Protein 8X89 (pdb70)

Foldseek 3Di:
DLAALAEEEQEPCQDDLNVLLQVLSLVVNYAYEDEDLDWRDVVSVVVSVVSPHHYHYFYDQLLPQVRLLVRLVVSCVVSVAHAEYELAADPDLVVLLVRLVSSLSSLVRNVVNRLVVCLVVLGHEYEYEQYEDDDDDPSSVVSSVVSVVVSLVVQLVVLVVCVVSQYATEYEYEYHEDDPCVVVDDPVVLQVVLVLQLQSDHHHSNVVSVVRVVRRSDGPHHSYYHYDYNRNVD/DLQAQAEEEQEPCLDDLNVLLVVVSLQVNYEYEYEEQDDRDPVSVVVSVPSPHHYHYDYHQLLDLVVLLVRQVVSCVVRVAHAEYEQADADVDDQVSLLVRLVSSVSSLVRNCVNRCVVCLVVLHHEYEREQHEDDDDDDVNVVSSVVSVVVVLVVQLVVQVVRVVSQYATEYEYEYAADDPVPVPDDPVVLQVVLVLALQSDHHYSNVVSVVSSCRRSDGPHHSYYHYDHNRNVD/DLAAAAEEEQEPCQDFLNVLLVVVSLQVNYEYEYEDQDFRDVVSVVVSVPSNHHYHYAYHQLLDLVSLLVRQVVSVVVGVHHAEYEQEQEVVVVLVSLNSSLSSLVSNVVNRVVVLLVVLHHEYEAEQYEDPDDPSSVVSSVSNLVVQLVVLVVRVVSQYAGEYEYEYAEDDPVLVPDDPVVLQVVLVLALQSDHHHSNVVSVVSVCRRSDGPHHSYYHYHYNRNPD/DLAALAEEEQEPCLDDLSVLLQVVSLQVNHEYEHEDQDWRDPVSVVVNPPSPHHYHYFYHQLLPLVSLLVSQVVSCVVSVAHAEYELDAEDPDDPVCLLVSLVSSLSSLVRNVVNRLVVCLVVLEHEYEYEQYEDDDDDPSSVVSSVVSVVVSLVVQLVVQVVRVVSQYATEYEYEYHADDPVPVPDDPVGLQVVLVLQQQSDHHHSNVVSVVSSCRRRDGPHHSYYHYPHNRNPD

Secondary structure (DSSP, 8-state):
-TTTT-EEEETTTTSHHHHHHHHHHHHTT-EEEEEESSPPPHHHHHHTTTTTS-EEEEE--TTSHHHHHHHHHHHHHHHS---EEEE----SHHHHHHHHHHHHHHHHHHHHHHHHHHHHHT-EEEEEEPPPP----HHHHHHHHHHHHHHHHHHHHHHHHHGGGTEEEEEEEE--B--HHHHHS-HHHHHHHHTTSTT-S-B-HHHHHHHHHHHHT-TT--S-EEEESTTTT-/-TTTT-EEEETT-SSHHHHHHHHHHHHTT-EEEEEESSPPPHHHHHTTTTS-S-EEEEE--TTSHHHHHHHHHHHHHHHS---EEEE-------HHHHHHHHHHHHHHHHHHHHHHHHHHHHHT-EEEEEEPPPP----HHHHHHHHHHHHHHHHHHHHHHHHHGGGTEEEEEEEE-SB--TTGGGS-HHHHHHHHTTSTTSS-B-HHHHHHHHHHHHH-TT--S-EEEESTTTT-/---TT-EEEETTTTSHHHHHHHHHHHHTT-EEEE--SSPPPHHHHHTTTTSSS-EEE----TTSHHHHHHHHHHHHHHSS---EEEE----HHHHHHHHHHHHHHHHHHHHHHHHHHHHT-EEEEEEPPPP---HHHHHHHHHHHHHHHHHHHHHGGGTEEEEEEEE--B--HHHHSS-TTHHHHHHTTSTTSS-B-HHHHHHHHHHHHH-TT--S-EEEESTTTT-/--STT-EEEETT-SSHHHHHHHHHHHHTT-EEEEEESSPPPHHHHHTTGGGTS-EEEEES-TTSHHHHHHHHHHHHHHHS---EEEE-------HHHHHHHHHHHHHHHHHHHHHHHHHHHHHT-EEEEEEPPPP----HHHHHHHHHHHHHHHHHHHHHHHHHGGGTEEEEEEEE-PBP-STTTSS-HHHHHHHHTTSTTSS-B-HHHHHHHHHHHHH-TT--S-EEEESTTTT-

InterPro domains:
  IPR002347 Short-chain dehydrogenase/reductase SDR [PF00106] (6-196)
  IPR002347 Short-chain dehydrogenase/reductase SDR [PR00080] (80-91)
  IPR002347 Short-chain dehydrogenase/reductase SDR [PR00080] (133-141)
  IPR002347 Short-chain dehydrogenase/reductase SDR [PR00080] (153-172)
  IPR002347 Short-chain dehydrogenase/reductase SDR [PR00081] (7-24)
  IPR002347 Short-chain dehydrogenase/reductase SDR [PR00081] (80-91)
  IPR002347 Short-chain dehydrogenase/reductase SDR [PR00081] (127-143)
  IPR002347 Short-chain dehydrogenase/reductase SDR [PR00081] (153-172)
  IPR002347 Short-chain dehydrogenase/reductase SDR [PR00081] (174-191)
  IPR002347 Short-chain dehydrogenase/reductase SDR [PR00081] (207-227)
  IPR011284 3-oxoacyl-(acyl-carrier-protein) reductase [TIGR01830] (9-241)
  IPR020904 Short-chain dehydrogenase/reductase, conserved site [PS00061] (140-168)
  IPR036291 NAD(P)-binding domain superfamily [SSF51735] (4-243)
  IPR050259 Short-chain dehydrogenases/reductases [PTHR42879] (2-242)
  IPR057326 Ketoreductase domain [SM00822] (6-189)

Solvent-accessible surface area: 39090 Å² total; per-residue (Å²): 201,94,14,92,132,69,10,0,1,0,6,25,0,28,196,57,20,0,35,26,0,0,47,41,0,2,118,33,19,0,7,0,1,0,4,16,139,41,95,22,61,136,127,14,32,53,73,0,76,132,78,79,24,107,34,13,54,2,41,17,48,21,30,70,116,72,35,0,108,104,0,1,66,60,0,48,90,87,15,59,40,12,16,5,0,0,7,21,57,154,178,66,59,55,52,45,94,134,62,14,128,56,48,40,46,2,10,89,6,0,0,68,17,0,12,167,45,4,61,167,52,146,69,3,3,0,1,0,8,9,30,63,14,40,108,42,43,22,40,0,52,1,26,15,22,20,24,35,18,19,11,36,30,38,1,78,48,4,0,126,109,2,0,60,84,63,0,31,0,3,1,0,2,2,0,20,27,76,65,117,113,21,84,127,72,60,112,176,62,46,114,50,10,44,51,65,0,15,7,96,65,32,0,85,31,100,29,1,0,30,2,0,21,32,3,4,10,2,70,3,0,0,6,17,40,1,6,1,3,0,0,46,57,83,199,110,10,90,137,78,11,1,0,0,1,27,0,25,153,53,23,1,29,16,0,0,36,54,0,3,106,28,17,0,8,0,2,0,4,17,160,37,102,24,51,139,138,18,44,62,88,4,82,151,63,80,35,121,36,16,55,2,36,11,37,12,40,63,40,73,32,0,86,97,0,3,67,57,0,50,84,91,18,58,40,12,17,4,0,0,3,24,10,32,153,248,110,85,54,66,66,32,80,137,25,9,138,38,8,46,35,0,1,50,10,0,0,11,11,0,0,94,44,3,9,182,65,127,80,6,2,0,2,0,2,6,34,61,18,38,122,45,49,135,109,4,102,62,33,23,43,5,18,46,26,4,5,37,4,11,0,96,10,0,0,85,52,0,0,59,60,57,0,34,0,4,0,0,3,2,0,19,17,86,54,150,116,23,84,146,47,54,101,141,68,52,111,42,16,49,66,106,1,38,10,101,71,49,0,75,18,83,29,0,0,43,1,0,27,31,2,3,15,1,62,2,0,1,5,18,39,1,7,0,4,0,2,50,57,71,174,108,9,79,120,76,10,0,0,0,7,31,0,35,182,52,29,0,43,24,0,0,58,37,0,3,121,22,16,0,7,0,0,0,5,18,169,43,98,21,49,132,106,14,52,62,105,0,76,153,83,74,28,118,33,13,52,3,38,9,35,26,34,67,93,74,31,0,105,101,0,2,66,60,0,50,87,90,8,64,40,5,36,4,0,0,7,26,16,102,153,63,74,84,40,123,83,14,111,68,24,32,49,2,5,31,16,0,0,104,16,0,12,165,51,4,66,179,58,90,90,4,2,1,2,0,4,4,22,63,42,112,71,99,6,7,32,4,0,11,26,0,16,16,16,2,54,0,49,14,6,0,85,93,1,1,50,91,30,0,28,0,3,0,0,10,3,0,32,19,74,54,112,149,20,53,144,79,53,107,146,100,56,111,65,37,45,56,128,0,38,7,97,62,34,0,80,26,96,28,1,0,26,1,0,27,26,3,3,12,1,72,4,1,0,2,18,55,3,8,1,5,0,2,55,53,47,161,109,9,80,136,67,10,0,0,0,6,32,0,35,193,57,28,0,35,28,0,0,38,52,0,4,108,20,18,0,24,0,0,0,3,17,160,46,99,23,65,128,140,17,32,47,84,0,85,134,76,80,28,112,31,4,56,1,32,9,36,29,39,67,99,76,35,0,58,100,0,2,72,55,0,47,91,69,27,56,42,10,35,4,0,0,9,18,34,30,155,257,137,68,68,81,50,37,85,138,60,16,49,69,29,26,49,2,5,15,20,0,0,57,1,0,7,136,34,2,44,187,68,134,74,1,2,0,2,0,8,8,11,31,24,32,110,42,51,129,116,2,89,52,39,20,50,19,17,46,26,0,12,32,8,0,1,90,19,0,0,94,84,0,1,39,94,45,0,24,0,4,0,0,2,4,0,26,22,79,65,120,119,20,84,120,42,60,121,153,55,52,63,41,10,47,58,130,1,21,0,86,48,30,0,77,31,102,26,0,0,24,2,0,28,28,4,3,13,1,62,2,2,0,12,20,60,2,6,1,5,0,0,67,63,65

Organism: Streptococcus pneumoniae serotype 2 (strain D39 / NCTC 7466) (NCBI:txid373153)

Nearest PDB structures (foldseek):
  8x89-assembly1_A  TM=1.004E+00  e=4.031E-44  Streptococcus pneumoniae
  8x89-assembly1_D  TM=9.857E-01  e=2.443E-41  Streptococcus pneumoniae
  4bo5-assembly1_B  TM=9.092E-01  e=2.497E-22  Pseudomonas aeruginosa PAO1
  4bo7-assembly1_C  TM=9.049E-01  e=1.448E-21  Pseudomonas aeruginosa PAO1
  4bnu-assembly1_A  TM=9.036E-01  e=5.974E-21  Pseudomonas aeruginosa PAO1

Radius of gyration: 28.65 Å; Cα contacts (8 Å, |Δi|>4): 2052; chains: 4; bounding box: 81×65×75 Å

B-factor: mean 48.07, std 14.95, range [21.81, 117.38]

Structure (mmCIF, N/CA/C/O backbone):
data_8X89
#
_entry.id   8X89
#
_cell.length_a   68.190
_cell.length_b   126.084
_cell.length_c   128.136
_cell.angle_alpha   90.000
_cell.angle_beta   90.000
_cell.angle_gamma   90.000
#
_symmetry.space_group_name_H-M   'P 21 21 21'
#
loop_
_entity.id
_entity.type
_entity.pdbx_description
1 polymer '3-oxoacyl-[acyl-carrier-protein] reductase'
2 water water
#
loop_
_atom_site.group_PDB
_atom_site.id
_atom_site.type_symbol
_atom_site.label_atom_id
_atom_site.label_alt_id
_atom_site.label_comp_id
_atom_site.label_asym_id
_atom_site.label_entity_id
_atom_site.label_seq_id
_atom_site.pdbx_PDB_ins_code
_atom_site.Cartn_x
_atom_site.Cartn_y
_atom_site.Cartn_z
_atom_site.occupancy
_atom_site.B_iso_or_equiv
_atom_site.auth_seq_id
_atom_site.auth_comp_id
_atom_site.auth_asym_id
_atom_site.auth_atom_id
_atom_site.pdbx_PDB_model_num
ATOM 1 N N . MET A 1 1 ? 51.02559 12.38977 -22.38050 1.000 63.65477 1 MET A N 1
ATOM 2 C CA . MET A 1 1 ? 51.28904 13.24394 -21.22843 1.000 66.03216 1 MET A CA 1
ATOM 3 C C . MET A 1 1 ? 50.04967 13.39005 -20.31405 1.000 65.19869 1 MET A C 1
ATOM 4 O O . MET A 1 1 ? 50.18171 13.28827 -19.09179 1.000 64.61673 1 MET A O 1
ATOM 9 N N . LYS A 1 2 ? 48.85768 13.58633 -20.89641 1.000 59.99295 2 LYS A N 1
ATOM 10 C CA . LYS A 1 2 ? 47.63383 13.73137 -20.10675 1.000 57.36944 2 LYS A CA 1
ATOM 11 C C . LYS A 1 2 ? 47.24583 12.49572 -19.29762 1.000 53.31320 2 LYS A C 1
ATOM 12 O O . LYS A 1 2 ? 46.43805 12.62970 -18.37861 1.000 50.54559 2 LYS A O 1
ATOM 18 N N . LEU A 1 3 ? 47.74814 11.30136 -19.61203 1.000 53.63770 3 LEU A N 1
ATOM 19 C CA . LEU A 1 3 ? 47.28552 10.09828 -18.91629 1.000 53.11152 3 LEU A CA 1
ATOM 20 C C . LEU A 1 3 ? 48.32728 9.47225 -18.00364 1.000 54.15344 3 LEU A C 1
ATOM 21 O O . LEU A 1 3 ? 48.03182 8.46104 -17.35366 1.000 46.73688 3 LEU A O 1
ATOM 26 N N . GLU A 1 4 ? 49.53571 10.02180 -17.95933 1.000 52.90655 4 GLU A N 1
ATOM 27 C CA . GLU A 1 4 ? 50.59826 9.40358 -17.19229 1.000 54.32033 4 GLU A CA 1
ATOM 28 C C . GLU A 1 4 ? 50.22614 9.40120 -15.71779 1.000 54.33155 4 GLU A C 1
ATOM 29 O O . GLU A 1 4 ? 49.72528 10.40164 -15.19672 1.000 53.72387 4 GLU A O 1
ATOM 35 N N . HIS A 1 5 ? 50.43258 8.25671 -15.06053 1.000 51.41670 5 HIS A N 1
ATOM 36 C CA . HIS A 1 5 ? 50.15223 8.02900 -13.64417 1.000 54.51859 5 HIS A CA 1
ATOM 37 C C . HIS A 1 5 ? 48.66477 8.07267 -13.32003 1.000 51.65888 5 HIS A C 1
ATOM 38 O O . HIS A 1 5 ? 48.29927 7.96522 -12.14537 1.000 51.36819 5 HIS A O 1
ATOM 45 N N . LYS A 1 6 ? 47.79221 8.22422 -14.30862 1.000 47.83765 6 LYS A N 1
ATOM 46 C CA . LYS A 1 6 ? 46.37787 8.05294 -14.03333 1.000 48.00388 6 LYS A CA 1
ATOM 47 C C . LYS A 1 6 ? 46.05302 6.56515 -13.85562 1.000 44.72738 6 LYS A C 1
ATOM 48 O O . LYS A 1 6 ? 46.76118 5.67396 -14.34820 1.000 41.42743 6 LYS A O 1
ATOM 54 N N . ASN A 1 7 ? 44.95317 6.30594 -13.15440 1.000 40.92746 7 ASN A N 1
ATOM 55 C CA . ASN A 1 7 ? 44.54589 4.95558 -12.77619 1.000 41.59262 7 ASN A CA 1
ATOM 56 C C . ASN A 1 7 ? 43.30761 4.56386 -13.57741 1.000 39.77886 7 ASN A C 1
ATOM 57 O O . ASN A 1 7 ? 42.25424 5.19292 -13.43424 1.000 36.84068 7 ASN A O 1
ATOM 62 N N . ILE A 1 8 ? 43.43542 3.53022 -14.40934 1.000 38.42292 8 ILE A N 1
ATOM 63 C CA . ILE A 1 8 ? 42.41073 3.14183 -15.37851 1.000 35.45249 8 ILE A CA 1
ATOM 64 C C . ILE A 1 8 ? 41.86409 1.77693 -14.97752 1.000 37.46991 8 ILE A C 1
ATOM 65 O O . ILE A 1 8 ? 42.61928 0.79940 -14.91905 1.000 34.81005 8 ILE A O 1
ATOM 70 N N . PHE A 1 9 ? 40.55448 1.67705 -14.77442 1.000 32.49974 9 PHE A N 1
ATOM 71 C CA . PHE A 1 9 ? 39.94819 0.38863 -14.48890 1.000 34.06522 9 PHE A CA 1
ATOM 72 C C . PHE A 1 9 ? 39.33180 -0.06938 -15.81871 1.000 32.24399 9 PHE A C 1
ATOM 73 O O . PHE A 1 9 ? 38.42186 0.58922 -16.32998 1.000 32.32461 9 PHE A O 1
ATOM 81 N N . ILE A 1 10 ? 39.78885 -1.17980 -16.37597 1.000 31.21033 10 ILE A N 1
ATOM 82 C CA . ILE A 1 10 ? 39.25540 -1.68642 -17.64484 1.000 29.01228 10 ILE A CA 1
ATOM 83 C C . ILE A 1 10 ? 38.57928 -3.02568 -17.39492 1.000 32.04842 10 ILE A C 1
ATOM 84 O O . ILE A 1 10 ? 39.25536 -4.01601 -17.09467 1.000 36.35790 10 ILE A O 1
ATOM 89 N N . THR A 1 11 ? 37.25352 -3.08089 -17.52915 1.000 29.90462 11 THR A N 1
ATOM 90 C CA . THR A 1 11 ? 36.56165 -4.35450 -17.32936 1.000 31.16812 11 THR A CA 1
ATOM 91 C C . THR A 1 11 ? 36.80953 -5.28252 -18.51667 1.000 34.16415 11 THR A C 1
ATOM 92 O O . THR A 1 11 ? 36.90805 -4.83224 -19.66423 1.000 35.91597 11 THR A O 1
ATOM 96 N N . GLY A 1 12 ? 36.93399 -6.58104 -18.23368 1.000 32.81480 12 GLY A N 1
ATOM 97 C CA . GLY A 1 12 ? 37.12334 -7.58387 -19.28178 1.000 30.95714 12 GLY A CA 1
ATOM 98 C C . GLY A 1 12 ? 38.42208 -7.45616 -20.04864 1.000 32.09516 12 GLY A C 1
ATOM 99 O O . GLY A 1 12 ? 38.44602 -7.66727 -21.26563 1.000 34.31464 12 GLY A O 1
ATOM 100 N N . SER A 1 13 ? 39.51107 -7.12005 -19.36868 1.000 29.92595 13 SER A N 1
ATOM 101 C CA . SER A 1 13 ? 40.74368 -6.74481 -20.04473 1.000 33.94714 13 SER A CA 1
ATOM 102 C C . SER A 1 13 ? 41.77998 -7.85758 -20.06478 1.000 39.44422 13 SER A C 1
ATOM 103 O O . SER A 1 13 ? 42.95776 -7.58567 -20.32273 1.000 39.96458 13 SER A O 1
ATOM 106 N N . SER A 1 14 ? 41.35615 -9.11417 -19.87840 1.000 34.56302 14 SER A N 1
ATOM 107 C CA . SER A 1 14 ? 42.27659 -10.24085 -19.98252 1.000 42.08314 14 SER A CA 1
ATOM 108 C C . SER A 1 14 ? 42.37781 -10.81305 -21.39431 1.000 41.22338 14 SER A C 1
ATOM 109 O O . SER A 1 14 ? 43.31925 -11.56157 -21.67428 1.000 42.11035 14 SER A O 1
ATOM 112 N N . ARG A 1 15 ? 41.44613 -10.47714 -22.28557 1.000 42.34348 15 ARG A N 1
ATOM 113 C CA . ARG A 1 15 ? 41.43441 -10.99370 -23.64918 1.000 43.81434 15 ARG A CA 1
ATOM 114 C C . ARG A 1 15 ? 40.85052 -9.94269 -24.58571 1.000 41.94430 15 ARG A C 1
ATOM 115 O O . ARG A 1 15 ? 40.20675 -8.98264 -24.15532 1.000 41.13553 15 ARG A O 1
ATOM 123 N N . GLY A 1 16 ? 41.04585 -10.16559 -25.88479 1.000 39.44314 16 GLY A N 1
ATOM 124 C CA . GLY A 1 16 ? 40.29741 -9.42571 -26.88335 1.000 39.66802 16 GLY A CA 1
ATOM 125 C C . GLY A 1 16 ? 40.50427 -7.93018 -26.79108 1.000 38.12359 16 GLY A C 1
ATOM 126 O O . GLY A 1 16 ? 41.58950 -7.43642 -26.45972 1.000 39.08838 16 GLY A O 1
ATOM 127 N N . ILE A 1 17 ? 39.42292 -7.19377 -27.05586 1.000 37.16739 17 ILE A N 1
ATOM 128 C CA . ILE A 1 17 ? 39.50430 -5.74460 -27.16983 1.000 34.44417 17 ILE A CA 1
ATOM 129 C C . ILE A 1 17 ? 39.88301 -5.08787 -25.85770 1.000 38.33342 17 ILE A C 1
ATOM 130 O O . ILE A 1 17 ? 40.66478 -4.12460 -25.84658 1.000 35.32837 17 ILE A O 1
ATOM 135 N N . GLY A 1 18 ? 39.36129 -5.59424 -24.73123 1.000 33.54856 18 GLY A N 1
ATOM 136 C CA . GLY A 1 18 ? 39.73712 -5.01657 -23.45273 1.000 34.28655 18 GLY A CA 1
ATOM 137 C C . GLY A 1 18 ? 41.23074 -5.06302 -23.22467 1.000 31.91664 18 GLY A C 1
ATOM 138 O O . GLY A 1 18 ? 41.81365 -4.11609 -22.70499 1.000 31.85367 18 GLY A O 1
ATOM 139 N N . LEU A 1 19 ? 41.86926 -6.16017 -23.62910 1.000 32.76550 19 LEU A N 1
ATOM 140 C CA . LEU A 1 19 ? 43.32242 -6.26235 -23.51113 1.000 35.12524 19 LEU A CA 1
ATOM 141 C C . LEU A 1 19 ? 44.03015 -5.26949 -24.43347 1.000 33.78139 19 LEU A C 1
ATOM 142 O O . LEU A 1 19 ? 45.00606 -4.63280 -24.03339 1.000 36.98595 19 LEU A O 1
ATOM 147 N N . ALA A 1 20 ? 43.55550 -5.11688 -25.66803 1.000 33.68961 20 ALA A N 1
ATOM 148 C CA . ALA A 1 20 ? 44.10722 -4.07110 -26.53156 1.000 37.49181 20 ALA A CA 1
ATOM 149 C C . ALA A 1 20 ? 43.95260 -2.68778 -25.89398 1.000 36.50613 20 ALA A C 1
ATOM 150 O O . ALA A 1 20 ? 44.90301 -1.89014 -25.86423 1.000 35.00447 20 ALA A O 1
ATOM 152 N N . ILE A 1 21 ? 42.77000 -2.39098 -25.35293 1.000 34.32743 21 ILE A N 1
ATOM 153 C CA . ILE A 1 21 ? 42.58498 -1.12332 -24.65796 1.000 28.23952 21 ILE A CA 1
ATOM 154 C C . ILE A 1 21 ? 43.59100 -0.98336 -23.52078 1.000 34.80732 21 ILE A C 1
ATOM 155 O O . ILE A 1 21 ? 44.18977 0.08731 -23.33704 1.000 35.02481 21 ILE A O 1
ATOM 160 N N . ALA A 1 22 ? 43.83601 -2.07072 -22.76799 1.000 32.62219 22 ALA A N 1
ATOM 161 C CA . ALA A 1 22 ? 44.74847 -1.97258 -21.62803 1.000 36.96874 22 ALA A CA 1
ATOM 162 C C . ALA A 1 22 ? 46.19326 -1.76165 -22.07262 1.000 34.51748 22 ALA A C 1
ATOM 163 O O . ALA A 1 22 ? 46.93046 -1.00481 -21.43932 1.000 37.36463 22 ALA A O 1
ATOM 165 N N . HIS A 1 23 ? 46.62298 -2.43174 -23.14176 1.000 37.78288 23 HIS A N 1
ATOM 166 C CA . HIS A 1 23 ? 47.95733 -2.17190 -23.68024 1.000 40.18750 23 HIS A CA 1
ATOM 167 C C . HIS A 1 23 ? 48.10494 -0.71963 -24.10230 1.000 40.42124 23 HIS A C 1
ATOM 168 O O . HIS A 1 23 ? 49.13166 -0.09198 -23.82982 1.000 41.67151 23 HIS A O 1
ATOM 175 N N . LYS A 1 24 ? 47.08245 -0.15885 -24.75058 1.000 39.18324 24 LYS A N 1
ATOM 176 C CA . LYS A 1 24 ? 47.20103 1.21932 -25.20759 1.000 40.33545 24 LYS A CA 1
ATOM 177 C C . LYS A 1 24 ? 47.26175 2.18815 -24.03799 1.000 41.57802 24 LYS A C 1
ATOM 178 O O . LYS A 1 24 ? 48.03526 3.15124 -24.08006 1.000 42.85785 24 LYS A O 1
ATOM 184 N N . PHE A 1 25 ? 46.46213 1.95990 -22.97990 1.000 35.45890 25 PHE A N 1
ATOM 185 C CA . PHE A 1 25 ? 46.56111 2.82927 -21.81109 1.000 38.39420 25 PHE A CA 1
ATOM 186 C C . PHE A 1 25 ? 47.92164 2.68664 -21.13708 1.000 41.39649 25 PHE A C 1
ATOM 187 O O . PHE A 1 25 ? 48.43436 3.64891 -20.55580 1.000 42.77625 25 PHE A O 1
ATOM 195 N N . ALA A 1 26 ? 48.50037 1.48623 -21.17485 1.000 40.19563 26 ALA A N 1
ATOM 196 C CA . ALA A 1 26 ? 49.80213 1.27981 -20.55038 1.000 47.38962 26 ALA A CA 1
ATOM 197 C C . ALA A 1 26 ? 50.89269 2.01698 -21.32165 1.000 48.52240 26 ALA A C 1
ATOM 198 O O . ALA A 1 26 ? 51.75178 2.67246 -20.71807 1.000 48.57645 26 ALA A O 1
ATOM 200 N N . GLN A 1 27 ? 50.84706 1.93901 -22.66088 1.000 47.06104 27 GLN A N 1
ATOM 201 C CA . GLN A 1 27 ? 51.75435 2.68513 -23.53036 1.000 46.64458 27 GLN A CA 1
ATOM 202 C C . GLN A 1 27 ? 51.67730 4.19145 -23.31781 1.000 47.91433 27 GLN A C 1
ATOM 203 O O . GLN A 1 27 ? 52.57894 4.90947 -23.75591 1.000 53.35352 27 GLN A O 1
ATOM 209 N N . ALA A 1 28 ? 50.61531 4.69177 -22.69236 1.000 46.21184 28 ALA A N 1
ATOM 210 C CA . ALA A 1 28 ? 50.48624 6.10657 -22.37490 1.000 47.17591 28 ALA A CA 1
ATOM 211 C C . ALA A 1 28 ? 50.90305 6.43216 -20.94347 1.000 46.87830 28 ALA A C 1
ATOM 212 O O . ALA A 1 28 ? 50.66839 7.54937 -20.48664 1.000 46.86274 28 ALA A O 1
ATOM 214 N N . GLY A 1 29 ? 51.49702 5.48405 -20.22202 1.000 49.05068 29 GLY A N 1
ATOM 215 C CA . GLY A 1 29 ? 51.96818 5.75811 -18.87768 1.000 49.05605 29 GLY A CA 1
ATOM 216 C C . GLY A 1 29 ? 50.94138 5.64228 -17.77889 1.000 48.88014 29 GLY A C 1
ATOM 217 O O . GLY A 1 29 ? 51.24944 5.98226 -16.63103 1.000 51.32746 29 GLY A O 1
ATOM 218 N N . ALA A 1 30 ? 49.73705 5.16172 -18.07645 1.000 48.50353 30 ALA A N 1
ATOM 219 C CA . ALA A 1 30 ? 48.70616 5.08537 -17.04823 1.000 48.62069 30 ALA A CA 1
ATOM 220 C C . ALA A 1 30 ? 48.86205 3.81390 -16.21628 1.000 46.71986 30 ALA A C 1
ATOM 221 O O . ALA A 1 30 ? 49.40696 2.80509 -16.67467 1.000 47.55956 30 ALA A O 1
ATOM 223 N N . ASN A 1 31 ? 48.36714 3.86069 -14.98304 1.000 46.20888 31 ASN A N 1
ATOM 224 C CA . ASN A 1 31 ? 48.29070 2.63635 -14.19259 1.000 47.77524 31 ASN A CA 1
ATOM 225 C C . ASN A 1 31 ? 47.02659 1.85922 -14.55153 1.000 44.41808 31 ASN A C 1
ATOM 226 O O . ASN A 1 31 ? 45.96856 2.43696 -14.81796 1.000 42.34453 31 ASN A O 1
ATOM 231 N N . ILE A 1 32 ? 47.13310 0.53637 -14.48923 1.000 42.72594 32 ILE A N 1
ATOM 232 C CA . ILE A 1 32 ? 46.18643 -0.37975 -15.11504 1.000 45.84269 32 ILE A CA 1
ATOM 233 C C . ILE A 1 32 ? 45.61659 -1.34141 -14.07390 1.000 46.79170 32 ILE A C 1
ATOM 234 O O . ILE A 1 32 ? 46.37251 -2.00028 -13.35007 1.000 43.82407 32 ILE A O 1
ATOM 239 N N . VAL A 1 33 ? 44.28769 -1.44512 -14.02398 1.000 45.75120 33 VAL A N 1
ATOM 240 C CA . VAL A 1 33 ? 43.60068 -2.59183 -13.42326 1.000 40.28943 33 VAL A CA 1
ATOM 241 C C . VAL A 1 33 ? 43.24789 -3.56440 -14.53450 1.000 41.50265 33 VAL A C 1
ATOM 242 O O . VAL A 1 33 ? 42.50885 -3.20674 -15.46181 1.000 41.99291 33 VAL A O 1
ATOM 246 N N . LEU A 1 34 ? 43.77081 -4.79011 -14.45760 1.000 38.57705 34 LEU A N 1
ATOM 247 C CA . LEU A 1 34 ? 43.33685 -5.87373 -15.32904 1.000 36.06062 34 LEU A CA 1
ATOM 248 C C . LEU A 1 34 ? 42.20721 -6.63369 -14.64164 1.000 41.29074 34 LEU A C 1
ATOM 249 O O . LEU A 1 34 ? 42.33180 -7.02398 -13.47497 1.000 40.50949 34 LEU A O 1
ATOM 254 N N . ASN A 1 35 ? 41.10879 -6.83911 -15.35922 1.000 38.43654 35 ASN A N 1
ATOM 255 C CA . ASN A 1 35 ? 39.89903 -7.37872 -14.76553 1.000 33.50211 35 ASN A CA 1
ATOM 256 C C . ASN A 1 35 ? 39.34107 -8.47967 -15.64041 1.000 37.22511 35 ASN A C 1
ATOM 257 O O . ASN A 1 35 ? 39.35381 -8.39300 -16.87618 1.000 34.95150 35 ASN A O 1
ATOM 262 N N . SER A 1 36 ? 38.90292 -9.54250 -14.98286 1.000 36.39262 36 SER A N 1
ATOM 263 C CA . SER A 1 36 ? 38.26851 -10.65708 -15.65849 1.000 42.29627 36 SER A CA 1
ATOM 264 C C . SER A 1 36 ? 37.27838 -11.28006 -14.69413 1.000 40.25240 36 SER A C 1
ATOM 265 O O . SER A 1 36 ? 37.41699 -11.16795 -13.47866 1.000 36.10170 36 SER A O 1
ATOM 268 N N . ARG A 1 37 ? 36.24880 -11.87836 -15.26291 1.000 38.03901 37 ARG A N 1
ATOM 269 C CA . ARG A 1 37 ? 35.40620 -12.80094 -14.52986 1.000 43.18020 37 ARG A CA 1
ATOM 270 C C . ARG A 1 37 ? 36.18750 -14.05337 -14.13948 1.000 45.27628 37 ARG A C 1
ATOM 271 O O . ARG A 1 37 ? 35.85110 -14.70959 -13.14685 1.000 42.54833 37 ARG A O 1
ATOM 279 N N . GLY A 1 38 ? 37.23580 -14.38467 -14.89341 1.000 46.04698 38 GLY A N 1
ATOM 280 C CA . GLY A 1 38 ? 38.15687 -15.45239 -14.55548 1.000 45.74645 38 GLY A CA 1
ATOM 281 C C . GLY A 1 38 ? 39.36854 -14.92164 -13.81897 1.000 50.04448 38 GLY A C 1
ATOM 282 O O . GLY A 1 38 ? 39.36177 -13.80999 -13.28025 1.000 50.38687 38 GLY A O 1
ATOM 283 N N . ALA A 1 39 ? 40.43129 -15.72080 -13.79181 1.000 47.85782 39 ALA A N 1
ATOM 284 C CA . ALA A 1 39 ? 41.63810 -15.27516 -13.11208 1.000 49.15149 39 ALA A CA 1
ATOM 285 C C . ALA A 1 39 ? 42.56624 -14.54109 -14.07769 1.000 51.16523 39 ALA A C 1
ATOM 286 O O . ALA A 1 39 ? 42.52526 -14.74981 -15.29123 1.000 50.72240 39 ALA A O 1
ATOM 288 N N . ILE A 1 40 ? 43.38309 -13.64957 -13.52399 1.000 50.79647 40 ILE A N 1
ATOM 289 C CA . ILE A 1 40 ? 44.45090 -12.97521 -14.25673 1.000 52.40869 40 ILE A CA 1
ATOM 290 C C . ILE A 1 40 ? 45.73524 -13.75890 -14.02941 1.000 56.25894 40 ILE A C 1
ATOM 291 O O . ILE A 1 40 ? 46.18618 -13.89035 -12.88591 1.000 57.74436 40 ILE A O 1
ATOM 296 N N . SER A 1 41 ? 46.34077 -14.25762 -15.10800 1.000 60.42047 41 SER A N 1
ATOM 297 C CA . SER A 1 41 ? 47.51899 -15.10402 -14.97710 1.000 59.83599 41 SER A CA 1
ATOM 298 C C . SER A 1 41 ? 48.79100 -14.27317 -14.82574 1.000 62.84465 41 SER A C 1
ATOM 299 O O . SER A 1 41 ? 48.85268 -13.09451 -15.19186 1.000 61.19387 41 SER A O 1
ATOM 302 N N . GLU A 1 42 ? 49.82757 -14.92466 -14.29092 1.000 64.44573 42 GLU A N 1
ATOM 303 C CA . GLU A 1 42 ? 51.12813 -14.28009 -14.15200 1.000 66.57590 42 GLU A CA 1
ATOM 304 C C . GLU A 1 42 ? 51.77009 -14.01461 -15.50714 1.000 63.87821 42 GLU A C 1
ATOM 305 O O . GLU A 1 42 ? 52.58066 -13.09235 -15.63059 1.000 67.92899 42 GLU A O 1
ATOM 311 N N . GLU A 1 43 ? 51.45156 -14.82585 -16.51481 1.000 63.14719 43 GLU A N 1
ATOM 312 C CA . GLU A 1 43 ? 51.72749 -14.48792 -17.90579 1.000 68.54843 43 GLU A CA 1
ATOM 313 C C . GLU A 1 43 ? 51.31180 -13.05632 -18.22597 1.000 71.54340 43 GLU A C 1
ATOM 314 O O . GLU A 1 43 ? 52.16020 -12.18037 -18.44045 1.000 68.52526 43 GLU A O 1
ATOM 320 N N . LEU A 1 44 ? 50.00055 -12.81530 -18.24150 1.000 69.22684 44 LEU A N 1
ATOM 321 C CA . LEU A 1 44 ? 49.48702 -11.49293 -18.57295 1.000 65.73562 44 LEU A CA 1
ATOM 322 C C . LEU A 1 44 ? 50.10054 -10.42070 -17.67565 1.000 64.73723 44 LEU A C 1
ATOM 323 O O . LEU A 1 44 ? 50.56443 -9.38175 -18.15832 1.000 68.74251 44 LEU A O 1
ATOM 328 N N . LEU A 1 45 ? 50.13935 -10.66806 -16.36500 1.000 64.07180 45 LEU A N 1
ATOM 329 C CA . LEU A 1 45 ? 50.71861 -9.70378 -15.43269 1.000 61.79278 45 LEU A CA 1
ATOM 330 C C . LEU A 1 45 ? 52.16287 -9.34832 -15.77092 1.000 71.04986 45 LEU A C 1
ATOM 331 O O . LEU A 1 45 ? 52.64520 -8.28929 -15.34543 1.000 71.22402 45 LEU A O 1
ATOM 336 N N . ALA A 1 46 ? 52.86053 -10.20327 -16.52513 1.000 73.07022 46 ALA A N 1
ATOM 337 C CA . ALA A 1 46 ? 54.25227 -9.96297 -16.88699 1.000 73.02606 46 ALA A CA 1
ATOM 338 C C . ALA A 1 46 ? 54.40295 -9.14435 -18.16139 1.000 74.95936 46 ALA A C 1
ATOM 339 O O . ALA A 1 46 ? 55.38034 -8.39644 -18.29102 1.000 79.77264 46 ALA A O 1
ATOM 341 N N . GLU A 1 47 ? 53.46652 -9.27416 -19.10896 1.000 72.74443 47 GLU A N 1
ATOM 342 C CA . GLU A 1 47 ? 53.46695 -8.40993 -20.28704 1.000 72.18722 47 GLU A CA 1
ATOM 343 C C . GLU A 1 47 ? 53.45876 -6.93485 -19.90967 1.000 73.25604 47 GLU A C 1
ATOM 344 O O . GLU A 1 47 ? 53.91985 -6.08956 -20.68646 1.000 75.94322 47 GLU A O 1
ATOM 350 N N . PHE A 1 48 ? 52.93542 -6.60856 -18.73035 1.000 69.85790 48 PHE A N 1
ATOM 351 C CA . PHE A 1 48 ? 52.74000 -5.23338 -18.29970 1.000 69.97951 48 PHE A CA 1
ATOM 352 C C . PHE A 1 48 ? 53.82686 -4.75287 -17.34664 1.000 74.11422 48 PHE A C 1
ATOM 353 O O . PHE A 1 48 ? 53.82829 -3.57741 -16.96487 1.000 68.87446 48 PHE A O 1
ATOM 361 N N . SER A 1 49 ? 54.74527 -5.63731 -16.95839 1.000 81.88912 49 SER A N 1
ATOM 362 C CA . SER A 1 49 ? 55.94052 -5.31513 -16.17710 1.000 81.58317 49 SER A CA 1
ATOM 363 C C . SER A 1 49 ? 57.14266 -5.00357 -17.06573 1.000 81.36146 49 SER A C 1
ATOM 364 O O . SER A 1 49 ? 58.27007 -5.43430 -16.79694 1.000 82.93181 49 SER A O 1
ATOM 367 N N . ASN A 1 50 ? 56.89974 -4.29892 -18.17181 1.000 79.02692 50 ASN A N 1
ATOM 368 C CA . ASN A 1 50 ? 57.93884 -3.64790 -18.95292 1.000 77.82813 50 ASN A CA 1
ATOM 369 C C . ASN A 1 50 ? 57.60565 -2.19513 -19.22129 1.000 75.28002 50 ASN A C 1
ATOM 370 O O . ASN A 1 50 ? 58.43342 -1.48651 -19.80221 1.000 79.77503 50 ASN A O 1
ATOM 375 N N . TYR A 1 51 ? 56.41336 -1.74303 -18.85359 1.000 69.78023 51 TYR A N 1
ATOM 376 C CA . TYR A 1 51 ? 56.00187 -0.36502 -19.04782 1.000 67.28531 51 TYR A CA 1
ATOM 377 C C . TYR A 1 51 ? 56.35974 0.52566 -17.87170 1.000 66.51240 51 TYR A C 1
ATOM 378 O O . TYR A 1 51 ? 56.22977 1.74999 -17.98320 1.000 66.66245 51 TYR A O 1
ATOM 387 N N . GLY A 1 52 ? 56.78669 -0.04996 -16.74938 1.000 65.31324 52 GLY A N 1
ATOM 388 C CA . GLY A 1 52 ? 57.04677 0.75957 -15.57799 1.000 64.67325 52 GLY A CA 1
ATOM 389 C C . GLY A 1 52 ? 55.81415 1.43342 -15.02261 1.000 65.55530 52 GLY A C 1
ATOM 390 O O . GLY A 1 52 ? 55.89479 2.56355 -14.52683 1.000 67.67583 52 GLY A O 1
ATOM 391 N N . ILE A 1 53 ? 54.66309 0.77561 -15.11386 1.000 63.62866 53 ILE A N 1
ATOM 392 C CA . ILE A 1 53 ? 53.42170 1.26421 -14.53290 1.000 60.39647 53 ILE A CA 1
ATOM 393 C C . ILE A 1 53 ? 52.99198 0.27631 -13.46216 1.000 57.87141 53 ILE A C 1
ATOM 394 O O . ILE A 1 53 ? 53.44673 -0.86976 -13.42242 1.000 51.79781 53 ILE A O 1
ATOM 399 N N . LYS A 1 54 ? 52.08822 0.73046 -12.60040 1.000 55.73575 54 LYS A N 1
ATOM 400 C CA . LYS A 1 54 ? 51.45207 -0.15261 -11.63500 1.000 54.82636 54 LYS A CA 1
ATOM 401 C C . LYS A 1 54 ? 50.31654 -0.91927 -12.31061 1.000 52.02137 54 LYS A C 1
ATOM 402 O O . LYS A 1 54 ? 49.44828 -0.32082 -12.95617 1.000 50.44578 54 LYS A O 1
ATOM 408 N N . VAL A 1 55 ? 50.33547 -2.24260 -12.18164 1.000 50.16945 55 VAL A N 1
ATOM 409 C CA . VAL A 1 55 ? 49.30189 -3.11014 -12.73185 1.000 51.67683 55 VAL A CA 1
ATOM 410 C C . VAL A 1 55 ? 48.72407 -3.95134 -11.60035 1.000 50.76697 55 VAL A C 1
ATOM 411 O O . VAL A 1 55 ? 49.47028 -4.53829 -10.81230 1.000 49.06165 55 VAL A O 1
ATOM 415 N N . VAL A 1 56 ? 47.39389 -3.99799 -11.51572 1.000 48.89446 56 VAL A N 1
ATOM 416 C CA . VAL A 1 56 ? 46.69631 -4.65675 -10.42257 1.000 46.55811 56 VAL A CA 1
ATOM 417 C C . VAL A 1 56 ? 45.65119 -5.60975 -10.98723 1.000 48.06683 56 VAL A C 1
ATOM 418 O O . VAL A 1 56 ? 44.77644 -5.18395 -11.74921 1.000 44.56415 56 VAL A O 1
ATOM 422 N N . PRO A 1 57 ? 45.68833 -6.90010 -10.64768 1.000 46.40733 57 PRO A N 1
ATOM 423 C CA . PRO A 1 57 ? 44.63700 -7.81562 -11.10641 1.000 44.15032 57 PRO A CA 1
ATOM 424 C C . PRO A 1 57 ? 43.45485 -7.84967 -10.14540 1.000 43.90667 57 PRO A C 1
ATOM 425 O O . PRO A 1 57 ? 43.63229 -8.01272 -8.93658 1.000 45.14100 57 PRO A O 1
ATOM 429 N N . ILE A 1 58 ? 42.24100 -7.67442 -10.66055 1.000 41.19380 58 ILE A N 1
ATOM 430 C CA . ILE A 1 58 ? 41.02927 -7.64223 -9.84689 1.000 38.82421 58 ILE A CA 1
ATOM 431 C C . ILE A 1 58 ? 39.97048 -8.42017 -10.61497 1.000 43.39183 58 ILE A C 1
ATOM 432 O O . ILE A 1 58 ? 39.52901 -7.98064 -11.68615 1.000 43.01519 58 ILE A O 1
ATOM 437 N N . SER A 1 59 ? 39.58237 -9.57830 -10.09122 1.000 37.42285 59 SER A N 1
ATOM 438 C CA . SER A 1 59 ? 38.58159 -10.43395 -10.70329 1.000 39.65732 59 SER A CA 1
ATOM 439 C C . SER A 1 59 ? 37.29723 -10.39044 -9.89214 1.000 39.28015 59 SER A C 1
ATOM 440 O O . SER A 1 59 ? 37.28740 -10.08032 -8.69727 1.000 36.87445 59 SER A O 1
ATOM 443 N N . GLY A 1 60 ? 36.21026 -10.72294 -10.56160 1.000 36.55307 60 GLY A N 1
ATOM 444 C CA . GLY A 1 60 ? 34.90861 -10.62663 -9.94422 1.000 38.99175 60 GLY A CA 1
ATOM 445 C C . GLY A 1 60 ? 33.84557 -10.61859 -11.02238 1.000 39.33473 60 GLY A C 1
ATOM 446 O O . GLY A 1 60 ? 34.13005 -10.82221 -12.19932 1.000 37.65229 60 GLY A O 1
ATOM 447 N N . ASP A 1 61 ? 32.61242 -10.40275 -10.57698 1.000 36.36740 61 ASP A N 1
ATOM 448 C CA . ASP A 1 61 ? 31.43118 -10.45790 -11.42417 1.000 35.58973 61 ASP A CA 1
ATOM 449 C C . ASP A 1 61 ? 30.81092 -9.06191 -11.45083 1.000 35.27397 61 ASP A C 1
ATOM 450 O O . ASP A 1 61 ? 30.09983 -8.68383 -10.50211 1.000 32.74817 61 ASP A O 1
ATOM 455 N N . VAL A 1 62 ? 31.07090 -8.30286 -12.53520 1.000 30.70221 62 VAL A N 1
ATOM 456 C CA . VAL A 1 62 ? 30.54335 -6.93567 -12.63563 1.000 29.84273 62 VAL A CA 1
ATOM 457 C C . VAL A 1 62 ? 29.02823 -6.93665 -12.54889 1.000 29.60865 62 VAL A C 1
ATOM 458 O O . VAL A 1 62 ? 28.41693 -5.95780 -12.09794 1.000 29.17072 62 VAL A O 1
ATOM 462 N N . SER A 1 63 ? 28.39879 -8.02339 -12.95837 1.000 26.65460 63 SER A N 1
ATOM 463 C CA . SER A 1 63 ? 26.94698 -8.08017 -12.94383 1.000 33.54876 63 SER A CA 1
ATOM 464 C C . SER A 1 63 ? 26.35838 -8.32486 -11.55369 1.000 31.01742 63 SER A C 1
ATOM 465 O O . SER A 1 63 ? 25.13476 -8.40746 -11.42615 1.000 32.54891 63 SER A O 1
ATOM 468 N N . ASP A 1 64 ? 27.17359 -8.48790 -10.51637 1.000 32.86434 64 ASP A N 1
ATOM 469 C CA . ASP A 1 64 ? 26.65344 -8.59492 -9.15530 1.000 33.73399 64 ASP A CA 1
ATOM 470 C C . ASP A 1 64 ? 26.91374 -7.26278 -8.47166 1.000 28.94601 64 ASP A C 1
ATOM 471 O O . ASP A 1 64 ? 28.06571 -6.82524 -8.38806 1.000 28.74643 64 ASP A O 1
ATOM 476 N N . PHE A 1 65 ? 25.84234 -6.61449 -8.00036 1.000 31.25408 65 PHE A N 1
ATOM 477 C CA . PHE A 1 65 ? 25.94635 -5.21388 -7.57313 1.000 34.51174 65 PHE A CA 1
ATOM 478 C C . PHE A 1 65 ? 26.98541 -5.03801 -6.46818 1.000 34.89408 65 PHE A C 1
ATOM 479 O O . PHE A 1 65 ? 27.86150 -4.16455 -6.54767 1.000 30.09529 65 PHE A O 1
ATOM 487 N N . ALA A 1 66 ? 26.90872 -5.86609 -5.42454 1.000 33.31107 66 ALA A N 1
ATOM 488 C CA . ALA A 1 66 ? 27.86304 -5.72572 -4.32875 1.000 34.08109 66 ALA A CA 1
ATOM 489 C C . ALA A 1 66 ? 29.27182 -6.09758 -4.77344 1.000 31.18624 66 ALA A C 1
ATOM 490 O O . ALA A 1 66 ? 30.24655 -5.48877 -4.32307 1.000 31.84920 66 ALA A O 1
ATOM 492 N N . ASP A 1 67 ? 29.40582 -7.03735 -5.70756 1.000 28.48979 67 ASP A N 1
ATOM 493 C CA . ASP A 1 67 ? 30.75213 -7.43234 -6.10723 1.000 30.36975 67 ASP A CA 1
ATOM 494 C C . ASP A 1 67 ? 31.37731 -6.38077 -7.03483 1.000 30.99890 67 ASP A C 1
ATOM 495 O O . ASP A 1 67 ? 32.58617 -6.12584 -6.97255 1.000 30.38615 67 ASP A O 1
ATOM 500 N N . ALA A 1 68 ? 30.56646 -5.72409 -7.85808 1.000 28.83018 68 ALA A N 1
ATOM 501 C CA . ALA A 1 68 ? 31.05017 -4.55284 -8.59955 1.000 33.64002 68 ALA A CA 1
ATOM 502 C C . ALA A 1 68 ? 31.57754 -3.47485 -7.64930 1.000 30.11368 68 ALA A C 1
ATOM 503 O O . ALA A 1 68 ? 32.66977 -2.92610 -7.84212 1.000 30.88613 68 ALA A O 1
ATOM 505 N N . LYS A 1 69 ? 30.81212 -3.15980 -6.60814 1.000 29.54082 69 LYS A N 1
ATOM 506 C CA . LYS A 1 69 ? 31.28660 -2.18224 -5.62695 1.000 32.01836 69 LYS A CA 1
ATOM 507 C C . LYS A 1 69 ? 32.58063 -2.64269 -4.96109 1.000 33.91368 69 LYS A C 1
ATOM 508 O O . LYS A 1 69 ? 33.49387 -1.83147 -4.76320 1.000 31.47732 69 LYS A O 1
ATOM 514 N N . ARG A 1 70 ? 32.69650 -3.95091 -4.64287 1.000 35.03954 70 ARG A N 1
ATOM 515 C CA . ARG A 1 70 ? 33.94042 -4.47033 -4.05914 1.000 34.61658 70 ARG A CA 1
ATOM 516 C C . ARG A 1 70 ? 35.12877 -4.25535 -4.99597 1.000 33.52761 70 ARG A C 1
ATOM 517 O O . ARG A 1 70 ? 36.22044 -3.88742 -4.55516 1.000 33.35533 70 ARG A O 1
ATOM 525 N N . MET A 1 71 ? 34.94285 -4.48280 -6.29714 1.000 32.46075 71 MET A N 1
ATOM 526 C CA . MET A 1 71 ? 36.06709 -4.38140 -7.23097 1.000 27.94903 71 MET A CA 1
ATOM 527 C C . MET A 1 71 ? 36.54513 -2.93525 -7.36845 1.000 33.15016 71 MET A C 1
ATOM 528 O O . MET A 1 71 ? 37.75315 -2.66746 -7.34098 1.000 34.81188 71 MET A O 1
ATOM 533 N N . ILE A 1 72 ? 35.61615 -1.98136 -7.48704 1.000 31.28032 72 ILE A N 1
ATOM 534 C CA . ILE A 1 72 ? 35.99701 -0.56517 -7.44747 1.000 36.59894 72 ILE A CA 1
ATOM 535 C C . ILE A 1 72 ? 36.70099 -0.21703 -6.13452 1.000 39.74833 72 ILE A C 1
ATOM 536 O O . ILE A 1 72 ? 37.68079 0.54815 -6.12150 1.000 39.07805 72 ILE A O 1
ATOM 541 N N . ASP A 1 73 ? 36.19072 -0.72503 -5.00454 1.000 36.78069 73 ASP A N 1
ATOM 542 C CA . ASP A 1 73 ? 36.82624 -0.40324 -3.71557 1.000 39.65646 73 ASP A CA 1
ATOM 543 C C . ASP A 1 73 ? 38.25365 -0.93745 -3.65266 1.000 39.11639 73 ASP A C 1
ATOM 544 O O . ASP A 1 73 ? 39.15113 -0.26445 -3.14241 1.000 40.08841 73 ASP A O 1
ATOM 549 N N . GLN A 1 74 ? 38.49048 -2.13350 -4.19494 1.000 35.96007 74 GLN A N 1
ATOM 550 C CA . GLN A 1 74 ? 39.84319 -2.67693 -4.18374 1.000 37.44675 74 GLN A CA 1
ATOM 551 C C . GLN A 1 74 ? 40.77793 -1.82527 -5.03735 1.000 43.83393 74 GLN A C 1
ATOM 552 O O . GLN A 1 74 ? 41.90620 -1.52857 -4.62292 1.000 43.54677 74 GLN A O 1
ATOM 558 N N . ALA A 1 75 ? 40.32831 -1.41599 -6.23494 1.000 38.96214 75 ALA A N 1
ATOM 559 C CA . ALA A 1 75 ? 41.16996 -0.57674 -7.08223 1.000 40.95629 75 ALA A CA 1
ATOM 560 C C . ALA A 1 75 ? 41.52049 0.72995 -6.38109 1.000 40.18451 75 ALA A C 1
ATOM 561 O O . ALA A 1 75 ? 42.65655 1.19794 -6.47026 1.000 41.98766 75 ALA A O 1
ATOM 563 N N . ILE A 1 76 ? 40.55969 1.33217 -5.67963 1.000 38.80780 76 ILE A N 1
ATOM 564 C CA . ILE A 1 76 ? 40.83219 2.57416 -4.95302 1.000 45.22277 76 ILE A CA 1
ATOM 565 C C . ILE A 1 76 ? 41.85918 2.34113 -3.84536 1.000 47.76496 76 ILE A C 1
ATOM 566 O O . ILE A 1 76 ? 42.74532 3.17307 -3.60465 1.000 46.64822 76 ILE A O 1
ATOM 571 N N . ALA A 1 77 ? 41.76535 1.20366 -3.16060 1.000 47.27891 77 ALA A N 1
ATOM 572 C CA . ALA A 1 77 ? 42.67818 0.95699 -2.05036 1.000 48.65853 77 ALA A CA 1
ATOM 573 C C . ALA A 1 77 ? 44.08511 0.64430 -2.54348 1.000 49.94567 77 ALA A C 1
ATOM 574 O O . ALA A 1 77 ? 45.05893 0.92151 -1.83593 1.000 50.88628 77 ALA A O 1
ATOM 576 N N . GLU A 1 78 ? 44.21828 0.10182 -3.75827 1.000 48.84857 78 GLU A N 1
ATOM 577 C CA . GLU A 1 78 ? 45.52249 -0.30260 -4.27759 1.000 50.93352 78 GLU A CA 1
ATOM 578 C C . GLU A 1 78 ? 46.19464 0.75289 -5.15448 1.000 53.39949 78 GLU A C 1
ATOM 579 O O . GLU A 1 78 ? 47.42635 0.74694 -5.26853 1.000 54.95643 78 GLU A O 1
ATOM 585 N N . LEU A 1 79 ? 45.42521 1.65411 -5.77223 1.000 51.82085 79 LEU A N 1
ATOM 586 C CA . LEU A 1 79 ? 45.96270 2.67517 -6.65890 1.000 48.73571 79 LEU A CA 1
ATOM 587 C C . LEU A 1 79 ? 45.79941 4.08385 -6.11538 1.000 47.45244 79 LEU A C 1
ATOM 588 O O . LEU A 1 79 ? 46.53789 4.98173 -6.53272 1.000 51.35947 79 LEU A O 1
ATOM 593 N N . GLY A 1 80 ? 44.84956 4.30388 -5.20830 1.000 45.75619 80 GLY A N 1
ATOM 594 C CA . GLY A 1 80 ? 44.54973 5.61365 -4.68018 1.000 43.55472 80 GLY A CA 1
ATOM 595 C C . GLY A 1 80 ? 43.25449 6.19299 -5.20317 1.000 49.64227 80 GLY A C 1
ATOM 596 O O . GLY A 1 80 ? 42.61570 6.99514 -4.50594 1.000 49.44297 80 GLY A O 1
ATOM 597 N N . SER A 1 81 ? 42.84307 5.79216 -6.40435 1.000 47.43274 81 SER A N 1
ATOM 598 C CA . SER A 1 81 ? 41.66642 6.35936 -7.05385 1.000 46.13532 81 SER A CA 1
ATOM 599 C C . SER A 1 81 ? 41.39381 5.55197 -8.31151 1.000 42.68955 81 SER A C 1
ATOM 600 O O . SER A 1 81 ? 42.21506 4.73879 -8.74559 1.000 43.96012 81 SER A O 1
ATOM 603 N N . VAL A 1 82 ? 40.22451 5.78191 -8.89032 1.000 42.07924 82 VAL A N 1
ATOM 604 C CA . VAL A 1 82 ? 39.94101 5.36814 -10.26220 1.000 41.93972 82 VAL A CA 1
ATOM 605 C C . VAL A 1 82 ? 39.67116 6.64873 -11.03142 1.000 38.18271 82 VAL A C 1
ATOM 606 O O . VAL A 1 82 ? 38.67269 7.33520 -10.77336 1.000 38.36783 82 VAL A O 1
ATOM 610 N N . ASP A 1 83 ? 40.58160 6.99915 -11.93426 1.000 35.39921 83 ASP A N 1
ATOM 611 C CA . ASP A 1 83 ? 40.41000 8.20378 -12.74066 1.000 40.34877 83 ASP A CA 1
ATOM 612 C C . ASP A 1 83 ? 39.57239 7.94473 -13.98553 1.000 36.81869 83 ASP A C 1
ATOM 613 O O . ASP A 1 83 ? 38.83017 8.83102 -14.42319 1.000 35.91597 83 ASP A O 1
ATOM 618 N N . VAL A 1 84 ? 39.65263 6.73641 -14.54166 1.000 33.23619 84 VAL A N 1
ATOM 619 C CA . VAL A 1 84 ? 38.95358 6.37563 -15.77332 1.000 34.24043 84 VAL A CA 1
ATOM 620 C C . VAL A 1 84 ? 38.34619 4.99284 -15.56933 1.000 34.81907 84 VAL A C 1
ATOM 621 O O . VAL A 1 84 ? 39.04707 4.06936 -15.13743 1.000 31.86263 84 VAL A O 1
ATOM 625 N N . LEU A 1 85 ? 37.05058 4.84585 -15.86600 1.000 29.21673 85 LEU A N 1
ATOM 626 C CA . LEU A 1 85 ? 36.41539 3.53066 -15.91805 1.000 31.31891 85 LEU A CA 1
ATOM 627 C C . LEU A 1 85 ? 36.02723 3.21098 -17.36024 1.000 31.19721 85 LEU A C 1
ATOM 628 O O . LEU A 1 85 ? 35.26738 3.96802 -17.98133 1.000 30.05846 85 LEU A O 1
ATOM 633 N N . VAL A 1 86 ? 36.53823 2.09617 -17.88432 1.000 24.88529 86 VAL A N 1
ATOM 634 C CA . VAL A 1 86 ? 36.18124 1.60279 -19.21405 1.000 29.42410 86 VAL A CA 1
ATOM 635 C C . VAL A 1 86 ? 35.30867 0.36715 -19.03138 1.000 31.21092 86 VAL A C 1
ATOM 636 O O . VAL A 1 86 ? 35.81243 -0.70710 -18.67509 1.000 30.19583 86 VAL A O 1
ATOM 640 N N . ASN A 1 87 ? 34.00120 0.50750 -19.29167 1.000 26.45085 87 ASN A N 1
ATOM 641 C CA . ASN A 1 87 ? 33.06394 -0.62077 -19.22530 1.000 29.60038 87 ASN A CA 1
ATOM 642 C C . ASN A 1 87 ? 33.03970 -1.34881 -20.55928 1.000 32.06008 87 ASN A C 1
ATOM 643 O O . ASN A 1 87 ? 32.15121 -1.17318 -21.39984 1.000 34.38659 87 ASN A O 1
ATOM 648 N N . ASN A 1 88 ? 34.06222 -2.16090 -20.75254 1.000 32.48048 88 ASN A N 1
ATOM 649 C CA . ASN A 1 88 ? 34.15189 -3.07541 -21.88305 1.000 36.05636 88 ASN A CA 1
ATOM 650 C C . ASN A 1 88 ? 33.40611 -4.37047 -21.57660 1.000 39.71242 88 ASN A C 1
ATOM 651 O O . ASN A 1 88 ? 33.61557 -4.97978 -20.52149 1.000 37.45960 88 ASN A O 1
ATOM 656 N N . ALA A 1 89 ? 32.56103 -4.81011 -22.49920 1.000 40.29874 89 ALA A N 1
ATOM 657 C CA . ALA A 1 89 ? 31.92607 -6.12520 -22.34239 1.000 50.21839 89 ALA A CA 1
ATOM 658 C C . ALA A 1 89 ? 32.95367 -7.26097 -22.48351 1.000 48.75768 89 ALA A C 1
ATOM 659 O O . ALA A 1 89 ? 33.27514 -7.94019 -21.50584 1.000 51.34556 89 ALA A O 1
ATOM 661 N N . LYS A 1 99 ? 25.13394 -16.52991 -26.79994 1.000 60.73342 99 LYS A N 1
ATOM 662 C CA . LYS A 1 99 ? 25.62057 -17.89235 -27.01683 1.000 71.85002 99 LYS A CA 1
ATOM 663 C C . LYS A 1 99 ? 25.22287 -18.39447 -28.40412 1.000 73.79191 99 LYS A C 1
ATOM 664 O O . LYS A 1 99 ? 25.55759 -17.76812 -29.41006 1.000 79.20189 99 LYS A O 1
ATOM 670 N N . MET A 1 100 ? 24.52565 -19.52734 -28.47285 1.000 70.25145 100 MET A N 1
ATOM 671 C CA . MET A 1 100 ? 23.98459 -19.98648 -29.74217 1.000 67.78598 100 MET A CA 1
ATOM 672 C C . MET A 1 100 ? 22.47691 -19.80713 -29.82747 1.000 62.64762 100 MET A C 1
ATOM 673 O O . MET A 1 100 ? 21.98341 -19.31238 -30.84251 1.000 62.33088 100 MET A O 1
ATOM 678 N N . THR A 1 101 ? 21.71203 -20.16834 -28.80195 1.000 54.67514 101 THR A N 1
ATOM 679 C CA . THR A 1 101 ? 20.29005 -19.87263 -28.90363 1.000 57.25344 101 THR A CA 1
ATOM 680 C C . THR A 1 101 ? 20.03711 -18.38097 -28.68421 1.000 52.21060 101 THR A C 1
ATOM 681 O O . THR A 1 101 ? 20.80318 -17.68412 -28.00584 1.000 47.48131 101 THR A O 1
ATOM 685 N N . GLU A 1 102 ? 18.94831 -17.89412 -29.28798 1.000 52.17041 102 GLU A N 1
ATOM 686 C CA . GLU A 1 102 ? 18.54780 -16.50108 -29.10136 1.000 50.48186 102 GLU A CA 1
ATOM 687 C C . GLU A 1 102 ? 18.29415 -16.19821 -27.62836 1.000 48.97975 102 GLU A C 1
ATOM 688 O O . GLU A 1 102 ? 18.63879 -15.11136 -27.13927 1.000 44.95689 102 GLU A O 1
ATOM 694 N N . ALA A 1 103 ? 17.74061 -17.17090 -26.89438 1.000 49.93997 103 ALA A N 1
ATOM 695 C CA . ALA A 1 103 ? 17.47741 -16.98421 -25.47063 1.000 45.44035 103 ALA A CA 1
ATOM 696 C C . ALA A 1 103 ? 18.76949 -16.82594 -24.66872 1.000 47.12083 103 ALA A C 1
ATOM 697 O O . ALA A 1 103 ? 18.84331 -15.97912 -23.77146 1.000 48.62592 103 ALA A O 1
ATOM 699 N N . ASP A 1 104 ? 19.80066 -17.63091 -24.95803 1.000 49.07550 104 ASP A N 1
ATOM 700 C CA . ASP A 1 104 ? 21.06782 -17.40759 -24.26148 1.000 48.12109 104 ASP A CA 1
ATOM 701 C C . ASP A 1 104 ? 21.77282 -16.14869 -24.73942 1.000 48.02440 104 ASP A C 1
ATOM 702 O O . ASP A 1 104 ? 22.50252 -15.53200 -23.96073 1.000 45.21222 104 ASP A O 1
ATOM 707 N N . PHE A 1 105 ? 21.61906 -15.78105 -26.01724 1.000 44.51141 105 PHE A N 1
ATOM 708 C CA . PHE A 1 105 ? 22.21746 -14.53686 -26.48998 1.000 42.03061 105 PHE A CA 1
ATOM 709 C C . PHE A 1 105 ? 21.59839 -13.35877 -25.76541 1.000 37.88628 105 PHE A C 1
ATOM 710 O O . PHE A 1 105 ? 22.30991 -12.45461 -25.32050 1.000 39.75440 105 PHE A O 1
ATOM 718 N N . GLU A 1 106 ? 20.27714 -13.38917 -25.57970 1.000 37.81501 106 GLU A N 1
ATOM 719 C CA . GLU A 1 106 ? 19.61090 -12.34974 -24.81282 1.000 41.49339 106 GLU A CA 1
ATOM 720 C C . GLU A 1 106 ? 20.14136 -12.27714 -23.38855 1.000 40.82554 106 GLU A C 1
ATOM 721 O O . GLU A 1 10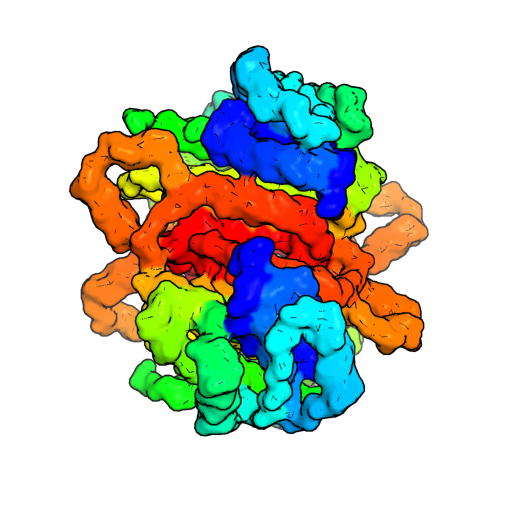6 ? 20.27257 -11.18362 -22.82826 1.000 39.78158 106 GLU A O 1
ATOM 727 N N . LYS A 1 107 ? 20.44537 -13.42957 -22.77606 1.000 41.97513 107 LYS A N 1
ATOM 728 C CA . LYS A 1 107 ? 20.91396 -13.40231 -21.39484 1.000 40.43497 107 LYS A CA 1
ATOM 729 C C . LYS A 1 107 ? 22.29186 -12.76568 -21.30872 1.000 36.50584 107 LYS A C 1
ATOM 730 O O . LYS A 1 107 ? 22.54985 -11.95264 -20.41588 1.000 36.93245 107 LYS A O 1
ATOM 736 N N . VAL A 1 108 ? 23.17938 -13.09901 -22.24915 1.000 35.67797 108 VAL A N 1
ATOM 737 C CA . VAL A 1 108 ? 24.51799 -12.50471 -22.24561 1.000 39.13058 108 VAL A CA 1
ATOM 738 C C . VAL A 1 108 ? 24.44624 -10.98322 -22.39326 1.000 36.56366 108 VAL A C 1
ATOM 739 O O . VAL A 1 108 ? 25.18156 -10.24718 -21.72935 1.000 36.83170 108 VAL A O 1
ATOM 743 N N . LEU A 1 109 ? 23.57976 -10.48639 -23.27264 1.000 36.57655 109 LEU A N 1
ATOM 744 C CA . LEU A 1 109 ? 23.48031 -9.03425 -23.43674 1.000 37.27645 109 LEU A CA 1
ATOM 745 C C . LEU A 1 109 ? 23.06550 -8.38456 -22.11911 1.000 35.55359 109 LEU A C 1
ATOM 746 O O . LEU A 1 109 ? 23.64873 -7.38336 -21.69275 1.000 35.46488 109 LEU A O 1
ATOM 751 N N . LYS A 1 110 ? 22.09989 -8.98833 -21.43038 1.000 34.99879 110 LYS A N 1
ATOM 752 C CA . LYS A 1 110 ? 21.59738 -8.42670 -20.17879 1.000 36.10054 110 LYS A CA 1
ATOM 753 C C . LYS A 1 110 ? 22.67475 -8.43305 -19.10058 1.000 34.29580 110 LYS A C 1
ATOM 754 O O . LYS A 1 110 ? 22.80004 -7.47030 -18.33171 1.000 34.52371 110 LYS A O 1
ATOM 760 N N . VAL A 1 111 ? 23.48861 -9.48689 -19.05161 1.000 35.04798 111 VAL A N 1
ATOM 761 C CA . VAL A 1 111 ? 24.57409 -9.52716 -18.07412 1.000 36.67231 111 VAL A CA 1
ATOM 762 C C . VAL A 1 111 ? 25.53680 -8.36636 -18.29098 1.000 35.72503 111 VAL A C 1
ATOM 763 O O . VAL A 1 111 ? 25.90629 -7.66963 -17.34345 1.000 35.60587 111 VAL A O 1
ATOM 767 N N . ASN A 1 112 ? 25.97078 -8.15538 -19.54068 1.000 34.58387 112 ASN A N 1
ATOM 768 C CA . ASN A 1 112 ? 26.91420 -7.07877 -19.83597 1.000 35.24105 112 ASN A CA 1
ATOM 769 C C . ASN A 1 112 ? 26.30133 -5.70490 -19.57744 1.000 34.90996 112 ASN A C 1
ATOM 770 O O . ASN A 1 112 ? 26.97741 -4.80095 -19.07336 1.000 35.92677 112 ASN A O 1
ATOM 775 N N . LEU A 1 113 ? 25.02519 -5.52157 -19.91198 1.000 30.66632 113 LEU A N 1
ATOM 776 C CA . LEU A 1 113 ? 24.37212 -4.25292 -19.59816 1.000 33.15153 113 LEU A CA 1
ATOM 777 C C . LEU A 1 113 ? 24.32010 -4.01648 -18.08866 1.000 31.14502 113 LEU A C 1
ATOM 778 O O . LEU A 1 113 ? 24.62816 -2.91630 -17.60769 1.000 29.98151 113 LEU A O 1
ATOM 783 N N . THR A 1 114 ? 23.90813 -5.03841 -17.32743 1.000 31.15291 114 THR A N 1
ATOM 784 C CA . THR A 1 114 ? 23.87973 -4.93391 -15.86157 1.000 32.52685 114 THR A CA 1
ATOM 785 C C . THR A 1 114 ? 25.25772 -4.60932 -15.30909 1.000 27.09190 114 THR A C 1
ATOM 786 O O . THR A 1 114 ? 25.38922 -3.78473 -14.39925 1.000 29.00331 114 THR A O 1
ATOM 790 N N . GLY A 1 115 ? 26.29816 -5.23147 -15.86610 1.000 26.47568 115 GLY A N 1
ATOM 791 C CA . GLY A 1 115 ? 27.64548 -4.93122 -15.40901 1.000 30.33810 115 GLY A CA 1
ATOM 792 C C . GLY A 1 115 ? 28.03268 -3.48164 -15.63705 1.000 30.99785 115 GLY A C 1
ATOM 793 O O . GLY A 1 115 ? 28.64506 -2.85411 -14.77230 1.000 32.65927 115 GLY A O 1
ATOM 794 N N . ALA A 1 116 ? 27.66976 -2.92280 -16.80254 1.000 31.12263 116 ALA A N 1
ATOM 795 C CA . ALA A 1 116 ? 27.95213 -1.51086 -17.06121 1.000 30.71428 116 ALA A CA 1
ATOM 796 C C . ALA A 1 116 ? 27.20553 -0.61838 -16.08663 1.000 27.31950 116 ALA A C 1
ATOM 797 O O . ALA A 1 116 ? 27.77845 0.32433 -15.53398 1.000 27.94985 116 ALA A O 1
ATOM 799 N N . PHE A 1 117 ? 25.92469 -0.90427 -15.85683 1.000 28.57855 117 PHE A N 1
ATOM 800 C CA . PHE A 1 117 ? 25.16648 -0.17754 -14.84317 1.000 30.77472 117 PHE A CA 1
ATOM 801 C C . PHE A 1 117 ? 25.85345 -0.21119 -13.47201 1.000 34.15839 117 PHE A C 1
ATOM 802 O O . PHE A 1 117 ? 25.99156 0.82394 -12.80466 1.000 32.60108 117 PHE A O 1
ATOM 810 N N . ASN A 1 118 ? 26.26820 -1.39586 -13.02065 1.000 30.55802 118 ASN A N 1
ATOM 811 C CA . ASN A 1 118 ? 26.76311 -1.52422 -11.64793 1.000 29.96650 118 ASN A CA 1
ATOM 812 C C . ASN A 1 118 ? 28.08720 -0.81195 -11.47120 1.000 28.58457 118 ASN A C 1
ATOM 813 O O . ASN A 1 118 ? 28.30250 -0.13025 -10.46741 1.000 28.64320 118 ASN A O 1
ATOM 818 N N . MET A 1 119 ? 29.02171 -1.02367 -12.40021 1.000 28.13696 119 MET A N 1
ATOM 819 C CA . MET A 1 119 ? 30.31636 -0.36030 -12.27941 1.000 27.83214 119 MET A CA 1
ATOM 820 C C . MET A 1 119 ? 30.18790 1.14898 -12.41501 1.000 31.36505 119 MET A C 1
ATOM 821 O O . MET A 1 119 ? 30.86225 1.89084 -11.69885 1.000 33.37484 119 MET A O 1
ATOM 826 N N . THR A 1 120 ? 29.32196 1.62718 -13.30367 1.000 33.44206 120 THR A N 1
ATOM 827 C CA . THR A 1 120 ? 29.09893 3.06969 -13.37202 1.000 32.93119 120 THR A CA 1
ATOM 828 C C . THR A 1 120 ? 28.58887 3.59331 -12.03290 1.000 34.66938 120 THR A C 1
ATOM 829 O O . THR A 1 120 ? 29.11413 4.57559 -11.49264 1.000 34.04995 120 THR A O 1
ATOM 833 N N . GLN A 1 121 ? 27.55608 2.94289 -11.48158 1.000 37.24370 121 GLN A N 1
ATOM 834 C CA . GLN A 1 121 ? 27.00518 3.38912 -10.20190 1.000 37.39311 121 GLN A CA 1
ATOM 835 C C . GLN A 1 121 ? 28.07018 3.41236 -9.12167 1.000 36.07625 121 GLN A C 1
ATOM 836 O O . GLN A 1 121 ? 28.07411 4.31063 -8.28001 1.000 38.20237 121 GLN A O 1
ATOM 842 N N . SER A 1 122 ? 29.00393 2.45566 -9.15370 1.000 34.08807 122 SER A N 1
ATOM 843 C CA . SER A 1 122 ? 29.95900 2.31329 -8.05820 1.000 37.56203 122 SER A CA 1
ATOM 844 C C . SER A 1 122 ? 31.04354 3.37680 -8.09798 1.000 39.30487 122 SER A C 1
ATOM 845 O O . SER A 1 122 ? 31.48894 3.84350 -7.04230 1.000 39.97394 122 SER A O 1
ATOM 848 N N . VAL A 1 123 ? 31.52725 3.75263 -9.28757 1.000 36.61236 123 VAL A N 1
ATOM 849 C CA . VAL A 1 123 ? 32.56307 4.78254 -9.26824 1.000 34.71611 123 VAL A CA 1
ATOM 850 C C . VAL A 1 123 ? 32.02226 6.18510 -9.10118 1.000 35.80403 123 VAL A C 1
ATOM 851 O O . VAL A 1 123 ? 32.80558 7.07862 -8.76763 1.000 38.38047 123 VAL A O 1
ATOM 855 N N . LEU A 1 124 ? 30.72884 6.41214 -9.33412 1.000 33.93514 124 LEU A N 1
ATOM 856 C CA . LEU A 1 124 ? 30.21720 7.77796 -9.30435 1.000 39.44416 124 LEU A CA 1
ATOM 857 C C . LEU A 1 124 ? 30.55785 8.45628 -7.97862 1.000 45.05426 124 LEU A C 1
ATOM 858 O O . LEU A 1 124 ? 31.11425 9.55969 -7.96179 1.000 43.78818 124 LEU A O 1
ATOM 863 N N . LYS A 1 125 ? 30.30168 7.78057 -6.85386 1.000 44.05553 125 LYS A N 1
ATOM 864 C CA . LYS A 1 125 ? 30.50629 8.43753 -5.56151 1.000 46.62304 125 LYS A CA 1
ATOM 865 C C . LYS A 1 125 ? 31.94596 8.91862 -5.39432 1.000 43.29264 125 LYS A C 1
ATOM 866 O O . LYS A 1 125 ? 32.15595 10.13084 -5.20065 1.000 44.64540 125 LYS A O 1
ATOM 872 N N . PRO A 1 126 ? 32.97578 8.07170 -5.51293 1.000 40.93826 126 PRO A N 1
ATOM 873 C CA . PRO A 1 126 ? 34.33870 8.62744 -5.42283 1.000 39.14241 126 PRO A CA 1
ATOM 874 C C . PRO A 1 126 ? 34.65174 9.65755 -6.49607 1.000 45.28977 126 PRO A C 1
ATOM 875 O O . PRO A 1 126 ? 35.26305 10.68375 -6.16629 1.000 46.47618 126 PRO A O 1
ATOM 879 N N . MET A 1 127 ? 34.25903 9.45189 -7.76614 1.000 37.81524 127 MET A N 1
ATOM 880 C CA . MET A 1 127 ? 34.63556 10.46086 -8.75473 1.000 44.21825 127 MET A CA 1
ATOM 881 C C . MET A 1 127 ? 33.98977 11.79669 -8.42070 1.000 42.56116 127 MET A C 1
ATOM 882 O O . MET A 1 127 ? 34.62644 12.84744 -8.54077 1.000 44.27951 127 MET A O 1
ATOM 887 N N . MET A 1 128 ? 32.71381 11.77351 -8.02084 1.000 42.64386 128 MET A N 1
ATOM 888 C CA . MET A 1 128 ? 32.02367 13.00243 -7.65212 1.000 45.23918 128 MET A CA 1
ATOM 889 C C . MET A 1 128 ? 32.69344 13.70614 -6.47498 1.000 53.43210 128 MET A C 1
ATOM 890 O O . MET A 1 128 ? 32.67175 14.94195 -6.40215 1.000 56.32811 128 MET A O 1
ATOM 895 N N . LYS A 1 129 ? 33.30608 12.95782 -5.55473 1.000 49.25460 129 LYS A N 1
ATOM 896 C CA . LYS A 1 129 ? 34.03960 13.61834 -4.48198 1.000 52.51858 129 LYS A CA 1
ATOM 897 C C . LYS A 1 129 ? 35.26032 14.36698 -5.02591 1.000 52.89948 129 LYS A C 1
ATOM 898 O O . LYS A 1 129 ? 35.58499 15.47283 -4.57109 1.000 56.38971 129 LYS A O 1
ATOM 904 N N . ALA A 1 130 ? 36.00739 13.73428 -5.93734 1.000 51.56489 130 ALA A N 1
ATOM 905 C CA . ALA A 1 130 ? 37.29539 14.25683 -6.41058 1.000 53.17463 130 ALA A CA 1
ATOM 906 C C . ALA A 1 130 ? 37.11755 15.34053 -7.44399 1.000 52.28082 130 ALA A C 1
ATOM 907 O O . ALA A 1 130 ? 38.11456 15.90880 -7.92944 1.000 56.22804 130 ALA A O 1
ATOM 909 N N . ARG A 1 131 ? 35.86815 15.56988 -7.80025 1.000 49.02089 131 ARG A N 1
ATOM 910 C CA . ARG A 1 131 ? 35.45760 16.43277 -8.91350 1.000 54.34849 131 ARG A CA 1
ATOM 911 C C . ARG A 1 131 ? 36.22383 16.09622 -10.18728 1.000 51.04977 131 ARG A C 1
ATOM 912 O O . ARG A 1 131 ? 36.75802 16.96760 -10.86715 1.000 49.95986 131 ARG A O 1
ATOM 920 N N . GLU A 1 132 ? 36.29432 14.79970 -10.50123 1.000 48.01746 132 GLU A N 1
ATOM 921 C CA . GLU A 1 132 ? 37.27030 14.37574 -11.48635 1.000 46.86446 132 GLU A CA 1
ATOM 922 C C . GLU A 1 132 ? 37.04053 12.94633 -11.98464 1.000 44.86708 132 GLU A C 1
ATOM 923 O O . GLU A 1 132 ? 36.79235 12.05136 -11.16524 1.000 42.04276 132 GLU A O 1
ATOM 929 N N . GLY A 1 133 ? 37.10659 12.70947 -13.29278 1.000 41.11740 133 GLY A N 1
ATOM 930 C CA . GLY A 1 133 ? 37.01209 11.34560 -13.78796 1.000 39.94947 133 GLY A CA 1
ATOM 931 C C . GLY A 1 133 ? 36.36994 11.26675 -15.15923 1.000 40.42090 133 GLY A C 1
ATOM 932 O O . GLY A 1 133 ? 35.83156 12.23275 -15.69241 1.000 39.59707 133 GLY A O 1
ATOM 933 N N . ALA A 1 134 ? 36.42805 10.06306 -15.72634 1.000 38.73935 134 ALA A N 1
ATOM 934 C CA . ALA A 1 134 ? 35.84675 9.78079 -17.03115 1.000 34.14993 134 ALA A CA 1
ATOM 935 C C . ALA A 1 134 ? 35.29957 8.35744 -17.02735 1.000 37.34066 134 ALA A C 1
ATOM 936 O O . ALA A 1 134 ? 35.94314 7.44195 -16.50832 1.000 33.36555 134 ALA A O 1
ATOM 938 N N . ILE A 1 135 ? 34.10991 8.18371 -17.59639 1.000 32.42108 135 ILE A N 1
ATOM 939 C CA . ILE A 1 135 ? 33.49315 6.87729 -17.76826 1.000 30.00131 135 ILE A CA 1
ATOM 940 C C . ILE A 1 135 ? 33.23271 6.69895 -19.25310 1.000 29.86617 135 ILE A C 1
ATOM 941 O O . ILE A 1 135 ? 32.62792 7.57181 -19.88753 1.000 27.61985 135 ILE A O 1
ATOM 946 N N . ILE A 1 136 ? 33.71062 5.58437 -19.79950 1.000 29.47873 136 ILE A N 1
ATOM 947 C CA . ILE A 1 136 ? 33.54313 5.21704 -21.20345 1.000 28.15089 136 ILE A CA 1
ATOM 948 C C . ILE A 1 136 ? 32.79702 3.89486 -21.24457 1.000 31.27362 136 ILE A C 1
ATOM 949 O O . ILE A 1 136 ? 33.36054 2.83969 -20.92393 1.000 27.84070 136 ILE A O 1
ATOM 954 N N . ASN A 1 137 ? 31.54019 3.93890 -21.64535 1.000 26.70893 137 ASN A N 1
ATOM 955 C CA . ASN A 1 137 ? 30.78882 2.71423 -21.80151 1.000 28.88252 137 ASN A CA 1
ATOM 956 C C . ASN A 1 137 ? 30.89059 2.24016 -23.23656 1.000 32.04557 137 ASN A C 1
ATOM 957 O O . ASN A 1 137 ? 30.95996 3.04030 -24.17369 1.000 33.79612 137 ASN A O 1
ATOM 962 N N . MET A 1 138 ? 30.89086 0.92375 -23.41257 1.000 28.46743 138 MET A N 1
ATOM 963 C CA . MET A 1 138 ? 31.11771 0.33588 -24.72532 1.000 30.79053 138 MET A CA 1
ATOM 964 C C . MET A 1 138 ? 30.10175 -0.75138 -25.00621 1.000 33.52209 138 MET A C 1
ATOM 965 O O . MET A 1 138 ? 29.93238 -1.66377 -24.19866 1.000 29.24035 138 MET A O 1
ATOM 970 N N . SER A 1 139 ? 29.43486 -0.65787 -26.15063 1.000 31.74927 139 SER A N 1
ATOM 971 C CA . SER A 1 139 ? 28.62363 -1.77281 -26.59816 1.000 31.39203 139 SER A CA 1
ATOM 972 C C . SER A 1 139 ? 29.54190 -2.87786 -27.12090 1.000 32.62845 139 SER A C 1
ATOM 973 O O . SER A 1 139 ? 30.72882 -2.66837 -27.41267 1.000 29.75926 139 SER A O 1
ATOM 976 N N . SER A 1 140 ? 28.99868 -4.08190 -27.18678 1.000 34.79065 140 SER A N 1
ATOM 977 C CA . SER A 1 140 ? 29.82753 -5.23070 -27.48350 1.000 33.83607 140 SER A CA 1
ATOM 978 C C . SER A 1 140 ? 30.15189 -5.27555 -28.96755 1.000 34.64552 140 SER A C 1
ATOM 979 O O . SER A 1 140 ? 29.41692 -4.73625 -29.80776 1.000 35.27733 140 SER A O 1
ATOM 982 N N . VAL A 1 141 ? 31.27817 -5.91874 -29.28443 1.000 32.08548 141 VAL A N 1
ATOM 983 C CA . VAL A 1 141 ? 31.63744 -6.16049 -30.67491 1.000 33.10760 141 VAL A CA 1
ATOM 984 C C . VAL A 1 141 ? 30.53524 -6.91321 -31.40610 1.000 34.52699 141 VAL A C 1
ATOM 985 O O . VAL A 1 141 ? 29.91956 -7.84175 -30.86957 1.000 31.82513 141 VAL A O 1
ATOM 989 N N . VAL A 1 142 ? 30.30699 -6.53214 -32.65217 1.000 33.51102 142 VAL A N 1
ATOM 990 C CA . VAL A 1 142 ? 29.21389 -7.06371 -33.44271 1.000 33.09860 142 VAL A CA 1
ATOM 991 C C . VAL A 1 142 ? 29.68725 -8.35101 -34.09763 1.000 34.58668 142 VAL A C 1
ATOM 992 O O . VAL A 1 142 ? 30.71694 -8.36967 -34.79479 1.000 33.67236 142 VAL A O 1
ATOM 996 N N . GLY A 1 143 ? 28.94383 -9.43105 -33.86844 1.000 35.20021 143 GLY A N 1
ATOM 997 C CA . GLY A 1 143 ? 29.16118 -10.68290 -34.55428 1.000 41.67101 143 GLY A CA 1
ATOM 998 C C . GLY A 1 143 ? 28.04781 -11.00137 -35.53445 1.000 41.50269 143 GLY A C 1
ATOM 999 O O . GLY A 1 143 ? 27.15364 -10.19413 -35.79336 1.000 42.44625 143 GLY A O 1
ATOM 1000 N N . LEU A 1 144 ? 28.11398 -12.21350 -36.08243 1.000 44.29634 144 LEU A N 1
ATOM 1001 C CA . LEU A 1 144 ? 27.05059 -12.71251 -36.94907 1.000 43.97574 144 LEU A CA 1
ATOM 1002 C C . LEU A 1 144 ? 25.79744 -12.98264 -36.12067 1.000 42.33163 144 LEU A C 1
ATOM 1003 O O . LEU A 1 144 ? 25.86956 -13.67320 -35.10464 1.000 43.80042 144 LEU A O 1
ATOM 1008 N N . MET A 1 145 ? 24.64542 -12.43823 -36.53306 1.000 40.24236 145 MET A N 1
ATOM 1009 C CA . MET A 1 145 ? 23.42169 -12.63804 -35.76229 1.000 41.55046 145 MET A CA 1
ATOM 1010 C C . MET A 1 145 ? 22.23371 -12.86258 -36.68181 1.000 44.07092 145 MET A C 1
ATOM 1011 O O . MET A 1 145 ? 22.17472 -12.32775 -37.79161 1.000 42.75548 145 MET A O 1
ATOM 1016 N N . GLY A 1 146 ? 21.26606 -13.63411 -36.18499 1.000 43.60392 146 GLY A N 1
ATOM 1017 C CA . GLY A 1 146 ? 19.99268 -13.78258 -36.85291 1.000 43.76426 146 GLY A CA 1
ATOM 1018 C C . GLY A 1 146 ? 19.10582 -12.57814 -36.60699 1.000 41.98428 146 GLY A C 1
ATOM 1019 O O . GLY A 1 146 ? 19.48073 -11.61994 -35.92752 1.000 40.19293 146 GLY A O 1
ATOM 1020 N N . ASN A 1 147 ? 17.89558 -12.64013 -37.16976 1.000 38.33343 147 ASN A N 1
ATOM 1021 C CA . ASN A 1 147 ? 16.98423 -11.50553 -37.06540 1.000 41.27145 147 ASN A CA 1
ATOM 1022 C C . ASN A 1 147 ? 16.74491 -11.13299 -35.61349 1.000 40.71736 147 ASN A C 1
ATOM 1023 O O . ASN A 1 147 ? 16.85188 -9.96048 -35.23545 1.000 36.30836 147 ASN A O 1
ATOM 1028 N N . ILE A 1 148 ? 16.42573 -12.12446 -34.77729 1.000 35.44336 148 ILE A N 1
ATOM 1029 C CA . ILE A 1 148 ? 16.07565 -11.80972 -33.39788 1.000 38.45318 148 ILE A CA 1
ATOM 1030 C C . ILE A 1 148 ? 17.30994 -11.37498 -32.60529 1.000 33.78182 148 ILE A C 1
ATOM 1031 O O . ILE A 1 148 ? 17.21911 -10.50484 -31.73704 1.000 35.05901 148 ILE A O 1
ATOM 1036 N N . GLY A 1 149 ? 18.47704 -11.95321 -32.89021 1.000 34.66983 149 GLY A N 1
ATOM 1037 C CA . GLY A 1 149 ? 19.69372 -11.46376 -32.25984 1.000 37.24180 149 GLY A CA 1
ATOM 1038 C C . GLY A 1 149 ? 19.99647 -10.01558 -32.62017 1.000 32.15346 149 GLY A C 1
ATOM 1039 O O . GLY A 1 149 ? 20.44184 -9.24373 -31.77889 1.000 33.69421 149 GLY A O 1
ATOM 1040 N N . GLN A 1 150 ? 19.76788 -9.63141 -33.88183 1.000 35.48117 150 GLN A N 1
ATOM 1041 C CA . GLN A 1 150 ? 19.92000 -8.22356 -34.26678 1.000 33.96317 150 GLN A CA 1
ATOM 1042 C C . GLN A 1 150 ? 19.01407 -7.33766 -33.44752 1.000 33.43189 150 GLN A C 1
ATOM 1043 O O . GLN A 1 150 ? 19.42308 -6.26414 -32.99161 1.000 36.53171 150 GLN A O 1
ATOM 1049 N N . ALA A 1 151 ? 17.76865 -7.76840 -33.25653 1.000 34.18958 151 ALA A N 1
ATOM 1050 C CA . ALA A 1 151 ? 16.82858 -6.97440 -32.48089 1.000 33.05992 151 ALA A CA 1
ATOM 1051 C C . ALA A 1 151 ? 17.30181 -6.84313 -31.04225 1.000 34.00668 151 ALA A C 1
ATOM 1052 O O . ALA A 1 151 ? 17.30623 -5.74211 -30.47480 1.000 33.42291 151 ALA A O 1
ATOM 1054 N N . ASN A 1 152 ? 17.72102 -7.96172 -30.43980 1.000 32.19784 152 ASN A N 1
ATOM 1055 C CA . ASN A 1 152 ? 18.14901 -7.92710 -29.04365 1.000 34.93021 152 ASN A CA 1
ATOM 1056 C C . ASN A 1 152 ? 19.42810 -7.12134 -28.89732 1.000 30.25080 152 ASN A C 1
ATOM 1057 O O . ASN A 1 152 ? 19.57105 -6.35005 -27.95104 1.000 33.60233 152 ASN A O 1
ATOM 1062 N N . TYR A 1 153 ? 20.35449 -7.27331 -29.83698 1.000 29.16748 153 TYR A N 1
ATOM 1063 C CA . TYR A 1 153 ? 21.55080 -6.44553 -29.84321 1.000 31.05490 153 TYR A CA 1
ATOM 1064 C C . TYR A 1 153 ? 21.20337 -4.95268 -29.89079 1.000 31.30110 153 TYR A C 1
ATOM 1065 O O . TYR A 1 153 ? 21.74678 -4.14640 -29.12646 1.000 29.70806 153 TYR A O 1
ATOM 1074 N N . ALA A 1 154 ? 20.31853 -4.55892 -30.80928 1.000 32.24068 154 ALA A N 1
ATOM 1075 C CA . ALA A 1 154 ? 20.01169 -3.13409 -30.94987 1.000 32.55415 154 ALA A CA 1
ATOM 1076 C C . ALA A 1 154 ? 19.30750 -2.60562 -29.71015 1.000 31.63697 154 ALA A C 1
ATOM 1077 O O . ALA A 1 154 ? 19.57052 -1.48052 -29.26615 1.000 32.57658 154 ALA A O 1
ATOM 1079 N N . ALA A 1 155 ? 18.42358 -3.41177 -29.12185 1.000 33.07341 155 ALA A N 1
ATOM 1080 C CA . ALA A 1 155 ? 17.71860 -2.97083 -27.91799 1.000 33.50436 155 ALA A CA 1
ATOM 1081 C C . ALA A 1 155 ? 18.68166 -2.75411 -26.75072 1.000 35.63250 155 ALA A C 1
ATOM 1082 O O . ALA A 1 155 ? 18.60637 -1.73642 -26.04559 1.000 34.03236 155 ALA A O 1
ATOM 1084 N N . SER A 1 156 ? 19.60501 -3.68559 -26.53249 1.000 35.15300 156 SER A N 1
ATOM 1085 C CA . SER A 1 156 ? 20.50647 -3.51282 -25.39791 1.000 37.69720 156 SER A CA 1
ATOM 1086 C C . SER A 1 156 ? 21.49252 -2.37315 -25.64444 1.000 32.04397 156 SER A C 1
ATOM 1087 O O . SER A 1 156 ? 21.82858 -1.63206 -24.71911 1.000 34.00622 156 SER A O 1
ATOM 1090 N N . LYS A 1 157 ? 21.94589 -2.19466 -26.88495 1.000 33.74418 157 LYS A N 1
ATOM 1091 C CA . LYS A 1 157 ? 22.77366 -1.03158 -27.18518 1.000 30.94238 157 LYS A CA 1
ATOM 1092 C C . LYS A 1 157 ? 22.01641 0.27358 -26.92881 1.000 31.10944 157 LYS A C 1
ATOM 1093 O O . LYS A 1 157 ? 22.55264 1.19851 -26.31686 1.000 32.29168 157 LYS A O 1
ATOM 1099 N N . ALA A 1 158 ? 20.75983 0.36481 -27.36457 1.000 31.21015 158 ALA A N 1
ATOM 1100 C CA . ALA A 1 158 ? 19.98748 1.57209 -27.06345 1.000 32.24744 158 ALA A CA 1
ATOM 1101 C C . ALA A 1 158 ? 19.86531 1.78309 -25.56291 1.000 34.37487 158 ALA A C 1
ATOM 1102 O O . ALA A 1 158 ? 19.99248 2.91510 -25.07300 1.000 33.25658 158 ALA A O 1
ATOM 1104 N N . GLY A 1 159 ? 19.64385 0.70015 -24.81397 1.000 31.16262 159 GLY A N 1
ATOM 1105 C CA . GLY A 1 159 ? 19.59580 0.81587 -23.36909 1.000 30.72762 159 GLY A CA 1
ATOM 1106 C C . GLY A 1 159 ? 20.87872 1.38205 -22.79398 1.000 33.38588 159 GLY A C 1
ATOM 1107 O O . GLY A 1 159 ? 20.85026 2.22712 -21.89522 1.000 34.48970 159 GLY A O 1
ATOM 1108 N N . LEU A 1 160 ? 22.02439 0.93350 -23.31032 1.000 33.74940 160 LEU A N 1
ATOM 1109 C CA . LEU A 1 160 ? 23.29481 1.43405 -22.79409 1.000 31.63092 160 LEU A CA 1
ATOM 1110 C C . LEU A 1 160 ? 23.47299 2.91752 -23.11324 1.000 31.45212 160 LEU A C 1
ATOM 1111 O O . LEU A 1 160 ? 24.01557 3.68458 -22.29753 1.000 30.58140 160 LEU A O 1
ATOM 1116 N N . ILE A 1 161 ? 23.01695 3.34120 -24.29335 1.000 29.80912 161 ILE A N 1
ATOM 1117 C CA . ILE A 1 161 ? 23.15669 4.74716 -24.68138 1.000 33.32138 161 ILE A CA 1
ATOM 1118 C C . ILE A 1 161 ? 22.28466 5.64472 -23.80432 1.000 32.74127 161 ILE A C 1
ATOM 1119 O O . ILE A 1 161 ? 22.73030 6.69398 -23.31740 1.000 34.14230 161 ILE A O 1
ATOM 1124 N N . GLY A 1 162 ? 21.02307 5.26805 -23.60765 1.000 32.45327 162 GLY A N 1
ATOM 1125 C CA . GLY A 1 162 ? 20.14484 6.10452 -22.79794 1.000 32.27533 162 GLY A CA 1
ATOM 1126 C C . GLY A 1 162 ? 20.60604 6.21633 -21.35787 1.000 38.86107 162 GLY A C 1
ATOM 1127 O O . GLY A 1 162 ? 20.57948 7.30189 -20.76334 1.000 37.54338 162 GLY A O 1
ATOM 1128 N N . PHE A 1 163 ? 21.04121 5.09514 -20.77808 1.000 33.12235 163 PHE A N 1
ATOM 1129 C CA . PHE A 1 163 ? 21.61491 5.11845 -19.44164 1.000 34.37536 163 PHE A CA 1
ATOM 1130 C C . PHE A 1 163 ? 22.81293 6.05563 -19.38133 1.000 35.01725 163 PHE A C 1
ATOM 1131 O O . PHE A 1 163 ? 22.92380 6.90826 -18.48346 1.000 34.23093 163 PHE A O 1
ATOM 1139 N N . THR A 1 164 ? 23.72541 5.90808 -20.33833 1.000 31.69472 164 THR A N 1
ATOM 1140 C CA . THR A 1 164 ? 24.94420 6.69879 -20.31757 1.000 32.58113 164 THR A CA 1
ATOM 1141 C C . THR A 1 164 ? 24.63513 8.18037 -20.50436 1.000 37.05993 164 THR A C 1
ATOM 1142 O O . THR A 1 164 ? 25.23583 9.03508 -19.84207 1.000 34.96849 164 THR A O 1
ATOM 1146 N N . LYS A 1 165 ? 23.66584 8.50839 -21.35565 1.000 32.87542 165 LYS A N 1
ATOM 1147 C CA . LYS A 1 165 ? 23.32377 9.91892 -21.48599 1.000 35.29637 165 LYS A CA 1
ATOM 1148 C C . LYS A 1 165 ? 22.72223 10.44584 -20.18084 1.000 39.94916 165 LYS A C 1
ATOM 1149 O O . LYS A 1 165 ? 23.08821 11.53328 -19.71931 1.000 37.49550 165 LYS A O 1
ATOM 1155 N N . SER A 1 166 ? 21.84701 9.66155 -19.54310 1.000 37.12404 166 SER A N 1
ATOM 1156 C CA . SER A 1 166 ? 21.27832 10.06075 -18.25397 1.000 41.13495 166 SER A CA 1
ATOM 1157 C C . SER A 1 166 ? 22.36581 10.36136 -17.23263 1.000 41.42221 166 SER A C 1
ATOM 1158 O O . SER A 1 166 ? 22.34775 11.41146 -16.58036 1.000 46.00486 166 SER A O 1
ATOM 1161 N N . VAL A 1 167 ? 23.32751 9.45345 -17.08415 1.000 39.35757 167 VAL A N 1
ATOM 1162 C CA . VAL A 1 167 ? 24.40371 9.67187 -16.12482 1.000 37.31064 167 VAL A CA 1
ATOM 1163 C C . VAL A 1 167 ? 25.23749 10.89522 -16.51194 1.000 39.52292 167 VAL A C 1
ATOM 1164 O O . VAL A 1 167 ? 25.66022 11.66980 -15.63942 1.000 37.64250 167 VAL A O 1
ATOM 1168 N N . ALA A 1 168 ? 25.50005 11.08657 -17.81855 1.000 32.43437 168 ALA A N 1
ATOM 1169 C CA . ALA A 1 168 ? 26.25446 12.26623 -18.26991 1.000 38.67675 168 ALA A CA 1
ATOM 1170 C C . ALA A 1 168 ? 25.63999 13.57552 -17.76183 1.000 38.00628 168 ALA A C 1
ATOM 1171 O O . ALA A 1 168 ? 26.35976 14.48097 -17.32715 1.000 37.12927 168 ALA A O 1
ATOM 1173 N N . ARG A 1 169 ? 24.31323 13.69222 -17.83981 1.000 36.20530 169 ARG A N 1
ATOM 1174 C CA . ARG A 1 169 ? 23.61046 14.89896 -17.41080 1.000 42.51132 169 ARG A CA 1
ATOM 1175 C C . ARG A 1 169 ? 23.74460 15.13470 -15.91126 1.000 44.29615 169 ARG A C 1
ATOM 1176 O O . ARG A 1 169 ? 23.84108 16.28495 -15.46927 1.000 46.98827 169 ARG A O 1
ATOM 1184 N N . GLU A 1 170 ? 23.74347 14.05767 -15.11262 1.000 43.03358 170 GLU A N 1
ATOM 1185 C CA . GLU A 1 170 ? 23.71667 14.18790 -13.65926 1.000 42.33258 170 GLU A CA 1
ATOM 1186 C C . GLU A 1 170 ? 25.06684 14.57946 -13.09381 1.000 42.86496 170 GLU A C 1
ATOM 1187 O O . GLU A 1 170 ? 25.12266 15.18789 -12.02136 1.000 46.10028 170 GLU A O 1
ATOM 1193 N N . VAL A 1 171 ? 26.16271 14.20072 -13.75077 1.000 37.94823 171 VAL A N 1
ATOM 1194 C CA . VAL A 1 171 ? 27.49611 14.37833 -13.17268 1.000 38.52817 171 VAL A CA 1
ATOM 1195 C C . VAL A 1 171 ? 28.30065 15.44788 -13.87729 1.000 38.94394 171 VAL A C 1
ATOM 1196 O O . VAL A 1 171 ? 29.46413 15.67984 -13.50721 1.000 36.38328 171 VAL A O 1
ATOM 1200 N N . ALA A 1 172 ? 27.73655 16.08796 -14.89883 1.000 36.82604 172 ALA A N 1
ATOM 1201 C CA . ALA A 1 172 ? 28.47404 17.12011 -15.62492 1.000 39.93479 172 ALA A CA 1
ATOM 1202 C C . ALA A 1 172 ? 28.95272 18.22445 -14.67921 1.000 43.61371 172 ALA A C 1
ATOM 1203 O O . ALA A 1 172 ? 30.14484 18.56305 -14.65592 1.000 40.79878 172 ALA A O 1
ATOM 1205 N N . SER A 1 173 ? 28.05171 18.74845 -13.83828 1.000 41.48295 173 SER A N 1
ATOM 1206 C CA . SER A 1 173 ? 28.43466 19.84634 -12.94568 1.000 45.49026 173 SER A CA 1
ATOM 1207 C C . SER A 1 173 ? 29.54474 19.45999 -11.98956 1.000 46.74523 173 SER A C 1
ATOM 1208 O O . SER A 1 173 ? 30.16922 20.34698 -11.40455 1.000 49.77243 173 SER A O 1
ATOM 1211 N N . ARG A 1 174 ? 29.82806 18.16988 -11.84175 1.000 47.66922 174 ARG A N 1
ATOM 1212 C CA . ARG A 1 174 ? 30.91675 17.69803 -11.00600 1.000 42.89624 174 ARG A CA 1
ATOM 1213 C C . ARG A 1 174 ? 32.14797 17.37603 -11.82351 1.000 41.65493 174 ARG A C 1
ATOM 1214 O O . ARG A 1 174 ? 33.06491 16.72316 -11.31615 1.000 40.49514 174 ARG A O 1
ATOM 1222 N N . ASN A 1 175 ? 32.16887 17.78584 -13.09614 1.000 40.15961 175 ASN A N 1
ATOM 1223 C CA . ASN A 1 175 ? 33.34881 17.64138 -13.94194 1.000 40.14382 175 ASN A CA 1
ATOM 1224 C C . ASN A 1 175 ? 33.65415 16.17446 -14.31374 1.000 39.17663 175 ASN A C 1
ATOM 1225 O O . ASN A 1 175 ? 34.81283 15.80967 -14.56430 1.000 39.29855 175 ASN A O 1
ATOM 1230 N N . ILE A 1 176 ? 32.63674 15.31587 -14.38605 1.000 39.85034 176 ILE A N 1
ATOM 1231 C CA . ILE A 1 176 ? 32.81281 13.92186 -14.81877 1.000 38.12148 176 ILE A CA 1
ATOM 1232 C C . ILE A 1 176 ? 32.30488 13.77517 -16.25602 1.000 33.97893 176 ILE A C 1
ATOM 1233 O O . ILE A 1 176 ? 31.12820 14.03729 -16.53504 1.000 34.37193 176 ILE A O 1
ATOM 1238 N N . ARG A 1 177 ? 33.15334 13.27226 -17.15077 1.000 33.68149 177 ARG A N 1
ATOM 1239 C CA . ARG A 1 177 ? 32.80065 13.06065 -18.55499 1.000 32.39569 177 ARG A CA 1
ATOM 1240 C C . ARG A 1 177 ? 32.35817 11.62175 -18.81234 1.000 33.14309 177 ARG A C 1
ATOM 1241 O O . ARG A 1 177 ? 33.07001 10.67195 -18.46533 1.000 31.99703 177 ARG A O 1
ATOM 1249 N N . VAL A 1 178 ? 31.19671 11.46289 -19.43993 1.000 27.95262 178 VAL A N 1
ATOM 1250 C CA . VAL A 1 178 ? 30.59518 10.15525 -19.62476 1.000 30.88652 178 VAL A CA 1
ATOM 1251 C C . VAL A 1 178 ? 30.22570 10.01292 -21.10066 1.000 30.37573 178 VAL A C 1
ATOM 1252 O O . VAL A 1 178 ? 29.49246 10.85043 -21.63847 1.000 32.93252 178 VAL A O 1
ATOM 1256 N N . ASN A 1 179 ? 30.75853 8.98224 -21.76093 1.000 27.91967 179 ASN A N 1
ATOM 1257 C CA . ASN A 1 179 ? 30.59306 8.78101 -23.20016 1.000 29.19808 179 ASN A CA 1
ATOM 1258 C C . ASN A 1 179 ? 30.41404 7.30294 -23.51481 1.000 30.56170 179 ASN A C 1
ATOM 1259 O O . ASN A 1 179 ? 30.75285 6.42980 -22.70444 1.000 28.87719 179 ASN A O 1
ATOM 1264 N N . VAL A 1 180 ? 29.88273 7.03285 -24.71138 1.000 27.93491 180 VAL A N 1
ATOM 1265 C CA . VAL A 1 180 ? 29.69750 5.67391 -25.22403 1.000 27.96235 180 VAL A CA 1
ATOM 1266 C C . VAL A 1 180 ? 30.48880 5.50597 -26.51041 1.000 29.69106 180 VAL A C 1
ATOM 1267 O O . VAL A 1 180 ? 30.46308 6.37710 -27.38745 1.000 29.64380 180 VAL A O 1
ATOM 1271 N N . ILE A 1 181 ? 31.14504 4.36348 -26.64397 1.000 27.39358 181 ILE A N 1
ATOM 1272 C CA . ILE A 1 181 ? 31.79256 3.94000 -27.88019 1.000 28.31567 181 ILE A CA 1
ATOM 1273 C C . ILE A 1 181 ? 31.04605 2.72501 -28.39851 1.000 30.60227 181 ILE A C 1
ATOM 1274 O O . ILE A 1 181 ? 30.75698 1.80611 -27.63229 1.000 29.47438 181 ILE A O 1
ATOM 1279 N N . ALA A 1 182 ? 30.71383 2.72576 -29.68481 1.000 25.70059 182 ALA A N 1
ATOM 1280 C CA . ALA A 1 182 ? 30.01446 1.60547 -30.30136 1.000 26.65974 182 ALA A CA 1
ATOM 1281 C C . ALA A 1 182 ? 30.91022 0.98408 -31.36730 1.000 29.19964 182 ALA A C 1
ATOM 1282 O O . ALA A 1 182 ? 31.02901 1.53084 -32.47640 1.000 29.12064 182 ALA A O 1
ATOM 1284 N N . PRO A 1 183 ? 31.59226 -0.12431 -31.08085 1.000 30.45526 183 PRO A N 1
ATOM 1285 C CA . PRO A 1 183 ? 32.36455 -0.80528 -32.13345 1.000 29.03731 183 PRO A CA 1
ATOM 1286 C C . PRO A 1 183 ? 31.43629 -1.45641 -33.13845 1.000 29.30848 183 PRO A C 1
ATOM 1287 O O . PRO A 1 183 ? 30.22610 -1.56065 -32.93348 1.000 30.31706 183 PRO A O 1
ATOM 1291 N N . GLY A 1 184 ? 32.02190 -1.88544 -34.25828 1.000 27.13218 184 GLY A N 1
ATOM 1292 C CA . GLY A 1 184 ? 31.27903 -2.67315 -35.22126 1.000 29.66329 184 GLY A CA 1
ATOM 1293 C C . GLY A 1 184 ? 31.83531 -4.08001 -35.28681 1.000 31.50530 184 GLY A C 1
ATOM 1294 O O . GLY A 1 184 ? 32.10641 -4.68776 -34.25119 1.000 33.62066 184 GLY A O 1
ATOM 1295 N N . MET A 1 185 ? 32.06394 -4.57825 -36.49324 1.000 30.98500 185 MET A N 1
ATOM 1296 C CA . MET A 1 185 ? 32.58751 -5.92381 -36.70597 1.000 33.54870 185 MET A CA 1
ATOM 1297 C C . MET A 1 185 ? 34.10292 -5.84323 -36.78829 1.000 35.34680 185 MET A C 1
ATOM 1298 O O . MET A 1 185 ? 34.63795 -5.05828 -37.57994 1.000 38.42703 185 MET A O 1
ATOM 1303 N N . ILE A 1 186 ? 34.78411 -6.64337 -35.97420 1.000 33.28247 186 ILE A N 1
ATOM 1304 C CA . ILE A 1 186 ? 36.23611 -6.60136 -35.80297 1.000 36.69519 186 ILE A CA 1
ATOM 1305 C C . ILE A 1 186 ? 36.84092 -7.88832 -36.36781 1.000 44.27899 186 ILE A C 1
ATOM 1306 O O . ILE A 1 186 ? 36.32691 -8.98441 -36.10683 1.000 44.74573 186 ILE A O 1
ATOM 1311 N N . GLU A 1 187 ? 37.95562 -7.76881 -37.09565 1.000 38.87459 187 GLU A N 1
ATOM 1312 C CA . GLU A 1 187 ? 38.72976 -8.95417 -37.43083 1.000 46.10816 187 GLU A CA 1
ATOM 1313 C C . GLU A 1 187 ? 39.22427 -9.68420 -36.19133 1.000 49.37763 187 GLU A C 1
ATOM 1314 O O . GLU A 1 187 ? 39.55856 -9.08532 -35.16665 1.000 45.38463 187 GLU A O 1
ATOM 1320 N N . SER A 1 188 ? 39.28384 -11.00483 -36.31738 1.000 50.70415 188 SER A N 1
ATOM 1321 C CA . SER A 1 188 ? 39.88266 -11.87598 -35.32679 1.000 54.67723 188 SER A CA 1
ATOM 1322 C C . SER A 1 188 ? 40.60293 -12.98351 -36.07121 1.000 58.17566 188 SER A C 1
ATOM 1323 O O . SER A 1 188 ? 40.56619 -13.05543 -37.30527 1.000 55.57171 188 SER A O 1
ATOM 1326 N N . ASP A 1 189 ? 41.25113 -13.86201 -35.30527 1.000 60.52141 189 ASP A N 1
ATOM 1327 C CA . ASP A 1 189 ? 41.90684 -15.02493 -35.89805 1.000 65.29590 189 ASP A CA 1
ATOM 1328 C C . ASP A 1 189 ? 40.91556 -15.93627 -36.62093 1.000 61.26278 189 ASP A C 1
ATOM 1329 O O . ASP A 1 189 ? 41.29247 -16.62852 -37.57127 1.000 64.20402 189 ASP A O 1
ATOM 1334 N N . MET A 1 190 ? 39.63914 -15.90873 -36.22710 1.000 60.42934 190 MET A N 1
ATOM 1335 C CA . MET A 1 190 ? 38.62334 -16.69123 -36.92736 1.000 59.78141 190 MET A CA 1
ATOM 1336 C C . MET A 1 190 ? 38.28041 -16.12725 -38.30513 1.000 61.59878 190 MET A C 1
ATOM 1337 O O . MET A 1 190 ? 37.82579 -16.88299 -39.17660 1.000 58.24018 190 MET A O 1
ATOM 1342 N N . THR A 1 191 ? 38.47368 -14.81528 -38.52162 1.000 54.10944 191 THR A N 1
ATOM 1343 C CA . THR A 1 191 ? 38.09875 -14.20605 -39.79683 1.000 50.95945 191 THR A CA 1
ATOM 1344 C C . THR A 1 191 ? 38.81755 -14.88026 -40.96008 1.000 52.14632 191 THR A C 1
ATOM 1345 O O . THR A 1 191 ? 38.21244 -15.14653 -42.00922 1.000 52.68626 191 THR A O 1
ATOM 1349 N N . ALA A 1 192 ? 40.11537 -15.15740 -40.79335 1.000 54.18191 192 ALA A N 1
ATOM 1350 C CA . ALA A 1 192 ? 40.87637 -15.82872 -41.84108 1.000 58.62771 192 ALA A CA 1
ATOM 1351 C C . ALA A 1 192 ? 40.27159 -17.18168 -42.17249 1.000 58.92496 192 ALA A C 1
ATOM 1352 O O . ALA A 1 192 ? 40.32650 -17.63090 -43.32370 1.000 61.79580 192 ALA A O 1
ATOM 1354 N N . ILE A 1 193 ? 39.64701 -17.80868 -41.17868 1.000 57.68436 193 ILE A N 1
ATOM 1355 C CA . ILE A 1 193 ? 39.11858 -19.16397 -41.27469 1.000 62.55320 193 ILE A CA 1
ATOM 1356 C C . ILE A 1 193 ? 37.75641 -19.23180 -41.96569 1.000 60.88063 193 ILE A C 1
ATOM 1357 O O . ILE A 1 193 ? 37.39134 -20.28720 -42.50780 1.000 57.30772 193 ILE A O 1
ATOM 1362 N N . LEU A 1 194 ? 37.00417 -18.13393 -41.98103 1.000 54.53492 194 LEU A N 1
ATOM 1363 C CA . LEU A 1 194 ? 35.66375 -18.14874 -42.53920 1.000 50.76765 194 LEU A CA 1
ATOM 1364 C C . LEU A 1 194 ? 35.69612 -18.27631 -44.05732 1.000 53.46543 194 LEU A C 1
ATOM 1365 O O . LEU A 1 194 ? 36.72221 -18.05831 -44.71349 1.000 53.46257 194 LEU A O 1
ATOM 1370 N N . SER A 1 195 ? 34.54305 -18.64358 -44.61306 1.000 51.64962 195 SER A N 1
ATOM 1371 C CA . SER A 1 195 ? 34.42363 -18.81865 -46.04694 1.000 53.46983 195 SER A CA 1
ATOM 1372 C C . SER A 1 195 ? 34.35554 -17.47574 -46.75202 1.000 59.20093 195 SER A C 1
ATOM 1373 O O . SER A 1 195 ? 33.77077 -16.51050 -46.24231 1.000 53.24634 195 SER A O 1
ATOM 1376 N N . ASP A 1 196 ? 34.96024 -17.42453 -47.93892 1.000 58.96987 196 ASP A N 1
ATOM 1377 C CA . ASP A 1 196 ? 34.84103 -16.24514 -48.77877 1.000 59.49399 196 ASP A CA 1
ATOM 1378 C C . ASP A 1 196 ? 33.39063 -15.93112 -49.11042 1.000 59.32420 196 ASP A C 1
ATOM 1379 O O . ASP A 1 196 ? 33.06196 -14.76898 -49.37163 1.000 62.46132 196 ASP A O 1
ATOM 1384 N N . LYS A 1 197 ? 32.50728 -16.92430 -49.07113 1.000 55.80877 197 LYS A N 1
ATOM 1385 C CA . LYS A 1 197 ? 31.09284 -16.64564 -49.28454 1.000 56.93299 197 LYS A CA 1
ATOM 1386 C C . LYS A 1 197 ? 30.52491 -15.80322 -48.15548 1.000 57.97899 197 LYS A C 1
ATOM 1387 O O . LYS A 1 197 ? 29.84943 -14.79617 -48.39898 1.000 55.29235 197 LYS A O 1
ATOM 1393 N N . ILE A 1 198 ? 30.77665 -16.20399 -46.90821 1.000 55.14504 198 ILE A N 1
ATOM 1394 C CA . ILE A 1 198 ? 30.10033 -15.52672 -45.81316 1.000 51.85975 198 ILE A CA 1
ATOM 1395 C C . ILE A 1 198 ? 30.75812 -14.19346 -45.48609 1.000 49.03308 198 ILE A C 1
ATOM 1396 O O . ILE A 1 198 ? 30.07698 -13.26917 -45.03651 1.000 45.57201 198 ILE A O 1
ATOM 1401 N N . LYS A 1 199 ? 32.07502 -14.07702 -45.67395 1.000 48.66103 199 LYS A N 1
ATOM 1402 C CA . LYS A 1 199 ? 32.72406 -12.77736 -45.55965 1.000 51.27398 199 LYS A CA 1
ATOM 1403 C C . LYS A 1 199 ? 32.09940 -11.77995 -46.52609 1.000 52.08058 199 LYS A C 1
ATOM 1404 O O . LYS A 1 199 ? 31.74960 -10.65539 -46.13749 1.000 45.51116 199 LYS A O 1
ATOM 1410 N N . GLU A 1 200 ? 31.88979 -12.20271 -47.77819 1.000 51.00990 200 GLU A N 1
ATOM 1411 C CA . GLU A 1 200 ? 31.37361 -11.29468 -48.79678 1.000 55.15485 200 GLU A CA 1
ATOM 1412 C C . GLU A 1 200 ? 29.97580 -10.80789 -48.43367 1.000 55.87558 200 GLU A C 1
ATOM 1413 O O . GLU A 1 200 ? 29.68465 -9.60930 -48.53874 1.000 57.38462 200 GLU A O 1
ATOM 1419 N N . ALA A 1 201 ? 29.10515 -11.70745 -47.96500 1.000 48.21704 201 ALA A N 1
ATOM 1420 C CA . ALA A 1 201 ? 27.77961 -11.26778 -47.53458 1.000 48.72917 201 ALA A CA 1
ATOM 1421 C C . ALA A 1 201 ? 27.82242 -10.46064 -46.24141 1.000 51.23583 201 ALA A C 1
ATOM 1422 O O . ALA A 1 201 ? 26.87374 -9.71958 -45.94363 1.000 52.56777 201 ALA A O 1
ATOM 1424 N N . THR A 1 202 ? 28.89080 -10.58734 -45.45965 1.000 46.41941 202 THR A N 1
ATOM 1425 C CA . THR A 1 202 ? 29.01509 -9.76851 -44.26061 1.000 44.89664 202 THR A CA 1
ATOM 1426 C C . THR A 1 202 ? 29.53817 -8.37228 -44.59203 1.000 42.23246 202 THR A C 1
ATOM 1427 O O . THR A 1 202 ? 28.95145 -7.36301 -44.18873 1.000 42.16304 202 THR A O 1
ATOM 1431 N N . LEU A 1 203 ? 30.66749 -8.31613 -45.29514 1.000 40.60767 203 LEU A N 1
ATOM 1432 C CA . LEU A 1 203 ? 31.21445 -7.06433 -45.79231 1.000 42.87106 203 LEU A CA 1
ATOM 1433 C C . LEU A 1 203 ? 30.17417 -6.26282 -46.56338 1.000 43.73536 203 LEU A C 1
ATOM 1434 O O . LEU A 1 203 ? 30.11317 -5.03215 -46.44556 1.000 43.61673 203 LEU A O 1
ATOM 1439 N N . ALA A 1 204 ? 29.34177 -6.94138 -47.34841 1.000 43.74254 204 ALA A N 1
ATOM 1440 C CA . ALA A 1 204 ? 28.28494 -6.25266 -48.08239 1.000 48.84338 204 ALA A CA 1
ATOM 1441 C C . ALA A 1 204 ? 27.47543 -5.31292 -47.19105 1.000 46.54195 204 ALA A C 1
ATOM 1442 O O . ALA A 1 204 ? 26.98359 -4.28177 -47.66533 1.000 48.29138 204 ALA A O 1
ATOM 1444 N N . GLN A 1 205 ? 27.33845 -5.61687 -45.90288 1.000 41.87218 205 GLN A N 1
ATOM 1445 C CA . GLN A 1 205 ? 26.48359 -4.77296 -45.06776 1.000 43.39398 205 GLN A CA 1
ATOM 1446 C C . GLN A 1 205 ? 27.23750 -3.65609 -44.36652 1.000 39.02316 205 GLN A C 1
ATOM 1447 O O . GLN A 1 205 ? 26.61957 -2.86922 -43.64352 1.000 41.28154 205 GLN A O 1
ATOM 1453 N N . ILE A 1 206 ? 28.54748 -3.57927 -44.54731 1.000 34.75036 206 ILE A N 1
ATOM 1454 C CA . ILE A 1 206 ? 29.36826 -2.52765 -43.96416 1.000 33.62121 206 ILE A CA 1
ATOM 1455 C C . ILE A 1 206 ? 29.63316 -1.49753 -45.06127 1.000 32.92347 206 ILE A C 1
ATOM 1456 O O . ILE A 1 206 ? 30.24372 -1.84613 -46.08485 1.000 33.47877 206 ILE A O 1
ATOM 1461 N N . PRO A 1 207 ? 29.17409 -0.25526 -44.91454 1.000 32.47985 207 PRO A N 1
ATOM 1462 C CA . PRO A 1 207 ? 29.36911 0.74400 -45.99897 1.000 29.87561 207 PRO A CA 1
ATOM 1463 C C . PRO A 1 207 ? 30.81772 0.88518 -46.43768 1.000 28.31331 207 PRO A C 1
ATOM 1464 O O . PRO A 1 207 ? 31.10106 1.03044 -47.62590 1.000 28.09037 207 PRO A O 1
ATOM 1468 N N . MET A 1 208 ? 31.75318 0.78411 -45.51328 1.000 30.15998 208 MET A N 1
ATOM 1469 C CA . MET A 1 208 ? 33.16094 0.86140 -45.87139 1.000 30.41117 208 MET A CA 1
ATOM 1470 C C . MET A 1 208 ? 33.74042 -0.46316 -46.36737 1.000 33.75515 208 MET A C 1
ATOM 1471 O O . MET A 1 208 ? 34.93189 -0.50187 -46.68954 1.000 33.26954 208 MET A O 1
ATOM 1476 N N . LYS A 1 209 ? 32.95359 -1.55154 -46.41346 1.000 33.76948 209 LYS A N 1
ATOM 1477 C CA . LYS A 1 209 ? 33.35874 -2.79688 -47.09420 1.000 35.61276 209 LYS A CA 1
ATOM 1478 C C . LYS A 1 209 ? 34.67161 -3.36293 -46.54540 1.000 34.91294 209 LYS A C 1
ATOM 1479 O O . LYS A 1 209 ? 35.50873 -3.85058 -47.30577 1.000 34.62253 209 LYS A O 1
ATOM 1485 N N . GLU A 1 210 ? 34.86371 -3.29772 -45.22496 1.000 32.82984 210 GLU A N 1
ATOM 1486 C CA . GLU A 1 210 ? 36.01469 -3.91993 -44.56690 1.000 32.76638 210 GLU A CA 1
ATOM 1487 C C . GLU A 1 210 ? 35.67599 -4.12439 -43.09881 1.000 33.85609 210 GLU A C 1
ATOM 1488 O O . GLU A 1 210 ? 34.73949 -3.51444 -42.57805 1.000 33.94918 210 GLU A O 1
ATOM 1494 N N . PHE A 1 211 ? 36.44245 -5.00186 -42.44184 1.000 33.86211 211 PHE A N 1
ATOM 1495 C CA . PHE A 1 211 ? 36.30403 -5.25670 -41.00904 1.000 35.29745 211 PHE A CA 1
ATOM 1496 C C . PHE A 1 211 ? 37.18335 -4.30342 -40.22105 1.000 34.81328 211 PHE A C 1
ATOM 1497 O O . PHE A 1 211 ? 38.23996 -3.87937 -40.68947 1.000 35.85980 211 PHE A O 1
ATOM 1505 N N . GLY A 1 212 ? 36.75512 -3.98345 -39.01512 1.000 34.11438 212 GLY A N 1
ATOM 1506 C CA . GLY A 1 212 ? 37.57646 -3.15485 -38.16435 1.000 31.94174 212 GLY A CA 1
ATOM 1507 C C . GLY A 1 212 ? 38.71065 -3.94381 -37.53998 1.000 39.08267 212 GLY A C 1
ATOM 1508 O O . GLY A 1 212 ? 38.77713 -5.17011 -37.68454 1.000 37.37095 212 GLY A O 1
ATOM 1509 N N . GLN A 1 213 ? 39.59198 -3.21342 -36.83950 1.000 36.95283 213 GLN A N 1
ATOM 1510 C CA . GLN A 1 213 ? 40.69620 -3.76675 -36.06020 1.000 34.07798 213 GLN A CA 1
ATOM 1511 C C . GLN A 1 213 ? 40.53773 -3.36191 -34.59995 1.000 37.07363 213 GLN A C 1
ATOM 1512 O O . GLN A 1 213 ? 40.07650 -2.25667 -34.29491 1.000 33.48799 213 GLN A O 1
ATOM 1518 N N . ALA A 1 214 ? 40.95041 -4.25692 -33.69477 1.000 31.18408 214 ALA A N 1
ATOM 1519 C CA . ALA A 1 214 ? 40.84252 -3.97366 -32.26938 1.000 33.11230 214 ALA A CA 1
ATOM 1520 C C . ALA A 1 214 ? 41.58409 -2.70655 -31.90618 1.000 35.00927 214 ALA A C 1
ATOM 1521 O O . ALA A 1 214 ? 41.12822 -1.94123 -31.04741 1.000 31.02574 214 ALA A O 1
ATOM 1523 N N . GLU A 1 215 ? 42.72080 -2.45521 -32.55713 1.000 35.27218 215 GLU A N 1
ATOM 1524 C CA . GLU A 1 215 ? 43.53327 -1.31331 -32.15690 1.000 36.37477 215 GLU A CA 1
ATOM 1525 C C . GLU A 1 215 ? 42.82814 0.01046 -32.44730 1.000 34.09282 215 GLU A C 1
ATOM 1526 O O . GLU A 1 215 ? 43.09726 1.01311 -31.76990 1.000 33.97524 215 GLU A O 1
ATOM 1532 N N . GLN A 1 216 ? 41.90362 0.02944 -33.41329 1.000 29.64697 216 GLN A N 1
ATOM 1533 C CA . GLN A 1 216 ? 41.13419 1.24861 -33.65036 1.000 34.34936 216 GLN A CA 1
ATOM 1534 C C . GLN A 1 216 ? 40.26595 1.57200 -32.43926 1.000 34.78469 216 GLN A C 1
ATOM 1535 O O . GLN A 1 216 ? 40.18527 2.73091 -32.00410 1.000 30.40944 216 GLN A O 1
ATOM 1541 N N . VAL A 1 217 ? 39.62451 0.55477 -31.86526 1.000 31.22944 217 VAL A N 1
ATOM 1542 C CA . VAL A 1 217 ? 38.82906 0.77722 -30.65815 1.000 32.18123 217 VAL A CA 1
ATOM 1543 C C . VAL A 1 217 ? 39.71824 1.26106 -29.51570 1.000 29.17335 217 VAL A C 1
ATOM 1544 O O . VAL A 1 217 ? 39.35208 2.17035 -28.75602 1.000 30.83662 217 VAL A O 1
ATOM 1548 N N . ALA A 1 218 ? 40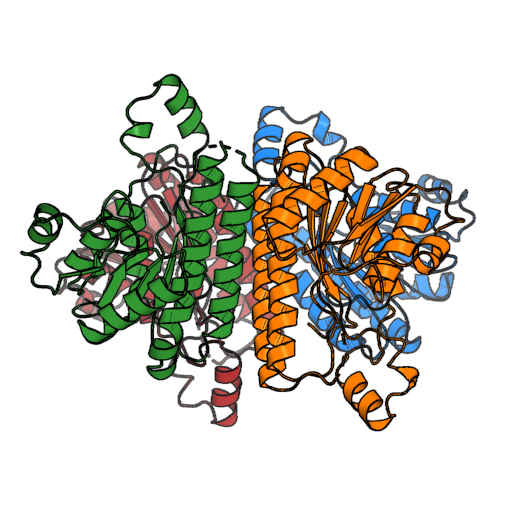.90094 0.66824 -29.37228 1.000 29.89179 218 ALA A N 1
ATOM 1549 C CA . ALA A 1 218 ? 41.78444 1.09315 -28.28776 1.000 30.20449 218 ALA A CA 1
ATOM 1550 C C . ALA A 1 218 ? 42.19135 2.55954 -28.44669 1.000 30.69854 218 ALA A C 1
ATOM 1551 O O . ALA A 1 218 ? 42.18233 3.32935 -27.47160 1.000 31.88350 218 ALA A O 1
ATOM 1553 N N . ASP A 1 219 ? 42.54321 2.96679 -29.67040 1.000 30.80060 219 ASP A N 1
ATOM 1554 C CA . ASP A 1 219 ? 42.95673 4.34964 -29.91208 1.000 32.22425 219 ASP A CA 1
ATOM 1555 C C . ASP A 1 219 ? 41.84891 5.32153 -29.55422 1.000 31.98984 219 ASP A C 1
ATOM 1556 O O . ASP A 1 219 ? 42.08107 6.34138 -28.89742 1.000 31.34799 219 ASP A O 1
ATOM 1561 N N . LEU A 1 220 ? 40.63351 5.02795 -29.99182 1.000 28.58575 220 LEU A N 1
ATOM 1562 C CA . LEU A 1 220 ? 39.53052 5.91990 -29.67746 1.000 28.91144 220 LEU A CA 1
ATOM 1563 C C . LEU A 1 220 ? 39.29577 5.96836 -28.17122 1.000 31.13900 220 LEU A C 1
ATOM 1564 O O . LEU A 1 220 ? 39.03999 7.04131 -27.60828 1.000 30.46056 220 LEU A O 1
ATOM 1569 N N . THR A 1 221 ? 39.43273 4.81775 -27.49465 1.000 28.41856 221 THR A N 1
ATOM 1570 C CA . THR A 1 221 ? 39.16960 4.75838 -26.05829 1.000 28.78981 221 THR A CA 1
ATOM 1571 C C . THR A 1 221 ? 40.14924 5.62409 -25.28556 1.000 27.67476 221 THR A C 1
ATOM 1572 O O . THR A 1 221 ? 39.76575 6.36293 -24.37178 1.000 26.49131 221 THR A O 1
ATOM 1576 N N . VAL A 1 222 ? 41.42406 5.51444 -25.61753 1.000 30.06035 222 VAL A N 1
ATOM 1577 C CA . VAL A 1 222 ? 42.43894 6.28431 -24.91581 1.000 31.49657 222 VAL A CA 1
ATOM 1578 C C . VAL A 1 222 ? 42.31019 7.76593 -25.26198 1.000 33.96453 222 VAL A C 1
ATOM 1579 O O . VAL A 1 222 ? 42.48956 8.63514 -24.40005 1.000 33.08572 222 VAL A O 1
ATOM 1583 N N . PHE A 1 223 ? 41.95542 8.07914 -26.51136 1.000 34.87075 223 PHE A N 1
ATOM 1584 C CA . PHE A 1 223 ? 41.74059 9.48254 -26.86828 1.000 31.84485 223 PHE A CA 1
ATOM 1585 C C . PHE A 1 223 ? 40.61866 10.09752 -26.03954 1.000 32.13313 223 PHE A C 1
ATOM 1586 O O . PHE A 1 223 ? 40.79003 11.16782 -25.45757 1.000 33.51164 223 PHE A O 1
ATOM 1594 N N . LEU A 1 224 ? 39.45769 9.43731 -25.96970 1.000 30.80232 224 LEU A N 1
ATOM 1595 C CA . LEU A 1 224 ? 38.36592 9.97181 -25.15650 1.000 33.81658 224 LEU A CA 1
ATOM 1596 C C . LEU A 1 224 ? 38.74352 10.12706 -23.69658 1.000 34.53326 224 LEU A C 1
ATOM 1597 O O . LEU A 1 224 ? 38.28403 11.06487 -23.03976 1.000 35.58574 224 LEU A O 1
ATOM 1602 N N . ALA A 1 225 ? 39.50173 9.17029 -23.15208 1.000 34.90528 225 ALA A N 1
ATOM 1603 C CA . ALA A 1 225 ? 39.90270 9.23829 -21.75121 1.000 36.14573 225 ALA A CA 1
ATOM 1604 C C . ALA A 1 225 ? 40.63404 10.53934 -21.44911 1.000 38.07385 225 ALA A C 1
ATOM 1605 O O . ALA A 1 225 ? 40.41923 11.15464 -20.39361 1.000 40.47830 225 ALA A O 1
ATOM 1607 N N . GLY A 1 226 ? 41.49183 10.98421 -22.36533 1.000 34.78697 226 GLY A N 1
ATOM 1608 C CA . GLY A 1 226 ? 42.24613 12.19208 -22.10043 1.000 39.13338 226 GLY A CA 1
ATOM 1609 C C . GLY A 1 226 ? 41.64751 13.47993 -22.62711 1.000 40.92237 226 GLY A C 1
ATOM 1610 O O . GLY A 1 226 ? 42.28613 14.52823 -22.52539 1.000 44.93139 226 GLY A O 1
ATOM 1611 N N . GLN A 1 227 ? 40.44330 13.45789 -23.17240 1.000 37.57855 227 GLN A N 1
ATOM 1612 C CA . GLN A 1 227 ? 39.91695 14.61319 -23.89363 1.000 43.11224 227 GLN A CA 1
ATOM 1613 C C . GLN A 1 227 ? 38.92461 15.33882 -22.99927 1.000 44.65181 227 GLN A C 1
ATOM 1614 O O . GLN A 1 227 ? 37.80295 14.87313 -22.78888 1.000 45.83945 227 GLN A O 1
ATOM 1620 N N . ASP A 1 228 ? 39.34832 16.47347 -22.44559 1.000 45.13070 228 ASP A N 1
ATOM 1621 C CA . ASP A 1 228 ? 38.40764 17.29290 -21.70366 1.000 44.82161 228 ASP A CA 1
ATOM 1622 C C . ASP A 1 228 ? 37.33840 17.88816 -22.61263 1.000 45.92139 228 ASP A C 1
ATOM 1623 O O . ASP A 1 228 ? 37.51398 18.04330 -23.83717 1.000 42.95854 228 ASP A O 1
ATOM 1628 N N . TYR A 1 229 ? 36.19541 18.13141 -21.97485 1.000 36.55973 229 TYR A N 1
ATOM 1629 C CA . TYR A 1 229 ? 35.09276 19.01469 -22.31608 1.000 38.64502 229 TYR A CA 1
ATOM 1630 C C . TYR A 1 229 ? 34.15033 18.25032 -23.24742 1.000 38.84343 229 TYR A C 1
ATOM 1631 O O . TYR A 1 229 ? 33.17619 18.80760 -23.76017 1.000 34.02376 229 TYR A O 1
ATOM 1640 N N . LEU A 1 230 ? 34.38306 16.93295 -23.37893 1.000 35.84675 230 LEU A N 1
ATOM 1641 C CA . LEU A 1 230 ? 33.62351 16.05484 -24.26728 1.000 33.70736 230 LEU A CA 1
ATOM 1642 C C . LEU A 1 230 ? 32.84518 15.06880 -23.39272 1.000 35.75790 230 LEU A C 1
ATOM 1643 O O . LEU A 1 230 ? 33.44185 14.22962 -22.70599 1.000 34.44793 230 LEU A O 1
ATOM 1648 N N . THR A 1 231 ? 31.52131 15.19994 -23.37336 1.000 32.38888 231 THR A N 1
ATOM 1649 C CA . THR A 1 231 ? 30.69276 14.35579 -22.52249 1.000 30.42582 231 THR A CA 1
ATOM 1650 C C . THR A 1 231 ? 29.35714 14.17346 -23.22051 1.000 30.04231 231 THR A C 1
ATOM 1651 O O . THR A 1 231 ? 29.03089 14.91174 -24.14713 1.000 32.90766 231 THR A O 1
ATOM 1655 N N . GLY A 1 232 ? 28.61310 13.14771 -22.79848 1.000 27.83835 232 GLY A N 1
ATOM 1656 C CA . GLY A 1 232 ? 27.32945 12.79483 -23.39347 1.000 29.84474 232 GLY A CA 1
ATOM 1657 C C . GLY A 1 232 ? 27.35144 12.30035 -24.83762 1.000 29.48692 232 GLY A C 1
ATOM 1658 O O . GLY A 1 232 ? 26.28721 12.20753 -25.45370 1.000 29.35393 232 GLY A O 1
ATOM 1659 N N . GLN A 1 233 ? 28.51153 11.95296 -25.40174 1.000 24.73410 233 GLN A N 1
ATOM 1660 C CA . GLN A 1 233 ? 28.57409 11.61917 -26.82031 1.000 29.69008 233 GLN A CA 1
ATOM 1661 C C . GLN A 1 233 ? 28.46954 10.10995 -27.07255 1.000 32.32029 233 GLN A C 1
ATOM 1662 O O . GLN A 1 233 ? 28.90556 9.28440 -26.26666 1.000 28.40510 233 GLN A O 1
ATOM 1668 N N . VAL A 1 234 ? 27.89770 9.75725 -28.22184 1.000 28.69096 234 VAL A N 1
ATOM 1669 C CA . VAL A 1 234 ? 27.92831 8.38981 -28.73610 1.000 30.40804 234 VAL A CA 1
ATOM 1670 C C . VAL A 1 234 ? 28.77654 8.39914 -29.99836 1.000 30.39377 234 VAL A C 1
ATOM 1671 O O . VAL A 1 234 ? 28.39736 9.01547 -30.99802 1.000 31.92064 234 VAL A O 1
ATOM 1675 N N . ILE A 1 235 ? 29.89892 7.69833 -29.96719 1.000 26.01632 235 ILE A N 1
ATOM 1676 C CA . ILE A 1 235 ? 30.83405 7.62611 -31.07697 1.000 26.80094 235 ILE A CA 1
ATOM 1677 C C . ILE A 1 235 ? 30.89318 6.18432 -31.57048 1.000 29.43705 235 ILE A C 1
ATOM 1678 O O . ILE A 1 235 ? 31.42114 5.29664 -30.87865 1.000 28.56954 235 ILE A O 1
ATOM 1683 N N . ALA A 1 236 ? 30.34990 5.93960 -32.75883 1.000 25.61884 236 ALA A N 1
ATOM 1684 C CA . ALA A 1 236 ? 30.44208 4.61311 -33.35486 1.000 30.78270 236 ALA A CA 1
ATOM 1685 C C . ALA A 1 236 ? 31.72399 4.56539 -34.16479 1.000 29.64093 236 ALA A C 1
ATOM 1686 O O . ALA A 1 236 ? 32.06937 5.52659 -34.85782 1.000 30.90529 236 ALA A O 1
ATOM 1688 N N . ILE A 1 237 ? 32.46044 3.47783 -34.04780 1.000 28.05397 237 ILE A N 1
ATOM 1689 C CA . ILE A 1 237 ? 33.63723 3.26759 -34.87831 1.000 29.17033 237 ILE A CA 1
ATOM 1690 C C . ILE A 1 237 ? 33.43988 1.91302 -35.55407 1.000 31.41268 237 ILE A C 1
ATOM 1691 O O . ILE A 1 237 ? 33.90099 0.86362 -35.09103 1.000 30.68354 237 ILE A O 1
ATOM 1696 N N . ASP A 1 238 ? 32.72229 1.93457 -36.66790 1.000 32.54460 238 ASP A N 1
ATOM 1697 C CA . ASP A 1 238 ? 32.15868 0.70560 -37.20335 1.000 28.52382 238 ASP A CA 1
ATOM 1698 C C . ASP A 1 238 ? 32.06503 0.74411 -38.72594 1.000 30.90030 238 ASP A C 1
ATOM 1699 O O . ASP A 1 238 ? 31.24171 0.02035 -39.31009 1.000 26.81126 238 ASP A O 1
ATOM 1704 N N . GLY A 1 239 ? 32.87255 1.57839 -39.38152 1.000 30.79397 239 GLY A N 1
ATOM 1705 C CA . GLY A 1 239 ? 32.83247 1.65027 -40.83615 1.000 29.89350 239 GLY A CA 1
ATOM 1706 C C . GLY A 1 239 ? 31.47189 2.00186 -41.39559 1.000 28.40856 239 GLY A C 1
ATOM 1707 O O . GLY A 1 239 ? 31.17014 1.64152 -42.52505 1.000 30.14446 239 GLY A O 1
ATOM 1708 N N . GLY A 1 240 ? 30.63295 2.68117 -40.62777 1.000 30.17292 240 GLY A N 1
ATOM 1709 C CA . GLY A 1 240 ? 29.32385 3.05128 -41.11185 1.000 30.40906 240 GLY A CA 1
ATOM 1710 C C . GLY A 1 240 ? 28.22766 2.04056 -40.84001 1.000 37.45425 240 GLY A C 1
ATOM 1711 O O . GLY A 1 240 ? 27.08027 2.26318 -41.26153 1.000 37.14080 240 GLY A O 1
ATOM 1712 N N . LEU A 1 241 ? 28.53694 0.94484 -40.13838 1.000 33.48612 241 LEU A N 1
ATOM 1713 C CA . LEU A 1 241 ? 27.57177 -0.14029 -39.96063 1.000 33.23225 241 LEU A CA 1
ATOM 1714 C C . LEU A 1 241 ? 26.27196 0.35088 -39.32833 1.000 32.84803 241 LEU A C 1
ATOM 1715 O O . LEU A 1 241 ? 25.18376 -0.04313 -39.75659 1.000 37.38172 241 LEU A O 1
ATOM 1720 N N . SER A 1 242 ? 26.35862 1.20497 -38.31206 1.000 30.39547 242 SER A N 1
ATOM 1721 C CA . SER A 1 242 ? 25.16774 1.63463 -37.58819 1.000 38.70111 242 SER A CA 1
ATOM 1722 C C . SER A 1 242 ? 24.57393 2.92612 -38.14213 1.000 44.03914 242 SER A C 1
ATOM 1723 O O . SER A 1 242 ? 23.77887 3.57573 -37.45591 1.000 43.06256 242 SER A O 1
ATOM 1726 N N . MET A 1 243 ? 24.92305 3.30671 -39.36433 1.000 42.47483 243 MET A N 1
ATOM 1727 C CA . MET A 1 243 ? 24.33567 4.51657 -39.92207 1.000 46.93238 243 MET A CA 1
ATOM 1728 C C . MET A 1 243 ? 22.86004 4.24860 -40.22437 1.000 54.42049 243 MET A C 1
ATOM 1729 O O . MET A 1 243 ? 22.00407 5.11816 -40.02393 1.000 58.31188 243 MET A O 1
ATOM 1735 N N . MET B 1 1 ? 52.33042 10.40434 -35.37850 1.000 70.65163 1 MET B N 1
ATOM 1736 C CA . MET B 1 1 ? 52.76556 9.71001 -36.58665 1.000 65.94101 1 MET B CA 1
ATOM 1737 C C . MET B 1 1 ? 51.76970 9.61933 -37.77928 1.000 65.77157 1 MET B C 1
ATOM 1738 O O . MET B 1 1 ? 52.16303 9.90723 -38.90454 1.000 63.60062 1 MET B O 1
ATOM 1743 N N . LYS B 1 2 ? 50.50545 9.22575 -37.56217 1.000 66.70010 2 LYS B N 1
ATOM 1744 C CA . LYS B 1 2 ? 49.61960 8.82835 -38.66535 1.000 59.60953 2 LYS B CA 1
ATOM 1745 C C . LYS B 1 2 ? 49.26901 9.95679 -39.62774 1.000 55.87138 2 LYS B C 1
ATOM 1746 O O . LYS B 1 2 ? 48.68998 9.69068 -40.68986 1.000 56.05066 2 LYS B O 1
ATOM 1752 N N . LEU B 1 3 ? 49.58129 11.20104 -39.28593 1.000 55.51292 3 LEU B N 1
ATOM 1753 C CA . LEU B 1 3 ? 49.28124 12.32103 -40.15884 1.000 53.14118 3 LEU B CA 1
ATOM 1754 C C . LEU B 1 3 ? 50.52498 12.93959 -40.77085 1.000 55.25458 3 LEU B C 1
ATOM 1755 O O . LEU B 1 3 ? 50.40344 13.78496 -41.67142 1.000 50.82711 3 LEU B O 1
ATOM 1760 N N . GLU B 1 4 ? 51.70844 12.53711 -40.31607 1.000 56.62071 4 GLU B N 1
ATOM 1761 C CA . GLU B 1 4 ? 52.94512 13.07761 -40.85894 1.000 60.77801 4 GLU B CA 1
ATOM 1762 C C . GLU B 1 4 ? 52.96279 12.96791 -42.37930 1.000 54.93859 4 GLU B C 1
ATOM 1763 O O . GLU B 1 4 ? 52.61408 11.93085 -42.94170 1.000 54.35611 4 GLU B O 1
ATOM 1769 N N . HIS B 1 5 ? 53.31988 14.06964 -43.03705 1.000 55.31042 5 HIS B N 1
ATOM 1770 C CA . HIS B 1 5 ? 53.41960 14.22324 -44.48532 1.000 54.76553 5 HIS B CA 1
ATOM 1771 C C . HIS B 1 5 ? 52.07648 14.15899 -45.21320 1.000 55.06604 5 HIS B C 1
ATOM 1772 O O . HIS B 1 5 ? 52.06156 14.24578 -46.44710 1.000 55.13468 5 HIS B O 1
ATOM 1779 N N . LYS B 1 6 ? 50.95402 14.02013 -44.50940 1.000 52.22834 6 LYS B N 1
ATOM 1780 C CA . LYS B 1 6 ? 49.65230 14.16675 -45.15220 1.000 50.51800 6 LYS B CA 1
ATOM 1781 C C . LYS B 1 6 ? 49.37201 15.64604 -45.43788 1.000 46.78982 6 LYS B C 1
ATOM 1782 O O . LYS B 1 6 ? 49.94009 16.53771 -44.80820 1.000 48.38473 6 LYS B O 1
ATOM 1788 N N . ASN B 1 7 ? 48.46810 15.90242 -46.38775 1.000 46.56085 7 ASN B N 1
ATOM 1789 C CA . ASN B 1 7 ? 48.17760 17.25108 -46.86210 1.000 47.14459 7 ASN B CA 1
ATOM 1790 C C . ASN B 1 7 ? 46.77332 17.66719 -46.43651 1.000 44.33619 7 ASN B C 1
ATOM 1791 O O . ASN B 1 7 ? 45.78522 17.03795 -46.83376 1.000 41.31495 7 ASN B O 1
ATOM 1796 N N . ILE B 1 8 ? 46.68841 18.76206 -45.68591 1.000 39.25089 8 ILE B N 1
ATOM 1797 C CA . ILE B 1 8 ? 45.47325 19.16043 -44.99059 1.000 39.14499 8 ILE B CA 1
ATOM 1798 C C . ILE B 1 8 ? 45.02289 20.49768 -45.55392 1.000 42.90228 8 ILE B C 1
ATOM 1799 O O . ILE B 1 8 ? 45.75000 21.49559 -45.45879 1.000 42.29430 8 ILE B O 1
ATOM 1804 N N . PHE B 1 9 ? 43.81804 20.54690 -46.09755 1.000 37.19079 9 PHE B N 1
ATOM 1805 C CA . PHE B 1 9 ? 43.29459 21.81508 -46.54908 1.000 37.26460 9 PHE B CA 1
ATOM 1806 C C . PHE B 1 9 ? 42.39698 22.25838 -45.37493 1.000 35.38264 9 PHE B C 1
ATOM 1807 O O . PHE B 1 9 ? 41.41621 21.56684 -45.07608 1.000 33.52962 9 PHE B O 1
ATOM 1815 N N . ILE B 1 10 ? 42.71757 23.36822 -44.68907 1.000 34.67412 10 ILE B N 1
ATOM 1816 C CA . ILE B 1 10 ? 41.86692 23.89231 -43.60650 1.000 35.12633 10 ILE B CA 1
ATOM 1817 C C . ILE B 1 10 ? 41.27133 25.22796 -44.04261 1.000 37.44130 10 ILE B C 1
ATOM 1818 O O . ILE B 1 10 ? 41.98413 26.23306 -44.14172 1.000 38.32903 10 ILE B O 1
ATOM 1823 N N . THR B 1 11 ? 39.96253 25.27196 -44.25472 1.000 34.16029 11 THR B N 1
ATOM 1824 C CA . THR B 1 11 ? 39.33654 26.52077 -44.65073 1.000 34.35740 11 THR B CA 1
ATOM 1825 C C . THR B 1 11 ? 39.14048 27.41907 -43.43834 1.000 38.94855 11 THR B C 1
ATOM 1826 O O . THR B 1 11 ? 38.97391 26.94967 -42.31171 1.000 33.25714 11 THR B O 1
ATOM 1830 N N . GLY B 1 12 ? 39.16597 28.72895 -43.67879 1.000 40.32892 12 GLY B N 1
ATOM 1831 C CA . GLY B 1 12 ? 39.04108 29.69686 -42.59764 1.000 38.21002 12 GLY B CA 1
ATOM 1832 C C . GLY B 1 12 ? 40.08007 29.52110 -41.51238 1.000 33.94075 12 GLY B C 1
ATOM 1833 O O . GLY B 1 12 ? 39.77764 29.52446 -40.32002 1.000 38.93051 12 GLY B O 1
ATOM 1834 N N . SER B 1 13 ? 41.32611 29.34410 -41.90888 1.000 36.84254 13 SER B N 1
ATOM 1835 C CA . SER B 1 13 ? 42.36881 29.04512 -40.94582 1.000 36.41101 13 SER B CA 1
ATOM 1836 C C . SER B 1 13 ? 43.32392 30.21228 -40.70907 1.000 42.97069 13 SER B C 1
ATOM 1837 O O . SER B 1 13 ? 44.43640 30.00603 -40.21271 1.000 44.14388 13 SER B O 1
ATOM 1840 N N . SER B 1 14 ? 42.89358 31.44642 -40.98870 1.000 41.56070 14 SER B N 1
ATOM 1841 C CA . SER B 1 14 ? 43.76028 32.59036 -40.71550 1.000 46.48775 14 SER B CA 1
ATOM 1842 C C . SER B 1 14 ? 43.63496 33.10284 -39.28387 1.000 49.50185 14 SER B C 1
ATOM 1843 O O . SER B 1 14 ? 44.54131 33.79197 -38.80831 1.000 50.81744 14 SER B O 1
ATOM 1846 N N . ARG B 1 15 ? 42.56761 32.74789 -38.57305 1.000 47.92736 15 ARG B N 1
ATOM 1847 C CA . ARG B 1 15 ? 42.38797 33.18562 -37.19708 1.000 51.33971 15 ARG B CA 1
ATOM 1848 C C . ARG B 1 15 ? 41.57397 32.14691 -36.43971 1.000 48.84191 15 ARG B C 1
ATOM 1849 O O . ARG B 1 15 ? 40.99209 31.22902 -37.03009 1.000 47.47988 15 ARG B O 1
ATOM 1857 N N . GLY B 1 16 ? 41.57651 32.28676 -35.11001 1.000 47.06058 16 GLY B N 1
ATOM 1858 C CA . GLY B 1 16 ? 40.61083 31.59015 -34.26878 1.000 45.62226 16 GLY B CA 1
ATOM 1859 C C . GLY B 1 16 ? 40.82635 30.08748 -34.22662 1.000 42.10118 16 GLY B C 1
ATOM 1860 O O . GLY B 1 16 ? 41.95759 29.59125 -34.16393 1.000 41.44693 16 GLY B O 1
ATOM 1861 N N . ILE B 1 17 ? 39.71325 29.35144 -34.24469 1.000 42.72178 17 ILE B N 1
ATOM 1862 C CA . ILE B 1 17 ? 39.77528 27.89426 -34.17716 1.000 42.88383 17 ILE B CA 1
ATOM 1863 C C . ILE B 1 17 ? 40.42405 27.30396 -35.41886 1.000 40.28833 17 ILE B C 1
ATOM 1864 O O . ILE B 1 17 ? 41.21592 26.35617 -35.31983 1.000 35.44585 17 ILE B O 1
ATOM 1869 N N . GLY B 1 18 ? 40.10263 27.84161 -36.60339 1.000 36.15054 18 GLY B N 1
ATOM 1870 C CA . GLY B 1 18 ? 40.78282 27.39251 -37.81014 1.000 36.32822 18 GLY B CA 1
ATOM 1871 C C . GLY B 1 18 ? 42.28754 27.42061 -37.65677 1.000 37.41579 18 GLY B C 1
ATOM 1872 O O . GLY B 1 18 ? 42.98409 26.45417 -37.98145 1.000 36.79192 18 GLY B O 1
ATOM 1873 N N . LEU B 1 19 ? 42.80187 28.50602 -37.09002 1.000 36.60971 19 LEU B N 1
ATOM 1874 C CA . LEU B 1 19 ? 44.24260 28.65866 -36.94018 1.000 40.35488 19 LEU B CA 1
ATOM 1875 C C . LEU B 1 19 ? 44.79584 27.69454 -35.89429 1.000 37.68943 19 LEU B C 1
ATOM 1876 O O . LEU B 1 19 ? 45.85914 27.09789 -36.09500 1.000 38.39667 19 LEU B O 1
ATOM 1881 N N . ALA B 1 20 ? 44.09001 27.54065 -34.76704 1.000 37.72137 20 ALA B N 1
ATOM 1882 C CA . ALA B 1 20 ? 44.44182 26.51052 -33.78746 1.000 38.20394 20 ALA B CA 1
ATOM 1883 C C . ALA B 1 20 ? 44.42583 25.10866 -34.40174 1.000 38.32023 20 ALA B C 1
ATOM 1884 O O . ALA B 1 20 ? 45.27557 24.26835 -34.07740 1.000 36.81032 20 ALA B O 1
ATOM 1886 N N . ILE B 1 21 ? 43.45402 24.82421 -35.27174 1.000 33.75913 21 ILE B N 1
ATOM 1887 C CA . ILE B 1 21 ? 43.45378 23.53397 -35.96598 1.000 34.48342 21 ILE B CA 1
ATOM 1888 C C . ILE B 1 21 ? 44.69938 23.38967 -36.83455 1.000 37.36825 21 ILE B C 1
ATOM 1889 O O . ILE B 1 21 ? 45.33382 22.32490 -36.86091 1.000 39.29199 21 ILE B O 1
ATOM 1894 N N . ALA B 1 22 ? 45.09045 24.46627 -37.53851 1.000 36.74690 22 ALA B N 1
ATOM 1895 C CA . ALA B 1 22 ? 46.28086 24.39989 -38.38910 1.000 35.12007 22 ALA B CA 1
ATOM 1896 C C . ALA B 1 22 ? 47.53320 24.12056 -37.56653 1.000 40.56275 22 ALA B C 1
ATOM 1897 O O . ALA B 1 22 ? 48.39131 23.32864 -37.97565 1.000 44.87794 22 ALA B O 1
ATOM 1899 N N . HIS B 1 23 ? 47.63846 24.72810 -36.38526 1.000 41.59155 23 HIS B N 1
ATOM 1900 C CA . HIS B 1 23 ? 48.81484 24.50704 -35.55431 1.000 44.48692 23 HIS B CA 1
ATOM 1901 C C . HIS B 1 23 ? 48.91636 23.05128 -35.09083 1.000 48.26284 23 HIS B C 1
ATOM 1902 O O . HIS B 1 23 ? 49.99898 22.45551 -35.15315 1.000 48.53450 23 HIS B O 1
ATOM 1909 N N . LYS B 1 24 ? 47.80942 22.45164 -34.63242 1.000 44.13445 24 LYS B N 1
ATOM 1910 C CA . LYS B 1 24 ? 47.86100 21.04457 -34.22396 1.000 44.09190 24 LYS B CA 1
ATOM 1911 C C . LYS B 1 24 ? 48.28258 20.13429 -35.36848 1.000 40.13274 24 LYS B C 1
ATOM 1912 O O . LYS B 1 24 ? 49.10636 19.23603 -35.17742 1.000 46.56241 24 LYS B O 1
ATOM 1918 N N . PHE B 1 25 ? 47.70669 20.33041 -36.56086 1.000 44.12364 25 PHE B N 1
ATOM 1919 C CA . PHE B 1 25 ? 48.05158 19.48209 -37.70683 1.000 39.69703 25 PHE B CA 1
ATOM 1920 C C . PHE B 1 25 ? 49.52706 19.61756 -38.07265 1.000 45.53296 25 PHE B C 1
ATOM 1921 O O . PHE B 1 25 ? 50.18430 18.62764 -38.42259 1.000 43.74887 25 PHE B O 1
ATOM 1929 N N . ALA B 1 26 ? 50.05477 20.84772 -38.03084 1.000 47.34006 26 ALA B N 1
ATOM 1930 C CA . ALA B 1 26 ? 51.48639 21.05989 -38.23624 1.000 50.47275 26 ALA B CA 1
ATOM 1931 C C . ALA B 1 26 ? 52.30306 20.33628 -37.17532 1.000 48.66004 26 ALA B C 1
ATOM 1932 O O . ALA B 1 26 ? 53.32692 19.72361 -37.48153 1.000 52.18494 26 ALA B O 1
ATOM 1934 N N . GLN B 1 27 ? 51.87568 20.41588 -35.91396 1.000 49.91095 27 GLN B N 1
ATOM 1935 C CA . GLN B 1 27 ? 52.55797 19.68342 -34.85465 1.000 51.93302 27 GLN B CA 1
ATOM 1936 C C . GLN B 1 27 ? 52.48368 18.17529 -35.05746 1.000 52.38342 27 GLN B C 1
ATOM 1937 O O . GLN B 1 27 ? 53.31394 17.44627 -34.51118 1.000 57.54453 27 GLN B O 1
ATOM 1943 N N . ALA B 1 28 ? 51.52735 17.68938 -35.83592 1.000 49.05002 28 ALA B N 1
ATOM 1944 C CA . ALA B 1 28 ? 51.50655 16.28266 -36.19459 1.000 52.58666 28 ALA B CA 1
ATOM 1945 C C . ALA B 1 28 ? 52.37460 15.97705 -37.40780 1.000 54.07822 28 ALA B C 1
ATOM 1946 O O . ALA B 1 28 ? 52.46242 14.81308 -37.80981 1.000 52.02122 28 ALA B O 1
ATOM 1948 N N . GLY B 1 29 ? 53.01661 16.98219 -37.99733 1.000 51.95405 29 GLY B N 1
ATOM 1949 C CA . GLY B 1 29 ? 53.85408 16.75037 -39.15090 1.000 50.82300 29 GLY B CA 1
ATOM 1950 C C . GLY B 1 29 ? 53.12786 16.74507 -40.47303 1.000 53.70577 29 GLY B C 1
ATOM 1951 O O . GLY B 1 29 ? 53.71570 16.35089 -41.48641 1.000 54.64357 29 GLY B O 1
ATOM 1952 N N . ALA B 1 30 ? 51.87483 17.16892 -40.49928 1.000 49.45460 30 ALA B N 1
ATOM 1953 C CA . ALA B 1 30 ? 51.15107 17.29238 -41.74677 1.000 50.75199 30 ALA B CA 1
ATOM 1954 C C . ALA B 1 30 ? 51.48214 18.61443 -42.42217 1.000 53.16468 30 ALA B C 1
ATOM 1955 O O . ALA B 1 30 ? 51.71929 19.62768 -41.76105 1.000 51.96118 30 ALA B O 1
ATOM 1957 N N . ASN B 1 31 ? 51.48031 18.60781 -43.75070 1.000 47.81180 31 ASN B N 1
ATOM 1958 C CA . ASN B 1 31 ? 51.53368 19.86655 -44.47294 1.000 51.59034 31 ASN B CA 1
ATOM 1959 C C . ASN B 1 31 ? 50.13728 20.46733 -44.51676 1.000 50.94238 31 ASN B C 1
ATOM 1960 O O . ASN B 1 31 ? 49.13611 19.74432 -44.55300 1.000 48.39319 31 ASN B O 1
ATOM 1965 N N . ILE B 1 32 ? 50.06478 21.79932 -44.51669 1.000 48.95556 32 ILE B N 1
ATOM 1966 C CA . ILE B 1 32 ? 48.78176 22.46935 -44.34983 1.000 47.17232 32 ILE B CA 1
ATOM 1967 C C . ILE B 1 32 ? 48.59935 23.56654 -45.38503 1.000 48.23150 32 ILE B C 1
ATOM 1968 O O . ILE B 1 32 ? 49.55672 24.20202 -45.83851 1.000 50.36206 32 ILE B O 1
ATOM 1973 N N . VAL B 1 33 ? 47.34198 23.78715 -45.74970 1.000 44.58985 33 VAL B N 1
ATOM 1974 C CA . VAL B 1 33 ? 46.92834 24.91332 -46.57190 1.000 43.70631 33 VAL B CA 1
ATOM 1975 C C . VAL B 1 33 ? 46.22349 25.88873 -45.65263 1.000 47.22037 33 VAL B C 1
ATOM 1976 O O . VAL B 1 33 ? 45.22108 25.53462 -45.01654 1.000 45.10151 33 VAL B O 1
ATOM 1980 N N . LEU B 1 34 ? 46.76196 27.09562 -45.54384 1.000 46.72928 34 LEU B N 1
ATOM 1981 C CA . LEU B 1 34 ? 46.08372 28.15922 -44.81655 1.000 43.96576 34 LEU B CA 1
ATOM 1982 C C . LEU B 1 34 ? 45.15687 28.87743 -45.78172 1.000 42.86597 34 LEU B C 1
ATOM 1983 O O . LEU B 1 34 ? 45.53184 29.16530 -46.92083 1.000 45.98598 34 LEU B O 1
ATOM 1988 N N . ASN B 1 35 ? 43.94181 29.12940 -45.34153 1.000 39.96462 35 ASN B N 1
ATOM 1989 C CA . ASN B 1 35 ? 42.92044 29.65520 -46.22398 1.000 41.33574 35 ASN B CA 1
ATOM 1990 C C . ASN B 1 35 ? 42.12159 30.74963 -45.54229 1.000 41.88855 35 ASN B C 1
ATOM 1991 O O . ASN B 1 35 ? 41.88644 30.71754 -44.33078 1.000 42.87088 35 ASN B O 1
ATOM 1996 N N . SER B 1 36 ? 41.73940 31.73153 -46.34879 1.000 42.51894 36 SER B N 1
ATOM 1997 C CA . SER B 1 36 ? 41.00239 32.90668 -45.92923 1.000 43.94790 36 SER B CA 1
ATOM 1998 C C . SER B 1 36 ? 40.28475 33.48956 -47.13957 1.000 42.72348 36 SER B C 1
ATOM 1999 O O . SER B 1 36 ? 40.74320 33.35308 -48.27421 1.000 43.29633 36 SER B O 1
ATOM 2002 N N . ARG B 1 37 ? 39.14532 34.12490 -46.87817 1.000 42.82677 37 ARG B N 1
ATOM 2003 C CA . ARG B 1 37 ? 38.45920 34.89212 -47.90781 1.000 46.29710 37 ARG B CA 1
ATOM 2004 C C . ARG B 1 37 ? 39.32330 36.05098 -48.41474 1.000 49.02386 37 ARG B C 1
ATOM 2005 O O . ARG B 1 37 ? 39.15437 36.49874 -49.55668 1.000 49.63020 37 ARG B O 1
ATOM 2013 N N . GLY B 1 38 ? 40.25910 36.53911 -47.59302 1.000 47.58833 38 GLY B N 1
ATOM 2014 C CA . GLY B 1 38 ? 41.18131 37.56992 -48.02679 1.000 51.09667 38 GLY B CA 1
ATOM 2015 C C . GLY B 1 38 ? 42.62288 37.12215 -47.94001 1.000 52.77171 38 GLY B C 1
ATOM 2016 O O . GLY B 1 38 ? 42.89122 35.95095 -47.67514 1.000 53.58972 38 GLY B O 1
ATOM 2017 N N . ALA B 1 39 ? 43.56103 38.04238 -48.14189 1.000 53.91814 39 ALA B N 1
ATOM 2018 C CA . ALA B 1 39 ? 44.96983 37.67642 -48.19040 1.000 55.38628 39 ALA B CA 1
ATOM 2019 C C . ALA B 1 39 ? 45.45915 37.13484 -46.85215 1.000 58.21008 39 ALA B C 1
ATOM 2020 O O . ALA B 1 39 ? 44.95505 37.49073 -45.78042 1.000 54.52035 39 ALA B O 1
ATOM 2022 N N . ILE B 1 40 ? 46.47851 36.28586 -46.92951 1.000 56.84009 40 ILE B N 1
ATOM 2023 C CA . ILE B 1 40 ? 47.12969 35.69560 -45.76489 1.000 61.25135 40 ILE B CA 1
ATOM 2024 C C . ILE B 1 40 ? 48.45548 36.40388 -45.53764 1.000 62.07259 40 ILE B C 1
ATOM 2025 O O . ILE B 1 40 ? 49.32127 36.41183 -46.42006 1.000 60.00538 40 ILE B O 1
ATOM 2030 N N . SER B 1 41 ? 48.62948 36.96994 -44.34678 1.000 63.74305 41 SER B N 1
ATOM 2031 C CA . SER B 1 41 ? 49.76036 37.85145 -44.11386 1.000 64.81639 41 SER B CA 1
ATOM 2032 C C . SER B 1 41 ? 51.05511 37.05957 -44.00531 1.000 67.70478 41 SER B C 1
ATOM 2033 O O . SER B 1 41 ? 51.06743 35.86635 -43.68911 1.000 67.14292 41 SER B O 1
ATOM 2036 N N . GLU B 1 42 ? 52.16162 37.75889 -44.26697 1.000 69.40230 42 GLU B N 1
ATOM 2037 C CA . GLU B 1 42 ? 53.48221 37.15960 -44.12905 1.000 70.13725 42 GLU B CA 1
ATOM 2038 C C . GLU B 1 42 ? 53.79783 36.85966 -42.67021 1.000 69.27522 42 GLU B C 1
ATOM 2039 O O . GLU B 1 42 ? 54.55457 35.92949 -42.37160 1.000 67.39662 42 GLU B O 1
ATOM 2045 N N . GLU B 1 43 ? 53.23035 37.63619 -41.75167 1.000 66.61264 43 GLU B N 1
ATOM 2046 C CA . GLU B 1 43 ? 53.45326 37.38833 -40.33394 1.000 70.19584 43 GLU B CA 1
ATOM 2047 C C . GLU B 1 43 ? 52.67311 36.17000 -39.84731 1.000 67.38757 43 GLU B C 1
ATOM 2048 O O . GLU B 1 43 ? 53.15375 35.43924 -38.97207 1.000 65.42731 43 GLU B O 1
ATOM 2054 N N . LEU B 1 44 ? 51.50873 35.90140 -40.43977 1.000 65.19524 44 LEU B N 1
ATOM 2055 C CA . LEU B 1 44 ? 50.79983 34.66089 -40.14705 1.000 65.49603 44 LEU B CA 1
ATOM 2056 C C . LEU B 1 44 ? 51.57941 33.44932 -40.65558 1.000 63.59150 44 LEU B C 1
ATOM 2057 O O . LEU B 1 44 ? 51.73891 32.45495 -39.93561 1.000 61.02599 44 LEU B O 1
ATOM 2062 N N . LEU B 1 45 ? 52.08464 33.51845 -41.89309 1.000 63.36567 45 LEU B N 1
ATOM 2063 C CA . LEU B 1 45 ? 52.93483 32.44664 -42.40524 1.000 60.48544 45 LEU B CA 1
ATOM 2064 C C . LEU B 1 45 ? 54.14869 32.24375 -41.52112 1.000 61.18446 45 LEU B C 1
ATOM 2065 O O . LEU B 1 45 ? 54.58527 31.10985 -41.29817 1.000 63.23406 45 LEU B O 1
ATOM 2070 N N . ALA B 1 46 ? 54.69649 33.33662 -40.99380 1.000 65.89236 46 ALA B N 1
ATOM 2071 C CA . ALA B 1 46 ? 55.86669 33.24641 -40.12897 1.000 68.44636 46 ALA B CA 1
ATOM 2072 C C . ALA B 1 46 ? 55.61261 32.37229 -38.90611 1.000 64.84578 46 ALA B C 1
ATOM 2073 O O . ALA B 1 46 ? 56.55254 31.76896 -38.37586 1.000 65.93395 46 ALA B O 1
ATOM 2075 N N . GLU B 1 47 ? 54.35912 32.29165 -38.44274 1.000 62.90363 47 GLU B N 1
ATOM 2076 C CA . GLU B 1 47 ? 54.04907 31.51974 -37.24126 1.000 61.86083 47 GLU B CA 1
ATOM 2077 C C . GLU B 1 47 ? 54.35208 30.03552 -37.39356 1.000 59.76916 47 GLU B C 1
ATOM 2078 O O . GLU B 1 47 ? 54.44360 29.33178 -36.38153 1.000 57.79041 47 GLU B O 1
ATOM 2084 N N . PHE B 1 48 ? 54.50076 29.54367 -38.62423 1.000 58.89490 48 PHE B N 1
ATOM 2085 C CA . PHE B 1 48 ? 54.61436 28.11683 -38.89419 1.000 58.60325 48 PHE B CA 1
ATOM 2086 C C . PHE B 1 48 ? 56.01492 27.70480 -39.31706 1.000 62.63720 48 PHE B C 1
ATOM 2087 O O . PHE B 1 48 ? 56.19719 26.59178 -39.82262 1.000 62.28137 48 PHE B O 1
ATOM 2095 N N . SER B 1 49 ? 57.01249 28.55674 -39.09549 1.000 63.52001 49 SER B N 1
ATOM 2096 C CA . SER B 1 49 ? 58.31160 28.37031 -39.72875 1.000 65.73927 49 SER B CA 1
ATOM 2097 C C . SER B 1 49 ? 59.16207 27.29226 -39.06625 1.000 65.44935 49 SER B C 1
ATOM 2098 O O . SER B 1 49 ? 60.03679 26.72410 -39.72679 1.000 70.02204 49 SER B O 1
ATOM 2101 N N . ASN B 1 50 ? 58.92318 26.97996 -37.79792 1.000 63.79393 50 ASN B N 1
ATOM 2102 C CA . ASN B 1 50 ? 59.74865 26.02483 -37.07451 1.000 63.67040 50 ASN B CA 1
ATOM 2103 C C . ASN B 1 50 ? 59.17277 24.62102 -37.06169 1.000 64.25368 50 ASN B C 1
ATOM 2104 O O . ASN B 1 50 ? 59.65441 23.78278 -36.29503 1.000 66.72242 50 ASN B O 1
ATOM 2109 N N . TYR B 1 51 ? 58.15432 24.34063 -37.87573 1.000 64.45482 51 TYR B N 1
ATOM 2110 C CA . TYR B 1 51 ? 57.50072 23.03322 -37.85169 1.000 63.51920 51 TYR B CA 1
ATOM 2111 C C . TYR B 1 51 ? 58.12493 22.03086 -38.81076 1.000 62.83721 51 TYR B C 1
ATOM 2112 O O . TYR B 1 51 ? 57.83693 20.83401 -38.70764 1.000 62.73393 51 TYR B O 1
ATOM 2121 N N . GLY B 1 52 ? 58.95791 22.47740 -39.74382 1.000 63.33989 52 GLY B N 1
ATOM 2122 C CA . GLY B 1 52 ? 59.55154 21.53384 -40.68543 1.000 60.01704 52 GLY B CA 1
ATOM 2123 C C . GLY B 1 52 ? 58.54037 20.86447 -41.59513 1.000 59.19184 52 GLY B C 1
ATOM 2124 O O . GLY B 1 52 ? 58.66816 19.66882 -41.90058 1.000 65.73116 52 GLY B O 1
ATOM 2125 N N . ILE B 1 53 ? 57.52282 21.61360 -42.03012 1.000 64.15561 53 ILE B N 1
ATOM 2126 C CA . ILE B 1 53 ? 56.52038 21.14518 -42.97544 1.000 60.86721 53 ILE B CA 1
ATOM 2127 C C . ILE B 1 53 ? 56.39368 22.19063 -44.06761 1.000 58.05624 53 ILE B C 1
ATOM 2128 O O . ILE B 1 53 ? 56.95887 23.28353 -43.99329 1.000 60.25965 53 ILE B O 1
ATOM 2133 N N . LYS B 1 54 ? 55.58789 21.85538 -45.06034 1.000 60.08001 54 LYS B N 1
ATOM 2134 C CA . LYS B 1 54 ? 55.18580 22.79805 -46.09042 1.000 57.93558 54 LYS B CA 1
ATOM 2135 C C . LYS B 1 54 ? 53.89859 23.50081 -45.67669 1.000 58.45296 54 LYS B C 1
ATOM 2136 O O . LYS B 1 54 ? 52.96251 22.86041 -45.18455 1.000 56.52911 54 LYS B O 1
ATOM 2142 N N . VAL B 1 55 ? 53.86040 24.82164 -45.87224 1.000 54.97985 55 VAL B N 1
ATOM 2143 C CA . VAL B 1 55 ? 52.68834 25.64730 -45.59223 1.000 54.25157 55 VAL B CA 1
ATOM 2144 C C . VAL B 1 55 ? 52.37866 26.47688 -46.82496 1.000 55.73160 55 VAL B C 1
ATOM 2145 O O . VAL B 1 55 ? 53.22494 27.24983 -47.28521 1.000 58.32381 55 VAL B O 1
ATOM 2149 N N . VAL B 1 56 ? 51.15120 26.36590 -47.31731 1.000 54.00135 56 VAL B N 1
ATOM 2150 C CA . VAL B 1 56 ? 50.72948 26.98758 -48.56195 1.000 51.47637 56 VAL B CA 1
ATOM 2151 C C . VAL B 1 56 ? 49.54458 27.89404 -48.26647 1.000 54.06659 56 VAL B C 1
ATOM 2152 O O . VAL B 1 56 ? 48.56172 27.43809 -47.67876 1.000 49.87466 56 VAL B O 1
ATOM 2156 N N . PRO B 1 57 ? 49.59845 29.17432 -48.63655 1.000 53.31123 57 PRO B N 1
ATOM 2157 C CA . PRO B 1 57 ? 48.39938 30.01915 -48.55433 1.000 51.51934 57 PRO B CA 1
ATOM 2158 C C . PRO B 1 57 ? 47.55210 29.95750 -49.81076 1.000 49.15080 57 PRO B C 1
ATOM 2159 O O . PRO B 1 57 ? 48.05795 30.15530 -50.91724 1.000 50.94809 57 PRO B O 1
ATOM 2163 N N . ILE B 1 58 ? 46.25665 29.70599 -49.65942 1.000 46.27385 58 ILE B N 1
ATOM 2164 C CA . ILE B 1 58 ? 45.32486 29.75976 -50.77416 1.000 46.49443 58 ILE B CA 1
ATOM 2165 C C . ILE B 1 58 ? 44.10154 30.51178 -50.28601 1.000 47.41845 58 ILE B C 1
ATOM 2166 O O . ILE B 1 58 ? 43.35170 30.00488 -49.44347 1.000 47.38468 58 ILE B O 1
ATOM 2171 N N . SER B 1 59 ? 43.89895 31.71119 -50.79870 1.000 43.55992 59 SER B N 1
ATOM 2172 C CA . SER B 1 59 ? 42.72982 32.49678 -50.45390 1.000 44.20703 59 SER B CA 1
ATOM 2173 C C . SER B 1 59 ? 41.69848 32.37723 -51.55911 1.000 41.01020 59 SER B C 1
ATOM 2174 O O . SER B 1 59 ? 42.02457 32.07982 -52.71000 1.000 41.62567 59 SER B O 1
ATOM 2177 N N . GLY B 1 60 ? 40.44369 32.60935 -51.19971 1.000 38.66257 60 GLY B N 1
ATOM 2178 C CA . GLY B 1 60 ? 39.39325 32.53573 -52.18932 1.000 44.20505 60 GLY B CA 1
ATOM 2179 C C . GLY B 1 60 ? 38.03081 32.52996 -51.53267 1.000 43.52622 60 GLY B C 1
ATOM 2180 O O . GLY B 1 60 ? 37.90056 32.74241 -50.32270 1.000 46.32992 60 GLY B O 1
ATOM 2181 N N . ASP B 1 61 ? 37.01793 32.28885 -52.35375 1.000 36.47011 61 ASP B N 1
ATOM 2182 C CA . ASP B 1 61 ? 35.63949 32.27929 -51.88198 1.000 43.66405 61 ASP B CA 1
ATOM 2183 C C . ASP B 1 61 ? 35.14498 30.82579 -51.87996 1.000 42.13232 61 ASP B C 1
ATOM 2184 O O . ASP B 1 61 ? 34.79419 30.28063 -52.92978 1.000 38.94249 61 ASP B O 1
ATOM 2189 N N . VAL B 1 62 ? 35.12529 30.19438 -50.69233 1.000 34.15622 62 VAL B N 1
ATOM 2190 C CA . VAL B 1 62 ? 34.64230 28.81256 -50.60430 1.000 38.90152 62 VAL B CA 1
ATOM 2191 C C . VAL B 1 62 ? 33.19662 28.73499 -51.04130 1.000 37.92437 62 VAL B C 1
ATOM 2192 O O . VAL B 1 62 ? 32.73809 27.69027 -51.50054 1.000 38.03511 62 VAL B O 1
ATOM 2196 N N . SER B 1 63 ? 32.45323 29.82380 -50.91568 1.000 37.73788 63 SER B N 1
ATOM 2197 C CA . SER B 1 63 ? 31.05152 29.77320 -51.30950 1.000 40.73591 63 SER B CA 1
ATOM 2198 C C . SER B 1 63 ? 30.83428 29.93574 -52.81377 1.000 44.14698 63 SER B C 1
ATOM 2199 O O . SER B 1 63 ? 29.68900 29.82077 -53.26789 1.000 44.62973 63 SER B O 1
ATOM 2202 N N . ASP B 1 64 ? 31.89460 30.14915 -53.59757 1.000 41.82154 64 ASP B N 1
ATOM 2203 C CA . ASP B 1 64 ? 31.81918 30.21006 -55.06151 1.000 44.61565 64 ASP B CA 1
ATOM 2204 C C . ASP B 1 64 ? 32.26136 28.86858 -55.63332 1.000 38.47344 64 ASP B C 1
ATOM 2205 O O . ASP B 1 64 ? 33.42526 28.48929 -55.48188 1.000 41.00789 64 ASP B O 1
ATOM 2210 N N . PHE B 1 65 ? 31.35087 28.14870 -56.29763 1.000 42.52791 65 PHE B N 1
ATOM 2211 C CA . PHE B 1 65 ? 31.70935 26.79219 -56.71018 1.000 43.00367 65 PHE B CA 1
ATOM 2212 C C . PHE B 1 65 ? 32.92434 26.76514 -57.61261 1.000 45.44279 65 PHE B C 1
ATOM 2213 O O . PHE B 1 65 ? 33.74745 25.83706 -57.52684 1.000 36.69869 65 PHE B O 1
ATOM 2221 N N . ALA B 1 66 ? 33.03543 27.73967 -58.52184 1.000 42.82138 66 ALA B N 1
ATOM 2222 C CA . ALA B 1 66 ? 34.16950 27.72327 -59.43167 1.000 38.25838 66 ALA B CA 1
ATOM 2223 C C . ALA B 1 66 ? 35.46217 27.94723 -58.66830 1.000 36.02081 66 ALA B C 1
ATOM 2224 O O . ALA B 1 66 ? 36.46534 27.26489 -58.90589 1.000 38.42569 66 ALA B O 1
ATOM 2226 N N . ASP B 1 67 ? 35.45232 28.87840 -57.71860 1.000 39.30645 67 ASP B N 1
ATOM 2227 C CA . ASP B 1 67 ? 36.68010 29.15608 -56.98262 1.000 38.31985 67 ASP B CA 1
ATOM 2228 C C . ASP B 1 67 ? 36.99148 28.04634 -55.96825 1.000 41.30850 67 ASP B C 1
ATOM 2229 O O . ASP B 1 67 ? 38.16713 27.77305 -55.69043 1.000 39.24524 67 ASP B O 1
ATOM 2234 N N . ALA B 1 68 ? 35.96562 27.35556 -55.44965 1.000 39.20009 68 ALA B N 1
ATOM 2235 C CA . ALA B 1 68 ? 36.21036 26.16529 -54.62343 1.000 38.33487 68 ALA B CA 1
ATOM 2236 C C . ALA B 1 68 ? 36.99313 25.11070 -55.40181 1.000 38.61014 68 ALA B C 1
ATOM 2237 O O . ALA B 1 68 ? 37.97344 24.54588 -54.90521 1.000 39.21862 68 ALA B O 1
ATOM 2239 N N . LYS B 1 69 ? 36.57424 24.84082 -56.63742 1.000 36.22416 69 LYS B N 1
ATOM 2240 C CA . LYS B 1 69 ? 37.32378 23.92590 -57.48718 1.000 40.31024 69 LYS B CA 1
ATOM 2241 C C . LYS B 1 69 ? 38.73524 24.43825 -57.73678 1.000 39.42236 69 LYS B C 1
ATOM 2242 O O . LYS B 1 69 ? 39.70778 23.67288 -57.66758 1.000 39.33330 69 LYS B O 1
ATOM 2248 N N . ARG B 1 70 ? 38.86575 25.74147 -58.00857 1.000 41.90570 70 ARG B N 1
ATOM 2249 C CA . ARG B 1 70 ? 40.17768 26.33690 -58.25441 1.000 39.88086 70 ARG B CA 1
ATOM 2250 C C . ARG B 1 70 ? 41.10997 26.09073 -57.07836 1.000 38.97662 70 ARG B C 1
ATOM 2251 O O . ARG B 1 70 ? 42.24509 25.62540 -57.25248 1.000 37.56639 70 ARG B O 1
ATOM 2259 N N . MET B 1 71 ? 40.62315 26.35606 -55.85784 1.000 38.96848 71 MET B N 1
ATOM 2260 C CA . MET B 1 71 ? 41.47661 26.24065 -54.67626 1.000 39.70663 71 MET B CA 1
ATOM 2261 C C . MET B 1 71 ? 41.91291 24.80328 -54.42552 1.000 37.85883 71 MET B C 1
ATOM 2262 O O . MET B 1 71 ? 43.05511 24.55999 -54.01599 1.000 40.08971 71 MET B O 1
ATOM 2267 N N . ILE B 1 72 ? 41.02229 23.83144 -54.62917 1.000 36.36314 72 ILE B N 1
ATOM 2268 C CA . ILE B 1 72 ? 41.43505 22.43542 -54.44793 1.000 36.80448 72 ILE B CA 1
ATOM 2269 C C . ILE B 1 72 ? 42.52746 22.06206 -55.45249 1.000 37.60958 72 ILE B C 1
ATOM 2270 O O . ILE B 1 72 ? 43.56209 21.48333 -55.09038 1.000 37.07169 72 ILE B O 1
ATOM 2275 N N . ASP B 1 73 ? 42.31597 22.38416 -56.73030 1.000 42.20888 73 ASP B N 1
ATOM 2276 C CA . ASP B 1 73 ? 43.33947 22.08507 -57.74262 1.000 44.22588 73 ASP B CA 1
ATOM 2277 C C . ASP B 1 73 ? 44.67133 22.73234 -57.39704 1.000 40.91391 73 ASP B C 1
ATOM 2278 O O . ASP B 1 73 ? 45.72399 22.09092 -57.47685 1.000 43.95024 73 ASP B O 1
ATOM 2283 N N . GLN B 1 74 ? 44.63804 23.99888 -56.98907 1.000 41.94585 74 GLN B N 1
ATOM 2284 C CA . GLN B 1 74 ? 45.87185 24.68873 -56.65144 1.000 44.55687 74 GLN B CA 1
ATOM 2285 C C . GLN B 1 74 ? 46.56609 23.99294 -55.49372 1.000 45.44990 74 GLN B C 1
ATOM 2286 O O . GLN B 1 74 ? 47.79666 23.87575 -55.47478 1.000 49.83419 74 GLN B O 1
ATOM 2292 N N . ALA B 1 75 ? 45.78356 23.47162 -54.53784 1.000 47.38263 75 ALA B N 1
ATOM 2293 C CA . ALA B 1 75 ? 46.36525 22.73616 -53.41552 1.000 45.28067 75 ALA B CA 1
ATOM 2294 C C . ALA B 1 75 ? 46.97597 21.41466 -53.87017 1.000 43.45608 75 ALA B C 1
ATOM 2295 O O . ALA B 1 75 ? 48.01609 20.99003 -53.35658 1.000 44.97257 75 ALA B O 1
ATOM 2297 N N . ILE B 1 76 ? 46.33858 20.73918 -54.81730 1.000 44.01904 76 ILE B N 1
ATOM 2298 C CA . ILE B 1 76 ? 46.91509 19.50878 -55.35526 1.000 50.41092 76 ILE B CA 1
ATOM 2299 C C . ILE B 1 76 ? 48.21043 19.81115 -56.10619 1.000 50.36823 76 ILE B C 1
ATOM 2300 O O . ILE B 1 76 ? 49.23985 19.16054 -55.88819 1.000 51.15731 76 ILE B O 1
ATOM 2305 N N . ALA B 1 77 ? 48.18588 20.83314 -56.96378 1.000 51.24274 77 ALA B N 1
ATOM 2306 C CA . ALA B 1 77 ? 49.38668 21.27284 -57.67098 1.000 51.77086 77 ALA B CA 1
ATOM 2307 C C . ALA B 1 77 ? 50.54598 21.52444 -56.71207 1.000 55.37864 77 ALA B C 1
ATOM 2308 O O . ALA B 1 77 ? 51.62413 20.93114 -56.84258 1.000 57.23673 77 ALA B O 1
ATOM 2310 N N . GLU B 1 78 ? 50.33237 22.38407 -55.71600 1.000 54.47027 78 GLU B N 1
ATOM 2311 C CA . GLU B 1 78 ? 51.45419 22.79717 -54.87987 1.000 55.68174 78 GLU B CA 1
ATOM 2312 C C . GLU B 1 78 ? 51.85014 21.73327 -53.85544 1.000 57.01034 78 GLU B C 1
ATOM 2313 O O . GLU B 1 78 ? 53.02107 21.67357 -53.46395 1.000 57.31933 78 GLU B O 1
ATOM 2319 N N . LEU B 1 79 ? 50.92304 20.86481 -53.43281 1.000 56.28242 79 LEU B N 1
ATOM 2320 C CA . LEU B 1 79 ? 51.22208 19.88290 -52.39240 1.000 55.13412 79 LEU B CA 1
ATOM 2321 C C . LEU B 1 79 ? 51.26228 18.43950 -52.87010 1.000 53.40294 79 LEU B C 1
ATOM 2322 O O . LEU B 1 79 ? 51.93421 17.61906 -52.23959 1.000 55.98588 79 LEU B O 1
ATOM 2327 N N . GLY B 1 80 ? 50.55433 18.09333 -53.93697 1.000 52.34664 80 GLY B N 1
ATOM 2328 C CA . GLY B 1 80 ? 50.56214 16.71490 -54.39376 1.000 51.34970 80 GLY B CA 1
ATOM 2329 C C . GLY B 1 80 ? 49.20991 16.03592 -54.31114 1.000 55.44538 80 GLY B C 1
ATOM 2330 O O . GLY B 1 80 ? 48.84180 15.24480 -55.18688 1.000 53.72405 80 GLY B O 1
ATOM 2331 N N . SER B 1 81 ? 48.45892 16.34357 -53.25583 1.000 55.48369 81 SER B N 1
ATOM 2332 C CA . SER B 1 81 ? 47.14894 15.75243 -53.02039 1.000 50.11679 81 SER B CA 1
ATOM 2333 C C . SER B 1 81 ? 46.42954 16.60922 -51.98838 1.000 49.74848 81 SER B C 1
ATOM 2334 O O . SER B 1 81 ? 47.01485 17.51777 -51.40209 1.000 50.44059 81 SER B O 1
ATOM 2337 N N . VAL B 1 82 ? 45.15510 16.30721 -51.76449 1.000 49.82760 82 VAL B N 1
ATOM 2338 C CA . VAL B 1 82 ? 44.43778 16.74968 -50.56676 1.000 45.98523 82 VAL B CA 1
ATOM 2339 C C . VAL B 1 82 ? 43.99009 15.47536 -49.87243 1.000 44.99138 82 VAL B C 1
ATOM 2340 O O . VAL B 1 82 ? 43.10647 14.77919 -50.37939 1.000 43.01903 82 VAL B O 1
ATOM 2344 N N . ASP B 1 83 ? 44.61883 15.14252 -48.74347 1.000 43.20597 83 ASP B N 1
ATOM 2345 C CA . ASP B 1 83 ? 44.22767 13.96732 -47.97486 1.000 40.78821 83 ASP B CA 1
ATOM 2346 C C . ASP B 1 83 ? 43.15162 14.26333 -46.93882 1.000 40.38069 83 ASP B C 1
ATOM 2347 O O . ASP B 1 83 ? 42.38855 13.36204 -46.57983 1.000 40.74711 83 ASP B O 1
ATOM 2352 N N . VAL B 1 84 ? 43.07906 15.49244 -46.43611 1.000 35.17694 84 VAL B N 1
ATOM 2353 C CA . VAL B 1 84 ? 42.12592 15.86820 -45.39382 1.000 34.00435 84 VAL B CA 1
ATOM 2354 C C . VAL B 1 84 ? 41.60343 17.26219 -45.70376 1.000 33.94725 84 VAL B C 1
ATOM 2355 O O . VAL B 1 84 ? 42.39069 18.20800 -45.84407 1.000 35.12355 84 VAL B O 1
ATOM 2359 N N . LEU B 1 85 ? 40.28767 17.39843 -45.79890 1.000 28.29093 85 LEU B N 1
ATOM 2360 C CA . LEU B 1 85 ? 39.64134 18.69531 -45.85516 1.000 29.54769 85 LEU B CA 1
ATOM 2361 C C . LEU B 1 85 ? 38.90892 18.94176 -44.54317 1.000 31.62249 85 LEU B C 1
ATOM 2362 O O . LEU B 1 85 ? 38.11191 18.10312 -44.10778 1.000 29.14817 85 LEU B O 1
ATOM 2367 N N . VAL B 1 86 ? 39.20068 20.06865 -43.90765 1.000 26.32524 86 VAL B N 1
ATOM 2368 C CA . VAL B 1 86 ? 38.49758 20.54131 -42.71848 1.000 27.16527 86 VAL B CA 1
ATOM 2369 C C . VAL B 1 86 ? 37.70479 21.76686 -43.14264 1.000 31.48718 86 VAL B C 1
ATOM 2370 O O . VAL B 1 86 ? 38.29568 22.78527 -43.51777 1.000 32.26440 86 VAL B O 1
ATOM 2374 N N . ASN B 1 87 ? 36.37398 21.66528 -43.15057 1.000 29.97651 87 ASN B N 1
ATOM 2375 C CA . ASN B 1 87 ? 35.51475 22.79492 -43.50836 1.000 34.07564 87 ASN B CA 1
ATOM 2376 C C . ASN B 1 87 ? 35.15274 23.56460 -42.25277 1.000 34.57425 87 ASN B C 1
ATOM 2377 O O . ASN B 1 87 ? 34.36540 23.09005 -41.43373 1.000 34.42448 87 ASN B O 1
ATOM 2382 N N . ASN B 1 88 ? 35.69348 24.75911 -42.12012 1.000 37.13659 88 ASN B N 1
ATOM 2383 C CA . ASN B 1 88 ? 35.52238 25.59810 -40.94526 1.000 41.25688 88 ASN B CA 1
ATOM 2384 C C . ASN B 1 88 ? 35.13482 27.03220 -41.32963 1.000 45.63788 88 ASN B C 1
ATOM 2385 O O . ASN B 1 88 ? 35.52914 27.98552 -40.66444 1.000 50.22491 88 ASN B O 1
ATOM 2390 N N . ALA B 1 89 ? 34.32873 27.21984 -42.37435 1.000 47.61347 89 ALA B N 1
ATOM 2391 C CA . ALA B 1 89 ? 34.23814 28.53168 -43.02624 1.000 54.36463 89 ALA B CA 1
ATOM 2392 C C . ALA B 1 89 ? 33.29126 29.50230 -42.30877 1.000 56.34379 89 ALA B C 1
ATOM 2393 O O . ALA B 1 89 ? 32.31059 29.10885 -41.66571 1.000 57.98722 89 ALA B O 1
ATOM 2395 N N . GLY B 1 90 ? 33.59574 30.78476 -42.44021 1.000 61.64983 90 GLY B N 1
ATOM 2396 C CA . GLY B 1 90 ? 32.81116 31.86595 -41.87406 1.000 66.29409 90 GLY B CA 1
ATOM 2397 C C . GLY B 1 90 ? 33.44902 32.45417 -40.62704 1.000 69.59645 90 GLY B C 1
ATOM 2398 O O . GLY B 1 90 ? 34.11484 31.76398 -39.84645 1.000 74.37366 90 GLY B O 1
ATOM 2399 N N . ILE B 1 91 ? 33.23839 33.75090 -40.42754 1.000 69.70866 91 ILE B N 1
ATOM 2400 C CA . ILE B 1 91 ? 33.78521 34.43414 -39.25840 1.000 75.23746 91 ILE B CA 1
ATOM 2401 C C . ILE B 1 91 ? 32.71717 34.59244 -38.18352 1.000 73.07947 91 ILE B C 1
ATOM 2402 O O . ILE B 1 91 ? 32.89513 34.13424 -37.05317 1.000 76.86103 91 ILE B O 1
ATOM 2407 N N . LYS B 1 99 ? 28.43875 41.25770 -31.87679 1.000 89.19208 99 LYS B N 1
ATOM 2408 C CA . LYS B 1 99 ? 28.26888 42.61624 -32.38616 1.000 90.85577 99 LYS B CA 1
ATOM 2409 C C . LYS B 1 99 ? 27.21367 42.66953 -33.48286 1.000 91.47831 99 LYS B C 1
ATOM 2410 O O . LYS B 1 99 ? 26.39222 43.58753 -33.53552 1.000 90.31543 99 LYS B O 1
ATOM 2416 N N . MET B 1 100 ? 27.24849 41.65770 -34.34487 1.000 90.18250 100 MET B N 1
ATOM 2417 C CA . MET B 1 100 ? 26.46008 41.62714 -35.56677 1.000 88.90105 100 MET B CA 1
ATOM 2418 C C . MET B 1 100 ? 24.98263 41.39634 -35.27073 1.000 83.90298 100 MET B C 1
ATOM 2419 O O . MET B 1 100 ? 24.59968 40.91724 -34.20166 1.000 83.79936 100 MET B O 1
ATOM 2424 N N . THR B 1 101 ? 24.14722 41.74725 -36.24322 1.000 80.03334 101 THR B N 1
ATOM 2425 C CA . THR B 1 101 ? 22.71431 41.54768 -36.11088 1.000 81.66223 101 THR B CA 1
ATOM 2426 C C . THR B 1 101 ? 22.31901 40.16571 -36.61815 1.000 79.92461 101 THR B C 1
ATOM 2427 O O . THR B 1 101 ? 23.16229 39.31281 -36.90494 1.000 77.57643 101 THR B O 1
ATOM 2431 N N . GLU B 1 102 ? 21.00715 39.95592 -36.75318 1.000 79.97628 102 GLU B N 1
ATOM 2432 C CA . GLU B 1 102 ? 20.47363 38.65646 -37.13858 1.000 77.82318 102 GLU B CA 1
ATOM 2433 C C . GLU B 1 102 ? 20.72829 38.35610 -38.61263 1.000 78.37750 102 GLU B C 1
ATOM 2434 O O . GLU B 1 102 ? 20.90451 37.18888 -38.98855 1.000 74.25836 102 GLU B O 1
ATOM 2440 N N . ALA B 1 103 ? 20.75695 39.38916 -39.45650 1.000 76.68059 103 ALA B N 1
ATOM 2441 C CA . ALA B 1 103 ? 20.99454 39.17978 -40.87792 1.000 72.58104 103 ALA B CA 1
ATOM 2442 C C . ALA B 1 103 ? 22.44218 38.78052 -41.13734 1.000 77.19769 103 ALA B C 1
ATOM 2443 O O . ALA B 1 103 ? 22.70550 37.82251 -41.87631 1.000 74.71117 103 ALA B O 1
ATOM 2445 N N . ASP B 1 104 ? 23.40147 39.50305 -40.53895 1.000 77.63657 104 ASP B N 1
ATOM 2446 C CA . ASP B 1 104 ? 24.79349 39.05560 -40.59607 1.000 77.82577 104 ASP B CA 1
ATOM 2447 C C . ASP B 1 104 ? 24.96514 37.65790 -40.01472 1.000 73.99236 104 ASP B C 1
ATOM 2448 O O . ASP B 1 104 ? 25.91802 36.95414 -40.37369 1.000 71.14065 104 ASP B O 1
ATOM 2453 N N . PHE B 1 105 ? 24.06495 37.24232 -39.12662 1.000 71.75118 105 PHE B N 1
ATOM 2454 C CA . PHE B 1 105 ? 24.16515 35.91803 -38.53494 1.000 69.78130 105 PHE B CA 1
ATOM 2455 C C . PHE B 1 105 ? 23.70817 34.84828 -39.52068 1.000 65.59167 105 PHE B C 1
ATOM 2456 O O . PHE B 1 105 ? 24.36926 33.81169 -39.66885 1.000 63.99574 105 PHE B O 1
ATOM 2464 N N . GLU B 1 106 ? 22.59193 35.09110 -40.21105 1.000 65.19697 106 GLU B N 1
ATOM 2465 C CA . GLU B 1 106 ? 22.14852 34.17759 -41.25376 1.000 64.56739 106 GLU B CA 1
ATOM 2466 C C . GLU B 1 106 ? 23.21196 34.02727 -42.33544 1.000 64.43689 106 GLU B C 1
ATOM 2467 O O . GLU B 1 106 ? 23.55592 32.90740 -42.73435 1.000 58.56290 106 GLU B O 1
ATOM 2473 N N . LYS B 1 107 ? 23.75492 35.15163 -42.80997 1.000 65.21202 107 LYS B N 1
ATOM 2474 C CA . LYS B 1 107 ? 24.75931 35.11123 -43.86829 1.000 62.11181 107 LYS B CA 1
ATOM 2475 C C . LYS B 1 107 ? 25.96369 34.27772 -43.45868 1.000 61.36641 107 LYS B C 1
ATOM 2476 O O . LYS B 1 107 ? 26.48435 33.49369 -44.26129 1.000 58.34185 107 LYS B O 1
ATOM 2482 N N . VAL B 1 108 ? 26.41922 34.42642 -42.21244 1.000 59.95856 108 VAL B N 1
ATOM 2483 C CA . VAL B 1 108 ? 27.55589 33.63444 -41.75081 1.000 62.14448 108 VAL B CA 1
ATOM 2484 C C . VAL B 1 108 ? 27.18688 32.15606 -41.67937 1.000 60.84717 108 VAL B C 1
ATOM 2485 O O . VAL B 1 108 ? 28.01220 31.27591 -41.97630 1.000 56.09115 108 VAL B O 1
ATOM 2489 N N . LEU B 1 109 ? 25.94672 31.85668 -41.28507 1.000 58.02681 109 LEU B N 1
ATOM 2490 C CA . LEU B 1 109 ? 25.50000 30.47220 -41.29963 1.000 52.60574 109 LEU B CA 1
ATOM 2491 C C . LEU B 1 109 ? 25.47516 29.93739 -42.72355 1.000 50.78595 109 LEU B C 1
ATOM 2492 O O . LEU B 1 109 ? 25.95726 28.83390 -42.98404 1.000 48.92778 109 LEU B O 1
ATOM 2497 N N . LYS B 1 110 ? 24.96045 30.72536 -43.66956 1.000 49.65963 110 LYS B N 1
ATOM 2498 C CA . LYS B 1 110 ? 24.82450 30.21715 -45.02919 1.000 50.85679 110 LYS B CA 1
ATOM 2499 C C . LYS B 1 110 ? 26.19115 30.02370 -45.67570 1.000 49.97408 110 LYS B C 1
ATOM 2500 O O . LYS B 1 110 ? 26.36999 29.12712 -46.51112 1.000 46.31101 110 LYS B O 1
ATOM 2506 N N . VAL B 1 111 ? 27.17409 30.82253 -45.26279 1.000 48.46767 111 VAL B N 1
ATOM 2507 C CA . VAL B 1 111 ? 28.52526 30.68463 -45.78359 1.000 47.21648 111 VAL B CA 1
ATOM 2508 C C . VAL B 1 111 ? 29.14790 29.38448 -45.30390 1.000 45.52475 111 VAL B C 1
ATOM 2509 O O . VAL B 1 111 ? 29.79594 28.67115 -46.07930 1.000 45.82996 111 VAL B O 1
ATOM 2513 N N . ASN B 1 112 ? 28.95376 29.04848 -44.02398 1.000 43.05639 112 ASN B N 1
ATOM 2514 C CA . ASN B 1 112 ? 29.45399 27.77988 -43.50155 1.000 47.06775 112 ASN B CA 1
ATOM 2515 C C . ASN B 1 112 ? 28.92324 26.60019 -44.31391 1.000 40.75458 112 ASN B C 1
ATOM 2516 O O . ASN B 1 112 ? 29.70210 25.76672 -44.79076 1.000 42.05201 112 ASN B O 1
ATOM 2521 N N . LEU B 1 113 ? 27.59530 26.51203 -44.47440 1.000 40.09616 113 LEU B N 1
ATOM 2522 C CA . LEU B 1 113 ? 26.98453 25.45994 -45.29721 1.000 38.38967 113 LEU B CA 1
ATOM 2523 C C . LEU B 1 113 ? 27.43105 25.47411 -46.75025 1.000 38.80585 113 LEU B C 1
ATOM 2524 O O . LEU B 1 113 ? 27.86811 24.43224 -47.27543 1.000 33.40077 113 LEU B O 1
ATOM 2529 N N . THR B 1 114 ? 27.28685 26.61640 -47.43582 1.000 37.25468 114 THR B N 1
ATOM 2530 C CA . THR B 1 114 ? 27.66481 26.66874 -48.84469 1.000 34.22348 114 THR B CA 1
ATOM 2531 C C . THR B 1 114 ? 29.11348 26.28394 -49.02347 1.000 29.63012 114 THR B C 1
ATOM 2532 O O . THR B 1 114 ? 29.44233 25.49630 -49.90557 1.000 29.97555 114 THR B O 1
ATOM 2536 N N . GLY B 1 115 ? 29.99466 26.84322 -48.19713 1.000 32.00851 115 GLY B N 1
ATOM 2537 C CA . GLY B 1 115 ? 31.40290 26.51014 -48.29895 1.000 32.94617 115 GLY B CA 1
ATOM 2538 C C . GLY B 1 115 ? 31.67186 25.04561 -48.01438 1.000 36.98343 115 GLY B C 1
ATOM 2539 O O . GLY B 1 115 ? 32.48297 24.41197 -48.69579 1.000 35.03371 115 GLY B O 1
ATOM 2540 N N . ALA B 1 116 ? 30.99090 24.48010 -47.00702 1.000 33.67786 116 ALA B N 1
ATOM 2541 C CA . ALA B 1 116 ? 31.13483 23.05027 -46.76091 1.000 30.81431 116 ALA B CA 1
ATOM 2542 C C . ALA B 1 116 ? 30.65455 22.25245 -47.96276 1.000 30.32894 116 ALA B C 1
ATOM 2543 O O . ALA B 1 116 ? 31.34702 21.34899 -48.43320 1.000 32.01863 116 ALA B O 1
ATOM 2545 N N . PHE B 1 117 ? 29.48406 22.60108 -48.50423 1.000 31.73284 117 PHE B N 1
ATOM 2546 C CA . PHE B 1 117 ? 28.99778 21.92583 -49.70203 1.000 29.61305 117 PHE B CA 1
ATOM 2547 C C . PHE B 1 117 ? 30.00886 21.99054 -50.84268 1.000 31.13185 117 PHE B C 1
ATOM 2548 O O . PHE B 1 117 ? 30.40646 20.96095 -51.39389 1.000 28.86961 117 PHE B O 1
ATOM 2556 N N . ASN B 1 118 ? 30.44548 23.19964 -51.20695 1.000 30.22244 118 ASN B N 1
ATOM 2557 C CA . ASN B 1 118 ? 31.25294 23.35458 -52.41800 1.000 32.42823 118 ASN B CA 1
ATOM 2558 C C . ASN B 1 118 ? 32.62829 22.73240 -52.24696 1.000 28.64083 118 ASN B C 1
ATOM 2559 O O . ASN B 1 118 ? 33.14606 22.08924 -53.16683 1.000 29.99147 118 ASN B O 1
ATOM 2564 N N . MET B 1 119 ? 33.24380 22.92043 -51.08146 1.000 27.45638 119 MET B N 1
ATOM 2565 C CA . MET B 1 119 ? 34.59895 22.41574 -50.92052 1.000 27.21260 119 MET B CA 1
ATOM 2566 C C . MET B 1 119 ? 34.55560 20.88015 -50.86110 1.000 32.51630 119 MET B C 1
ATOM 2567 O O . MET B 1 119 ? 35.44921 20.18563 -51.36860 1.000 30.57551 119 MET B O 1
ATOM 2572 N N . THR B 1 120 ? 33.49369 20.33486 -50.26325 1.000 30.79986 120 THR B N 1
ATOM 2573 C CA . THR B 1 120 ? 33.32478 18.87811 -50.22930 1.000 33.04075 120 THR B CA 1
ATOM 2574 C C . THR B 1 120 ? 33.13779 18.31498 -51.63208 1.000 32.61370 120 THR B C 1
ATOM 2575 O O . THR B 1 120 ? 33.82964 17.37066 -52.03773 1.000 34.58070 120 THR B O 1
ATOM 2579 N N . GLN B 1 121 ? 32.19928 18.87974 -52.39151 1.000 34.25281 121 GLN B N 1
ATOM 2580 C CA . GLN B 1 121 ? 31.98432 18.40259 -53.75738 1.000 33.12441 121 GLN B CA 1
ATOM 2581 C C . GLN B 1 121 ? 33.26105 18.46359 -54.58724 1.000 34.51259 121 GLN B C 1
ATOM 2582 O O . GLN B 1 121 ? 33.55052 17.53848 -55.35893 1.000 41.29656 121 GLN B O 1
ATOM 2588 N N . SER B 1 122 ? 34.04528 19.53374 -54.43535 1.000 33.15626 122 SER B N 1
ATOM 2589 C CA . SER B 1 122 ? 35.28698 19.65293 -55.19326 1.000 34.39203 122 SER B CA 1
ATOM 2590 C C . SER B 1 122 ? 36.28813 18.59192 -54.77783 1.000 33.54858 122 SER B C 1
ATOM 2591 O O . SER B 1 122 ? 36.85259 17.89520 -55.63171 1.000 34.82424 122 SER B O 1
ATOM 2594 N N . VAL B 1 123 ? 36.53379 18.44751 -53.47015 1.000 32.48553 123 VAL B N 1
ATOM 2595 C CA . VAL B 1 123 ? 37.61069 17.55462 -53.06407 1.000 28.59086 123 VAL B CA 1
ATOM 2596 C C . VAL B 1 123 ? 37.19967 16.10135 -53.24761 1.000 33.27616 123 VAL B C 1
ATOM 2597 O O . VAL B 1 123 ? 38.06636 15.21249 -53.26698 1.000 31.11536 123 VAL B O 1
ATOM 2601 N N . LEU B 1 124 ? 35.89629 15.81981 -53.34789 1.000 28.60169 124 LEU B N 1
ATOM 2602 C CA . LEU B 1 124 ? 35.50439 14.42278 -53.50020 1.000 33.02547 124 LEU B CA 1
ATOM 2603 C C . LEU B 1 124 ? 35.92583 13.87108 -54.84745 1.000 38.26844 124 LEU B C 1
ATOM 2604 O O . LEU B 1 124 ? 36.08363 12.64881 -54.97695 1.000 38.35711 124 LEU B O 1
ATOM 2609 N N . LYS B 1 125 ? 36.10989 14.74068 -55.85944 1.000 36.10316 125 LYS B N 1
ATOM 2610 C CA . LYS B 1 125 ? 36.49834 14.23614 -57.17492 1.000 37.97314 125 LYS B CA 1
ATOM 2611 C C . LYS B 1 125 ? 37.85704 13.54823 -57.10752 1.000 38.72296 125 LYS B C 1
ATOM 2612 O O . LYS B 1 125 ? 37.93731 12.34879 -57.42528 1.000 37.91666 125 LYS B O 1
ATOM 2618 N N . PRO B 1 126 ? 38.93036 14.19001 -56.63389 1.000 35.38592 126 PRO B N 1
ATOM 2619 C CA . PRO B 1 126 ? 40.17699 13.42857 -56.47706 1.000 36.36026 126 PRO B CA 1
ATOM 2620 C C . PRO B 1 126 ? 40.10924 12.36590 -55.39945 1.000 42.21689 126 PRO B C 1
ATOM 2621 O O . PRO B 1 126 ? 40.68353 11.28491 -55.59757 1.000 41.50012 126 PRO B O 1
ATOM 2625 N N . MET B 1 127 ? 39.44602 12.61425 -54.25387 1.000 38.24502 127 MET B N 1
ATOM 2626 C CA . MET B 1 127 ? 39.52800 11.58814 -53.21344 1.000 39.04098 127 MET B CA 1
ATOM 2627 C C . MET B 1 127 ? 38.87898 10.28466 -53.66677 1.000 36.34006 127 MET B C 1
ATOM 2628 O O . MET B 1 127 ? 39.42030 9.21236 -53.39838 1.000 37.22136 127 MET B O 1
ATOM 2633 N N . MET B 1 128 ? 37.71559 10.35283 -54.34277 1.000 35.80175 128 MET B N 1
ATOM 2634 C CA . MET B 1 128 ? 37.05985 9.11304 -54.77172 1.000 40.40161 128 MET B CA 1
ATOM 2635 C C . MET B 1 128 ? 37.87956 8.37878 -55.82275 1.000 45.70818 128 MET B C 1
ATOM 2636 O O . MET B 1 128 ? 37.84317 7.14556 -55.88260 1.000 43.36811 128 MET B O 1
ATOM 2641 N N . LYS B 1 129 ? 38.64498 9.10638 -56.63153 1.000 42.07332 129 LYS B N 1
ATOM 2642 C CA . LYS B 1 129 ? 39.52673 8.45263 -57.58512 1.000 46.00217 129 LYS B CA 1
ATOM 2643 C C . LYS B 1 129 ? 40.71320 7.81319 -56.87134 1.000 44.23590 129 LYS B C 1
ATOM 2644 O O . LYS B 1 129 ? 41.17621 6.73936 -57.26506 1.000 47.19378 129 LYS B O 1
ATOM 2650 N N . ALA B 1 130 ? 41.21842 8.45252 -55.81557 1.000 44.29620 130 ALA B N 1
ATOM 2651 C CA . ALA B 1 130 ? 42.31394 7.87666 -55.04718 1.000 42.53093 130 ALA B CA 1
ATOM 2652 C C . ALA B 1 130 ? 41.85508 6.80064 -54.06257 1.000 44.52295 130 ALA B C 1
ATOM 2653 O O . ALA B 1 130 ? 42.70082 6.08012 -53.51553 1.000 42.07086 130 ALA B O 1
ATOM 2655 N N . ARG B 1 131 ? 40.54500 6.66883 -53.83672 1.000 43.36193 131 ARG B N 1
ATOM 2656 C CA . ARG B 1 131 ? 39.99074 5.75194 -52.83340 1.000 43.32514 131 ARG B CA 1
ATOM 2657 C C . ARG B 1 131 ? 40.55516 6.01094 -51.44245 1.000 41.61819 131 ARG B C 1
ATOM 2658 O O . ARG B 1 131 ? 40.85773 5.06983 -50.70789 1.000 42.72905 131 ARG B O 1
ATOM 2666 N N . GLU B 1 132 ? 40.70194 7.28173 -51.06933 1.000 39.73152 132 GLU B N 1
ATOM 2667 C CA . GLU B 1 132 ? 41.11707 7.60155 -49.70725 1.000 43.37823 132 GLU B CA 1
ATOM 2668 C C . GLU B 1 132 ? 40.83877 9.07233 -49.41835 1.000 38.43788 132 GLU B C 1
ATOM 2669 O O . GLU B 1 132 ? 40.79390 9.89853 -50.33072 1.000 38.39729 132 GLU B O 1
ATOM 2675 N N . GLY B 1 133 ? 40.64914 9.38308 -48.14865 1.000 35.96770 133 GLY B N 1
ATOM 2676 C CA . GLY B 1 133 ? 40.40199 10.75234 -47.74564 1.000 36.24318 133 GLY B CA 1
ATOM 2677 C C . GLY B 1 133 ? 39.56923 10.83128 -46.48528 1.000 37.79408 133 GLY B C 1
ATOM 2678 O O . GLY B 1 133 ? 38.85948 9.90320 -46.10987 1.000 36.32641 133 GLY B O 1
ATOM 2679 N N . ALA B 1 134 ? 39.66347 11.98427 -45.82522 1.000 32.62201 134 ALA B N 1
ATOM 2680 C CA . ALA B 1 134 ? 38.85149 12.33960 -44.67054 1.000 30.61562 134 ALA B CA 1
ATOM 2681 C C . ALA B 1 134 ? 38.34147 13.76797 -44.83479 1.000 34.79270 134 ALA B C 1
ATOM 2682 O O . ALA B 1 134 ? 39.08223 14.65422 -45.28794 1.000 30.40250 134 ALA B O 1
ATOM 2684 N N . ILE B 1 135 ? 37.07046 13.98441 -44.49029 1.000 28.85427 135 ILE B N 1
ATOM 2685 C CA . ILE B 1 135 ? 36.45967 15.30943 -44.52465 1.000 27.27566 135 ILE B CA 1
ATOM 2686 C C . ILE B 1 135 ? 35.81362 15.55830 -43.17395 1.000 28.43641 135 ILE B C 1
ATOM 2687 O O . ILE B 1 135 ? 35.05986 14.71084 -42.68214 1.000 27.72363 135 ILE B O 1
ATOM 2692 N N . ILE B 1 136 ? 36.11746 16.69828 -42.56658 1.000 23.97796 136 ILE B N 1
ATOM 2693 C CA . ILE B 1 136 ? 35.58651 17.06456 -41.25896 1.000 26.22107 136 ILE B CA 1
ATOM 2694 C C . ILE B 1 136 ? 34.84431 18.37405 -41.40468 1.000 31.43253 136 ILE B C 1
ATOM 2695 O O . ILE B 1 136 ? 35.43530 19.41092 -41.75323 1.000 30.41313 136 ILE B O 1
ATOM 2700 N N . ASN B 1 137 ? 33.54122 18.32156 -41.18742 1.000 29.36121 137 ASN B N 1
ATOM 2701 C CA . ASN B 1 137 ? 32.71984 19.51552 -41.20825 1.000 31.26919 137 ASN B CA 1
ATOM 2702 C C . ASN B 1 137 ? 32.56339 20.03554 -39.78184 1.000 34.19227 137 ASN B C 1
ATOM 2703 O O . ASN B 1 137 ? 32.26040 19.27567 -38.85843 1.000 34.84865 137 ASN B O 1
ATOM 2708 N N . MET B 1 138 ? 32.83786 21.31861 -39.60067 1.000 34.87019 138 MET B N 1
ATOM 2709 C CA . MET B 1 138 ? 32.81672 21.99183 -38.30900 1.000 32.18520 138 MET B CA 1
ATOM 2710 C C . MET B 1 138 ? 31.56384 22.85224 -38.31625 1.000 37.48531 138 MET B C 1
ATOM 2711 O O . MET B 1 138 ? 31.41779 23.70717 -39.20047 1.000 31.71645 138 MET B O 1
ATOM 2716 N N . SER B 1 139 ? 30.67613 22.65797 -37.35115 1.000 31.37830 139 SER B N 1
ATOM 2717 C CA .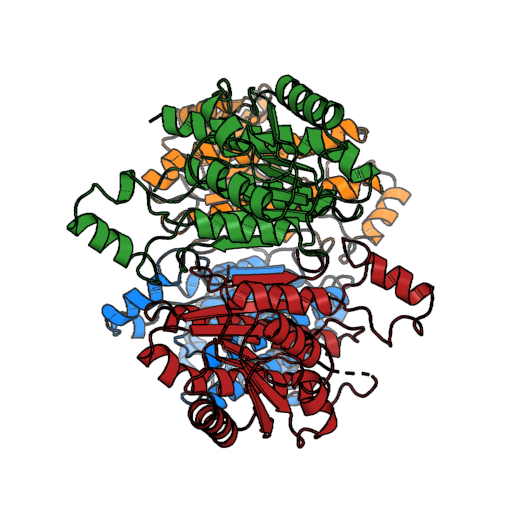 SER B 1 139 ? 29.62319 23.65170 -37.23525 1.000 34.44585 139 SER B CA 1
ATOM 2718 C C . SER B 1 139 ? 30.19620 24.90100 -36.57173 1.000 42.92299 139 SER B C 1
ATOM 2719 O O . SER B 1 139 ? 31.28463 24.87639 -35.98092 1.000 39.93994 139 SER B O 1
ATOM 2722 N N . SER B 1 140 ? 29.46483 26.01037 -36.69961 1.000 41.55060 140 SER B N 1
ATOM 2723 C CA . SER B 1 140 ? 29.97100 27.27861 -36.19343 1.000 46.66790 140 SER B CA 1
ATOM 2724 C C . SER B 1 140 ? 29.94643 27.32264 -34.66968 1.000 47.31931 140 SER B C 1
ATOM 2725 O O . SER B 1 140 ? 29.02993 26.80974 -34.01619 1.000 48.05678 140 SER B O 1
ATOM 2728 N N . VAL B 1 141 ? 30.98850 27.93093 -34.11127 1.000 43.36923 141 VAL B N 1
ATOM 2729 C CA . VAL B 1 141 ? 31.08559 28.09994 -32.67276 1.000 51.86965 141 VAL B CA 1
ATOM 2730 C C . VAL B 1 141 ? 29.86829 28.83551 -32.13962 1.000 54.70777 141 VAL B C 1
ATOM 2731 O O . VAL B 1 141 ? 29.38062 29.79892 -32.74986 1.000 53.75563 141 VAL B O 1
ATOM 2735 N N . VAL B 1 142 ? 29.36707 28.36495 -30.99783 1.000 53.50438 142 VAL B N 1
ATOM 2736 C CA . VAL B 1 142 ? 28.13775 28.87487 -30.39550 1.000 56.72641 142 VAL B CA 1
ATOM 2737 C C . VAL B 1 142 ? 28.46995 30.11684 -29.57570 1.000 61.36022 142 VAL B C 1
ATOM 2738 O O . VAL B 1 142 ? 29.28535 30.06399 -28.64665 1.000 57.92941 142 VAL B O 1
ATOM 2742 N N . GLY B 1 143 ? 27.85097 31.24378 -29.93631 1.000 66.18993 143 GLY B N 1
ATOM 2743 C CA . GLY B 1 143 ? 27.95726 32.47119 -29.19597 1.000 66.25309 143 GLY B CA 1
ATOM 2744 C C . GLY B 1 143 ? 26.66357 32.84338 -28.49921 1.000 72.49996 143 GLY B C 1
ATOM 2745 O O . GLY B 1 143 ? 25.80471 31.99631 -28.21431 1.000 70.64982 143 GLY B O 1
ATOM 2746 N N . LEU B 1 144 ? 26.52067 34.14002 -28.22458 1.000 76.10112 144 LEU B N 1
ATOM 2747 C CA . LEU B 1 144 ? 25.36105 34.67762 -27.51969 1.000 74.13437 144 LEU B CA 1
ATOM 2748 C C . LEU B 1 144 ? 24.16769 34.70398 -28.47072 1.000 73.00728 144 LEU B C 1
ATOM 2749 O O . LEU B 1 144 ? 24.22802 35.36568 -29.51141 1.000 78.60568 144 LEU B O 1
ATOM 2754 N N . MET B 1 145 ? 23.08752 33.98756 -28.14081 1.000 69.73784 145 MET B N 1
ATOM 2755 C CA . MET B 1 145 ? 21.96786 33.88746 -29.07923 1.000 71.89549 145 MET B CA 1
ATOM 2756 C C . MET B 1 145 ? 20.61685 34.07600 -28.40715 1.000 69.08677 145 MET B C 1
ATOM 2757 O O . MET B 1 145 ? 20.32377 33.43198 -27.39598 1.000 70.83739 145 MET B O 1
ATOM 2762 N N . GLY B 1 146 ? 19.77207 34.90012 -29.02324 1.000 62.78100 146 GLY B N 1
ATOM 2763 C CA . GLY B 1 146 ? 18.39218 35.03032 -28.62024 1.000 64.40638 146 GLY B CA 1
ATOM 2764 C C . GLY B 1 146 ? 17.48700 34.07846 -29.37524 1.000 69.30048 146 GLY B C 1
ATOM 2765 O O . GLY B 1 146 ? 17.92703 33.18198 -30.09525 1.000 69.12699 146 GLY B O 1
ATOM 2766 N N . ASN B 1 147 ? 16.18908 34.29359 -29.19680 1.000 71.25368 147 ASN B N 1
ATOM 2767 C CA . ASN B 1 147 ? 15.12505 33.53043 -29.83772 1.000 72.71794 147 ASN B CA 1
ATOM 2768 C C . ASN B 1 147 ? 15.40810 33.20713 -31.30307 1.000 69.92459 147 ASN B C 1
ATOM 2769 O O . ASN B 1 147 ? 15.71680 32.06224 -31.65679 1.000 67.19540 147 ASN B O 1
ATOM 2774 N N . ILE B 1 148 ? 15.28688 34.21949 -32.15733 1.000 71.33967 148 ILE B N 1
ATOM 2775 C CA . ILE B 1 148 ? 15.41886 34.01715 -33.59294 1.000 68.19408 148 ILE B CA 1
ATOM 2776 C C . ILE B 1 148 ? 16.76631 33.37634 -33.91800 1.000 66.23559 148 ILE B C 1
ATOM 2777 O O . ILE B 1 148 ? 16.86047 32.48301 -34.77202 1.000 63.19676 148 ILE B O 1
ATOM 2782 N N . GLY B 1 149 ? 17.82118 33.79579 -33.21697 1.000 62.73347 149 GLY B N 1
ATOM 2783 C CA . GLY B 1 149 ? 19.14972 33.28958 -33.51907 1.000 61.71377 149 GLY B CA 1
ATOM 2784 C C . GLY B 1 149 ? 19.25946 31.78491 -33.35404 1.000 61.65580 149 GLY B C 1
ATOM 2785 O O . GLY B 1 149 ? 19.77460 31.08737 -34.23397 1.000 57.06991 149 GLY B O 1
ATOM 2786 N N . GLN B 1 150 ? 18.77264 31.25988 -32.22625 1.000 59.56579 150 GLN B N 1
ATOM 2787 C CA . GLN B 1 150 ? 18.88199 29.82485 -31.99585 1.000 60.82604 150 GLN B CA 1
ATOM 2788 C C . GLN B 1 150 ? 18.09240 29.03209 -33.02844 1.000 55.57865 150 GLN B C 1
ATOM 2789 O O . GLN B 1 150 ? 18.52214 27.94877 -33.43336 1.000 51.77769 150 GLN B O 1
ATOM 2795 N N . ALA B 1 151 ? 16.93856 29.54903 -33.46526 1.000 55.06832 151 ALA B N 1
ATOM 2796 C CA . ALA B 1 151 ? 16.15311 28.85278 -34.48583 1.000 55.43907 151 ALA B CA 1
ATOM 2797 C C . ALA B 1 151 ? 16.94597 28.69913 -35.77982 1.000 51.79576 151 ALA B C 1
ATOM 2798 O O . ALA B 1 151 ? 17.01319 27.60880 -36.36235 1.000 46.73391 151 ALA B O 1
ATOM 2800 N N . ASN B 1 152 ? 17.54613 29.78983 -36.24614 1.000 48.56651 152 ASN B N 1
ATOM 2801 C CA . ASN B 1 152 ? 18.34395 29.73243 -37.46341 1.000 53.10903 152 ASN B CA 1
ATOM 2802 C C . ASN B 1 152 ? 19.54865 28.83126 -37.27937 1.000 49.43608 152 ASN B C 1
ATOM 2803 O O . ASN B 1 152 ? 19.87945 28.03811 -38.16832 1.000 45.90824 152 ASN B O 1
ATOM 2808 N N . TYR B 1 153 ? 20.20341 28.92559 -36.12061 1.000 48.82330 153 TYR B N 1
ATOM 2809 C CA . TYR B 1 153 ? 21.32688 28.04275 -35.82558 1.000 50.71983 153 TYR B CA 1
ATOM 2810 C C . TYR B 1 153 ? 20.90230 26.57848 -35.87676 1.000 46.23218 153 TYR B C 1
ATOM 2811 O O . TYR B 1 153 ? 21.59043 25.74650 -36.47718 1.000 45.06757 153 TYR B O 1
ATOM 2820 N N . ALA B 1 154 ? 19.75869 26.24558 -35.27056 1.000 43.59951 154 ALA B N 1
ATOM 2821 C CA . ALA B 1 154 ? 19.34650 24.84640 -35.22821 1.000 44.82467 154 ALA B CA 1
ATOM 2822 C C . ALA B 1 154 ? 19.03509 24.32233 -36.62308 1.000 43.12004 154 ALA B C 1
ATOM 2823 O O . ALA B 1 154 ? 19.33709 23.16620 -36.93518 1.000 42.65008 154 ALA B O 1
ATOM 2825 N N . ALA B 1 155 ? 18.42288 25.14889 -37.47404 1.000 38.47099 155 ALA B N 1
ATOM 2826 C CA . ALA B 1 155 ? 18.11947 24.68133 -38.82274 1.000 43.41274 155 ALA B CA 1
ATOM 2827 C C . ALA B 1 155 ? 19.39596 24.47997 -39.63633 1.000 38.64554 155 ALA B C 1
ATOM 2828 O O . ALA B 1 155 ? 19.52562 23.48788 -40.35497 1.000 38.37575 155 ALA B O 1
ATOM 2830 N N . SER B 1 156 ? 20.36279 25.39197 -39.51162 1.000 40.09816 156 SER B N 1
ATOM 2831 C CA . SER B 1 156 ? 21.60970 25.25630 -40.25861 1.000 41.69865 156 SER B CA 1
ATOM 2832 C C . SER B 1 156 ? 22.40264 24.03943 -39.80965 1.000 39.30373 156 SER B C 1
ATOM 2833 O O . SER B 1 156 ? 23.02378 23.35642 -40.63223 1.000 35.75857 156 SER B O 1
ATOM 2836 N N . LYS B 1 157 ? 22.41135 23.77590 -38.50132 1.000 38.46065 157 LYS B N 1
ATOM 2837 C CA . LYS B 1 157 ? 23.08825 22.60086 -37.97361 1.000 39.36637 157 LYS B CA 1
ATOM 2838 C C . LYS B 1 157 ? 22.40597 21.32711 -38.45118 1.000 35.01243 157 LYS B C 1
ATOM 2839 O O . LYS B 1 157 ? 23.07610 20.38236 -38.87432 1.000 33.67292 157 LYS B O 1
ATOM 2845 N N . ALA B 1 158 ? 21.07122 21.30142 -38.44622 1.000 35.22193 158 ALA B N 1
ATOM 2846 C CA . ALA B 1 158 ? 20.37094 20.15753 -39.01918 1.000 35.93312 158 ALA B CA 1
ATOM 2847 C C . ALA B 1 158 ? 20.77693 19.94687 -40.47020 1.000 37.29021 158 ALA B C 1
ATOM 2848 O O . ALA B 1 158 ? 20.91200 18.79940 -40.92600 1.000 33.31733 158 ALA B O 1
ATOM 2850 N N . GLY B 1 159 ? 21.01772 21.04438 -41.20038 1.000 34.92210 159 GLY B N 1
ATOM 2851 C CA . GLY B 1 159 ? 21.44651 20.92132 -42.58717 1.000 31.94611 159 GLY B CA 1
ATOM 2852 C C . GLY B 1 159 ? 22.85142 20.36117 -42.71385 1.000 32.52626 159 GLY B C 1
ATOM 2853 O O . GLY B 1 159 ? 23.10601 19.47198 -43.52708 1.000 33.76852 159 GLY B O 1
ATOM 2854 N N . LEU B 1 160 ? 23.78541 20.87763 -41.91676 1.000 30.76717 160 LEU B N 1
ATOM 2855 C CA . LEU B 1 160 ? 25.15897 20.40035 -42.01431 1.000 29.66220 160 LEU B CA 1
ATOM 2856 C C . LEU B 1 160 ? 25.26652 18.93731 -41.58507 1.000 33.20867 160 LEU B C 1
ATOM 2857 O O . LEU B 1 160 ? 26.02029 18.16501 -42.19454 1.000 31.50691 160 LEU B O 1
ATOM 2862 N N . ILE B 1 161 ? 24.48696 18.53018 -40.57042 1.000 28.43001 161 ILE B N 1
ATOM 2863 C CA . ILE B 1 161 ? 24.50822 17.14210 -40.10543 1.000 30.18961 161 ILE B CA 1
ATOM 2864 C C . ILE B 1 161 ? 23.88245 16.21637 -41.14246 1.000 31.44331 161 ILE B C 1
ATOM 2865 O O . ILE B 1 161 ? 24.47310 15.20141 -41.53270 1.000 28.59433 161 ILE B O 1
ATOM 2870 N N . GLY B 1 162 ? 22.68029 16.55960 -41.61959 1.000 33.40844 162 GLY B N 1
ATOM 2871 C CA . GLY B 1 162 ? 22.06544 15.78203 -42.68496 1.000 27.99078 162 GLY B CA 1
ATOM 2872 C C . GLY B 1 162 ? 22.96139 15.64204 -43.90317 1.000 32.99614 162 GLY B C 1
ATOM 2873 O O . GLY B 1 162 ? 23.13805 14.54046 -44.44031 1.000 30.60790 162 GLY B O 1
ATOM 2874 N N . PHE B 1 163 ? 23.57077 16.74877 -44.33136 1.000 30.68050 163 PHE B N 1
ATOM 2875 C CA . PHE B 1 163 ? 24.49135 16.70905 -45.46507 1.000 31.62797 163 PHE B CA 1
ATOM 2876 C C . PHE B 1 163 ? 25.64382 15.75216 -45.18378 1.000 30.01314 163 PHE B C 1
ATOM 2877 O O . PHE B 1 163 ? 25.96629 14.89172 -46.00811 1.000 31.13626 163 PHE B O 1
ATOM 2885 N N . THR B 1 164 ? 26.26467 15.88660 -44.00956 1.000 28.86575 164 THR B N 1
ATOM 2886 C CA . THR B 1 164 ? 27.42822 15.07402 -43.66750 1.000 30.71759 164 THR B CA 1
ATOM 2887 C C . THR B 1 164 ? 27.08355 13.58388 -43.61386 1.000 32.54810 164 THR B C 1
ATOM 2888 O O . THR B 1 164 ? 27.82586 12.74301 -44.13283 1.000 32.90469 164 THR B O 1
ATOM 2892 N N . LYS B 1 165 ? 25.97668 13.22825 -42.96466 1.000 33.72067 165 LYS B N 1
ATOM 2893 C CA . LYS B 1 165 ? 25.62554 11.80884 -42.86957 1.000 34.20471 165 LYS B CA 1
ATOM 2894 C C . LYS B 1 165 ? 25.32070 11.22784 -44.24493 1.000 35.53922 165 LYS B C 1
ATOM 2895 O O . LYS B 1 165 ? 25.79273 10.13535 -44.58822 1.000 35.36798 165 LYS B O 1
ATOM 2901 N N . SER B 1 166 ? 24.57270 11.96743 -45.06540 1.000 34.33786 166 SER B N 1
ATOM 2902 C CA . SER B 1 166 ? 24.27633 11.50654 -46.41830 1.000 33.36031 166 SER B CA 1
ATOM 2903 C C . SER B 1 166 ? 25.55176 11.31672 -47.23451 1.000 34.28417 166 SER B C 1
ATOM 2904 O O . SER B 1 166 ? 25.75697 10.26024 -47.84228 1.000 39.32060 166 SER B O 1
ATOM 2907 N N . VAL B 1 167 ? 26.44086 12.31176 -47.23635 1.000 32.43729 167 VAL B N 1
ATOM 2908 C CA . VAL B 1 167 ? 27.69577 12.17180 -47.98641 1.000 33.87317 167 VAL B CA 1
ATOM 2909 C C . VAL B 1 167 ? 28.46562 10.95299 -47.50799 1.000 30.00985 167 VAL B C 1
ATOM 2910 O O . VAL B 1 167 ? 29.01132 10.18524 -48.30594 1.000 28.48310 167 VAL B O 1
ATOM 2914 N N . ALA B 1 168 ? 28.58958 10.81206 -46.18555 1.000 29.74758 168 ALA B N 1
ATOM 2915 C CA . ALA B 1 168 ? 29.30803 9.68123 -45.60269 1.000 28.61407 168 ALA B CA 1
ATOM 2916 C C . ALA B 1 168 ? 28.77165 8.34821 -46.11693 1.000 31.69098 168 ALA B C 1
ATOM 2917 O O . ALA B 1 168 ? 29.54538 7.46838 -46.51665 1.000 30.80269 168 ALA B O 1
ATOM 2919 N N . ARG B 1 169 ? 27.44396 8.17963 -46.11269 1.000 34.09463 169 ARG B N 1
ATOM 2920 C CA . ARG B 1 169 ? 26.82472 7.02200 -46.77053 1.000 36.70533 169 ARG B CA 1
ATOM 2921 C C . ARG B 1 169 ? 27.31777 6.83341 -48.19608 1.000 34.79960 169 ARG B C 1
ATOM 2922 O O . ARG B 1 169 ? 27.58977 5.70699 -48.62466 1.000 38.54269 169 ARG B O 1
ATOM 2930 N N . GLU B 1 170 ? 27.37915 7.92121 -48.96664 1.000 36.38855 170 GLU B N 1
ATOM 2931 C CA . GLU B 1 170 ? 27.55681 7.79522 -50.40393 1.000 35.56236 170 GLU B CA 1
ATOM 2932 C C . GLU B 1 170 ? 28.98292 7.43343 -50.75772 1.000 33.69565 170 GLU B C 1
ATOM 2933 O O . GLU B 1 170 ? 29.21158 6.79150 -51.78974 1.000 36.77683 170 GLU B O 1
ATOM 2939 N N . VAL B 1 171 ? 29.94370 7.80800 -49.91574 1.000 27.88392 171 VAL B N 1
ATOM 2940 C CA . VAL B 1 171 ? 31.35492 7.71686 -50.27408 1.000 28.72403 171 VAL B CA 1
ATOM 2941 C C . VAL B 1 171 ? 32.10408 6.67406 -49.46609 1.000 33.62577 171 VAL B C 1
ATOM 2942 O O . VAL B 1 171 ? 33.29522 6.44613 -49.73970 1.000 30.85259 171 VAL B O 1
ATOM 2946 N N . ALA B 1 172 ? 31.44952 6.02961 -48.47849 1.000 32.91315 172 ALA B N 1
ATOM 2947 C CA . ALA B 1 172 ? 32.10021 4.99041 -47.67485 1.000 31.32448 172 ALA B CA 1
ATOM 2948 C C . ALA B 1 172 ? 32.67212 3.88526 -48.54922 1.000 31.88280 172 ALA B C 1
ATOM 2949 O O . ALA B 1 172 ? 33.77520 3.39138 -48.28996 1.000 31.91663 172 ALA B O 1
ATOM 2951 N N . SER B 1 173 ? 31.95880 3.50470 -49.60788 1.000 30.93547 173 SER B N 1
ATOM 2952 C CA . SER B 1 173 ? 32.46606 2.39243 -50.40634 1.000 39.01184 173 SER B CA 1
ATOM 2953 C C . SER B 1 173 ? 33.75090 2.74646 -51.13986 1.000 41.85204 173 SER B C 1
ATOM 2954 O O . SER B 1 173 ? 34.44421 1.84056 -51.61040 1.000 39.94544 173 SER B O 1
ATOM 2957 N N . ARG B 1 174 ? 34.09719 4.03101 -51.23741 1.000 38.87852 174 ARG B N 1
ATOM 2958 C CA . ARG B 1 174 ? 35.37404 4.42882 -51.81063 1.000 36.93591 174 ARG B CA 1
ATOM 2959 C C . ARG B 1 174 ? 36.37222 4.82773 -50.74219 1.000 37.89517 174 ARG B C 1
ATOM 2960 O O . ARG B 1 174 ? 37.34646 5.53285 -51.03240 1.000 38.43335 174 ARG B O 1
ATOM 2968 N N . ASN B 1 175 ? 36.16340 4.35752 -49.51177 1.000 33.99289 175 ASN B N 1
ATOM 2969 C CA . ASN B 1 175 ? 37.14095 4.48772 -48.43561 1.000 36.09501 175 ASN B CA 1
ATOM 2970 C C . ASN B 1 175 ? 37.32685 5.93901 -47.97262 1.000 35.74621 175 ASN B C 1
ATOM 2971 O O . ASN B 1 175 ? 38.40409 6.31488 -47.48241 1.000 37.28148 175 ASN B O 1
ATOM 2976 N N . ILE B 1 176 ? 36.29726 6.77809 -48.07723 1.000 31.63551 176 ILE B N 1
ATOM 2977 C CA . ILE B 1 176 ? 36.38489 8.15643 -47.60568 1.000 28.87323 176 ILE B CA 1
ATOM 2978 C C . ILE B 1 176 ? 35.56515 8.30787 -46.32577 1.000 28.54136 176 ILE B C 1
ATOM 2979 O O . ILE B 1 176 ? 34.39738 7.91372 -46.27790 1.000 30.64415 176 ILE B O 1
ATOM 2984 N N . ARG B 1 177 ? 36.15767 8.91196 -45.30520 1.000 29.42464 177 ARG B N 1
ATOM 2985 C CA . ARG B 1 177 ? 35.49607 9.12477 -44.01622 1.000 28.78446 177 ARG B CA 1
ATOM 2986 C C . ARG B 1 177 ? 35.02947 10.57161 -43.88080 1.000 32.48639 177 ARG B C 1
ATOM 2987 O O . ARG B 1 177 ? 35.80074 11.49734 -44.14098 1.000 34.33839 177 ARG B O 1
ATOM 2995 N N . VAL B 1 178 ? 33.78355 10.76985 -43.43982 1.000 27.99688 178 VAL B N 1
ATOM 2996 C CA . VAL B 1 178 ? 33.19512 12.10060 -43.35731 1.000 27.99723 178 VAL B CA 1
ATOM 2997 C C . VAL B 1 178 ? 32.49605 12.21087 -42.01139 1.000 28.37555 178 VAL B C 1
ATOM 2998 O O . VAL B 1 178 ? 31.63310 11.38457 -41.70358 1.000 29.52120 178 VAL B O 1
ATOM 3002 N N . ASN B 1 179 ? 32.85221 13.22660 -41.22019 1.000 25.61342 179 ASN B N 1
ATOM 3003 C CA . ASN B 1 179 ? 32.32013 13.40800 -39.87019 1.000 26.58311 179 ASN B CA 1
ATOM 3004 C C . ASN B 1 179 ? 32.06232 14.88733 -39.60055 1.000 29.58410 179 ASN B C 1
ATOM 3005 O O . ASN B 1 179 ? 32.56438 15.76630 -40.31270 1.000 27.16427 179 ASN B O 1
ATOM 3010 N N . VAL B 1 180 ? 31.27120 15.14843 -38.55696 1.000 26.36345 180 VAL B N 1
ATOM 3011 C CA . VAL B 1 180 ? 30.92479 16.49575 -38.10467 1.000 30.82121 180 VAL B CA 1
ATOM 3012 C C . VAL B 1 180 ? 31.46229 16.67895 -36.70376 1.000 29.95203 180 VAL B C 1
ATOM 3013 O O . VAL B 1 180 ? 31.26430 15.80617 -35.85521 1.000 29.13770 180 VAL B O 1
ATOM 3017 N N . ILE B 1 181 ? 32.08505 17.82849 -36.44598 1.000 26.83684 181 ILE B N 1
ATOM 3018 C CA . ILE B 1 181 ? 32.40254 18.27846 -35.09788 1.000 29.69166 181 ILE B CA 1
ATOM 3019 C C . ILE B 1 181 ? 31.55465 19.50418 -34.77163 1.000 31.95210 181 ILE B C 1
ATOM 3020 O O . ILE B 1 181 ? 31.43404 20.41722 -35.59375 1.000 30.86556 181 ILE B O 1
ATOM 3025 N N . ALA B 1 182 ? 30.96476 19.52359 -33.57576 1.000 29.53601 182 ALA B N 1
ATOM 3026 C CA . ALA B 1 182 ? 30.06688 20.60003 -33.16175 1.000 34.36796 182 ALA B CA 1
ATOM 3027 C C . ALA B 1 182 ? 30.64170 21.28198 -31.92780 1.000 36.21616 182 ALA B C 1
ATOM 3028 O O . ALA B 1 182 ? 30.38281 20.85403 -30.78661 1.000 34.05027 182 ALA B O 1
ATOM 3030 N N . PRO B 1 183 ? 31.43376 22.34052 -32.11045 1.000 37.24443 183 PRO B N 1
ATOM 3031 C CA . PRO B 1 183 ? 32.01357 23.04097 -30.95911 1.000 36.61989 183 PRO B CA 1
ATOM 3032 C C . PRO B 1 183 ? 30.92458 23.72852 -30.16522 1.000 35.92814 183 PRO B C 1
ATOM 3033 O O . PRO B 1 183 ? 29.86713 24.08193 -30.69417 1.000 38.63888 183 PRO B O 1
ATOM 3037 N N . GLY B 1 184 ? 31.18083 23.90027 -28.88326 1.000 37.05377 184 GLY B N 1
ATOM 3038 C CA . GLY B 1 184 ? 30.28683 24.64605 -28.02549 1.000 38.83585 184 GLY B CA 1
ATOM 3039 C C . GLY B 1 184 ? 30.78887 26.05338 -27.80449 1.000 43.44053 184 GLY B C 1
ATOM 3040 O O . GLY B 1 184 ? 31.29967 26.70480 -28.72400 1.000 43.80101 184 GLY B O 1
ATOM 3041 N N . MET B 1 185 ? 30.64586 26.53177 -26.57277 1.000 45.80249 185 MET B N 1
ATOM 3042 C CA . MET B 1 185 ? 31.10680 27.86988 -26.22591 1.000 47.44335 185 MET B CA 1
ATOM 3043 C C . MET B 1 185 ? 32.59745 27.78887 -25.94002 1.000 47.16677 185 MET B C 1
ATOM 3044 O O . MET B 1 185 ? 33.01604 27.18869 -24.94463 1.000 48.11141 185 MET B O 1
ATOM 3049 N N . ILE B 1 186 ? 33.40251 28.37149 -26.81956 1.000 43.37710 186 ILE B N 1
ATOM 3050 C CA . ILE B 1 186 ? 34.85306 28.26000 -26.75680 1.000 46.74670 186 ILE B CA 1
ATOM 3051 C C . ILE B 1 186 ? 35.42428 29.58724 -26.27705 1.000 50.49011 186 ILE B C 1
ATOM 3052 O O . ILE B 1 186 ? 35.02965 30.65947 -26.75530 1.000 51.85855 186 ILE B O 1
ATOM 3057 N N . GLU B 1 187 ? 36.34298 29.51153 -25.32245 1.000 49.26110 187 GLU B N 1
ATOM 3058 C CA . GLU B 1 187 ? 37.03509 30.69799 -24.86056 1.000 52.59046 187 GLU B CA 1
ATOM 3059 C C . GLU B 1 187 ? 37.78988 31.33510 -26.01724 1.000 57.20828 187 GLU B C 1
ATOM 3060 O O . GLU B 1 187 ? 38.51539 30.65939 -26.75433 1.000 55.73917 187 GLU B O 1
ATOM 3066 N N . SER B 1 188 ? 37.60506 32.63647 -26.18153 1.000 58.60120 188 SER B N 1
ATOM 3067 C CA . SER B 1 188 ? 38.26691 33.38373 -27.23321 1.000 63.38092 188 SER B CA 1
ATOM 3068 C C . SER B 1 188 ? 39.07786 34.51642 -26.62344 1.000 65.33710 188 SER B C 1
ATOM 3069 O O . SER B 1 188 ? 38.97293 34.82941 -25.43294 1.000 63.66192 188 SER B O 1
ATOM 3072 N N . ASP B 1 189 ? 39.92208 35.10212 -27.47057 1.000 70.16830 189 ASP B N 1
ATOM 3073 C CA . ASP B 1 189 ? 40.68672 36.28588 -27.09428 1.000 76.37661 189 ASP B CA 1
ATOM 3074 C C . ASP B 1 189 ? 39.75226 37.36906 -26.56625 1.000 68.65088 189 ASP B C 1
ATOM 3075 O O . ASP B 1 189 ? 40.09590 38.10878 -25.63635 1.000 68.90144 189 ASP B O 1
ATOM 3080 N N . MET B 1 190 ? 38.54869 37.43443 -27.13294 1.000 65.34878 190 MET B N 1
ATOM 3081 C CA . MET B 1 190 ? 37.48772 38.30388 -26.64054 1.000 61.34071 190 MET B CA 1
ATOM 3082 C C . MET B 1 190 ? 37.12583 38.02788 -25.17644 1.000 63.78983 190 MET B C 1
ATOM 3083 O O . MET B 1 190 ? 36.86945 38.96586 -24.41853 1.000 62.42862 190 MET B O 1
ATOM 3088 N N . THR B 1 191 ? 37.09185 36.75272 -24.75497 1.000 59.27791 191 THR B N 1
ATOM 3089 C CA . THR B 1 191 ? 36.36285 36.39313 -23.53426 1.000 57.09661 191 THR B CA 1
ATOM 3090 C C . THR B 1 191 ? 36.89886 37.10089 -22.28978 1.000 54.79995 191 THR B C 1
ATOM 3091 O O . THR B 1 191 ? 36.12545 37.41384 -21.37384 1.000 49.49939 191 THR B O 1
ATOM 3095 N N . ALA B 1 192 ? 38.20612 37.36907 -22.23663 1.000 57.19328 192 ALA B N 1
ATOM 3096 C CA . ALA B 1 192 ? 38.79778 37.97095 -21.04383 1.000 58.48645 192 ALA B CA 1
ATOM 3097 C C . ALA B 1 192 ? 38.28960 39.38069 -20.76729 1.000 58.26620 192 ALA B C 1
ATOM 3098 O O . ALA B 1 192 ? 38.47771 39.88472 -19.65801 1.000 58.38819 192 ALA B O 1
ATOM 3100 N N . ILE B 1 193 ? 37.65830 40.02857 -21.74004 1.000 56.51261 193 ILE B N 1
ATOM 3101 C CA . ILE B 1 193 ? 37.17515 41.39049 -21.56968 1.000 58.13065 193 ILE B CA 1
ATOM 3102 C C . ILE B 1 193 ? 35.66604 41.45337 -21.45757 1.000 57.12053 193 ILE B C 1
ATOM 3103 O O . ILE B 1 193 ? 35.11135 42.55022 -21.34269 1.000 57.46445 193 ILE B O 1
ATOM 3108 N N . LEU B 1 194 ? 34.98210 40.31711 -21.47944 1.000 54.51432 194 LEU B N 1
ATOM 3109 C CA . LEU B 1 194 ? 33.54983 40.31990 -21.25663 1.000 54.72801 194 LEU B CA 1
ATOM 3110 C C . LEU B 1 194 ? 33.28190 40.65445 -19.79387 1.000 55.69599 194 LEU B C 1
ATOM 3111 O O . LEU B 1 194 ? 34.18878 40.63846 -18.95976 1.000 55.20892 194 LEU B O 1
ATOM 3116 N N . SER B 1 195 ? 32.02729 40.91662 -19.45526 1.000 53.46599 195 SER B N 1
ATOM 3117 C CA . SER B 1 195 ? 31.80156 41.24877 -18.05890 1.000 57.60701 195 SER B CA 1
ATOM 3118 C C . SER B 1 195 ? 31.35751 40.01319 -17.30363 1.000 60.63522 195 SER B C 1
ATOM 3119 O O . SER B 1 195 ? 30.76400 39.08996 -17.86857 1.000 58.84635 195 SER B O 1
ATOM 3122 N N . ASP B 1 196 ? 31.60411 40.04277 -15.99524 1.000 62.51245 196 ASP B N 1
ATOM 3123 C CA . ASP B 1 196 ? 31.35846 38.88091 -15.16171 1.000 63.12923 196 ASP B CA 1
ATOM 3124 C C . ASP B 1 196 ? 29.89181 38.52011 -15.12362 1.000 64.26845 196 ASP B C 1
ATOM 3125 O O . ASP B 1 196 ? 29.55651 37.33580 -15.04196 1.000 61.26201 196 ASP B O 1
ATOM 3130 N N . LYS B 1 197 ? 29.00619 39.50594 -15.22456 1.000 61.11202 197 LYS B N 1
ATOM 3131 C CA . LYS B 1 197 ? 27.58884 39.18085 -15.25129 1.000 64.94176 197 LYS B CA 1
ATOM 3132 C C . LYS B 1 197 ? 27.24653 38.35280 -16.48706 1.000 65.11707 197 LYS B C 1
ATOM 3133 O O . LYS B 1 197 ? 26.54516 37.33648 -16.38703 1.000 64.92122 197 LYS B O 1
ATOM 3139 N N . ILE B 1 198 ? 27.71828 38.77419 -17.66938 1.000 60.66742 198 ILE B N 1
ATOM 3140 C CA . ILE B 1 198 ? 27.38195 38.00913 -18.87057 1.000 62.25244 198 ILE B CA 1
ATOM 3141 C C . ILE B 1 198 ? 28.07575 36.65316 -18.85681 1.000 58.64343 198 ILE B C 1
ATOM 3142 O O . ILE B 1 198 ? 27.53112 35.66710 -19.36284 1.000 56.46314 198 ILE B O 1
ATOM 3147 N N . LYS B 1 199 ? 29.26823 36.57363 -18.26910 1.000 54.72755 199 LYS B N 1
ATOM 3148 C CA . LYS B 1 199 ? 29.98144 35.30695 -18.21578 1.000 54.29014 199 LYS B CA 1
ATOM 3149 C C . LYS B 1 199 ? 29.27361 34.32289 -17.28980 1.000 56.72993 199 LYS B C 1
ATOM 3150 O O . LYS B 1 199 ? 28.88814 33.22461 -17.71509 1.000 53.37714 199 LYS B O 1
ATOM 3156 N N . GLU B 1 200 ? 29.05971 34.70678 -16.02351 1.000 54.47712 200 GLU B N 1
ATOM 3157 C CA . GLU B 1 200 ? 28.38532 33.79264 -15.10768 1.000 56.44730 200 GLU B CA 1
ATOM 3158 C C . GLU B 1 200 ? 27.01150 33.40160 -15.63699 1.000 57.13583 200 GLU B C 1
ATOM 3159 O O . GLU B 1 200 ? 26.53520 32.29744 -15.36344 1.000 59.40855 200 GLU B O 1
ATOM 3165 N N . ALA B 1 201 ? 26.39498 34.24689 -16.45677 1.000 56.42658 201 ALA B N 1
ATOM 3166 C CA . ALA B 1 201 ? 25.07157 33.92176 -16.98020 1.000 59.44211 201 ALA B CA 1
ATOM 3167 C C . ALA B 1 201 ? 25.11771 32.94479 -18.15223 1.000 60.59160 201 ALA B C 1
ATOM 3168 O O . ALA B 1 201 ? 24.13037 32.24321 -18.40360 1.000 62.65955 201 ALA B O 1
ATOM 3170 N N . THR B 1 202 ? 26.21899 32.89914 -18.90530 1.000 58.58286 202 THR B N 1
ATOM 3171 C CA . THR B 1 202 ? 26.31994 31.88042 -19.94658 1.000 56.78102 202 THR B CA 1
ATOM 3172 C C . THR B 1 202 ? 26.93946 30.58344 -19.43239 1.000 52.03291 202 THR B C 1
ATOM 3173 O O . THR B 1 202 ? 26.51871 29.50371 -19.85442 1.000 53.48337 202 THR B O 1
ATOM 3177 N N . LEU B 1 203 ? 27.91686 30.66411 -18.51870 1.000 51.02269 203 LEU B N 1
ATOM 3178 C CA . LEU B 1 203 ? 28.41451 29.46503 -17.84204 1.000 48.99598 203 LEU B CA 1
ATOM 3179 C C . LEU B 1 203 ? 27.27207 28.66079 -17.23391 1.000 53.03541 203 LEU B C 1
ATOM 3180 O O . LEU B 1 203 ? 27.24693 27.42557 -17.33283 1.000 49.87543 203 LEU B O 1
ATOM 3185 N N . ALA B 1 204 ? 26.29941 29.35092 -16.62913 1.000 52.01218 204 ALA B N 1
ATOM 3186 C CA . ALA B 1 204 ? 25.12590 28.70970 -16.04607 1.000 54.10061 204 ALA B CA 1
ATOM 3187 C C . ALA B 1 204 ? 24.32539 27.89839 -17.04917 1.000 52.45083 204 ALA B C 1
ATOM 3188 O O . ALA B 1 204 ? 23.43930 27.13975 -16.64100 1.000 53.72169 204 ALA B O 1
ATOM 3190 N N . GLN B 1 205 ? 24.58811 28.04717 -18.34117 1.000 52.52744 205 GLN B N 1
ATOM 3191 C CA . GLN B 1 205 ? 23.88527 27.27062 -19.34903 1.000 53.36853 205 GLN B CA 1
ATOM 3192 C C . GLN B 1 205 ? 24.64570 26.01906 -19.76193 1.000 49.33042 205 GLN B C 1
ATOM 3193 O O . GLN B 1 205 ? 24.11090 25.19814 -20.51718 1.000 49.65691 205 GLN B O 1
ATOM 3199 N N . ILE B 1 206 ? 25.87504 25.86270 -19.29867 1.000 46.89062 206 ILE B N 1
ATOM 3200 C CA . ILE B 1 206 ? 26.76082 24.79281 -19.73920 1.000 42.56540 206 ILE B CA 1
ATOM 3201 C C . ILE B 1 206 ? 26.82840 23.75586 -18.62441 1.000 46.60806 206 ILE B C 1
ATOM 3202 O O . ILE B 1 206 ? 27.29808 24.07902 -17.51703 1.000 38.52869 206 ILE B O 1
ATOM 3207 N N . PRO B 1 207 ? 26.35481 22.51613 -18.86073 1.000 43.91622 207 PRO B N 1
ATOM 3208 C CA . PRO B 1 207 ? 26.40409 21.48999 -17.80488 1.000 37.50035 207 PRO B CA 1
ATOM 3209 C C . PRO B 1 207 ? 27.73566 21.42180 -17.08142 1.000 39.41180 207 PRO B C 1
ATOM 3210 O O . PRO B 1 207 ? 27.75617 21.38794 -15.84291 1.000 40.77931 207 PRO B O 1
ATOM 3214 N N . MET B 1 208 ? 28.85360 21.43328 -17.80513 1.000 34.08077 208 MET B N 1
ATOM 3215 C CA . MET B 1 208 ? 30.14036 21.39394 -17.11948 1.000 36.22048 208 MET B CA 1
ATOM 3216 C C . MET B 1 208 ? 30.63391 22.74192 -16.60017 1.000 40.42943 208 MET B C 1
ATOM 3217 O O . MET B 1 208 ? 31.78663 22.81006 -16.15871 1.000 37.89800 208 MET B O 1
ATOM 3222 N N . LYS B 1 209 ? 29.83008 23.80693 -16.63424 1.000 40.67558 209 LYS B N 1
ATOM 3223 C CA . LYS B 1 209 ? 30.15544 25.03166 -15.88736 1.000 42.37663 209 LYS B CA 1
ATOM 3224 C C . LYS B 1 209 ? 31.53272 25.59696 -16.23972 1.000 40.51372 209 LYS B C 1
ATOM 3225 O O . LYS B 1 209 ? 32.24725 26.08301 -15.36898 1.000 39.63503 209 LYS B O 1
ATOM 3231 N N . GLU B 1 210 ? 31.92408 25.52170 -17.51353 1.000 36.89703 210 GLU B N 1
ATOM 3232 C CA . GLU B 1 210 ? 33.18847 26.10757 -17.95472 1.000 39.78161 210 GLU B CA 1
ATOM 3233 C C . GLU B 1 210 ? 33.12637 26.27887 -19.46485 1.000 40.41282 210 GLU B C 1
ATOM 3234 O O . GLU B 1 210 ? 32.23936 25.73284 -20.12684 1.000 38.97939 210 GLU B O 1
ATOM 3240 N N . PHE B 1 211 ? 34.05272 27.08067 -19.98979 1.000 39.42683 211 PHE B N 1
ATOM 3241 C CA . PHE B 1 211 ? 34.18806 27.30396 -21.42207 1.000 40.72578 211 PHE B CA 1
ATOM 3242 C C . PHE B 1 211 ? 35.19661 26.32102 -21.99083 1.000 40.80125 211 PHE B C 1
ATOM 3243 O O . PHE B 1 211 ? 36.13587 25.91427 -21.30769 1.000 36.72313 211 PHE B O 1
ATOM 3251 N N . GLY B 1 212 ? 35.01138 25.97590 -23.26819 1.000 43.32706 212 GLY B N 1
ATOM 3252 C CA . GLY B 1 212 ? 36.02265 25.24772 -23.99781 1.000 39.53667 212 GLY B CA 1
ATOM 3253 C C . GLY B 1 212 ? 37.24392 26.07850 -24.35190 1.000 44.87383 212 GLY B C 1
ATOM 3254 O O . GLY B 1 212 ? 37.28148 27.30892 -24.25997 1.000 45.75204 212 GLY B O 1
ATOM 3255 N N . GLN B 1 213 ? 38.25783 25.32975 -24.77416 1.000 42.52800 213 GLN B N 1
ATOM 3256 C CA . GLN B 1 213 ? 39.57203 25.74792 -25.25188 1.000 43.70715 213 GLN B CA 1
ATOM 3257 C C . GLN B 1 213 ? 39.60406 25.48892 -26.75874 1.000 45.51720 213 GLN B C 1
ATOM 3258 O O . GLN B 1 213 ? 39.16009 24.42268 -27.21125 1.000 38.24313 213 GLN B O 1
ATOM 3264 N N . ALA B 1 214 ? 40.12311 26.44168 -27.54497 1.000 43.92711 214 ALA B N 1
ATOM 3265 C CA . ALA B 1 214 ? 40.35344 26.16195 -28.96232 1.000 42.55994 214 ALA B CA 1
ATOM 3266 C C . ALA B 1 214 ? 41.20352 24.90316 -29.14225 1.000 42.63183 214 ALA B C 1
ATOM 3267 O O . ALA B 1 214 ? 40.98951 24.12767 -30.07979 1.000 40.20267 214 ALA B O 1
ATOM 3269 N N . GLU B 1 215 ? 42.15670 24.67479 -28.23574 1.000 37.44499 215 GLU B N 1
ATOM 3270 C CA . GLU B 1 215 ? 43.08193 23.55653 -28.37948 1.000 40.67168 215 GLU B CA 1
ATOM 3271 C C . GLU B 1 215 ? 42.36495 22.21710 -28.27109 1.000 40.38326 215 GLU B C 1
ATOM 3272 O O . GLU B 1 215 ? 42.80056 21.23182 -28.86768 1.000 38.88199 215 GLU B O 1
ATOM 3278 N N . GLN B 1 216 ? 41.28002 22.15830 -27.50034 1.000 40.68322 216 GLN B N 1
ATOM 3279 C CA . GLN B 1 216 ? 40.51108 20.92066 -27.39188 1.000 41.27344 216 GLN B CA 1
ATOM 3280 C C . GLN B 1 216 ? 39.78169 20.61616 -28.69418 1.000 37.64066 216 GLN B C 1
ATOM 3281 O O . GLN B 1 216 ? 39.69875 19.45860 -29.10788 1.000 36.43377 216 GLN B O 1
ATOM 3287 N N . VAL B 1 217 ? 39.22388 21.63766 -29.34449 1.000 35.15628 217 VAL B N 1
ATOM 3288 C CA . VAL B 1 217 ? 38.59782 21.41522 -30.63939 1.000 31.89201 217 VAL B CA 1
ATOM 3289 C C . VAL B 1 217 ? 39.64629 20.95099 -31.63882 1.000 35.09819 217 VAL B C 1
ATOM 3290 O O . VAL B 1 217 ? 39.42018 20.01998 -32.42080 1.000 32.94272 217 VAL B O 1
ATOM 3294 N N . ALA B 1 218 ? 40.83115 21.56245 -31.58792 1.000 34.35767 218 ALA B N 1
ATOM 3295 C CA . ALA B 1 218 ? 41.91285 21.18746 -32.48735 1.000 34.94561 218 ALA B CA 1
ATOM 3296 C C . ALA B 1 218 ? 42.34506 19.73325 -32.27018 1.000 34.05029 218 ALA B C 1
ATOM 3297 O O . ALA B 1 218 ? 42.62498 19.01134 -33.23672 1.000 31.53466 218 ALA B O 1
ATOM 3299 N N . ASP B 1 219 ? 42.42212 19.29732 -31.01189 1.000 34.45533 219 ASP B N 1
ATOM 3300 C CA . ASP B 1 219 ? 42.82885 17.92371 -30.71966 1.000 37.33361 219 ASP B CA 1
ATOM 3301 C C . ASP B 1 219 ? 41.82892 16.93166 -31.30547 1.000 33.26784 219 ASP B C 1
ATOM 3302 O O . ASP B 1 219 ? 42.20739 15.93978 -31.93078 1.000 32.00318 219 ASP B O 1
ATOM 3307 N N . LEU B 1 220 ? 40.53690 17.18776 -31.10940 1.000 32.17823 220 LEU B N 1
ATOM 3308 C CA . LEU B 1 220 ? 39.53532 16.28984 -31.66877 1.000 30.46363 220 LEU B CA 1
ATOM 3309 C C . LEU B 1 220 ? 39.62253 16.24849 -33.18514 1.000 32.12846 220 LEU B C 1
ATOM 3310 O O . LEU B 1 220 ? 39.49662 15.17367 -33.78626 1.000 30.52847 220 LEU B O 1
ATOM 3315 N N . THR B 1 221 ? 39.84404 17.41431 -33.81825 1.000 31.79649 221 THR B N 1
ATOM 3316 C CA . THR B 1 221 ? 39.91240 17.49302 -35.27793 1.000 30.87163 221 THR B CA 1
ATOM 3317 C C . THR B 1 221 ? 41.05445 16.65035 -35.81213 1.000 28.53675 221 THR B C 1
ATOM 3318 O O . THR B 1 221 ? 40.89470 15.89648 -36.77700 1.000 31.30709 221 THR B O 1
ATOM 3322 N N . VAL B 1 222 ? 42.21528 16.75809 -35.18461 1.000 30.55489 222 VAL B N 1
ATOM 3323 C CA . VAL B 1 222 ? 43.37688 16.01448 -35.64709 1.000 29.82615 222 VAL B CA 1
ATOM 3324 C C . VAL B 1 222 ? 43.18812 14.53097 -35.37524 1.000 30.59390 222 VAL B C 1
ATOM 3325 O O . VAL B 1 222 ? 43.57601 13.68497 -36.18197 1.000 32.55293 222 VAL B O 1
ATOM 3329 N N . PHE B 1 223 ? 42.59477 14.19004 -34.23453 1.000 29.91516 223 PHE B N 1
ATOM 3330 C CA . PHE B 1 223 ? 42.38069 12.77803 -33.93975 1.000 32.23971 223 PHE B CA 1
ATOM 3331 C C . PHE B 1 223 ? 41.46786 12.14956 -34.98213 1.000 31.39860 223 PHE B C 1
ATOM 3332 O O . PHE B 1 223 ? 41.77385 11.08111 -35.52585 1.000 30.37377 223 PHE B O 1
ATOM 3340 N N . LEU B 1 224 ? 40.34059 12.81922 -35.29318 1.000 30.26862 224 LEU B N 1
ATOM 3341 C CA . LEU B 1 224 ? 39.38586 12.25679 -36.24911 1.000 30.32710 224 LEU B CA 1
ATOM 3342 C C . LEU B 1 224 ? 40.02903 12.07953 -37.61599 1.000 33.07150 224 LEU B C 1
ATOM 3343 O O . LEU B 1 224 ? 39.78304 11.07766 -38.31310 1.000 34.43142 224 LEU B O 1
ATOM 3348 N N . ALA B 1 225 ? 40.88274 13.02435 -37.99732 1.000 27.91260 225 ALA B N 1
ATOM 3349 C CA . ALA B 1 225 ? 41.47015 13.00103 -39.33168 1.000 34.47357 225 ALA B CA 1
ATOM 3350 C C . ALA B 1 225 ? 42.33348 11.76285 -39.52019 1.000 32.16945 225 ALA B C 1
ATOM 3351 O O . ALA B 1 225 ? 42.34886 11.16428 -40.59810 1.000 34.70973 225 ALA B O 1
ATOM 3353 N N . GLY B 1 226 ? 43.02819 11.34572 -38.47573 1.000 33.26398 226 GLY B N 1
ATOM 3354 C CA . GLY B 1 226 ? 43.83581 10.15615 -38.57498 1.000 34.60542 226 GLY B CA 1
ATOM 3355 C C . GLY B 1 226 ? 43.16441 8.85654 -38.16810 1.000 37.73817 226 GLY B C 1
ATOM 3356 O O . GLY B 1 226 ? 43.77679 7.80567 -38.32897 1.000 41.51547 226 GLY B O 1
ATOM 3357 N N . GLN B 1 227 ? 41.92937 8.87061 -37.67684 1.000 32.18082 227 GLN B N 1
ATOM 3358 C CA . GLN B 1 227 ? 41.33035 7.67130 -37.10583 1.000 34.44944 227 GLN B CA 1
ATOM 3359 C C . GLN B 1 227 ? 40.60760 6.92414 -38.21757 1.000 39.00175 227 GLN B C 1
ATOM 3360 O O . GLN B 1 227 ? 39.52412 7.32910 -38.65303 1.000 35.43100 227 GLN B O 1
ATOM 3366 N N . ASP B 1 228 ? 41.21037 5.83469 -38.68303 1.000 35.88100 228 ASP B N 1
ATOM 3367 C CA . ASP B 1 228 ? 40.54126 5.02668 -39.68360 1.000 36.65156 228 ASP B CA 1
ATOM 3368 C C . ASP B 1 228 ? 39.31926 4.33207 -39.07927 1.000 36.16060 228 ASP B C 1
ATOM 3369 O O . ASP B 1 228 ? 39.22414 4.12220 -37.85757 1.000 34.07451 228 ASP B O 1
ATOM 3374 N N . TYR B 1 229 ? 38.33155 4.12065 -39.94823 1.000 31.62492 229 TYR B N 1
ATOM 3375 C CA . TYR B 1 229 ? 37.15681 3.25901 -39.84042 1.000 32.61220 229 TYR B CA 1
ATOM 3376 C C . TYR B 1 229 ? 36.06077 3.99136 -39.05300 1.000 31.72357 229 TYR B C 1
ATOM 3377 O O . TYR B 1 229 ? 35.02271 3.40286 -38.72190 1.000 31.77840 229 TYR B O 1
ATOM 3386 N N . LEU B 1 230 ? 36.26533 5.29582 -38.77001 1.000 28.28113 230 LEU B N 1
ATOM 3387 C CA . LEU B 1 230 ? 35.28445 6.15148 -38.09366 1.000 27.06890 230 LEU B CA 1
ATOM 3388 C C . LEU B 1 230 ? 34.67832 7.12685 -39.09882 1.000 30.45174 230 LEU B C 1
ATOM 3389 O O . LEU B 1 230 ? 35.36762 8.05183 -39.56671 1.000 27.39951 230 LEU B O 1
ATOM 3394 N N . THR B 1 231 ? 33.38674 6.96445 -39.39258 1.000 24.15427 231 THR B N 1
ATOM 3395 C CA . THR B 1 231 ? 32.74384 7.80021 -40.39179 1.000 23.75335 231 THR B CA 1
ATOM 3396 C C . THR B 1 231 ? 31.27134 7.96984 -40.05647 1.000 28.43804 231 THR B C 1
ATOM 3397 O O . THR B 1 231 ? 30.69224 7.18874 -39.30409 1.000 30.55488 231 THR B O 1
ATOM 3401 N N . GLY B 1 232 ? 30.67582 9.03656 -40.59237 1.000 27.49971 232 GLY B N 1
ATOM 3402 C CA . GLY B 1 232 ? 29.28049 9.33171 -40.33840 1.000 27.40969 232 GLY B CA 1
ATOM 3403 C C . GLY B 1 232 ? 28.94825 9.80581 -38.93385 1.000 26.07281 232 GLY B C 1
ATOM 3404 O O . GLY B 1 232 ? 27.76658 9.87270 -38.59061 1.000 25.60582 232 GLY B O 1
ATOM 3405 N N . GLN B 1 233 ? 29.93481 10.15013 -38.11322 1.000 21.81435 233 GLN B N 1
ATOM 3406 C CA . GLN B 1 233 ? 29.69981 10.53404 -36.72844 1.000 27.54548 233 GLN B CA 1
ATOM 3407 C C . GLN B 1 233 ? 29.49300 12.03237 -36.57262 1.000 30.34457 233 GLN B C 1
ATOM 3408 O O . GLN B 1 233 ? 30.04693 12.83981 -37.32870 1.000 28.28376 233 GLN B O 1
ATOM 3414 N N . VAL B 1 234 ? 28.67255 12.38267 -35.57896 1.000 23.74214 234 VAL B N 1
ATOM 3415 C CA . VAL B 1 234 ? 28.49523 13.74509 -35.08678 1.000 26.32516 234 VAL B CA 1
ATOM 3416 C C . VAL B 1 234 ? 29.01326 13.77705 -33.66121 1.000 32.86230 234 VAL B C 1
ATOM 3417 O O . VAL B 1 234 ? 28.43932 13.12751 -32.77391 1.000 33.03167 234 VAL B O 1
ATOM 3421 N N . ILE B 1 235 ? 30.07020 14.53700 -33.42685 1.000 29.73087 235 ILE B N 1
ATOM 3422 C CA . ILE B 1 235 ? 30.72162 14.59239 -32.12615 1.000 26.64458 235 ILE B CA 1
ATOM 3423 C C . ILE B 1 235 ? 30.68845 16.03039 -31.63637 1.000 32.46826 235 ILE B C 1
ATOM 3424 O O . ILE B 1 235 ? 31.43840 16.87873 -32.14583 1.000 31.73860 235 ILE B O 1
ATOM 3429 N N . ALA B 1 236 ? 29.82545 16.30820 -30.65126 1.000 30.37565 236 ALA B N 1
ATOM 3430 C CA . ALA B 1 236 ? 29.82997 17.59984 -29.98572 1.000 32.20345 236 ALA B CA 1
ATOM 3431 C C . ALA B 1 236 ? 30.97955 17.66177 -28.99136 1.000 35.93016 236 ALA B C 1
ATOM 3432 O O . ALA B 1 236 ? 31.24561 16.69910 -28.25482 1.000 33.77806 236 ALA B O 1
ATOM 3434 N N . ILE B 1 237 ? 31.66955 18.79788 -28.96366 1.000 32.80219 237 ILE B N 1
ATOM 3435 C CA . ILE B 1 237 ? 32.66666 19.06988 -27.93531 1.000 34.68286 237 ILE B CA 1
ATOM 3436 C C . ILE B 1 237 ? 32.27489 20.39899 -27.29007 1.000 38.16160 237 ILE B C 1
ATOM 3437 O O . ILE B 1 237 ? 32.69018 21.48311 -27.71366 1.000 37.36373 237 ILE B O 1
ATOM 3442 N N . ASP B 1 238 ? 31.42008 20.31690 -26.26645 1.000 37.31299 238 ASP B N 1
ATOM 3443 C CA . ASP B 1 238 ? 30.67671 21.49230 -25.83312 1.000 37.44461 238 ASP B CA 1
ATOM 3444 C C . ASP B 1 238 ? 30.29560 21.44458 -24.35225 1.000 40.49271 238 ASP B C 1
ATOM 3445 O O . ASP B 1 238 ? 29.33069 22.11569 -23.95321 1.000 37.09122 238 ASP B O 1
ATOM 3450 N N . GLY B 1 239 ? 30.99204 20.64952 -23.53952 1.000 36.09570 239 GLY B N 1
ATOM 3451 C CA . GLY B 1 239 ? 30.65661 20.54129 -22.13174 1.000 32.43639 239 GLY B CA 1
ATOM 3452 C C . GLY B 1 239 ? 29.22511 20.14282 -21.86465 1.000 37.10598 239 GLY B C 1
ATOM 3453 O O . GLY B 1 239 ? 28.69053 20.45603 -20.79764 1.000 36.88133 239 GLY B O 1
ATOM 3454 N N . GLY B 1 240 ? 28.58493 19.45142 -22.80030 1.000 34.52779 240 GLY B N 1
ATOM 3455 C CA . GLY B 1 240 ? 27.21768 19.00658 -22.60857 1.000 38.54894 240 GLY B CA 1
ATOM 3456 C C . GLY B 1 240 ? 26.14344 19.97836 -23.03376 1.000 43.22404 240 GLY B C 1
ATOM 3457 O O . GLY B 1 240 ? 24.95449 19.70107 -22.81641 1.000 41.17331 240 GLY B O 1
ATOM 3458 N N . LEU B 1 241 ? 26.52109 21.10996 -23.63662 1.000 45.43596 241 LEU B N 1
ATOM 3459 C CA . LEU B 1 241 ? 25.54467 22.10350 -24.07317 1.000 43.85750 241 LEU B CA 1
ATOM 3460 C C . LEU B 1 241 ? 24.45565 21.48887 -24.94858 1.000 46.28931 241 LEU B C 1
ATOM 3461 O O . LEU B 1 241 ? 23.26682 21.75234 -24.74558 1.000 49.60157 241 LEU B O 1
ATOM 3466 N N . SER B 1 242 ? 24.82695 20.63784 -25.90199 1.000 45.62675 242 SER B N 1
ATOM 3467 C CA . SER B 1 242 ? 23.83689 20.09989 -26.83138 1.000 49.22098 242 SER B CA 1
ATOM 3468 C C . SER B 1 242 ? 23.16106 18.82373 -26.33967 1.000 52.96099 242 SER B C 1
ATOM 3469 O O . SER B 1 242 ? 22.42845 18.20287 -27.11802 1.000 51.35041 242 SER B O 1
ATOM 3472 N N . MET B 1 243 ? 23.36516 18.42407 -25.08154 1.000 51.07433 243 MET B N 1
ATOM 3473 C CA . MET B 1 243 ? 22.73821 17.18855 -24.58521 1.000 56.90309 243 MET B CA 1
ATOM 3474 C C . MET B 1 243 ? 21.24809 17.39388 -24.35731 1.000 64.31654 243 MET B C 1
ATOM 3475 O O . MET B 1 243 ? 20.70765 18.48682 -24.58832 1.000 62.01745 243 MET B O 1
ATOM 3481 N N . MET C 1 1 ? -10.61034 11.53856 -51.23934 1.000 68.99969 1 MET C N 1
ATOM 3482 C CA . MET C 1 1 ? -9.68257 12.47462 -51.85475 1.000 61.56437 1 MET C CA 1
ATOM 3483 C C . MET C 1 1 ? -9.30682 13.60522 -50.91933 1.000 68.12833 1 MET C C 1
ATOM 3484 O O . MET C 1 1 ? -10.10985 14.49409 -50.61441 1.000 70.09349 1 MET C O 1
ATOM 3489 N N . LYS C 1 2 ? -8.06448 13.53766 -50.45009 1.000 63.19814 2 LYS C N 1
ATOM 3490 C CA . LYS C 1 2 ? -7.46744 14.57734 -49.63077 1.000 56.67053 2 LYS C CA 1
ATOM 3491 C C . LYS C 1 2 ? -6.93053 15.72985 -50.46469 1.000 53.55701 2 LYS C C 1
ATOM 3492 O O . LYS C 1 2 ? -6.45067 16.71364 -49.89770 1.000 50.40859 2 LYS C O 1
ATOM 3498 N N . LEU C 1 3 ? -7.00730 15.64479 -51.79550 1.000 48.72420 3 LEU C N 1
ATOM 3499 C CA . LEU C 1 3 ? -6.26585 16.56576 -52.64282 1.000 47.36934 3 LEU C CA 1
ATOM 3500 C C . LEU C 1 3 ? -7.12086 17.30810 -53.66880 1.000 45.12467 3 LEU C C 1
ATOM 3501 O O . LEU C 1 3 ? -6.58264 18.15839 -54.39620 1.000 42.67780 3 LEU C O 1
ATOM 3506 N N . GLU C 1 4 ? -8.41836 17.00706 -53.76842 1.000 45.97716 4 GLU C N 1
ATOM 3507 C CA . GLU C 1 4 ? -9.26931 17.68263 -54.73984 1.000 48.02682 4 GLU C CA 1
ATOM 3508 C C . GLU C 1 4 ? -9.18337 19.20089 -54.57949 1.000 47.52757 4 GLU C C 1
ATOM 3509 O O . GLU C 1 4 ? -9.36942 19.74028 -53.48958 1.000 47.68528 4 GLU C O 1
ATOM 3515 N N . HIS C 1 5 ? -8.86270 19.87948 -55.67362 1.000 46.57375 5 HIS C N 1
ATOM 3516 C CA . HIS C 1 5 ? -8.72142 21.32769 -55.78976 1.000 47.78209 5 HIS C CA 1
ATOM 3517 C C . HIS C 1 5 ? -7.50453 21.88650 -55.05224 1.000 47.91953 5 HIS C C 1
ATOM 3518 O O . HIS C 1 5 ? -7.34176 23.11774 -55.02771 1.000 42.43208 5 HIS C O 1
ATOM 3525 N N . LYS C 1 6 ? -6.64354 21.05237 -54.45052 1.000 41.98719 6 LYS C N 1
ATOM 3526 C CA . LYS C 1 6 ? -5.34936 21.57787 -54.01410 1.000 43.34664 6 LYS C CA 1
ATOM 3527 C C . LYS C 1 6 ? -4.54138 22.00182 -55.23403 1.000 42.22683 6 LYS C C 1
ATOM 3528 O O . LYS C 1 6 ? -4.72041 21.47233 -56.33253 1.000 43.82599 6 LYS C O 1
ATOM 3534 N N . ASN C 1 7 ? -3.62009 22.93596 -55.03998 1.000 38.91726 7 ASN C N 1
ATOM 3535 C CA . ASN C 1 7 ? -2.88222 23.52259 -56.14861 1.000 39.82810 7 ASN C CA 1
ATOM 3536 C C . ASN C 1 7 ? -1.43622 23.05989 -56.07188 1.000 40.32787 7 ASN C C 1
ATOM 3537 O O . ASN C 1 7 ? -0.70786 23.43108 -55.14098 1.000 35.07709 7 ASN C O 1
ATOM 3542 N N . ILE C 1 8 ? -1.01972 22.28123 -57.07095 1.000 37.62950 8 ILE C N 1
ATOM 3543 C CA . ILE C 1 8 ? 0.25646 21.57624 -57.07427 1.000 33.01798 8 ILE C CA 1
ATOM 3544 C C . ILE C 1 8 ? 1.12521 22.21011 -58.13998 1.000 35.44998 8 ILE C C 1
ATOM 3545 O O . ILE C 1 8 ? 0.75573 22.20873 -59.32643 1.000 36.21881 8 ILE C O 1
ATOM 3550 N N . PHE C 1 9 ? 2.30644 22.67300 -57.75571 1.000 29.91644 9 PHE C N 1
ATOM 3551 C CA . PHE C 1 9 ? 3.21824 23.27575 -58.71086 1.000 30.71436 9 PHE C CA 1
ATOM 3552 C C . PHE C 1 9 ? 4.21478 22.12796 -58.91185 1.000 36.64516 9 PHE C C 1
ATOM 3553 O O . PHE C 1 9 ? 4.86090 21.71767 -57.93258 1.000 34.21656 9 PHE C O 1
ATOM 3561 N N . ILE C 1 10 ? 4.38441 21.61700 -60.13492 1.000 31.73849 10 ILE C N 1
ATOM 3562 C CA . ILE C 1 10 ? 5.25821 20.46079 -60.35754 1.000 29.67962 10 ILE C CA 1
ATOM 3563 C C . ILE C 1 10 ? 6.34920 20.83200 -61.34734 1.000 32.15311 10 ILE C C 1
ATOM 3564 O O . ILE C 1 10 ? 6.11893 20.85113 -62.56511 1.000 33.61447 10 ILE C O 1
ATOM 3569 N N . THR C 1 11 ? 7.55867 21.05161 -60.85434 1.000 30.28815 11 THR C N 1
ATOM 3570 C CA . THR C 1 11 ? 8.63659 21.42068 -61.75752 1.000 32.27905 11 THR C CA 1
ATOM 3571 C C . THR C 1 11 ? 9.06083 20.23461 -62.62263 1.000 36.92959 11 THR C C 1
ATOM 3572 O O . THR C 1 11 ? 9.05474 19.07507 -62.17982 1.000 36.17446 11 THR C O 1
ATOM 3576 N N . GLY C 1 12 ? 9.45087 20.54137 -63.85892 1.000 34.08279 12 GLY C N 1
ATOM 3577 C CA . GLY C 1 12 ? 9.97904 19.53769 -64.78511 1.000 31.83792 12 GLY C CA 1
ATOM 3578 C C . GLY C 1 12 ? 8.96043 18.48136 -65.13148 1.000 33.72485 12 GLY C C 1
ATOM 3579 O O . GLY C 1 12 ? 9.28995 17.28621 -65.21184 1.000 38.22100 12 GLY C O 1
ATOM 3580 N N . SER C 1 13 ? 7.70294 18.88190 -65.27892 1.000 32.63208 13 SER C N 1
ATOM 3581 C CA . SER C 1 13 ? 6.63800 17.90408 -65.40032 1.000 35.47404 13 SER C CA 1
ATOM 3582 C C . SER C 1 13 ? 6.24282 17.63057 -66.84946 1.000 33.60702 13 SER C C 1
ATOM 3583 O O . SER C 1 13 ? 5.14137 17.13831 -67.09264 1.000 33.61874 13 SER C O 1
ATOM 3586 N N . SER C 1 14 ? 7.11745 17.91215 -67.81277 1.000 34.80117 14 SER C N 1
ATOM 3587 C CA . SER C 1 14 ? 6.76234 17.64916 -69.20902 1.000 38.11195 14 SER C CA 1
ATOM 3588 C C . SER C 1 14 ? 7.09578 16.23743 -69.67871 1.000 38.16278 14 SER C C 1
ATOM 3589 O O . SER C 1 14 ? 6.55300 15.81355 -70.70489 1.000 35.23169 14 SER C O 1
ATOM 3592 N N . ARG C 1 15 ? 7.95760 15.49937 -68.96828 1.000 37.81131 15 ARG C N 1
ATOM 3593 C CA . ARG C 1 15 ? 8.41463 14.17708 -69.40504 1.000 39.06680 15 ARG C CA 1
ATOM 3594 C C . ARG C 1 15 ? 8.79346 13.35228 -68.18296 1.000 40.41201 15 ARG C C 1
ATOM 3595 O O . ARG C 1 15 ? 9.00551 13.89523 -67.09912 1.000 36.21014 15 ARG C O 1
ATOM 3603 N N . GLY C 1 16 ? 8.91419 12.03191 -68.37604 1.000 35.64301 16 GLY C N 1
ATOM 3604 C CA . GLY C 1 16 ? 9.51272 11.18233 -67.35150 1.000 36.60279 16 GLY C CA 1
ATOM 3605 C C . GLY C 1 16 ? 8.76447 11.18771 -66.02230 1.000 35.68570 16 GLY C C 1
ATOM 3606 O O . GLY C 1 16 ? 7.52741 11.13907 -65.97604 1.000 30.92763 16 GLY C O 1
ATOM 3607 N N . ILE C 1 17 ? 9.53755 11.22222 -64.92057 1.000 33.29638 17 ILE C N 1
ATOM 3608 C CA . ILE C 1 17 ? 8.96739 11.15930 -63.56436 1.000 34.46120 17 ILE C CA 1
ATOM 3609 C C . ILE C 1 17 ? 7.96840 12.29174 -63.34478 1.000 31.20371 17 ILE C C 1
ATOM 3610 O O . ILE C 1 17 ? 6.86351 12.08525 -62.82615 1.000 29.02746 17 ILE C O 1
ATOM 3615 N N . GLY C 1 18 ? 8.36155 13.51624 -63.69372 1.000 31.84325 18 GLY C N 1
ATOM 3616 C CA . GLY C 1 18 ? 7.49045 14.65199 -63.41388 1.000 31.10345 18 GLY C CA 1
ATOM 3617 C C . GLY C 1 18 ? 6.15935 14.54004 -64.12581 1.000 31.30277 18 GLY C C 1
ATOM 3618 O O . GLY C 1 18 ? 5.11118 14.85864 -63.55711 1.000 30.75260 18 GLY C O 1
ATOM 3619 N N . LEU C 1 19 ? 6.17464 14.04899 -65.37273 1.000 29.04696 19 LEU C N 1
ATOM 3620 C CA . LEU C 1 19 ? 4.91076 13.83152 -66.07369 1.000 29.92292 19 LEU C CA 1
ATOM 3621 C C . LEU C 1 19 ? 4.06609 12.78757 -65.36036 1.000 27.54120 19 LEU C C 1
ATOM 3622 O O . LEU C 1 19 ? 2.85390 12.97150 -65.20361 1.000 30.55372 19 LEU C O 1
ATOM 3627 N N . ALA C 1 20 ? 4.67965 11.67272 -64.92171 1.000 28.06002 20 ALA C N 1
ATOM 3628 C CA . ALA C 1 20 ? 3.91343 10.66005 -64.18761 1.000 30.61088 20 ALA C CA 1
ATOM 3629 C C . ALA C 1 20 ? 3.33302 11.23743 -62.89598 1.000 29.34843 20 ALA C C 1
ATOM 3630 O O . ALA C 1 20 ? 2.19661 10.92665 -62.51990 1.000 27.91015 20 ALA C O 1
ATOM 3632 N N . ILE C 1 21 ? 4.10607 12.06701 -62.19217 1.000 29.73731 21 ILE C N 1
ATOM 3633 C CA . ILE C 1 21 ? 3.57585 12.69964 -60.98365 1.000 28.97746 21 ILE C CA 1
ATOM 3634 C C . ILE C 1 21 ? 2.38898 13.58136 -61.34244 1.000 31.46689 21 ILE C C 1
ATOM 3635 O O . ILE C 1 21 ? 1.32974 13.52624 -60.69581 1.000 31.14901 21 ILE C O 1
ATOM 3640 N N . ALA C 1 22 ? 2.52468 14.37195 -62.42086 1.000 29.85538 22 ALA C N 1
ATOM 3641 C CA . ALA C 1 22 ? 1.40930 15.23789 -62.80679 1.000 30.03585 22 ALA C CA 1
ATOM 3642 C C . ALA C 1 22 ? 0.14442 14.41772 -63.05331 1.000 32.50354 22 ALA C C 1
ATOM 3643 O O . ALA C 1 22 ? -0.94239 14.80205 -62.59686 1.000 28.29488 22 ALA C O 1
ATOM 3645 N N . HIS C 1 23 ? 0.27528 13.23582 -63.70168 1.000 31.16915 23 HIS C N 1
ATOM 3646 C CA . HIS C 1 23 ? -0.90608 12.41095 -63.96322 1.000 29.35372 23 HIS C CA 1
ATOM 3647 C C . HIS C 1 23 ? -1.54335 11.89414 -62.67613 1.000 32.19022 23 HIS C C 1
ATOM 3648 O O . HIS C 1 23 ? -2.77516 11.87820 -62.55526 1.000 33.30217 23 HIS C O 1
ATOM 3655 N N . LYS C 1 24 ? -0.73158 11.43215 -61.71760 1.000 30.64431 24 LYS C N 1
ATOM 3656 C CA . LYS C 1 24 ? -1.28483 10.97057 -60.44216 1.000 33.55563 24 LYS C CA 1
ATOM 3657 C C . LYS C 1 24 ? -1.97502 12.10564 -59.69432 1.000 32.86559 24 LYS C C 1
ATOM 3658 O O . LYS C 1 24 ? -3.03666 11.90527 -59.09125 1.000 35.48636 24 LYS C O 1
ATOM 3664 N N . PHE C 1 25 ? -1.36388 13.28862 -59.67074 1.000 29.61171 25 PHE C N 1
ATOM 3665 C CA . PHE C 1 25 ? -2.05148 14.41387 -59.03063 1.000 37.32910 25 PHE C CA 1
ATOM 3666 C C . PHE C 1 25 ? -3.36366 14.73519 -59.73800 1.000 38.21200 25 PHE C C 1
ATOM 3667 O O . PHE C 1 25 ? -4.38288 14.98682 -59.07981 1.000 36.60781 25 PHE C O 1
ATOM 3675 N N . ALA C 1 26 ? -3.36971 14.68790 -61.08054 1.000 35.01981 26 ALA C N 1
ATOM 3676 C CA . ALA C 1 26 ? -4.58766 15.02576 -61.81507 1.000 35.77934 26 ALA C CA 1
ATOM 3677 C C . ALA C 1 26 ? -5.67283 14.00449 -61.52646 1.000 38.45811 26 ALA C C 1
ATOM 3678 O O . ALA C 1 26 ? -6.85041 14.35706 -61.37676 1.000 39.57835 26 ALA C O 1
ATOM 3680 N N . GLN C 1 27 ? -5.27414 12.73580 -61.39811 1.000 36.73636 27 GLN C N 1
ATOM 3681 C CA . GLN C 1 27 ? -6.19475 11.65891 -61.05777 1.000 38.35270 27 GLN C CA 1
ATOM 3682 C C . GLN C 1 27 ? -6.79029 11.81955 -59.65358 1.000 43.78640 27 GLN C C 1
ATOM 3683 O O . GLN C 1 27 ? -7.89793 11.32809 -59.39397 1.000 43.93583 27 GLN C O 1
ATOM 3689 N N . ALA C 1 28 ? -6.07759 12.47784 -58.72931 1.000 41.34854 28 ALA C N 1
ATOM 3690 C CA . ALA C 1 28 ? -6.60834 12.75675 -57.39549 1.000 45.59177 28 ALA C CA 1
ATOM 3691 C C . ALA C 1 28 ? -7.41047 14.06000 -57.33489 1.000 46.03659 28 ALA C C 1
ATOM 3692 O O . ALA C 1 28 ? -7.77716 14.50325 -56.24031 1.000 47.26343 28 ALA C O 1
ATOM 3694 N N . GLY C 1 29 ? -7.67417 14.69352 -58.47663 1.000 47.21062 29 GLY C N 1
ATOM 3695 C CA . GLY C 1 29 ? -8.53412 15.86292 -58.50102 1.000 45.25984 29 GLY C CA 1
ATOM 3696 C C . GLY C 1 29 ? -7.85068 17.17453 -58.20847 1.000 46.04224 29 GLY C C 1
ATOM 3697 O O . GLY C 1 29 ? -8.53597 18.18963 -58.04593 1.000 47.45002 29 GLY C O 1
ATOM 3698 N N . ALA C 1 30 ? -6.52429 17.19813 -58.16001 1.000 44.61364 30 ALA C N 1
ATOM 3699 C CA . ALA C 1 30 ? -5.79573 18.42426 -57.87570 1.000 44.85246 30 ALA C CA 1
ATOM 3700 C C . ALA C 1 30 ? -5.59997 19.25716 -59.13822 1.000 45.86784 30 ALA C C 1
ATOM 3701 O O . ALA C 1 30 ? -5.48097 18.71797 -60.24290 1.000 40.50826 30 ALA C O 1
ATOM 3703 N N . ASN C 1 31 ? -5.57215 20.58394 -58.95921 1.000 41.33547 31 ASN C N 1
ATOM 3704 C CA . ASN C 1 31 ? -5.08442 21.49380 -59.99122 1.000 42.27410 31 ASN C CA 1
ATOM 3705 C C . ASN C 1 31 ? -3.56685 21.43068 -60.06925 1.000 40.72848 31 ASN C C 1
ATOM 3706 O O . ASN C 1 31 ? -2.87915 21.27891 -59.05427 1.000 40.96560 31 ASN C O 1
ATOM 3711 N N A ILE C 1 32 ? -3.04879 21.60887 -61.28532 0.186 39.01901 32 ILE C N 1
ATOM 3712 N N B ILE C 1 32 ? -3.02690 21.55159 -61.27415 0.814 40.67023 32 ILE C N 1
ATOM 3713 C CA A ILE C 1 32 ? -1.65783 21.32829 -61.61632 0.186 38.85504 32 ILE C CA 1
ATOM 3714 C CA B ILE C 1 32 ? -1.59800 21.35135 -61.44352 0.814 38.86976 32 ILE C CA 1
ATOM 3715 C C A ILE C 1 32 ? -1.02991 22.55182 -62.26461 0.186 38.56744 32 ILE C C 1
ATOM 3716 C C B ILE C 1 32 ? -0.99480 22.45054 -62.29889 0.814 40.73128 32 ILE C C 1
ATOM 3717 O O A ILE C 1 32 ? -1.69047 23.27349 -63.02083 0.186 40.54585 32 ILE C O 1
ATOM 3718 O O B ILE C 1 32 ? -1.62431 22.98435 -63.22056 0.814 40.76129 32 ILE C O 1
ATOM 3727 N N . VAL C 1 33 ? 0.25208 22.77471 -61.98491 1.000 38.32770 33 VAL C N 1
ATOM 3728 C CA . VAL C 1 33 ? 1.09393 23.61157 -62.81971 1.000 38.17391 33 VAL C CA 1
ATOM 3729 C C . VAL C 1 33 ? 2.06841 22.68489 -63.52856 1.000 40.21182 33 VAL C C 1
ATOM 3730 O O . VAL C 1 33 ? 2.86624 21.99706 -62.87881 1.000 34.97563 33 VAL C O 1
ATOM 3734 N N . LEU C 1 34 ? 1.99580 22.65766 -64.85737 1.000 40.38821 34 LEU C N 1
ATOM 3735 C CA . LEU C 1 34 ? 2.98633 21.96914 -65.67192 1.000 36.55069 34 LEU C CA 1
ATOM 3736 C C . LEU C 1 34 ? 4.11107 22.93639 -65.99079 1.000 37.64261 34 LEU C C 1
ATOM 3737 O O . LEU C 1 34 ? 3.86665 24.07561 -66.40458 1.000 40.64629 34 LEU C O 1
ATOM 3742 N N . ASN C 1 35 ? 5.33824 22.48108 -65.80714 1.000 35.96064 35 ASN C N 1
ATOM 3743 C CA . ASN C 1 35 ? 6.49114 23.35350 -65.87433 1.000 37.02447 35 ASN C CA 1
ATOM 3744 C C . ASN C 1 35 ? 7.60497 22.66050 -66.64028 1.000 38.32770 35 ASN C C 1
ATOM 3745 O O . ASN C 1 35 ? 7.82591 21.46245 -66.47328 1.000 38.48931 35 ASN C O 1
ATOM 3750 N N . SER C 1 36 ? 8.31285 23.42035 -67.46390 1.000 40.03449 36 SER C N 1
ATOM 3751 C CA . SER C 1 36 ? 9.58184 22.98079 -68.02559 1.000 42.29167 36 SER C CA 1
ATOM 3752 C C . SER C 1 36 ? 10.36851 24.21086 -68.45161 1.000 43.49226 36 SER C C 1
ATOM 3753 O O . SER C 1 36 ? 9.85773 25.33215 -68.45601 1.000 41.29120 36 SER C O 1
ATOM 3756 N N . ARG C 1 37 ? 11.63783 23.98211 -68.77678 1.000 44.24028 37 ARG C N 1
ATOM 3757 C CA . ARG C 1 37 ? 12.48958 25.05585 -69.27260 1.000 48.96601 37 ARG C CA 1
ATOM 3758 C C . ARG C 1 37 ? 11.92451 25.64701 -70.56397 1.000 51.92999 37 ARG C C 1
ATOM 3759 O O . ARG C 1 37 ? 11.86614 26.86952 -70.72938 1.000 52.67558 37 ARG C O 1
ATOM 3767 N N . GLY C 1 38 ? 11.51987 24.78141 -71.50399 1.000 48.58469 38 GLY C N 1
ATOM 3768 C CA . GLY C 1 38 ? 10.91168 25.21324 -72.74392 1.000 48.68630 38 GLY C CA 1
ATOM 3769 C C . GLY C 1 38 ? 9.40314 25.33062 -72.61878 1.000 51.55627 38 GLY C C 1
ATOM 3770 O O . GLY C 1 38 ? 8.81795 25.12951 -71.55163 1.000 45.76554 38 GLY C O 1
ATOM 3771 N N . ALA C 1 39 ? 8.76804 25.66405 -73.74399 1.000 52.20058 39 ALA C N 1
ATOM 3772 C CA . ALA C 1 39 ? 7.33197 25.92152 -73.74160 1.000 50.24369 39 ALA C CA 1
ATOM 3773 C C . ALA C 1 39 ? 6.55999 24.61108 -73.60600 1.000 46.67402 39 ALA C C 1
ATOM 3774 O O . ALA C 1 39 ? 7.00385 23.56002 -74.05476 1.000 46.14300 39 ALA C O 1
ATOM 3776 N N . ILE C 1 40 ? 5.39612 24.68080 -72.97085 1.000 46.82439 40 ILE C N 1
ATOM 3777 C CA . ILE C 1 40 ? 4.52648 23.52006 -72.81721 1.000 44.32432 40 ILE C CA 1
ATOM 3778 C C . ILE C 1 40 ? 3.71626 23.35523 -74.10978 1.000 44.70865 40 ILE C C 1
ATOM 3779 O O . ILE C 1 40 ? 2.97666 24.27069 -74.49498 1.000 36.79910 40 ILE C O 1
ATOM 3784 N N . SER C 1 41 ? 3.81757 22.16414 -74.73921 1.000 38.27720 41 SER C N 1
ATOM 3785 C CA . SER C 1 41 ? 3.28894 21.87329 -76.07716 1.000 46.42400 41 SER C CA 1
ATOM 3786 C C . SER C 1 41 ? 1.77228 21.87466 -76.02439 1.000 48.43799 41 SER C C 1
ATOM 3787 O O . SER C 1 41 ? 1.18507 21.80978 -74.91757 1.000 42.20517 41 SER C O 1
ATOM 3790 N N . GLU C 1 42 ? 1.09317 21.89544 -77.19377 1.000 55.32410 42 GLU C N 1
ATOM 3791 C CA . GLU C 1 42 ? -0.33811 22.17490 -77.03672 1.000 45.78516 42 GLU C CA 1
ATOM 3792 C C . GLU C 1 42 ? -1.02932 20.83136 -76.69777 1.000 42.36481 42 GLU C C 1
ATOM 3793 O O . GLU C 1 42 ? -2.07025 20.74092 -76.03196 1.000 39.72092 42 GLU C O 1
ATOM 3799 N N . GLU C 1 43 ? -0.53762 19.80689 -77.38275 1.000 41.75682 43 GLU C N 1
ATOM 3800 C CA . GLU C 1 43 ? -0.70159 18.37662 -77.11090 1.000 47.02063 43 GLU C CA 1
ATOM 3801 C C . GLU C 1 43 ? -0.67713 18.09772 -75.61879 1.000 41.38042 43 GLU C C 1
ATOM 3802 O O . GLU C 1 43 ? -1.57780 17.41979 -75.14665 1.000 37.91440 43 GLU C O 1
ATOM 3808 N N . LEU C 1 44 ? 0.40421 18.47713 -74.89506 1.000 39.81208 44 LEU C N 1
ATOM 3809 C CA . LEU C 1 44 ? 0.50987 18.12832 -73.47073 1.000 40.32886 44 LEU C CA 1
ATOM 3810 C C . LEU C 1 44 ? -0.66415 18.67979 -72.68453 1.000 39.54602 44 LEU C C 1
ATOM 3811 O O . LEU C 1 44 ? -1.29067 17.95358 -71.90817 1.000 38.07925 44 LEU C O 1
ATOM 3816 N N . LEU C 1 45 ? -0.98474 19.96423 -72.88144 1.000 36.31763 45 LEU C N 1
ATOM 3817 C CA . LEU C 1 45 ? -2.14314 20.54708 -72.21061 1.000 36.99993 45 LEU C CA 1
ATOM 3818 C C . LEU C 1 45 ? -3.40763 19.78311 -72.54202 1.000 35.06337 45 LEU C C 1
ATOM 3819 O O . LEU C 1 45 ? -4.24379 19.55130 -71.66777 1.000 38.89566 45 LEU C O 1
ATOM 3824 N N . ALA C 1 46 ? -3.56248 19.37641 -73.80520 1.000 35.47464 46 ALA C N 1
ATOM 3825 C CA . ALA C 1 46 ? -4.75699 18.63819 -74.19733 1.000 41.61663 46 ALA C CA 1
ATOM 3826 C C . ALA C 1 46 ? -4.80258 17.25015 -73.55833 1.000 40.90387 46 ALA C C 1
ATOM 3827 O O . ALA C 1 46 ? -5.89255 16.71938 -73.29975 1.000 40.12913 46 ALA C O 1
ATOM 3829 N N . GLU C 1 47 ? -3.64383 16.64300 -73.28945 1.000 41.40265 47 GLU C N 1
ATOM 3830 C CA . GLU C 1 47 ? -3.65311 15.34143 -72.61183 1.000 41.09979 47 GLU C CA 1
ATOM 3831 C C . GLU C 1 47 ? -4.10739 15.44469 -71.15710 1.000 45.31411 47 GLU C C 1
ATOM 3832 O O . GLU C 1 47 ? -4.27319 14.40749 -70.50459 1.000 44.29498 47 GLU C O 1
ATOM 3838 N N . PHE C 1 48 ? -4.31557 16.65980 -70.63256 1.000 41.85679 48 PHE C N 1
ATOM 3839 C CA . PHE C 1 48 ? -4.78140 16.85604 -69.26064 1.000 45.21934 48 PHE C CA 1
ATOM 3840 C C . PHE C 1 48 ? -6.15826 17.50424 -69.19874 1.000 49.49226 48 PHE C C 1
ATOM 3841 O O . PHE C 1 48 ? -6.64079 17.80168 -68.09991 1.000 48.15761 48 PHE C O 1
ATOM 3849 N N . SER C 1 49 ? -6.80581 17.73598 -70.34365 1.000 50.78885 49 SER C N 1
ATOM 3850 C CA . SER C 1 49 ? -8.00843 18.55823 -70.35882 1.000 50.94759 49 SER C CA 1
ATOM 3851 C C . SER C 1 49 ? -9.27480 17.79228 -70.01512 1.000 49.56143 49 SER C C 1
ATOM 3852 O O . SER C 1 49 ? -10.33233 18.41538 -69.89301 1.000 59.34402 49 SER C O 1
ATOM 3855 N N . ASN C 1 50 ? -9.21986 16.47625 -69.84388 1.000 51.81390 50 ASN C N 1
ATOM 3856 C CA . ASN C 1 50 ? -10.43082 15.74284 -69.50294 1.000 54.00396 50 ASN C CA 1
ATOM 3857 C C . ASN C 1 50 ? -10.39366 15.18698 -68.08166 1.000 53.97965 50 ASN C C 1
ATOM 3858 O O . ASN C 1 50 ? -11.15999 14.27954 -67.74694 1.000 54.07939 50 ASN C O 1
ATOM 3863 N N . TYR C 1 51 ? -9.52314 15.72993 -67.23355 1.000 50.14604 51 TYR C N 1
ATOM 3864 C CA . TYR C 1 51 ? -9.50310 15.36719 -65.82447 1.000 50.16226 51 TYR C CA 1
ATOM 3865 C C . TYR C 1 51 ? -10.50567 16.16264 -64.99487 1.000 50.26823 51 TYR C C 1
ATOM 3866 O O . TYR C 1 51 ? -10.85337 15.73480 -63.89067 1.000 50.68408 51 TYR C O 1
ATOM 3875 N N . GLY C 1 52 ? -10.96896 17.31137 -65.48324 1.000 50.06597 52 GLY C N 1
ATOM 3876 C CA . GLY C 1 52 ? -11.88392 18.11236 -64.68987 1.000 48.68739 52 GLY C CA 1
ATOM 3877 C C . GLY C 1 52 ? -11.17945 18.98761 -63.68577 1.000 49.54704 52 GLY C C 1
ATOM 3878 O O . GLY C 1 52 ? -11.74542 19.30858 -62.63541 1.000 53.60312 52 GLY C O 1
ATOM 3879 N N . ILE C 1 53 ? -9.94452 19.37755 -63.98066 1.000 45.32894 53 ILE C N 1
ATOM 3880 C CA . ILE C 1 53 ? -9.12035 20.17160 -63.09251 1.000 45.73045 53 ILE C CA 1
ATOM 3881 C C . ILE C 1 53 ? -8.63912 21.37915 -63.87095 1.000 46.76326 53 ILE C C 1
ATOM 3882 O O . ILE C 1 53 ? -8.73545 21.43913 -65.09858 1.000 48.55999 53 ILE C O 1
ATOM 3887 N N . LYS C 1 54 ? -8.09202 22.33858 -63.13424 1.000 44.34879 54 LYS C N 1
ATOM 3888 C CA . LYS C 1 54 ? -7.38660 23.45095 -63.73425 1.000 44.54381 54 LYS C CA 1
ATOM 3889 C C . LYS C 1 54 ? -5.94855 23.03137 -63.99061 1.000 45.35625 54 LYS C C 1
ATOM 3890 O O . LYS C 1 54 ? -5.28341 22.46196 -63.11449 1.000 41.75669 54 LYS C O 1
ATOM 3896 N N . VAL C 1 55 ? -5.49631 23.26238 -65.21413 1.000 41.50144 55 VAL C N 1
ATOM 3897 C CA . VAL C 1 55 ? -4.14912 22.93301 -65.63376 1.000 41.62768 55 VAL C CA 1
ATOM 3898 C C . VAL C 1 55 ? -3.53081 24.22565 -66.12097 1.000 43.41218 55 VAL C C 1
ATOM 3899 O O . VAL C 1 55 ? -4.05583 24.84428 -67.04889 1.000 44.64891 55 VAL C O 1
ATOM 3903 N N . VAL C 1 56 ? -2.42116 24.62772 -65.50822 1.000 41.08955 56 VAL C N 1
ATOM 3904 C CA . VAL C 1 56 ? -1.79363 25.91968 -65.73986 1.000 40.20173 56 VAL C CA 1
ATOM 3905 C C . VAL C 1 56 ? -0.37909 25.67034 -66.24857 1.000 42.05901 56 VAL C C 1
ATOM 3906 O O . VAL C 1 56 ? 0.44346 25.11090 -65.52257 1.000 44.15280 56 VAL C O 1
ATOM 3910 N N . PRO C 1 57 ? -0.03477 26.06194 -67.48562 1.000 41.14208 57 PRO C N 1
ATOM 3911 C CA . PRO C 1 57 ? 1.35904 25.92872 -67.93370 1.000 39.22525 57 PRO C CA 1
ATOM 3912 C C . PRO C 1 57 ? 2.21465 27.15172 -67.62929 1.000 42.48251 57 PRO C C 1
ATOM 3913 O O . PRO C 1 57 ? 1.80179 28.29589 -67.85819 1.000 42.97993 57 PRO C O 1
ATOM 3917 N N . ILE C 1 58 ? 3.42086 26.91862 -67.11242 1.000 42.06509 58 ILE C N 1
ATOM 3918 C CA . ILE C 1 58 ? 4.31096 27.99101 -66.67812 1.000 38.99482 58 ILE C CA 1
ATOM 3919 C C . ILE C 1 58 ? 5.74829 27.57996 -66.96933 1.000 43.16638 58 ILE C C 1
ATOM 3920 O O . ILE C 1 58 ? 6.34153 26.77806 -66.23060 1.000 45.64118 58 ILE C O 1
ATOM 3925 N N . SER C 1 59 ? 6.31294 28.11235 -68.04901 1.000 40.69129 59 SER C N 1
ATOM 3926 C CA . SER C 1 59 ? 7.68567 27.81196 -68.43754 1.000 45.84133 59 SER C CA 1
ATOM 3927 C C . SER C 1 59 ? 8.65301 28.73141 -67.71581 1.000 43.76404 59 SER C C 1
ATOM 3928 O O . SER C 1 59 ? 8.30438 29.84735 -67.33854 1.000 41.40882 59 SER C O 1
ATOM 3931 N N . GLY C 1 60 ? 9.88173 28.27028 -67.54894 1.000 46.10010 60 GLY C N 1
ATOM 3932 C CA . GLY C 1 60 ? 10.92111 29.16048 -67.07911 1.000 48.47117 60 GLY C CA 1
ATOM 3933 C C . GLY C 1 60 ? 12.07688 28.39552 -66.46370 1.000 49.15524 60 GLY C C 1
ATOM 3934 O O . GLY C 1 60 ? 12.12384 27.16929 -66.49887 1.000 49.24190 60 GLY C O 1
ATOM 3935 N N . ASP C 1 61 ? 12.98941 29.16848 -65.85933 1.000 45.34678 61 ASP C N 1
ATOM 3936 C CA . ASP C 1 61 ? 14.26944 28.68739 -65.34607 1.000 49.28374 61 ASP C CA 1
ATOM 3937 C C . ASP C 1 61 ? 14.22382 28.62682 -63.81720 1.000 49.70948 61 ASP C C 1
ATOM 3938 O O . ASP C 1 61 ? 14.28248 29.67094 -63.15442 1.000 44.68453 61 ASP C O 1
ATOM 3943 N N . VAL C 1 62 ? 14.13559 27.41086 -63.25263 1.000 46.18386 62 VAL C N 1
ATOM 3944 C CA . VAL C 1 62 ? 14.09791 27.29599 -61.78878 1.000 43.66639 62 VAL C CA 1
ATOM 3945 C C . VAL C 1 62 ? 15.41788 27.71398 -61.16216 1.000 38.27352 62 VAL C C 1
ATOM 3946 O O . VAL C 1 62 ? 15.43144 28.17722 -60.02654 1.000 43.97268 62 VAL C O 1
ATOM 3950 N N . SER C 1 63 ? 16.54335 27.54008 -61.86195 1.000 43.85906 63 SER C N 1
ATOM 3951 C CA . SER C 1 63 ? 17.85195 27.82629 -61.28132 1.000 45.14912 63 SER C CA 1
ATOM 3952 C C . SER C 1 63 ? 18.19748 29.31846 -61.26669 1.000 52.04885 63 SER C C 1
ATOM 3953 O O . SER C 1 63 ? 19.35434 29.66901 -60.99092 1.000 51.88163 63 SER C O 1
ATOM 3956 N N . ASP C 1 64 ? 17.22043 30.18785 -61.53079 1.000 51.30417 64 ASP C N 1
ATOM 3957 C CA . ASP C 1 64 ? 17.36899 31.63909 -61.46510 1.000 49.07368 64 ASP C CA 1
ATOM 3958 C C . ASP C 1 64 ? 16.33500 32.16768 -60.48934 1.000 45.99382 64 ASP C C 1
ATOM 3959 O O . ASP C 1 64 ? 15.12952 32.02414 -60.72921 1.000 45.66253 64 ASP C O 1
ATOM 3964 N N . PHE C 1 65 ? 16.79772 32.78392 -59.39448 1.000 50.26671 65 PHE C N 1
ATOM 3965 C CA . PHE C 1 65 ? 15.89200 33.04860 -58.27737 1.000 44.35975 65 PHE C CA 1
ATOM 3966 C C . PHE C 1 65 ? 14.75685 33.97068 -58.67718 1.000 46.15390 65 PHE C C 1
ATOM 3967 O O . PHE C 1 65 ? 13.60561 33.75367 -58.27659 1.000 44.60782 65 PHE C O 1
ATOM 3975 N N . ALA C 1 66 ? 15.06712 35.03014 -59.43465 1.000 50.04470 66 ALA C N 1
ATOM 3976 C CA . ALA C 1 66 ? 14.03080 35.97009 -59.84580 1.000 45.65553 66 ALA C CA 1
ATOM 3977 C C . ALA C 1 66 ? 12.99992 35.28717 -60.73604 1.000 42.89612 66 ALA C C 1
ATOM 3978 O O . ALA C 1 66 ? 11.78819 35.48319 -60.56622 1.000 41.89076 66 ALA C O 1
ATOM 3980 N N . ASP C 1 67 ? 13.45297 34.45328 -61.66995 1.000 40.09067 67 ASP C N 1
ATOM 3981 C CA . ASP C 1 67 ? 12.47705 33.72811 -62.48154 1.000 48.53022 67 ASP C CA 1
ATOM 3982 C C . ASP C 1 67 ? 11.69859 32.70807 -61.64107 1.000 45.58520 67 ASP C C 1
ATOM 3983 O O . ASP C 1 67 ? 10.49094 32.50537 -61.86819 1.000 41.69447 67 ASP C O 1
ATOM 3988 N N . ALA C 1 68 ? 12.34657 32.10277 -60.63043 1.000 44.48522 68 ALA C N 1
ATOM 3989 C CA . ALA C 1 68 ? 11.62022 31.21209 -59.72240 1.000 40.57195 68 ALA C CA 1
ATOM 3990 C C . ALA C 1 68 ? 10.47183 31.94455 -59.04689 1.000 39.46693 68 ALA C C 1
ATOM 3991 O O . ALA C 1 68 ? 9.33697 31.45125 -59.01013 1.000 38.92614 68 ALA C O 1
ATOM 3993 N N . LYS C 1 69 ? 10.74119 33.15040 -58.53611 1.000 42.05411 69 LYS C N 1
ATOM 3994 C CA . LYS C 1 69 ? 9.70020 33.91504 -57.85473 1.000 42.23801 69 LYS C CA 1
ATOM 3995 C C . LYS C 1 69 ? 8.61114 34.35189 -58.82959 1.000 37.26849 69 LYS C C 1
ATOM 3996 O O . LYS C 1 69 ? 7.41781 34.28467 -58.51207 1.000 39.24750 69 LYS C O 1
ATOM 4002 N N . ARG C 1 70 ? 9.00042 34.79559 -60.02371 1.000 42.59575 70 ARG C N 1
ATOM 4003 C CA . ARG C 1 70 ? 8.00966 35.06991 -61.06703 1.000 46.05497 70 ARG C CA 1
ATOM 4004 C C . ARG C 1 70 ? 7.08434 33.87533 -61.29559 1.000 41.56633 70 ARG C C 1
ATOM 4005 O O . ARG C 1 70 ? 5.85236 34.02070 -61.36532 1.000 40.36724 70 ARG C O 1
ATOM 4013 N N . MET C 1 71 ? 7.66246 32.67088 -61.37153 1.000 40.73459 71 MET C N 1
ATOM 4014 C CA . MET C 1 71 ? 6.84739 31.50118 -61.67476 1.000 40.36587 71 MET C CA 1
ATOM 4015 C C . MET C 1 71 ? 5.85949 31.22074 -60.54440 1.000 39.97192 71 MET C C 1
ATOM 4016 O O . MET C 1 71 ? 4.67578 30.96411 -60.79910 1.000 37.97415 71 MET C O 1
ATOM 4021 N N . ILE C 1 72 ? 6.31385 31.29569 -59.27994 1.000 39.69373 72 ILE C N 1
ATOM 4022 C CA . ILE C 1 72 ? 5.40688 31.04651 -58.15426 1.000 39.23272 72 ILE C CA 1
ATOM 4023 C C . ILE C 1 72 ? 4.33064 32.11757 -58.08303 1.000 39.37597 72 ILE C C 1
ATOM 4024 O O . ILE C 1 72 ? 3.14576 31.81860 -57.88366 1.000 39.75306 72 ILE C O 1
ATOM 4029 N N . ASP C 1 73 ? 4.73508 33.38766 -58.19317 1.000 42.11687 73 ASP C N 1
ATOM 4030 C CA . ASP C 1 73 ? 3.75697 34.47442 -58.22628 1.000 44.74869 73 ASP C CA 1
ATOM 4031 C C . ASP C 1 73 ? 2.70851 34.21268 -59.30773 1.000 44.59457 73 ASP C C 1
ATOM 4032 O O . ASP C 1 73 ? 1.49417 34.27535 -59.05332 1.000 39.53917 73 ASP C O 1
ATOM 4037 N N . GLN C 1 74 ? 3.17567 33.87290 -60.52135 1.000 39.23119 74 GLN C N 1
ATOM 4038 C CA . GLN C 1 74 ? 2.24770 33.57617 -61.61100 1.000 41.60889 74 GLN C CA 1
ATOM 4039 C C . GLN C 1 74 ? 1.28818 32.45903 -61.23769 1.000 45.51611 74 GLN C C 1
ATOM 4040 O O . GLN C 1 74 ? 0.07438 32.58145 -61.45298 1.000 46.30489 74 GLN C O 1
ATOM 4046 N N . ALA C 1 75 ? 1.79757 31.39088 -60.60093 1.000 43.55697 75 ALA C N 1
ATOM 4047 C CA . ALA C 1 75 ? 0.91956 30.30272 -60.18537 1.000 39.29402 75 ALA C CA 1
ATOM 4048 C C . ALA C 1 75 ? -0.08127 30.75424 -59.12962 1.000 43.35333 75 ALA C C 1
ATOM 4049 O O . ALA C 1 75 ? -1.25047 30.33972 -59.16075 1.000 43.13271 75 ALA C O 1
ATOM 4051 N N . ILE C 1 76 ? 0.36931 31.54724 -58.14684 1.000 42.33254 76 ILE C N 1
ATOM 4052 C CA . ILE C 1 76 ? -0.56026 32.08452 -57.15200 1.000 45.07976 76 ILE C CA 1
ATOM 4053 C C . ILE C 1 76 ? -1.57100 33.01727 -57.81794 1.000 46.95442 76 ILE C C 1
ATOM 4054 O O . ILE C 1 76 ? -2.76035 33.00127 -57.48560 1.000 43.98756 76 ILE C O 1
ATOM 4059 N N . ALA C 1 77 ? -1.12008 33.83337 -58.77740 1.000 42.19807 77 ALA C N 1
ATOM 4060 C CA . ALA C 1 77 ? -2.05696 34.69492 -59.50629 1.000 49.64429 77 ALA C CA 1
ATOM 4061 C C . ALA C 1 77 ? -3.10366 33.88079 -60.26267 1.000 53.08551 77 ALA C C 1
ATOM 4062 O O . ALA C 1 77 ? -4.27077 34.28133 -60.32970 1.000 55.13904 77 ALA C O 1
ATOM 4064 N N . GLU C 1 78 ? -2.72207 32.72214 -60.82462 1.000 51.07159 78 GLU C N 1
ATOM 4065 C CA . GLU C 1 78 ? -3.68032 32.02514 -61.68334 1.000 52.21159 78 GLU C CA 1
ATOM 4066 C C . GLU C 1 78 ? -4.51566 31.00451 -60.90992 1.000 52.12383 78 GLU C C 1
ATOM 4067 O O . GLU C 1 78 ? -5.70860 30.84661 -61.18914 1.000 52.85996 78 GLU C O 1
ATOM 4073 N N . LEU C 1 79 ? -3.93458 30.32298 -59.92126 1.000 51.13997 79 LEU C N 1
ATOM 4074 C CA . LEU C 1 79 ? -4.68833 29.43299 -59.05334 1.000 48.65845 79 LEU C CA 1
ATOM 4075 C C . LEU C 1 79 ? -4.95760 30.14333 -57.72342 1.000 51.63158 79 LEU C C 1
ATOM 4076 O O . LEU C 1 79 ? -4.52091 31.27067 -57.48815 1.000 55.16110 79 LEU C O 1
ATOM 4081 N N . GLY C 1 80 ? -5.68754 29.49233 -56.82538 1.000 49.12572 80 GLY C N 1
ATOM 4082 C CA . GLY C 1 80 ? -5.79750 30.05974 -55.48373 1.000 61.43663 80 GLY C CA 1
ATOM 4083 C C . GLY C 1 80 ? -4.44835 30.43006 -54.87547 1.000 57.69189 80 GLY C C 1
ATOM 4084 O O . GLY C 1 80 ? -4.23936 31.55612 -54.41559 1.000 56.67725 80 GLY C O 1
ATOM 4085 N N . SER C 1 81 ? -3.49625 29.50995 -54.93165 1.000 55.08827 81 SER C N 1
ATOM 4086 C CA . SER C 1 81 ? -2.28488 29.52364 -54.11197 1.000 52.80786 81 SER C CA 1
ATOM 4087 C C . SER C 1 81 ? -1.36455 28.41781 -54.63798 1.000 51.98343 81 SER C C 1
ATOM 4088 O O . SER C 1 81 ? -1.61419 27.85440 -55.71091 1.000 47.03581 81 SER C O 1
ATOM 4091 N N . VAL C 1 82 ? -0.27638 28.12910 -53.91723 1.000 46.49928 82 VAL C N 1
ATOM 4092 C CA . VAL C 1 82 ? 0.54999 26.93690 -54.17046 1.000 44.88172 82 VAL C CA 1
ATOM 4093 C C . VAL C 1 82 ? 0.54544 26.13424 -52.87618 1.000 42.15003 82 VAL C C 1
ATOM 4094 O O . VAL C 1 82 ? 1.20696 26.50052 -51.89846 1.000 45.11964 82 VAL C O 1
ATOM 4098 N N . ASP C 1 83 ? -0.23657 25.06032 -52.84817 1.000 44.12366 83 ASP C N 1
ATOM 4099 C CA . ASP C 1 83 ? -0.38897 24.23348 -51.65997 1.000 40.78302 83 ASP C CA 1
ATOM 4100 C C . ASP C 1 83 ? 0.68937 23.15928 -51.53753 1.000 37.31321 83 ASP C C 1
ATOM 4101 O O . ASP C 1 83 ? 1.05841 22.77433 -50.41877 1.000 37.81776 83 ASP C O 1
ATOM 4106 N N . VAL C 1 84 ? 1.19958 22.67530 -52.66483 1.000 37.56526 84 VAL C N 1
ATOM 4107 C CA . VAL C 1 84 ? 2.19018 21.60785 -52.72047 1.000 33.04686 84 VAL C CA 1
ATOM 4108 C C . VAL C 1 84 ? 3.20401 21.99077 -53.78698 1.000 33.56405 84 VAL C C 1
ATOM 4109 O O . VAL C 1 84 ? 2.82325 22.27443 -54.92805 1.000 33.48685 84 VAL C O 1
ATOM 4113 N N . LEU C 1 85 ? 4.48410 22.04214 -53.42073 1.000 30.90783 85 LEU C N 1
ATOM 4114 C CA . LEU C 1 85 ? 5.56851 22.17696 -54.38700 1.000 29.26800 85 LEU C CA 1
ATOM 4115 C C . LEU C 1 85 ? 6.28884 20.83780 -54.50541 1.000 31.36193 85 LEU C C 1
ATOM 4116 O O . LEU C 1 85 ? 6.74279 20.28069 -53.49844 1.000 31.44887 85 LEU C O 1
ATOM 4121 N N . VAL C 1 86 ? 6.39357 20.32786 -55.72672 1.000 30.10810 86 VAL C N 1
ATOM 4122 C CA . VAL C 1 86 ? 7.16708 19.13065 -56.03963 1.000 28.82404 86 VAL C CA 1
ATOM 4123 C C . VAL C 1 86 ? 8.38089 19.56840 -56.83700 1.000 30.20403 86 VAL C C 1
ATOM 4124 O O . VAL C 1 86 ? 8.25073 19.96601 -58.00321 1.000 31.76421 86 VAL C O 1
ATOM 4128 N N . ASN C 1 87 ? 9.56552 19.47149 -56.22995 1.000 25.70548 87 ASN C N 1
ATOM 4129 C CA . ASN C 1 87 ? 10.82846 19.79961 -56.89823 1.000 28.82318 87 ASN C CA 1
ATOM 4130 C C . ASN C 1 87 ? 11.42614 18.55053 -57.51938 1.000 35.94812 87 ASN C C 1
ATOM 4131 O O . ASN C 1 87 ? 12.17479 17.80200 -56.88506 1.000 37.86957 87 ASN C O 1
ATOM 4136 N N . ASN C 1 88 ? 11.10765 18.34449 -58.78607 1.000 39.56160 88 ASN C N 1
ATOM 4137 C CA . ASN C 1 88 ? 11.52452 17.16721 -59.52745 1.000 42.91542 88 ASN C CA 1
ATOM 4138 C C . ASN C 1 88 ? 12.84955 17.45275 -60.23878 1.000 52.53532 88 ASN C C 1
ATOM 4139 O O . ASN C 1 88 ? 13.04172 18.53237 -60.81106 1.000 57.04118 88 ASN C O 1
ATOM 4144 N N . ALA C 1 89 ? 13.78974 16.48948 -60.16238 1.000 57.83969 89 ALA C N 1
ATOM 4145 C CA . ALA C 1 89 ? 15.18662 16.68635 -60.59824 1.000 61.47787 89 ALA C CA 1
ATOM 4146 C C . ALA C 1 89 ? 15.61307 15.57731 -61.57467 1.000 63.54729 89 ALA C C 1
ATOM 4147 O O . ALA C 1 89 ? 16.30478 14.62270 -61.20358 1.000 60.32322 89 ALA C O 1
ATOM 4149 N N . GLY C 1 90 ? 15.23486 15.73386 -62.84159 1.000 61.96863 90 GLY C N 1
ATOM 4150 C CA . GLY C 1 90 ? 15.56172 14.75495 -63.86331 1.000 67.02041 90 GLY C CA 1
ATOM 4151 C C . GLY C 1 90 ? 17.03702 14.65337 -64.20404 1.000 69.66512 90 GLY C C 1
ATOM 4152 O O . GLY C 1 90 ? 17.42136 13.85879 -65.06635 1.000 70.09906 90 GLY C O 1
ATOM 4153 N N . GLU C 1 102 ? 30.11039 14.03371 -68.55499 1.000 71.23195 102 GLU C N 1
ATOM 4154 C CA . GLU C 1 102 ? 31.13403 15.06784 -68.53635 1.000 70.87082 102 GLU C CA 1
ATOM 4155 C C . GLU C 1 102 ? 30.65045 16.28666 -67.75422 1.000 73.11608 102 GLU C C 1
ATOM 4156 O O . GLU C 1 102 ? 29.81682 16.16731 -66.84730 1.000 71.49923 102 GLU C O 1
ATOM 4162 N N . ALA C 1 103 ? 31.18205 17.46379 -68.09377 1.000 72.82732 103 ALA C N 1
ATOM 4163 C CA . ALA C 1 103 ? 30.71877 18.68701 -67.45282 1.000 69.31809 103 ALA C CA 1
ATOM 4164 C C . ALA C 1 103 ? 29.23234 18.92769 -67.67830 1.000 68.62747 103 ALA C C 1
ATOM 4165 O O . ALA C 1 103 ? 28.62712 19.71070 -66.93874 1.000 71.84921 103 ALA C O 1
ATOM 4167 N N . ASP C 1 104 ? 28.62493 18.26987 -68.66925 1.000 68.03631 104 ASP C N 1
ATOM 4168 C CA . ASP C 1 104 ? 27.18053 18.38882 -68.84256 1.000 69.51369 104 ASP C CA 1
ATOM 4169 C C . ASP C 1 104 ? 26.43363 17.79346 -67.65327 1.000 67.67557 104 ASP C C 1
ATOM 4170 O O . ASP C 1 104 ? 25.45418 18.37650 -67.16735 1.000 64.63193 104 ASP C O 1
ATOM 4175 N N . PHE C 1 105 ? 26.87600 16.62133 -67.18438 1.000 65.17068 105 PHE C N 1
ATOM 4176 C CA . PHE C 1 105 ? 26.26652 15.99466 -66.01574 1.000 63.84719 105 PHE C CA 1
ATOM 4177 C C . PHE C 1 105 ? 26.32228 16.91836 -64.80521 1.000 62.82971 105 PHE C C 1
ATOM 4178 O O . PHE C 1 105 ? 25.34340 17.03763 -64.06018 1.000 60.13019 105 PHE C O 1
ATOM 4186 N N . GLU C 1 106 ? 27.44758 17.61026 -64.61827 1.000 62.49522 106 GLU C N 1
ATOM 4187 C CA . GLU C 1 106 ? 27.58991 18.49113 -63.46761 1.000 62.05579 106 GLU C CA 1
ATOM 4188 C C . GLU C 1 106 ? 26.66645 19.69651 -63.56508 1.000 61.73291 106 GLU C C 1
ATOM 4189 O O . GLU C 1 106 ? 26.12299 20.14918 -62.55073 1.000 56.99567 106 GLU C O 1
ATOM 4195 N N . LYS C 1 107 ? 26.48487 20.24303 -64.76804 1.000 60.65650 107 LYS C N 1
ATOM 4196 C CA . LYS C 1 107 ? 25.63661 21.42229 -64.89272 1.000 60.76120 107 LYS C CA 1
ATOM 4197 C C . LYS C 1 107 ? 24.17100 21.08799 -64.62719 1.000 58.48467 107 LYS C C 1
ATOM 4198 O O . LYS C 1 107 ? 23.43538 21.92201 -64.08369 1.000 56.68576 107 LYS C O 1
ATOM 4204 N N . VAL C 1 108 ? 23.73600 19.87279 -64.97292 1.000 57.81427 108 VAL C N 1
ATOM 4205 C CA . VAL C 1 108 ? 22.33881 19.50023 -64.76387 1.000 54.77305 108 VAL C CA 1
ATOM 4206 C C . VAL C 1 108 ? 22.05634 19.31723 -63.27944 1.000 56.47928 108 VAL C C 1
ATOM 4207 O O . VAL C 1 108 ? 21.01410 19.75177 -62.77093 1.000 55.46979 108 VAL C O 1
ATOM 4211 N N . LEU C 1 109 ? 22.97426 18.65737 -62.56423 1.000 55.98221 109 LEU C N 1
ATOM 4212 C CA . LEU C 1 109 ? 22.81190 18.48929 -61.12400 1.000 54.52459 109 LEU C CA 1
ATOM 4213 C C . LEU C 1 109 ? 22.74086 19.84394 -60.43151 1.000 52.85325 109 LEU C C 1
ATOM 4214 O O . LEU C 1 109 ? 21.90908 20.05584 -59.53862 1.000 52.30570 109 LEU C O 1
ATOM 4219 N N . LYS C 1 110 ? 23.58304 20.78593 -60.86877 1.000 53.80914 110 LYS C N 1
ATOM 4220 C CA . LYS C 1 110 ? 23.62148 22.12377 -60.28496 1.000 51.45388 110 LYS C CA 1
ATOM 4221 C C . LYS C 1 110 ? 22.33133 22.88281 -60.54481 1.000 51.19538 110 LYS C C 1
ATOM 4222 O O . LYS C 1 110 ? 21.84015 23.60644 -59.66994 1.000 49.12739 110 LYS C O 1
ATOM 4228 N N . VAL C 1 111 ? 21.77607 22.75016 -61.74793 1.000 56.02711 111 VAL C N 1
ATOM 4229 C CA . VAL C 1 111 ? 20.49868 23.39526 -62.03680 1.000 55.64225 111 VAL C CA 1
ATOM 4230 C C . VAL C 1 111 ? 19.39562 22.78617 -61.18170 1.000 49.20468 111 VAL C C 1
ATOM 4231 O O . VAL C 1 111 ? 18.50493 23.49333 -60.69256 1.000 50.03104 111 VAL C O 1
ATOM 4235 N N . ASN C 1 112 ? 19.45461 21.47350 -60.96541 1.000 46.34999 112 ASN C N 1
ATOM 4236 C CA . ASN C 1 112 ? 18.41950 20.79278 -60.19275 1.000 48.23422 112 ASN C CA 1
ATOM 4237 C C . ASN C 1 112 ? 18.49036 21.13903 -58.70871 1.000 48.20093 112 ASN C C 1
ATOM 4238 O O . ASN C 1 112 ? 17.45313 21.33827 -58.06310 1.000 48.90130 112 ASN C O 1
ATOM 4240 N N . LEU C 1 113 ? 19.69195 21.16530 -58.13355 1.000 44.10053 113 LEU C N 1
ATOM 4241 C CA . LEU C 1 113 ? 19.80431 21.50893 -56.72093 1.000 42.23208 113 LEU C CA 1
ATOM 4242 C C . LEU C 1 113 ? 19.46872 22.98281 -56.49727 1.000 40.80817 113 LEU C C 1
ATOM 4243 O O . LEU C 1 113 ? 18.69974 23.32242 -55.58637 1.000 38.58285 113 LEU C O 1
ATOM 4245 N N . THR C 1 114 ? 20.01288 23.87487 -57.33930 1.000 43.79029 114 THR C N 1
ATOM 4246 C CA . THR C 1 114 ? 19.65466 25.29408 -57.25005 1.000 37.12584 114 THR C CA 1
ATOM 4247 C C . THR C 1 114 ? 18.16502 25.50059 -57.47450 1.000 38.70299 114 THR C C 1
ATOM 4248 O O . THR C 1 114 ? 17.53486 26.33807 -56.81183 1.000 38.79072 114 THR C O 1
ATOM 4252 N N . GLY C 1 115 ? 17.57901 24.73245 -58.39193 1.000 41.17083 115 GLY C N 1
ATOM 4253 C CA . GLY C 1 115 ? 16.15380 24.85497 -58.63646 1.000 39.62313 115 GLY C CA 1
ATOM 4254 C C . GLY C 1 115 ? 15.33374 24.57489 -57.39593 1.000 39.36920 115 GLY C C 1
ATOM 4255 O O . GLY C 1 115 ? 14.43595 25.35006 -57.04635 1.000 38.20058 115 GLY C O 1
ATOM 4256 N N . ALA C 1 116 ? 15.63900 23.45913 -56.70320 1.000 37.21422 116 ALA C N 1
ATOM 4257 C CA . ALA C 1 116 ? 14.94657 23.13557 -55.45098 1.000 33.19725 116 ALA C CA 1
ATOM 4258 C C . ALA C 1 116 ? 15.10841 24.24009 -54.40252 1.000 34.80601 116 ALA C C 1
ATOM 4259 O O . ALA C 1 116 ? 14.16206 24.54544 -53.66425 1.000 33.50114 116 ALA C O 1
ATOM 4261 N N . PHE C 1 117 ? 16.30631 24.82049 -54.28423 1.000 32.35520 117 PHE C N 1
ATOM 4262 C CA . PHE C 1 117 ? 16.49876 25.88572 -53.29704 1.000 36.94409 117 PHE C CA 1
ATOM 4263 C C . PHE C 1 117 ? 15.66874 27.12462 -53.64531 1.000 38.34006 117 PHE C C 1
ATOM 4264 O O . PHE C 1 117 ? 14.94217 27.66505 -52.79380 1.000 35.76986 117 PHE C O 1
ATOM 4266 N N . ASN C 1 118 ? 15.73766 27.56980 -54.90553 1.000 35.99691 118 ASN C N 1
ATOM 4267 C CA . ASN C 1 118 ? 15.02674 28.78908 -55.32216 1.000 36.71970 118 ASN C CA 1
ATOM 4268 C C . ASN C 1 118 ? 13.52328 28.63760 -55.20040 1.000 34.91499 118 ASN C C 1
ATOM 4269 O O . ASN C 1 118 ? 12.84301 29.52186 -54.67267 1.000 36.08091 118 ASN C O 1
ATOM 4274 N N . MET C 1 119 ? 12.97843 27.53159 -55.71506 1.000 35.95950 119 MET C N 1
ATOM 4275 C CA . MET C 1 119 ? 11.52995 27.37124 -55.70396 1.000 34.88267 119 MET C CA 1
ATOM 4276 C C . MET C 1 119 ? 11.01698 27.19442 -54.28141 1.000 34.95059 119 MET C C 1
ATOM 4277 O O . MET C 1 119 ? 9.92982 27.68170 -53.94183 1.000 34.71882 119 MET C O 1
ATOM 4282 N N . THR C 1 120 ? 11.78673 26.50394 -53.42960 1.000 35.29143 120 THR C N 1
ATOM 4283 C CA . THR C 1 120 ? 11.36530 26.32740 -52.03845 1.000 31.37013 120 THR C CA 1
ATOM 4284 C C . THR C 1 120 ? 11.28937 27.66846 -51.32261 1.000 34.70127 120 THR C C 1
ATOM 4285 O O . THR C 1 120 ? 10.30007 27.96822 -50.64466 1.000 32.89939 120 THR C O 1
ATOM 4289 N N . GLN C 1 121 ? 12.33629 28.48359 -51.45957 1.000 32.26621 121 GLN C N 1
ATOM 4290 C CA . GLN C 1 121 ? 12.34299 29.79174 -50.81326 1.000 39.89620 121 GLN C CA 1
ATOM 4291 C C . GLN C 1 121 ? 11.17712 30.65369 -51.29346 1.000 42.81918 121 GLN C C 1
ATOM 4292 O O . GLN C 1 121 ? 10.51085 31.31663 -50.48712 1.000 41.65932 121 GLN C O 1
ATOM 4298 N N . SER C 1 122 ? 10.89837 30.63432 -52.60547 1.000 39.56449 122 SER C N 1
ATOM 4299 C CA . SER C 1 122 ? 9.83012 31.46887 -53.14638 1.000 37.94914 122 SER C CA 1
ATOM 4300 C C . SER C 1 122 ? 8.46769 31.03915 -52.63264 1.000 39.27282 122 SER C C 1
ATOM 4301 O O . SER C 1 122 ? 7.59848 31.88730 -52.40781 1.000 42.61818 122 SER C O 1
ATOM 4304 N N . VAL C 1 123 ? 8.25394 29.73773 -52.40847 1.000 35.50506 123 VAL C N 1
ATOM 4305 C CA . VAL C 1 123 ? 6.90398 29.29208 -52.06663 1.000 35.20142 123 VAL C CA 1
ATOM 4306 C C . VAL C 1 123 ? 6.60755 29.39018 -50.56604 1.000 37.01833 123 VAL C C 1
ATOM 4307 O O . VAL C 1 123 ? 5.43548 29.30257 -50.16917 1.000 37.97768 123 VAL C O 1
ATOM 4311 N N . LEU C 1 124 ? 7.62281 29.60416 -49.71803 1.000 36.51959 124 LEU C N 1
ATOM 4312 C CA . LEU C 1 124 ? 7.43996 29.43625 -48.26900 1.000 42.26172 124 LEU C CA 1
ATOM 4313 C C . LEU C 1 124 ? 6.63381 30.57641 -47.62909 1.000 45.66660 124 LEU C C 1
ATOM 4314 O O . LEU C 1 124 ? 5.77107 30.32402 -46.77360 1.000 44.36178 124 LEU C O 1
ATOM 4319 N N . LYS C 1 125 ? 6.91410 31.83356 -47.98114 1.000 45.99115 125 LYS C N 1
ATOM 4320 C CA . LYS C 1 125 ? 6.17234 32.93007 -47.34956 1.000 45.42576 125 LYS C CA 1
ATOM 4321 C C . LYS C 1 125 ? 4.66544 32.74087 -47.44013 1.000 43.99832 125 LYS C C 1
ATOM 4322 O O . LYS C 1 125 ? 4.00368 32.75907 -46.38903 1.000 47.20382 125 LYS C O 1
ATOM 4328 N N . PRO C 1 126 ? 4.06812 32.49540 -48.61440 1.000 45.85854 126 PRO C N 1
ATOM 4329 C CA . PRO C 1 126 ? 2.62650 32.18905 -48.62467 1.000 45.79890 126 PRO C CA 1
ATOM 4330 C C . PRO C 1 126 ? 2.24549 30.99012 -47.76570 1.000 49.77089 126 PRO C C 1
ATOM 4331 O O . PRO C 1 126 ? 1.20871 31.04183 -47.08645 1.000 51.16438 126 PRO C O 1
ATOM 4335 N N . MET C 1 127 ? 3.03365 29.89913 -47.76734 1.000 45.62743 127 MET C N 1
ATOM 4336 C CA . MET C 1 127 ? 2.60376 28.73227 -46.98974 1.000 47.01732 127 MET C CA 1
ATOM 4337 C C . MET C 1 127 ? 2.67651 29.01961 -45.50472 1.000 44.89416 127 MET C C 1
ATOM 4338 O O . MET C 1 127 ? 1.79839 28.60502 -44.73622 1.000 47.67564 127 MET C O 1
ATOM 4343 N N . MET C 1 128 ? 3.75941 29.66857 -45.08033 1.000 43.20182 128 MET C N 1
ATOM 4344 C CA . MET C 1 128 ? 3.93914 29.96757 -43.66470 1.000 47.50265 128 MET C CA 1
ATOM 4345 C C . MET C 1 128 ? 2.79461 30.81375 -43.13933 1.000 50.70912 128 MET C C 1
ATOM 4346 O O . MET C 1 128 ? 2.28632 30.56668 -42.03773 1.000 51.56386 128 MET C O 1
ATOM 4351 N N . LYS C 1 129 ? 2.33954 31.78525 -43.93688 1.000 49.87007 129 LYS C N 1
ATOM 4352 C CA . LYS C 1 129 ? 1.22916 32.61349 -43.49442 1.000 51.06479 129 LYS C CA 1
ATOM 4353 C C . LYS C 1 129 ? -0.04140 31.77629 -43.40614 1.000 53.71670 129 LYS C C 1
ATOM 4354 O O . LYS C 1 129 ? -0.82135 31.91517 -42.45650 1.000 54.70447 129 LYS C O 1
ATOM 4360 N N . ALA C 1 130 ? -0.21157 30.82121 -44.32644 1.000 54.60875 130 ALA C N 1
ATOM 4361 C CA . ALA C 1 130 ? -1.41594 29.99585 -44.36712 1.000 45.40049 130 ALA C CA 1
ATOM 4362 C C . ALA C 1 130 ? -1.45366 28.91123 -43.30395 1.000 51.61212 130 ALA C C 1
ATOM 4363 O O . ALA C 1 130 ? -2.46673 28.22219 -43.18872 1.000 57.96661 130 ALA C O 1
ATOM 4365 N N . ARG C 1 131 ? -0.38415 28.71772 -42.54649 1.000 51.31838 131 ARG C N 1
ATOM 4366 C CA . ARG C 1 131 ? -0.26125 27.65801 -41.54397 1.000 52.13988 131 ARG C CA 1
ATOM 4367 C C . ARG C 1 131 ? -0.24038 26.27346 -42.24561 1.000 52.96997 131 ARG C C 1
ATOM 4368 O O . ARG C 1 131 ? -0.52104 25.24501 -41.62789 1.000 54.87450 131 ARG C O 1
ATOM 4376 N N . GLU C 1 132 ? -0.00746 26.18998 -43.56132 1.000 51.58256 132 GLU C N 1
ATOM 4377 C CA . GLU C 1 132 ? -0.00212 24.85331 -44.17301 1.000 52.21499 132 GLU C CA 1
ATOM 4378 C C . GLU C 1 132 ? 0.73008 24.82650 -45.50915 1.000 47.61687 132 GLU C C 1
ATOM 4379 O O . GLU C 1 132 ? 0.89109 25.84688 -46.18077 1.000 48.19692 132 GLU C O 1
ATOM 4385 N N . GLY C 1 133 ? 1.13540 23.62105 -45.89463 1.000 45.16218 133 GLY C N 1
ATOM 4386 C CA . GLY C 1 133 ? 1.83168 23.40123 -47.14889 1.000 41.71314 133 GLY C CA 1
ATOM 4387 C C . GLY C 1 133 ? 2.56740 22.07741 -47.13025 1.000 42.52362 133 GLY C C 1
ATOM 4388 O O . GLY C 1 133 ? 2.64612 21.39139 -46.10801 1.000 39.83017 133 GLY C O 1
ATOM 4389 N N . ALA C 1 134 ? 3.09308 21.71026 -48.30396 1.000 36.51203 134 ALA C N 1
ATOM 4390 C CA . ALA C 1 134 ? 3.92906 20.51717 -48.43589 1.000 35.20860 134 ALA C CA 1
ATOM 4391 C C . ALA C 1 134 ? 4.95594 20.73195 -49.54041 1.000 35.64278 134 ALA C C 1
ATOM 4392 O O . ALA C 1 134 ? 4.63859 21.24672 -50.62263 1.000 36.30384 134 ALA C O 1
ATOM 4394 N N . ILE C 1 135 ? 6.19817 20.38869 -49.24656 1.000 29.63803 135 ILE C N 1
ATOM 4395 C CA . ILE C 1 135 ? 7.27172 20.44685 -50.22163 1.000 28.95127 135 ILE C CA 1
ATOM 4396 C C . ILE C 1 135 ? 7.88490 19.05662 -50.31219 1.000 34.54759 135 ILE C C 1
ATOM 4397 O O . ILE C 1 135 ? 8.21198 18.44811 -49.28043 1.000 29.33225 135 ILE C O 1
ATOM 4402 N N . ILE C 1 136 ? 8.02285 18.55123 -51.53660 1.000 27.05297 136 ILE C N 1
ATOM 4403 C CA . ILE C 1 136 ? 8.53418 17.21527 -51.78274 1.000 26.70580 136 ILE C CA 1
ATOM 4404 C C . ILE C 1 136 ? 9.72627 17.36573 -52.69646 1.000 28.56421 136 ILE C C 1
ATOM 4405 O O . ILE C 1 136 ? 9.58138 17.75381 -53.86967 1.000 30.64935 136 ILE C O 1
ATOM 4410 N N . ASN C 1 137 ? 10.90859 17.11369 -52.15431 1.000 27.76392 137 ASN C N 1
ATOM 4411 C CA . ASN C 1 137 ? 12.12646 17.09243 -52.94343 1.000 29.30327 137 ASN C CA 1
ATOM 4412 C C . ASN C 1 137 ? 12.37979 15.69061 -53.47662 1.000 35.53243 137 ASN C C 1
ATOM 4413 O O . ASN C 1 137 ? 12.01138 14.68951 -52.85244 1.000 34.87526 137 ASN C O 1
ATOM 4418 N N . MET C 1 138 ? 13.01391 15.66212 -54.66359 1.000 33.99986 138 MET C N 1
ATOM 4419 C CA . MET C 1 138 ? 13.30665 14.50001 -55.50201 1.000 39.61863 138 MET C CA 1
ATOM 4420 C C . MET C 1 138 ? 14.81370 14.41657 -55.71514 1.000 39.45602 138 MET C C 1
ATOM 4421 O O . MET C 1 138 ? 15.36843 15.27814 -56.39813 1.000 37.06674 138 MET C O 1
ATOM 4426 N N . SER C 1 139 ? 15.47169 13.36373 -55.22936 1.000 34.76641 139 SER C N 1
ATOM 4427 C CA . SER C 1 139 ? 16.84169 13.23074 -55.72326 1.000 33.45171 139 SER C CA 1
ATOM 4428 C C . SER C 1 139 ? 16.82558 12.48568 -57.05875 1.000 38.42877 139 SER C C 1
ATOM 4429 O O . SER C 1 139 ? 15.81696 11.89117 -57.44897 1.000 36.78335 139 SER C O 1
ATOM 4432 N N . SER C 1 140 ? 17.91123 12.59238 -57.80418 1.000 34.81644 140 SER C N 1
ATOM 4433 C CA . SER C 1 140 ? 17.86233 12.04025 -59.15196 1.000 44.69302 140 SER C CA 1
ATOM 4434 C C . SER C 1 140 ? 18.13165 10.53071 -59.13326 1.000 45.19936 140 SER C C 1
ATOM 4435 O O . SER C 1 140 ? 18.75182 9.98784 -58.20611 1.000 43.15657 140 SER C O 1
ATOM 4438 N N . VAL C 1 141 ? 17.58951 9.83767 -60.13999 1.000 41.77846 141 VAL C N 1
ATOM 4439 C CA . VAL C 1 141 ? 17.66007 8.38536 -60.12014 1.000 42.81350 141 VAL C CA 1
ATOM 4440 C C . VAL C 1 141 ? 19.12024 7.92642 -60.23035 1.000 48.79244 141 VAL C C 1
ATOM 4441 O O . VAL C 1 141 ? 20.01303 8.66637 -60.67820 1.000 45.44077 141 VAL C O 1
ATOM 4445 N N . VAL C 1 142 ? 19.35687 6.68482 -59.76917 1.000 47.38026 142 VAL C N 1
ATOM 4446 C CA . VAL C 1 142 ? 20.66111 6.02965 -59.75818 1.000 48.60390 142 VAL C CA 1
ATOM 4447 C C . VAL C 1 142 ? 20.96078 5.44424 -61.13615 1.000 53.11186 142 VAL C C 1
ATOM 4448 O O . VAL C 1 142 ? 20.06131 4.97534 -61.84507 1.000 51.44435 142 VAL C O 1
ATOM 4452 N N . GLY C 1 143 ? 22.24019 5.44938 -61.51664 1.000 58.46111 143 GLY C N 1
ATOM 4453 C CA . GLY C 1 143 ? 22.70241 4.74005 -62.70060 1.000 57.19680 143 GLY C CA 1
ATOM 4454 C C . GLY C 1 143 ? 22.27564 5.37803 -64.00693 1.000 61.00226 143 GLY C C 1
ATOM 4455 O O . GLY C 1 143 ? 22.88327 6.35534 -64.45926 1.000 67.92107 143 GLY C O 1
ATOM 4456 N N . GLY C 1 149 ? 29.18080 6.91537 -58.25691 1.000 70.81957 149 GLY C N 1
ATOM 4457 C CA . GLY C 1 149 ? 30.36360 7.11323 -59.08261 1.000 68.15668 149 GLY C CA 1
ATOM 4458 C C . GLY C 1 149 ? 30.91822 8.53020 -59.02782 1.000 62.84480 149 GLY C C 1
ATOM 4459 O O . GLY C 1 149 ? 32.06063 8.75687 -58.61023 1.000 58.06177 149 GLY C O 1
ATOM 4460 N N . GLN C 1 150 ? 30.11469 9.49613 -59.46415 1.000 59.33074 150 GLN C N 1
ATOM 4461 C CA . GLN C 1 150 ? 30.57397 10.87229 -59.46180 1.000 55.64241 150 GLN C CA 1
ATOM 4462 C C . GLN C 1 150 ? 30.64169 11.41686 -58.04162 1.000 49.11354 150 GLN C C 1
ATOM 4463 O O . GLN C 1 150 ? 29.79803 11.12110 -57.18660 1.000 40.39095 150 GLN C O 1
ATOM 4469 N N . ALA C 1 151 ? 31.67708 12.21432 -57.80231 1.000 45.96697 151 ALA C N 1
ATOM 4470 C CA . ALA C 1 151 ? 31.66159 13.12286 -56.67562 1.000 42.33667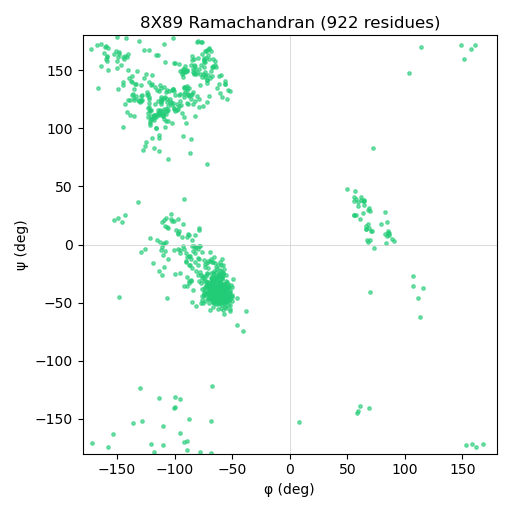 151 ALA C CA 1
ATOM 4471 C C . ALA C 1 151 ? 30.40634 13.98301 -56.70124 1.000 41.82271 151 ALA C C 1
ATOM 4472 O O . ALA C 1 151 ? 29.77318 14.20253 -55.66347 1.000 37.33260 151 ALA C O 1
ATOM 4474 N N . ASN C 1 152 ? 30.01564 14.46005 -57.88888 1.000 40.91013 152 ASN C N 1
ATOM 4475 C CA . ASN C 1 152 ? 28.93485 15.44149 -57.97040 1.000 39.52998 152 ASN C CA 1
ATOM 4476 C C . ASN C 1 152 ? 27.58835 14.81029 -57.68887 1.000 39.45642 152 ASN C C 1
ATOM 4477 O O . ASN C 1 152 ? 26.70700 15.44627 -57.09760 1.000 38.40570 152 ASN C O 1
ATOM 4482 N N . TYR C 1 153 ? 27.39531 13.57623 -58.13926 1.000 39.55244 153 TYR C N 1
ATOM 4483 C CA . TYR C 1 153 ? 26.16170 12.88181 -57.81693 1.000 41.34012 153 TYR C CA 1
ATOM 4484 C C . TYR C 1 153 ? 26.02719 12.71071 -56.30428 1.000 38.68562 153 TYR C C 1
ATOM 4485 O O . TYR C 1 153 ? 24.97775 13.00900 -55.72848 1.000 39.21600 153 TYR C O 1
ATOM 4494 N N . ALA C 1 154 ? 27.09367 12.25384 -55.64412 1.000 35.02108 154 ALA C N 1
ATOM 4495 C CA . ALA C 1 154 ? 27.05159 12.03390 -54.20010 1.000 37.25688 154 ALA C CA 1
ATOM 4496 C C . ALA C 1 154 ? 26.80214 13.33263 -53.44236 1.000 37.28315 154 ALA C C 1
ATOM 4497 O O . ALA C 1 154 ? 25.91606 13.41047 -52.58181 1.000 34.48494 154 ALA C O 1
ATOM 4499 N N . ALA C 1 155 ? 27.59360 14.36319 -53.73966 1.000 34.22926 155 ALA C N 1
ATOM 4500 C CA . ALA C 1 155 ? 27.47872 15.60892 -52.99565 1.000 35.27556 155 ALA C CA 1
ATOM 4501 C C . ALA C 1 155 ? 26.13221 16.27445 -53.24547 1.000 33.66138 155 ALA C C 1
ATOM 4502 O O . ALA C 1 155 ? 25.53055 16.83981 -52.32061 1.000 33.17580 155 ALA C O 1
ATOM 4504 N N . SER C 1 156 ? 25.61002 16.16602 -54.46864 1.000 34.14336 156 SER C N 1
ATOM 4505 C CA . SER C 1 156 ? 24.36850 16.86901 -54.78007 1.000 36.07200 156 SER C CA 1
ATOM 4506 C C . SER C 1 156 ? 23.17186 16.18960 -54.13998 1.000 33.36699 156 SER C C 1
ATOM 4507 O O . SER C 1 156 ? 22.27699 16.86312 -53.62055 1.000 34.49174 156 SER C O 1
ATOM 4510 N N . LYS C 1 157 ? 23.11402 14.85731 -54.19290 1.000 35.09466 157 LYS C N 1
ATOM 4511 C CA . LYS C 1 157 ? 22.05430 14.16946 -53.46906 1.000 33.80406 157 LYS C CA 1
ATOM 4512 C C . LYS C 1 157 ? 22.13473 14.48422 -51.97717 1.000 32.39743 157 LYS C C 1
ATOM 4513 O O . LYS C 1 157 ? 21.12436 14.81004 -51.33816 1.000 30.44415 157 LYS C O 1
ATOM 4519 N N . ALA C 1 158 ? 23.33745 14.42532 -51.40641 1.000 33.10714 158 ALA C N 1
ATOM 4520 C CA . ALA C 1 158 ? 23.47790 14.77863 -49.98929 1.000 32.43105 158 ALA C CA 1
ATOM 4521 C C . ALA C 1 158 ? 23.10809 16.22917 -49.75305 1.000 34.71908 158 ALA C C 1
ATOM 4522 O O . ALA C 1 158 ? 22.52345 16.57090 -48.71196 1.000 33.55114 158 ALA C O 1
ATOM 4524 N N . GLY C 1 159 ? 23.43298 17.10315 -50.71754 1.000 33.60592 159 GLY C N 1
ATOM 4525 C CA . GLY C 1 159 ? 23.08977 18.50232 -50.55420 1.000 31.34996 159 GLY C CA 1
ATOM 4526 C C . GLY C 1 159 ? 21.59246 18.68041 -50.44160 1.000 31.57883 159 GLY C C 1
ATOM 4527 O O . GLY C 1 159 ? 21.10455 19.39824 -49.56362 1.000 30.81270 159 GLY C O 1
ATOM 4528 N N . LEU C 1 160 ? 20.84626 17.99184 -51.30890 1.000 30.45561 160 LEU C N 1
ATOM 4529 C CA . LEU C 1 160 ? 19.38642 18.04897 -51.26598 1.000 33.35400 160 LEU C CA 1
ATOM 4530 C C . LEU C 1 160 ? 18.83709 17.47492 -49.95879 1.000 30.19160 160 LEU C C 1
ATOM 4531 O O . LEU C 1 160 ? 17.83805 17.97481 -49.42427 1.000 30.83648 160 LEU C O 1
ATOM 4536 N N . ILE C 1 161 ? 19.43603 16.38940 -49.45654 1.000 30.35878 161 ILE C N 1
ATOM 4537 C CA . ILE C 1 161 ? 18.94874 15.81311 -48.20371 1.000 30.27589 161 ILE C CA 1
ATOM 4538 C C . ILE C 1 161 ? 19.19582 16.77889 -47.05440 1.000 29.64483 161 ILE C C 1
ATOM 4539 O O . ILE C 1 161 ? 18.30824 17.02177 -46.22936 1.000 29.69736 161 ILE C O 1
ATOM 4544 N N . GLY C 1 162 ? 20.39964 17.36422 -46.99828 1.000 29.86100 162 GLY C N 1
ATOM 4545 C CA . GLY C 1 162 ? 20.69376 18.32630 -45.93274 1.000 34.62376 162 GLY C CA 1
ATOM 4546 C C . GLY C 1 162 ? 19.81767 19.56551 -45.99917 1.000 32.57469 162 GLY C C 1
ATOM 4547 O O . GLY C 1 162 ? 19.35707 20.07163 -44.96896 1.000 32.96712 162 GLY C O 1
ATOM 4548 N N . PHE C 1 163 ? 19.56043 20.06301 -47.21550 1.000 32.37855 163 PHE C N 1
ATOM 4549 C CA . PHE C 1 163 ? 18.65397 21.19860 -47.37741 1.000 32.85842 163 PHE C CA 1
ATOM 4550 C C . PHE C 1 163 ? 17.25440 20.83526 -46.89071 1.000 31.21159 163 PHE C C 1
ATOM 4551 O O . PHE C 1 163 ? 16.61365 21.59367 -46.15034 1.000 32.48862 163 PHE C O 1
ATOM 4559 N N . THR C 1 164 ? 16.76866 19.65881 -47.28559 1.000 28.24658 164 THR C N 1
ATOM 4560 C CA . THR C 1 164 ? 15.44969 19.21013 -46.83751 1.000 30.53556 164 THR C CA 1
ATOM 4561 C C . THR C 1 164 ? 15.33424 19.15601 -45.31920 1.000 31.52605 164 THR C C 1
ATOM 4562 O O . THR C 1 164 ? 14.30137 19.53552 -44.75673 1.000 34.48450 164 THR C O 1
ATOM 4566 N N . LYS C 1 165 ? 16.35021 18.63758 -44.63208 1.000 29.92331 165 LYS C N 1
ATOM 4567 C CA . LYS C 1 165 ? 16.23564 18.58030 -43.17471 1.000 34.42406 165 LYS C CA 1
ATOM 4568 C C . LYS C 1 165 ? 16.28921 19.97770 -42.56745 1.000 33.17156 165 LYS C C 1
ATOM 4569 O O . LYS C 1 165 ? 15.52535 20.29465 -41.64685 1.000 34.12929 165 LYS C O 1
ATOM 4575 N N . SER C 1 166 ? 17.15618 20.83616 -43.10703 1.000 31.53330 166 SER C N 1
ATOM 4576 C CA . SER C 1 166 ? 17.25155 22.21192 -42.62705 1.000 34.16126 166 SER C CA 1
ATOM 4577 C C . SER C 1 166 ? 15.90031 22.91294 -42.73161 1.000 35.12315 166 SER C C 1
ATOM 4578 O O . SER C 1 166 ? 15.43835 23.55071 -41.77686 1.000 37.05998 166 SER C O 1
ATOM 4581 N N . VAL C 1 167 ? 15.22704 22.75977 -43.87697 1.000 31.91580 167 VAL C N 1
ATOM 4582 C CA . VAL C 1 167 ? 13.97141 23.47194 -44.10639 1.000 34.13928 167 VAL C CA 1
ATOM 4583 C C . VAL C 1 167 ? 12.85389 22.85678 -43.27500 1.000 32.30169 167 VAL C C 1
ATOM 4584 O O . VAL C 1 167 ? 11.98045 23.56729 -42.76367 1.000 34.33094 167 VAL C O 1
ATOM 4588 N N . ALA C 1 168 ? 12.82759 21.52398 -43.17253 1.000 28.66816 168 ALA C N 1
ATOM 4589 C CA . ALA C 1 168 ? 11.82697 20.86885 -42.33519 1.000 32.32892 168 ALA C CA 1
ATOM 4590 C C . ALA C 1 168 ? 11.88162 21.40650 -40.90816 1.000 34.78782 168 ALA C C 1
ATOM 4591 O O . ALA C 1 168 ? 10.84493 21.67845 -40.29098 1.000 34.35185 168 ALA C O 1
ATOM 4593 N N . ARG C 1 169 ? 13.09317 21.54426 -40.36912 1.000 34.05863 169 ARG C N 1
ATOM 4594 C CA . ARG C 1 169 ? 13.28715 22.12908 -39.04493 1.000 37.85608 169 ARG C CA 1
ATOM 4595 C C . ARG C 1 169 ? 12.79997 23.57548 -39.02003 1.000 39.74569 169 ARG C C 1
ATOM 4596 O O . ARG C 1 169 ? 12.06188 23.99016 -38.12008 1.000 35.42975 169 ARG C O 1
ATOM 4604 N N . GLU C 1 170 ? 13.16711 24.34137 -40.04649 1.000 38.80667 170 GLU C N 1
ATOM 4605 C CA . GLU C 1 170 ? 12.85073 25.76582 -40.08044 1.000 38.46748 170 GLU C CA 1
ATOM 4606 C C . GLU C 1 170 ? 11.34454 26.01211 -40.04029 1.000 42.09307 170 GLU C C 1
ATOM 4607 O O . GLU C 1 170 ? 10.87594 26.91661 -39.34076 1.000 44.39346 170 GLU C O 1
ATOM 4613 N N . VAL C 1 171 ? 10.56029 25.20060 -40.74896 1.000 36.76065 171 VAL C N 1
ATOM 4614 C CA . VAL C 1 171 ? 9.16393 25.53511 -41.02963 1.000 36.26446 171 VAL C CA 1
ATOM 4615 C C . VAL C 1 171 ? 8.17200 24.61082 -40.34083 1.000 35.99552 171 VAL C C 1
ATOM 4616 O O . VAL C 1 171 ? 6.95772 24.77042 -40.55292 1.000 39.84316 171 VAL C O 1
ATOM 4620 N N . ALA C 1 172 ? 8.62758 23.64929 -39.53125 1.000 39.61332 172 ALA C N 1
ATOM 4621 C CA . ALA C 1 172 ? 7.68626 22.70337 -38.91716 1.000 40.46102 172 ALA C CA 1
ATOM 4622 C C . ALA C 1 172 ? 6.65866 23.40403 -38.03681 1.000 42.15692 172 ALA C C 1
ATOM 4623 O O . ALA C 1 172 ? 5.49803 22.97083 -37.97977 1.000 43.93328 172 ALA C O 1
ATOM 4625 N N . SER C 1 173 ? 7.05403 24.48494 -37.34498 1.000 40.46187 173 SER C N 1
ATOM 4626 C CA . SER C 1 173 ? 6.13504 25.10593 -36.38878 1.000 45.71863 173 SER C CA 1
ATOM 4627 C C . SER C 1 173 ? 4.95696 25.78558 -37.07774 1.000 48.63180 173 SER C C 1
ATOM 4628 O O . SER C 1 173 ? 3.96752 26.10049 -36.40865 1.000 51.13081 173 SER C O 1
ATOM 4631 N N . ARG C 1 174 ? 5.03626 25.99626 -38.39670 1.000 47.74696 174 ARG C N 1
ATOM 4632 C CA . ARG C 1 174 ? 3.93333 26.50377 -39.20286 1.000 46.88190 174 ARG C CA 1
ATOM 4633 C C . ARG C 1 174 ? 3.19717 25.39836 -39.96889 1.000 48.13048 174 ARG C C 1
ATOM 4634 O O . ARG C 1 174 ? 2.52925 25.69119 -40.97023 1.000 48.47060 174 ARG C O 1
ATOM 4642 N N . ASN C 1 175 ? 3.32452 24.13829 -39.53636 1.000 43.88334 175 ASN C N 1
ATOM 4643 C CA . ASN C 1 175 ? 2.54013 23.01927 -40.09052 1.000 46.16746 175 ASN C CA 1
ATOM 4644 C C . ASN C 1 175 ? 2.81693 22.80259 -41.58657 1.000 45.56326 175 ASN C C 1
ATOM 4645 O O . ASN C 1 175 ? 1.91890 22.49441 -42.37218 1.000 43.88458 175 ASN C O 1
ATOM 4650 N N . ILE C 1 176 ? 4.07376 22.96760 -41.98352 1.000 42.66390 176 ILE C N 1
ATOM 4651 C CA . ILE C 1 176 ? 4.52055 22.76862 -43.35702 1.000 40.45816 176 ILE C CA 1
ATOM 4652 C C . ILE C 1 176 ? 5.42673 21.55155 -43.37876 1.000 40.13005 176 ILE C C 1
ATOM 4653 O O . ILE C 1 176 ? 6.39764 21.47840 -42.61055 1.000 40.11300 176 ILE C O 1
ATOM 4658 N N . ARG C 1 177 ? 5.09105 20.58838 -44.23050 1.000 35.86081 177 ARG C N 1
ATOM 4659 C CA . ARG C 1 177 ? 5.76691 19.29591 -44.27440 1.000 32.45081 177 ARG C CA 1
ATOM 4660 C C . ARG C 1 177 ? 6.76887 19.28715 -45.41821 1.000 36.09190 177 ARG C C 1
ATOM 4661 O O . ARG C 1 177 ? 6.42699 19.65023 -46.54802 1.000 38.38896 177 ARG C O 1
ATOM 4669 N N . VAL C 1 178 ? 8.00482 18.90520 -45.11951 1.000 31.24609 178 VAL C N 1
ATOM 4670 C CA . VAL C 1 178 ? 9.08845 18.88925 -46.08529 1.000 29.94086 178 VAL C CA 1
ATOM 4671 C C . VAL C 1 178 ? 9.75393 17.51288 -46.02048 1.000 33.24082 178 VAL C C 1
ATOM 4672 O O . VAL C 1 178 ? 10.18099 17.08584 -44.94114 1.000 30.28466 178 VAL C O 1
ATOM 4676 N N . ASN C 1 179 ? 9.83130 16.81736 -47.16442 1.000 27.60337 179 ASN C N 1
ATOM 4677 C CA . ASN C 1 179 ? 10.33214 15.44493 -47.23838 1.000 27.75188 179 ASN C CA 1
ATOM 4678 C C . ASN C 1 179 ? 11.10801 15.28095 -48.53906 1.000 33.13128 179 ASN C C 1
ATOM 4679 O O . ASN C 1 179 ? 10.92774 16.06522 -49.47641 1.000 30.36199 179 ASN C O 1
ATOM 4684 N N . VAL C 1 180 ? 11.97531 14.25655 -48.60303 1.000 28.33497 180 VAL C N 1
ATOM 4685 C CA . VAL C 1 180 ? 12.73184 13.95170 -49.81469 1.000 29.74883 180 VAL C CA 1
ATOM 4686 C C . VAL C 1 180 ? 12.39702 12.52347 -50.19890 1.000 32.33222 180 VAL C C 1
ATOM 4687 O O . VAL C 1 180 ? 12.38262 11.63098 -49.34130 1.000 29.49189 180 VAL C O 1
ATOM 4691 N N . ILE C 1 181 ? 12.23322 12.29089 -51.49207 1.000 30.76997 181 ILE C N 1
ATOM 4692 C CA . ILE C 1 181 ? 12.16326 10.94868 -52.04552 1.000 30.95143 181 ILE C CA 1
ATOM 4693 C C . ILE C 1 181 ? 13.47681 10.65451 -52.74988 1.000 34.70764 181 ILE C C 1
ATOM 4694 O O . ILE C 1 181 ? 13.94645 11.46791 -53.55058 1.000 32.77507 181 ILE C O 1
ATOM 4699 N N . ALA C 1 182 ? 14.05528 9.48058 -52.46642 1.000 32.87947 182 ALA C N 1
ATOM 4700 C CA . ALA C 1 182 ? 15.27620 9.00716 -53.11157 1.000 31.51778 182 ALA C CA 1
ATOM 4701 C C . ALA C 1 182 ? 14.96126 7.77405 -53.95451 1.000 32.99804 182 ALA C C 1
ATOM 4702 O O . ALA C 1 182 ? 14.94395 6.64245 -53.44153 1.000 32.63762 182 ALA C O 1
ATOM 4704 N N . PRO C 1 183 ? 14.69049 7.93630 -55.24676 1.000 36.63048 183 PRO C N 1
ATOM 4705 C CA . PRO C 1 183 ? 14.38890 6.77518 -56.09142 1.000 36.04649 183 PRO C CA 1
ATOM 4706 C C . PRO C 1 183 ? 15.65785 5.99554 -56.38485 1.000 38.13564 183 PRO C C 1
ATOM 4707 O O . PRO C 1 183 ? 16.77334 6.51740 -56.30649 1.000 39.10864 183 PRO C O 1
ATOM 4711 N N . GLY C 1 184 ? 15.47688 4.72658 -56.73804 1.000 38.53503 184 GLY C N 1
ATOM 4712 C CA . GLY C 1 184 ? 16.61340 3.92494 -57.12666 1.000 34.83831 184 GLY C CA 1
ATOM 4713 C C . GLY C 1 184 ? 16.77615 3.91262 -58.62800 1.000 38.30520 184 GLY C C 1
ATOM 4714 O O . GLY C 1 184 ? 16.71854 4.96048 -59.27860 1.000 37.49156 184 GLY C O 1
ATOM 4715 N N . MET C 1 185 ? 16.97025 2.73037 -59.19430 1.000 39.28612 185 MET C N 1
ATOM 4716 C CA . MET C 1 185 ? 17.02877 2.57095 -60.63835 1.000 39.61520 185 MET C CA 1
ATOM 4717 C C . MET C 1 185 ? 15.61631 2.41013 -61.17092 1.000 41.48818 185 MET C C 1
ATOM 4718 O O . MET C 1 185 ? 14.85020 1.56578 -60.68745 1.000 43.93581 185 MET C O 1
ATOM 4723 N N . ILE C 1 186 ? 15.27912 3.21049 -62.17007 1.000 39.59765 186 ILE C N 1
ATOM 4724 C CA . ILE C 1 186 ? 13.95063 3.21468 -62.76002 1.000 44.73914 186 ILE C CA 1
ATOM 4725 C C . ILE C 1 186 ? 14.07655 2.75283 -64.20413 1.000 48.27891 186 ILE C C 1
ATOM 4726 O O . ILE C 1 186 ? 14.96270 3.21421 -64.93416 1.000 51.17346 186 ILE C O 1
ATOM 4731 N N . GLU C 1 187 ? 13.20181 1.83563 -64.60598 1.000 47.60195 187 GLU C N 1
ATOM 4732 C CA . GLU C 1 187 ? 13.14868 1.42113 -65.99785 1.000 52.58895 187 GLU C CA 1
ATOM 4733 C C . GLU C 1 187 ? 12.79726 2.60460 -66.89250 1.000 52.81059 187 GLU C C 1
ATOM 4734 O O . GLU C 1 187 ? 12.01588 3.48725 -66.52495 1.000 48.79965 187 GLU C O 1
ATOM 4740 N N . SER C 1 188 ? 13.37891 2.61567 -68.08065 1.000 53.57279 188 SER C N 1
ATOM 4741 C CA . SER C 1 188 ? 13.10611 3.67510 -69.03868 1.000 55.69538 188 SER C CA 1
ATOM 4742 C C . SER C 1 188 ? 13.44416 3.15568 -70.43208 1.000 60.59968 188 SER C C 1
ATOM 4743 O O . SER C 1 188 ? 13.74934 1.97186 -70.61987 1.000 57.96264 188 SER C O 1
ATOM 4746 N N . ASP C 1 189 ? 13.37316 4.04458 -71.41809 1.000 56.89632 189 ASP C N 1
ATOM 4747 C CA . ASP C 1 189 ? 13.92782 3.72331 -72.72700 1.000 65.00670 189 ASP C CA 1
ATOM 4748 C C . ASP C 1 189 ? 15.37480 3.31829 -72.61927 1.000 68.98173 189 ASP C C 1
ATOM 4749 O O . ASP C 1 189 ? 15.85764 2.50202 -73.40248 1.000 71.63555 189 ASP C O 1
ATOM 4754 N N . MET C 1 190 ? 16.08631 3.87874 -71.65126 1.000 70.75179 190 MET C N 1
ATOM 4755 C CA . MET C 1 190 ? 17.53081 3.72407 -71.64409 1.000 70.60416 190 MET C CA 1
ATOM 4756 C C . MET C 1 190 ? 17.87806 2.33267 -71.16560 1.000 74.87547 190 MET C C 1
ATOM 4757 O O . MET C 1 190 ? 18.65884 1.61195 -71.79603 1.000 79.80383 190 MET C O 1
ATOM 4762 N N . THR C 1 191 ? 17.25095 1.93937 -70.05447 1.000 74.39940 191 THR C N 1
ATOM 4763 C CA . THR C 1 191 ? 17.31081 0.58737 -69.51469 1.000 74.65461 191 THR C CA 1
ATOM 4764 C C . THR C 1 191 ? 16.91812 -0.45984 -70.54567 1.000 75.87583 191 THR C C 1
ATOM 4765 O O . THR C 1 191 ? 17.64354 -1.43543 -70.77191 1.000 80.59602 191 THR C O 1
ATOM 4769 N N . ALA C 1 192 ? 15.75490 -0.27719 -71.17198 1.000 76.98916 192 ALA C N 1
ATOM 4770 C CA . ALA C 1 192 ? 15.18665 -1.33950 -71.99569 1.000 79.18966 192 ALA C CA 1
ATOM 4771 C C . ALA C 1 192 ? 16.12818 -1.73227 -73.13290 1.000 80.60943 192 ALA C C 1
ATOM 4772 O O . ALA C 1 192 ? 16.26178 -2.92133 -73.45319 1.000 83.19879 192 ALA C O 1
ATOM 4774 N N . ILE C 1 193 ? 16.81717 -0.75703 -73.72955 1.000 77.84171 193 ILE C N 1
ATOM 4775 C CA . ILE C 1 193 ? 17.70994 -1.03318 -74.85409 1.000 80.18919 193 ILE C CA 1
ATOM 4776 C C . ILE C 1 193 ? 19.17257 -0.96733 -74.41825 1.000 83.22015 193 ILE C C 1
ATOM 4777 O O . ILE C 1 193 ? 19.89418 -0.01024 -74.73027 1.000 81.35662 193 ILE C O 1
ATOM 4782 N N . LEU C 1 194 ? 19.61824 -1.98857 -73.68583 1.000 86.04365 194 LEU C N 1
ATOM 4783 C CA . LEU C 1 194 ? 21.04041 -2.22123 -73.46409 1.000 86.14071 194 LEU C CA 1
ATOM 4784 C C . LEU C 1 194 ? 21.23464 -3.72130 -73.28778 1.000 85.41448 194 LEU C C 1
ATOM 4785 O O . LEU C 1 194 ? 20.27419 -4.49742 -73.32823 1.000 85.18075 194 LEU C O 1
ATOM 4790 N N . SER C 1 195 ? 22.49227 -4.12306 -73.10306 1.000 86.00217 195 SER C N 1
ATOM 4791 C CA . SER C 1 195 ? 22.85022 -5.53803 -73.10433 1.000 86.63363 195 SER C CA 1
ATOM 4792 C C . SER C 1 195 ? 22.05628 -6.31744 -72.06468 1.000 87.75810 195 SER C C 1
ATOM 4793 O O . SER C 1 195 ? 21.86524 -5.85555 -70.94108 1.000 85.95937 195 SER C O 1
ATOM 4796 N N . ASP C 1 196 ? 21.60385 -7.51712 -72.44131 1.000 89.32429 196 ASP C N 1
ATOM 4797 C CA . ASP C 1 196 ? 20.89675 -8.39979 -71.51669 1.000 89.82474 196 ASP C CA 1
ATOM 4798 C C . ASP C 1 196 ? 21.83027 -9.13841 -70.56958 1.000 88.12874 196 ASP C C 1
ATOM 4799 O O . ASP C 1 196 ? 21.35470 -9.91043 -69.72791 1.000 85.37660 196 ASP C O 1
ATOM 4804 N N . LYS C 1 197 ? 23.13638 -8.92496 -70.69368 1.000 87.06218 197 LYS C N 1
ATOM 4805 C CA . LYS C 1 197 ? 24.09687 -9.38214 -69.70531 1.000 85.90723 197 LYS C CA 1
ATOM 4806 C C . LYS C 1 197 ? 24.50229 -8.25220 -68.76802 1.000 81.78378 197 LYS C C 1
ATOM 4807 O O . LYS C 1 197 ? 24.88993 -8.50832 -67.62272 1.000 79.01338 197 LYS C O 1
ATOM 4813 N N . ILE C 1 198 ? 24.39182 -7.00444 -69.23483 1.000 80.15234 198 ILE C N 1
ATOM 4814 C CA . ILE C 1 198 ? 24.58068 -5.85112 -68.36189 1.000 79.97046 198 ILE C CA 1
ATOM 4815 C C . ILE C 1 198 ? 23.37458 -5.67434 -67.44452 1.000 75.90482 198 ILE C C 1
ATOM 4816 O O . ILE C 1 198 ? 23.53198 -5.41586 -66.24557 1.000 71.25615 198 ILE C O 1
ATOM 4821 N N . LYS C 1 199 ? 22.15278 -5.80673 -67.98923 1.000 77.89254 199 LYS C N 1
ATOM 4822 C CA . LYS C 1 199 ? 20.95434 -5.77191 -67.14719 1.000 75.55262 199 LYS C CA 1
ATOM 4823 C C . LYS C 1 199 ? 21.00903 -6.84145 -66.06914 1.000 71.15670 199 LYS C C 1
ATOM 4824 O O . LYS C 1 199 ? 20.67907 -6.57550 -64.90720 1.000 66.00653 199 LYS C O 1
ATOM 4830 N N . GLU C 1 200 ? 21.41950 -8.05722 -66.44001 1.000 74.29645 200 GLU C N 1
ATOM 4831 C CA . GLU C 1 200 ? 21.55343 -9.14171 -65.47159 1.000 73.26133 200 GLU C CA 1
ATOM 4832 C C . GLU C 1 200 ? 22.50521 -8.76077 -64.34847 1.000 68.74078 200 GLU C C 1
ATOM 4833 O O . GLU C 1 200 ? 22.17707 -8.90468 -63.16403 1.000 66.58086 200 GLU C O 1
ATOM 4839 N N . ALA C 1 201 ? 23.70141 -8.28317 -64.70275 1.000 68.26166 201 ALA C N 1
ATOM 4840 C CA . ALA C 1 201 ? 24.65464 -7.85324 -63.68782 1.000 64.88794 201 ALA C CA 1
ATOM 4841 C C . ALA C 1 201 ? 24.16131 -6.63318 -62.92433 1.000 64.77620 201 ALA C C 1
ATOM 4842 O O . ALA C 1 201 ? 24.60134 -6.39711 -61.79205 1.000 62.04235 201 ALA C O 1
ATOM 4844 N N . THR C 1 202 ? 23.25286 -5.86046 -63.51725 1.000 62.66988 202 THR C N 1
ATOM 4845 C CA . THR C 1 202 ? 22.80318 -4.62826 -62.88895 1.000 59.49546 202 THR C CA 1
ATOM 4846 C C . THR C 1 202 ? 21.67535 -4.92649 -61.90140 1.000 57.20648 202 THR C C 1
ATOM 4847 O O . THR C 1 202 ? 21.72697 -4.51425 -60.74093 1.000 54.30512 202 THR C O 1
ATOM 4851 N N . LEU C 1 203 ? 20.67031 -5.68860 -62.35328 1.000 58.11910 203 LEU C N 1
ATOM 4852 C CA . LEU C 1 203 ? 19.61604 -6.20494 -61.48354 1.000 53.77805 203 LEU C CA 1
ATOM 4853 C C . LEU C 1 203 ? 20.15782 -7.02106 -60.31531 1.000 54.56580 203 LEU C C 1
ATOM 4854 O O . LEU C 1 203 ? 19.56606 -7.00944 -59.23020 1.000 50.25261 203 LEU C O 1
ATOM 4859 N N . ALA C 1 204 ? 21.25402 -7.75563 -60.51264 1.000 56.26882 204 ALA C N 1
ATOM 4860 C CA . ALA C 1 204 ? 21.81069 -8.52733 -59.40516 1.000 55.00813 204 ALA C CA 1
ATOM 4861 C C . ALA C 1 204 ? 22.19001 -7.62777 -58.23841 1.000 55.42733 204 ALA C C 1
ATOM 4862 O O . ALA C 1 204 ? 22.15918 -8.06657 -57.08375 1.000 57.06292 204 ALA C O 1
ATOM 4864 N N . GLN C 1 205 ? 22.52168 -6.36083 -58.51591 1.000 55.45617 205 GLN C N 1
ATOM 4865 C CA . GLN C 1 205 ? 22.92947 -5.41368 -57.48476 1.000 55.13104 205 GLN C CA 1
ATOM 4866 C C . GLN C 1 205 ? 21.76840 -4.90985 -56.63132 1.000 51.56530 205 GLN C C 1
ATOM 4867 O O . GLN C 1 205 ? 22.01306 -4.29622 -55.58594 1.000 51.13649 205 GLN C O 1
ATOM 4873 N N . ILE C 1 206 ? 20.52724 -5.13923 -57.03896 1.000 48.53556 206 ILE C N 1
ATOM 4874 C CA . ILE C 1 206 ? 19.35704 -4.58268 -56.36351 1.000 46.91649 206 ILE C CA 1
ATOM 4875 C C . ILE C 1 206 ? 18.74502 -5.68261 -55.50446 1.000 43.82800 206 ILE C C 1
ATOM 4876 O O . ILE C 1 206 ? 18.35263 -6.71961 -56.05248 1.000 41.74332 206 ILE C O 1
ATOM 4881 N N . PRO C 1 207 ? 18.61107 -5.49348 -54.18418 1.000 38.96516 207 PRO C N 1
ATOM 4882 C CA . PRO C 1 207 ? 18.10994 -6.59362 -53.34021 1.000 41.65057 207 PRO C CA 1
ATOM 4883 C C . PRO C 1 207 ? 16.78179 -7.17211 -53.78248 1.000 42.19780 207 PRO C C 1
ATOM 4884 O O . PRO C 1 207 ? 16.58773 -8.38284 -53.61704 1.000 44.26207 207 PRO C O 1
ATOM 4888 N N . MET C 1 208 ? 15.87471 -6.38287 -54.37239 1.000 38.70870 208 MET C N 1
ATOM 4889 C CA . MET C 1 208 ? 14.64826 -6.95100 -54.92243 1.000 41.52288 208 MET C CA 1
ATOM 4890 C C . MET C 1 208 ? 14.76571 -7.38705 -56.38416 1.000 40.72556 208 MET C C 1
ATOM 4891 O O . MET C 1 208 ? 13.75258 -7.76395 -56.98118 1.000 37.59428 208 MET C O 1
ATOM 4896 N N . LYS C 1 209 ? 15.96382 -7.34878 -56.96963 1.000 40.47674 209 LYS C N 1
ATOM 4897 C CA . LYS C 1 209 ? 16.24245 -8.03153 -58.23789 1.000 41.14208 209 LYS C CA 1
ATOM 4898 C C . LYS C 1 209 ? 15.33729 -7.54860 -59.37097 1.000 42.58579 209 LYS C C 1
ATOM 4899 O O . LYS C 1 209 ? 14.98900 -8.32310 -60.26142 1.000 39.03297 209 LYS C O 1
ATOM 4905 N N . GLU C 1 210 ? 14.95412 -6.26989 -59.36065 1.000 38.12806 210 GLU C N 1
ATOM 4906 C CA . GLU C 1 210 ? 14.09157 -5.71092 -60.39752 1.000 41.79963 210 GLU C CA 1
ATOM 4907 C C . GLU C 1 210 ? 14.27289 -4.19399 -60.40847 1.000 40.45571 210 GLU C C 1
ATOM 4908 O O . GLU C 1 210 ? 14.71438 -3.60312 -59.42050 1.000 38.84231 210 GLU C O 1
ATOM 4914 N N . PHE C 1 211 ? 13.93765 -3.57672 -61.54142 1.000 39.56317 211 PHE C N 1
ATOM 4915 C CA . PHE C 1 211 ? 13.95646 -2.12252 -61.66419 1.000 37.83889 211 PHE C CA 1
ATOM 4916 C C . PHE C 1 211 ? 12.65039 -1.52709 -61.14654 1.000 40.47344 211 PHE C C 1
ATOM 4917 O O . PHE C 1 211 ? 11.58349 -2.15664 -61.20899 1.000 35.46966 211 PHE C O 1
ATOM 4925 N N . GLY C 1 212 ? 12.74029 -0.27507 -60.64658 1.000 39.82442 212 GLY C N 1
ATOM 4926 C CA . GLY C 1 212 ? 11.55041 0.46263 -60.28051 1.000 37.08461 212 GLY C CA 1
ATOM 4927 C C . GLY C 1 212 ? 10.82011 1.01226 -61.49655 1.000 39.78660 212 GLY C C 1
ATOM 4928 O O . GLY C 1 212 ? 11.29707 0.93005 -62.62883 1.000 38.61771 212 GLY C O 1
ATOM 4929 N N . GLN C 1 213 ? 9.64751 1.59484 -61.23398 1.000 38.23264 213 GLN C N 1
ATOM 4930 C CA . GLN C 1 213 ? 8.79140 2.19352 -62.25228 1.000 37.86003 213 GLN C CA 1
ATOM 4931 C C . GLN C 1 213 ? 8.48615 3.62970 -61.83410 1.000 38.48833 213 GLN C C 1
ATOM 4932 O O . GLN C 1 213 ? 8.29693 3.90550 -60.64173 1.000 32.92718 213 GLN C O 1
ATOM 4938 N N . ALA C 1 214 ? 8.41231 4.53090 -62.81750 1.000 34.81193 214 ALA C N 1
ATOM 4939 C CA . ALA C 1 214 ? 8.10068 5.92871 -62.52939 1.000 36.59844 214 ALA C CA 1
ATOM 4940 C C . ALA C 1 214 ? 6.81314 6.04736 -61.73784 1.000 31.68451 214 ALA C C 1
ATOM 4941 O O . ALA C 1 214 ? 6.68898 6.90453 -60.86635 1.000 33.14610 214 ALA C O 1
ATOM 4943 N N . GLU C 1 215 ? 5.83940 5.19933 -62.04069 1.000 31.58597 215 GLU C N 1
ATOM 4944 C CA . GLU C 1 215 ? 4.54385 5.29375 -61.38560 1.000 31.20958 215 GLU C CA 1
ATOM 4945 C C . GLU C 1 215 ? 4.63825 5.04706 -59.87601 1.000 35.76838 215 GLU C C 1
ATOM 4946 O O . GLU C 1 215 ? 3.82792 5.59402 -59.11320 1.000 32.98399 215 GLU C O 1
ATOM 4952 N N . GLN C 1 216 ? 5.63170 4.25714 -59.42720 1.000 32.73818 216 GLN C N 1
ATOM 4953 C CA . GLN C 1 216 ? 5.85178 4.03404 -57.99213 1.000 34.70284 216 GLN C CA 1
ATOM 4954 C C . GLN C 1 216 ? 6.33161 5.30549 -57.30406 1.000 34.29314 216 GLN C C 1
ATOM 4955 O O . GLN C 1 216 ? 5.88432 5.63349 -56.18947 1.000 32.14659 216 GLN C O 1
ATOM 4961 N N . VAL C 1 217 ? 7.26527 6.01831 -57.94616 1.000 30.55026 217 VAL C N 1
ATOM 4962 C CA . VAL C 1 217 ? 7.68662 7.32581 -57.45395 1.000 30.76140 217 VAL C CA 1
ATOM 4963 C C . VAL C 1 217 ? 6.49736 8.27939 -57.39129 1.000 34.96076 217 VAL C C 1
ATOM 4964 O O . VAL C 1 217 ? 6.33699 9.03730 -56.42519 1.000 33.85883 217 VAL C O 1
ATOM 4968 N N . ALA C 1 218 ? 5.64365 8.25795 -58.41805 1.000 30.36875 218 ALA C N 1
ATOM 4969 C CA . ALA C 1 218 ? 4.50053 9.16964 -58.44935 1.000 31.60925 218 ALA C CA 1
ATOM 4970 C C . ALA C 1 218 ? 3.50531 8.87909 -57.31998 1.000 32.49798 218 ALA C C 1
ATOM 4971 O O . ALA C 1 218 ? 2.98170 9.81476 -56.69017 1.000 29.85450 218 ALA C O 1
ATOM 4973 N N . ASP C 1 219 ? 3.22452 7.59510 -57.05331 1.000 29.77987 219 ASP C N 1
ATOM 4974 C CA . ASP C 1 219 ? 2.31156 7.23846 -55.96025 1.000 35.97757 219 ASP C CA 1
ATOM 4975 C C . ASP C 1 219 ? 2.83420 7.71611 -54.61467 1.000 32.92027 219 ASP C C 1
ATOM 4976 O O . ASP C 1 219 ? 2.05984 8.16738 -53.76410 1.000 30.71562 219 ASP C O 1
ATOM 4981 N N . LEU C 1 220 ? 4.14024 7.58317 -54.39523 1.000 30.51644 220 LEU C N 1
ATOM 4982 C CA . LEU C 1 220 ? 4.73904 8.05441 -53.16131 1.000 30.42038 220 LEU C CA 1
ATOM 4983 C C . LEU C 1 220 ? 4.65454 9.57772 -53.05188 1.000 32.33226 220 LEU C C 1
ATOM 4984 O O . LEU C 1 220 ? 4.36825 10.10989 -51.96930 1.000 32.64057 220 LEU C O 1
ATOM 4989 N N . THR C 1 221 ? 4.92806 10.29208 -54.15558 1.000 28.37768 221 THR C N 1
ATOM 4990 C CA . THR C 1 221 ? 4.85010 11.75558 -54.14530 1.000 30.21312 221 THR C CA 1
ATOM 4991 C C . THR C 1 221 ? 3.44322 12.24115 -53.79738 1.000 30.75424 221 THR C C 1
ATOM 4992 O O . THR C 1 221 ? 3.27511 13.14792 -52.97577 1.000 33.95436 221 THR C O 1
ATOM 4996 N N . VAL C 1 222 ? 2.41697 11.63889 -54.39803 1.000 32.46165 222 VAL C N 1
ATOM 4997 C CA . VAL C 1 222 ? 1.04504 12.04830 -54.10126 1.000 32.27294 222 VAL C CA 1
ATOM 4998 C C . VAL C 1 222 ? 0.69672 11.73484 -52.65331 1.000 35.13778 222 VAL C C 1
ATOM 4999 O O . VAL C 1 222 ? 0.02239 12.52381 -51.96648 1.000 33.86646 222 VAL C O 1
ATOM 5003 N N . PHE C 1 223 ? 1.13557 10.57501 -52.16316 1.000 33.65515 223 PHE C N 1
ATOM 5004 C CA . PHE C 1 223 ? 0.79413 10.19758 -50.79666 1.000 30.94177 223 PHE C CA 1
ATOM 5005 C C . PHE C 1 223 ? 1.36066 11.19602 -49.80055 1.000 31.82327 223 PHE C C 1
ATOM 5006 O O . PHE C 1 223 ? 0.63543 11.69884 -48.93346 1.000 32.34127 223 PHE C O 1
ATOM 5014 N N . LEU C 1 224 ? 2.65709 11.50996 -49.92087 1.000 31.54430 224 LEU C N 1
ATOM 5015 C CA . LEU C 1 224 ? 3.27985 12.48053 -49.01888 1.000 33.06291 224 LEU C CA 1
ATOM 5016 C C . LEU C 1 224 ? 2.59700 13.83687 -49.10816 1.000 37.43792 224 LEU C C 1
ATOM 5017 O O . LEU C 1 224 ? 2.41677 14.51997 -48.08773 1.000 37.26023 224 LEU C O 1
ATOM 5022 N N . ALA C 1 225 ? 2.24326 14.26577 -50.32856 1.000 32.52081 225 ALA C N 1
ATOM 5023 C CA . ALA C 1 225 ? 1.59834 15.56399 -50.48418 1.000 32.95477 225 ALA C CA 1
ATOM 5024 C C . ALA C 1 225 ? 0.31195 15.63939 -49.67379 1.000 34.21509 225 ALA C C 1
ATOM 5025 O O . ALA C 1 225 ? -0.02382 16.70254 -49.15545 1.000 36.05746 225 ALA C O 1
ATOM 5027 N N . GLY C 1 226 ? -0.40503 14.52698 -49.54192 1.000 32.53554 226 GLY C N 1
ATOM 5028 C CA . GLY C 1 226 ? -1.67598 14.50175 -48.84919 1.000 37.65619 226 GLY C CA 1
ATOM 5029 C C . GLY C 1 226 ? -1.63761 14.04779 -47.40482 1.000 44.07381 226 GLY C C 1
ATOM 5030 O O . GLY C 1 226 ? -2.67689 14.07415 -46.73591 1.000 43.97142 226 GLY C O 1
ATOM 5031 N N . GLN C 1 227 ? -0.47527 13.63392 -46.89869 1.000 36.56365 227 GLN C N 1
ATOM 5032 C CA . GLN C 1 227 ? -0.37103 12.97823 -45.60095 1.000 38.74060 227 GLN C CA 1
ATOM 5033 C C . GLN C 1 227 ? 0.02197 13.98605 -44.52326 1.000 41.06006 227 GLN C C 1
ATOM 5034 O O . GLN C 1 227 ? 1.11682 14.56052 -44.57034 1.000 38.57992 227 GLN C O 1
ATOM 5040 N N . ASP C 1 228 ? -0.87092 14.19269 -43.55834 1.000 37.18845 228 ASP C N 1
ATOM 5041 C CA . ASP C 1 228 ? -0.56002 15.04299 -42.41585 1.000 42.08361 228 ASP C CA 1
ATOM 5042 C C . ASP C 1 228 ? 0.49208 14.41893 -41.49963 1.000 39.15054 228 ASP C C 1
ATOM 5043 O O . ASP C 1 228 ? 0.56825 13.20084 -41.34506 1.000 37.84817 228 ASP C O 1
ATOM 5048 N N . TYR C 1 229 ? 1.35048 15.28306 -40.96745 1.000 39.60736 229 TYR C N 1
ATOM 5049 C CA . TYR C 1 229 ? 2.02595 15.16235 -39.68177 1.000 39.72660 229 TYR C CA 1
ATOM 5050 C C . TYR C 1 229 ? 3.25582 14.30262 -39.96722 1.000 41.35647 229 TYR C C 1
ATOM 5051 O O . TYR C 1 229 ? 3.86435 13.72017 -39.06467 1.000 38.26140 229 TYR C O 1
ATOM 5060 N N . LEU C 1 230 ? 3.63467 14.23954 -41.25210 1.000 35.02153 230 LEU C N 1
ATOM 5061 C CA . LEU C 1 230 ? 4.81158 13.50745 -41.70863 1.000 35.00373 230 LEU C CA 1
ATOM 5062 C C . LEU C 1 230 ? 5.79503 14.49602 -42.33318 1.000 32.87130 230 LEU C C 1
ATOM 5063 O O . LEU C 1 230 ? 5.54700 15.02278 -43.42337 1.000 32.68449 230 LEU C O 1
ATOM 5068 N N . THR C 1 231 ? 6.92698 14.73768 -41.66700 1.000 30.70259 231 THR C N 1
ATOM 5069 C CA . THR C 1 231 ? 7.89174 15.71495 -42.16295 1.000 30.08451 231 THR C CA 1
ATOM 5070 C C . THR C 1 231 ? 9.30195 15.27920 -41.77709 1.000 34.29825 231 THR C C 1
ATOM 5071 O O . THR C 1 231 ? 9.50228 14.45179 -40.87635 1.000 34.21214 231 THR C O 1
ATOM 5075 N N . GLY C 1 232 ? 10.27851 15.89341 -42.44296 1.000 30.64994 232 GLY C N 1
ATOM 5076 C CA . GLY C 1 232 ? 11.68530 15.61383 -42.24193 1.000 34.79734 232 GLY C CA 1
ATOM 5077 C C . GLY C 1 232 ? 12.16678 14.23221 -42.65686 1.000 32.16085 232 GLY C C 1
ATOM 5078 O O . GLY C 1 232 ? 13.30490 13.88640 -42.33585 1.000 32.00302 232 GLY C O 1
ATOM 5079 N N . GLN C 1 233 ? 11.37315 13.46139 -43.40821 1.000 31.03999 233 GLN C N 1
ATOM 5080 C CA . GLN C 1 233 ? 11.72078 12.09208 -43.76867 1.000 29.96370 233 GLN C CA 1
ATOM 5081 C C . GLN C 1 233 ? 12.51569 12.00178 -45.06899 1.000 34.71506 233 GLN C C 1
ATOM 5082 O O . GLN C 1 233 ? 12.33730 12.79187 -46.00540 1.000 29.85009 233 GLN C O 1
ATOM 5088 N N . VAL C 1 234 ? 13.37415 10.98702 -45.13176 1.000 29.79285 234 VAL C N 1
ATOM 5089 C CA . VAL C 1 234 ? 14.11208 10.63264 -46.33117 1.000 33.07613 234 VAL C CA 1
ATOM 5090 C C . VAL C 1 234 ? 13.66605 9.22738 -46.69613 1.000 34.52916 234 VAL C C 1
ATOM 5091 O O . VAL C 1 234 ? 14.01700 8.25974 -46.00714 1.000 34.52055 234 VAL C O 1
ATOM 5095 N N . ILE C 1 235 ? 12.88188 9.10325 -47.75689 1.000 32.25956 235 ILE C N 1
ATOM 5096 C CA . ILE C 1 235 ? 12.20696 7.85083 -48.07371 1.000 30.93046 235 ILE C CA 1
ATOM 5097 C C . ILE C 1 235 ? 12.78368 7.32536 -49.37136 1.000 32.92915 235 ILE C C 1
ATOM 5098 O O . ILE C 1 235 ? 12.59349 7.91816 -50.44385 1.000 32.33232 235 ILE C O 1
ATOM 5103 N N . ALA C 1 236 ? 13.49918 6.21185 -49.27295 1.000 31.58424 236 ALA C N 1
ATOM 5104 C CA . ALA C 1 236 ? 14.07912 5.58033 -50.43824 1.000 33.40081 236 ALA C CA 1
ATOM 5105 C C . ALA C 1 236 ? 13.05009 4.63378 -51.04063 1.000 35.62780 236 ALA C C 1
ATOM 5106 O O . ALA C 1 236 ? 12.46455 3.80584 -50.33950 1.000 35.25537 236 ALA C O 1
ATOM 5108 N N . ILE C 1 237 ? 12.79787 4.78934 -52.33326 1.000 35.03052 237 ILE C N 1
ATOM 5109 C CA . ILE C 1 237 ? 11.97693 3.82937 -53.04998 1.000 31.92892 237 ILE C CA 1
ATOM 5110 C C . ILE C 1 237 ? 12.84930 3.21590 -54.13832 1.000 37.50874 237 ILE C C 1
ATOM 5111 O O . ILE C 1 237 ? 12.84135 3.63686 -55.30163 1.000 34.12778 237 ILE C O 1
ATOM 5116 N N . ASP C 1 238 ? 13.62315 2.20573 -53.74360 1.000 37.21884 238 ASP C N 1
ATOM 5117 C CA . ASP C 1 238 ? 14.77511 1.77794 -54.52455 1.000 36.09142 238 ASP C CA 1
ATOM 5118 C C . ASP C 1 238 ? 14.99572 0.26888 -54.45073 1.000 38.82362 238 ASP C C 1
ATOM 5119 O O . ASP C 1 238 ? 16.10996 -0.19593 -54.71236 1.000 37.13276 238 ASP C O 1
ATOM 5124 N N . GLY C 1 239 ? 13.97822 -0.50311 -54.07716 1.000 38.36503 239 GLY C N 1
ATOM 5125 C CA . GLY C 1 239 ? 14.13613 -1.95134 -54.03673 1.000 37.34398 239 GLY C CA 1
ATOM 5126 C C . GLY C 1 239 ? 15.15339 -2.42200 -53.02346 1.000 39.24339 239 GLY C C 1
ATOM 5127 O O . GLY C 1 239 ? 15.74371 -3.49145 -53.20021 1.000 41.34180 239 GLY C O 1
ATOM 5128 N N . GLY C 1 240 ? 15.37186 -1.64486 -51.95535 1.000 37.73516 240 GLY C N 1
ATOM 5129 C CA . GLY C 1 240 ? 16.35819 -1.95546 -50.94645 1.000 38.30700 240 GLY C CA 1
ATOM 5130 C C . GLY C 1 240 ? 17.76819 -1.52844 -51.27607 1.000 43.11646 240 GLY C C 1
ATOM 5131 O O . GLY C 1 240 ? 18.66693 -1.75272 -50.45918 1.000 42.69220 240 GLY C O 1
ATOM 5132 N N . LEU C 1 241 ? 17.98043 -0.88516 -52.42952 1.000 44.30252 241 LEU C N 1
ATOM 5133 C CA . LEU C 1 241 ? 19.32497 -0.54990 -52.89456 1.000 43.71837 241 LEU C CA 1
ATOM 5134 C C . LEU C 1 241 ? 20.16482 0.15596 -51.83110 1.000 49.22911 241 LEU C C 1
ATOM 5135 O O . LEU C 1 241 ? 21.37198 -0.08593 -51.73127 1.000 56.10682 241 LEU C O 1
ATOM 5140 N N . SER C 1 242 ? 19.55210 1.01924 -51.01667 1.000 45.80676 242 SER C N 1
ATOM 5141 C CA . SER C 1 242 ? 20.29494 1.83501 -50.06334 1.000 50.50120 242 SER C CA 1
ATOM 5142 C C . SER C 1 242 ? 20.15602 1.35914 -48.61462 1.000 51.46413 242 SER C C 1
ATOM 5143 O O . SER C 1 242 ? 20.49301 2.11275 -47.69618 1.000 54.56958 242 SER C O 1
ATOM 5146 N N . MET C 1 243 ? 19.65913 0.14407 -48.38239 1.000 53.88313 243 MET C N 1
ATOM 5147 C CA . MET C 1 243 ? 19.34676 -0.30407 -47.01019 1.000 56.57636 243 MET C CA 1
ATOM 5148 C C . MET C 1 243 ? 20.53593 -0.15447 -46.06542 1.000 64.23092 243 MET C C 1
ATOM 5149 O O . MET C 1 243 ? 21.62269 -0.65853 -46.36112 1.000 65.30485 243 MET C O 1
ATOM 5155 N N . MET D 1 1 ? -7.88077 -0.32574 -57.54369 1.000 74.19933 1 MET D N 1
ATOM 5156 C CA . MET D 1 1 ? -7.43248 -0.41314 -56.16655 1.000 66.92939 1 MET D CA 1
ATOM 5157 C C . MET D 1 1 ? -6.30842 -1.43199 -56.08166 1.000 65.82705 1 MET D C 1
ATOM 5158 O O . MET D 1 1 ? -6.42107 -2.52551 -56.64148 1.000 66.18377 1 MET D O 1
ATOM 5163 N N . LYS D 1 2 ? -5.23254 -1.08649 -55.38412 1.000 63.58354 2 LYS D N 1
ATOM 5164 C CA . LYS D 1 2 ? -4.11440 -2.00771 -55.27178 1.000 59.10953 2 LYS D CA 1
ATOM 5165 C C . LYS D 1 2 ? -4.30535 -3.06116 -54.18982 1.000 55.39128 2 LYS D C 1
ATOM 5166 O O . LYS D 1 2 ? -3.58028 -4.06215 -54.19122 1.000 54.25063 2 LYS D O 1
ATOM 5172 N N . LEU D 1 3 ? -5.25840 -2.87335 -53.27992 1.000 54.53944 3 LEU D N 1
ATOM 5173 C CA . LEU D 1 3 ? -5.44613 -3.78325 -52.16220 1.000 53.79109 3 LEU D CA 1
ATOM 5174 C C . LEU D 1 3 ? -6.69957 -4.63818 -52.27758 1.000 57.11844 3 LEU D C 1
ATOM 5175 O O . LEU D 1 3 ? -6.90745 -5.52762 -51.44011 1.000 51.44841 3 LEU D O 1
ATOM 5180 N N . GLU D 1 4 ? -7.53277 -4.39682 -53.28553 1.000 59.32229 4 GLU D N 1
ATOM 5181 C CA . GLU D 1 4 ? -8.76789 -5.14923 -53.43184 1.000 59.71435 4 GLU D CA 1
ATOM 5182 C C . GLU D 1 4 ? -8.47766 -6.64766 -53.55149 1.000 59.38728 4 GLU D C 1
ATOM 5183 O O . GLU D 1 4 ? -7.64346 -7.07118 -54.35537 1.000 60.99188 4 GLU D O 1
ATOM 5189 N N . HIS D 1 5 ? -9.13805 -7.44174 -52.70631 1.000 56.52089 5 HIS D N 1
ATOM 5190 C CA . HIS D 1 5 ? -9.05016 -8.90079 -52.60406 1.000 59.07730 5 HIS D CA 1
ATOM 5191 C C . HIS D 1 5 ? -7.74593 -9.40360 -51.97706 1.000 56.55781 5 HIS D C 1
ATOM 5192 O O . HIS D 1 5 ? -7.60099 -10.62052 -51.80144 1.000 55.93425 5 HIS D O 1
ATOM 5199 N N . LYS D 1 6 ? -6.79286 -8.52929 -51.64525 1.000 53.74712 6 LYS D N 1
ATOM 5200 C CA . LYS D 1 6 ? -5.62463 -8.95915 -50.88255 1.000 52.96103 6 LYS D CA 1
ATOM 5201 C C . LYS D 1 6 ? -6.05761 -9.37488 -49.48136 1.000 49.07930 6 LYS D C 1
ATOM 5202 O O . LYS D 1 6 ? -7.06472 -8.89246 -48.95391 1.000 47.53372 6 LYS D O 1
ATOM 5208 N N . ASN D 1 7 ? -5.27635 -10.26201 -48.86060 1.000 49.55952 7 ASN D N 1
ATOM 5209 C CA . ASN D 1 7 ? -5.61255 -10.82076 -47.55277 1.000 49.56064 7 ASN D CA 1
ATOM 5210 C C . ASN D 1 7 ? -4.70597 -10.20690 -46.48629 1.000 46.07871 7 ASN D C 1
ATOM 5211 O O . ASN D 1 7 ? -3.49083 -10.44015 -46.49150 1.000 42.85808 7 ASN D O 1
ATOM 5216 N N . ILE D 1 8 ? -5.30533 -9.45306 -45.56119 1.000 41.45724 8 ILE D N 1
ATOM 5217 C CA . ILE D 1 8 ? -4.59092 -8.66955 -44.55420 1.000 42.88273 8 ILE D CA 1
ATOM 5218 C C . ILE D 1 8 ? -4.78127 -9.32224 -43.19315 1.000 46.20348 8 ILE D C 1
ATOM 5219 O O . ILE D 1 8 ? -5.92153 -9.52689 -42.75561 1.000 49.41671 8 ILE D O 1
ATOM 5224 N N . PHE D 1 9 ? -3.67749 -9.59833 -42.49367 1.000 43.51217 9 PHE D N 1
ATOM 5225 C CA . PHE D 1 9 ? -3.75136 -10.15811 -41.15173 1.000 41.18788 9 PHE D CA 1
ATOM 5226 C C . PHE D 1 9 ? -3.29305 -8.99523 -40.27198 1.000 42.50939 9 PHE D C 1
ATOM 5227 O O . PHE D 1 9 ? -2.12930 -8.58468 -40.35232 1.000 39.54903 9 PHE D O 1
ATOM 5235 N N . ILE D 1 10 ? -4.18573 -8.45293 -39.44615 1.000 40.06260 10 ILE D N 1
ATOM 5236 C CA . ILE D 1 10 ? -3.86514 -7.32599 -38.57428 1.000 39.71535 10 ILE D CA 1
ATOM 5237 C C . ILE D 1 10 ? -3.92050 -7.77098 -37.11397 1.000 43.84004 10 ILE D C 1
ATOM 5238 O O . ILE D 1 10 ? -5.00403 -8.03353 -36.57768 1.000 43.97292 10 ILE D O 1
ATOM 5243 N N . THR D 1 11 ? -2.77709 -7.77649 -36.43407 1.000 41.92889 11 THR D N 1
ATOM 5244 C CA . THR D 1 11 ? -2.75991 -8.13858 -35.01917 1.000 43.34682 11 THR D CA 1
ATOM 5245 C C . THR D 1 11 ? -3.25271 -6.98652 -34.13970 1.000 42.71352 11 THR D C 1
ATOM 5246 O O . THR D 1 11 ? -3.05837 -5.81067 -34.44544 1.000 43.94937 11 THR D O 1
ATOM 5250 N N . GLY D 1 12 ? -3.90910 -7.33833 -33.04072 1.000 42.90962 12 GLY D N 1
ATOM 5251 C CA . GLY D 1 12 ? -4.35215 -6.32535 -32.08850 1.000 42.35478 12 GLY D CA 1
ATOM 5252 C C . GLY D 1 12 ? -5.33620 -5.33864 -32.67015 1.000 45.61310 12 GLY D C 1
ATOM 5253 O O . GLY D 1 12 ? -5.24328 -4.13453 -32.40007 1.000 47.18917 12 GLY D O 1
ATOM 5254 N N . SER D 1 13 ? -6.28190 -5.82236 -33.47499 1.000 47.03308 13 SER D N 1
ATOM 5255 C CA . SER D 1 13 ? -7.17308 -4.95368 -34.23381 1.000 47.66841 13 SER D CA 1
ATOM 5256 C C . SER D 1 13 ? -8.60507 -4.96316 -33.70895 1.000 51.93849 13 SER D C 1
ATOM 5257 O O . SER D 1 13 ? -9.52561 -4.61602 -34.45381 1.000 53.91719 13 SER D O 1
ATOM 5260 N N . SER D 1 14 ? -8.81974 -5.35970 -32.44905 1.000 50.60136 14 SER D N 1
ATOM 5261 C CA . SER D 1 14 ? -10.14493 -5.27893 -31.85288 1.000 50.83664 14 SER D CA 1
ATOM 5262 C C . SER D 1 14 ? -10.42793 -3.92100 -31.22145 1.000 51.34563 14 SER D C 1
ATOM 5263 O O . SER D 1 14 ? -11.57902 -3.64662 -30.86542 1.000 51.78791 14 SER D O 1
ATOM 5266 N N . ARG D 1 15 ? -9.42092 -3.06161 -31.09986 1.000 49.67677 15 ARG D N 1
ATOM 5267 C CA . ARG D 1 15 ? -9.59753 -1.73648 -30.52273 1.000 52.73982 15 ARG D CA 1
ATOM 5268 C C . ARG D 1 15 ? -8.44385 -0.85247 -30.98763 1.000 51.37206 15 ARG D C 1
ATOM 5269 O O . ARG D 1 15 ? -7.48572 -1.32260 -31.60772 1.000 53.49567 15 ARG D O 1
ATOM 5277 N N . GLY D 1 16 ? -8.55989 0.44151 -30.69629 1.000 48.82362 16 GLY D N 1
ATOM 5278 C CA . GLY D 1 16 ? -7.51870 1.44093 -30.89942 1.000 46.59683 16 GLY D CA 1
ATOM 5279 C C . GLY D 1 16 ? -7.05238 1.55310 -32.34298 1.000 50.56477 16 GLY D C 1
ATOM 5280 O O . GLY D 1 16 ? -7.81902 1.38648 -33.29946 1.000 46.95747 16 GLY D O 1
ATOM 5281 N N . ILE D 1 17 ? -5.74976 1.81765 -32.49323 1.000 50.24131 17 ILE D N 1
ATOM 5282 C CA . ILE D 1 17 ? -5.14449 2.01724 -33.81104 1.000 50.49134 17 ILE D CA 1
ATOM 5283 C C . ILE D 1 17 ? -5.32045 0.78372 -34.69486 1.000 49.20008 17 ILE D C 1
ATOM 5284 O O . ILE D 1 17 ? -5.60207 0.89824 -35.89679 1.000 49.33004 17 ILE D O 1
ATOM 5289 N N . GLY D 1 18 ? -5.16119 -0.40929 -34.12297 1.000 46.79657 18 GLY D N 1
ATOM 5290 C CA . GLY D 1 18 ? -5.32120 -1.62145 -34.91218 1.000 46.74969 18 GLY D CA 1
ATOM 5291 C C . GLY D 1 18 ? -6.69360 -1.72677 -35.54892 1.000 48.29247 18 GLY D C 1
ATOM 5292 O O . GLY D 1 18 ? -6.82523 -2.15026 -36.69963 1.000 45.32625 18 GLY D O 1
ATOM 5293 N N . LEU D 1 19 ? -7.73200 -1.32722 -34.81361 1.000 49.98653 19 LEU D N 1
ATOM 5294 C CA . LEU D 1 19 ? -9.07972 -1.30063 -35.36846 1.000 46.95524 19 LEU D CA 1
ATOM 5295 C C . LEU D 1 19 ? -9.19970 -0.25746 -36.47840 1.000 48.94883 19 LEU D C 1
ATOM 5296 O O . LEU D 1 19 ? -9.78283 -0.53328 -37.53787 1.000 46.74967 19 LEU D O 1
ATOM 5301 N N . ALA D 1 20 ? -8.66015 0.94344 -36.24927 1.000 40.28144 20 ALA D N 1
ATOM 5302 C CA . ALA D 1 20 ? -8.62805 1.97265 -37.28529 1.000 46.56717 20 ALA D CA 1
ATOM 5303 C C . ALA D 1 20 ? -7.97358 1.44318 -38.56162 1.000 47.54481 20 ALA D C 1
ATOM 5304 O O . ALA D 1 20 ? -8.49058 1.62858 -39.66876 1.000 47.99364 20 ALA D O 1
ATOM 5306 N N . ILE D 1 21 ? -6.85035 0.73980 -38.41564 1.000 47.40522 21 ILE D N 1
ATOM 5307 C CA . ILE D 1 21 ? -6.17427 0.15492 -39.57013 1.000 44.74213 21 ILE D CA 1
ATOM 5308 C C . ILE D 1 21 ? -7.09674 -0.82715 -40.28549 1.000 48.28123 21 ILE D C 1
ATOM 5309 O O . ILE D 1 21 ? -7.20785 -0.81414 -41.52140 1.000 42.53434 21 ILE D O 1
ATOM 5314 N N . ALA D 1 22 ? -7.76734 -1.69938 -39.51954 1.000 41.76806 22 ALA D N 1
ATOM 5315 C CA . ALA D 1 22 ? -8.67473 -2.67027 -40.12665 1.000 45.92505 22 ALA D CA 1
ATOM 5316 C C . ALA D 1 22 ? -9.69910 -1.97325 -41.00989 1.000 48.74371 22 ALA D C 1
ATOM 5317 O O . ALA D 1 22 ? -9.91749 -2.36213 -42.16358 1.000 47.22424 22 ALA D O 1
ATOM 5319 N N . HIS D 1 23 ? -10.29885 -0.90368 -40.49072 1.000 47.56417 23 HIS D N 1
ATOM 5320 C CA . HIS D 1 23 ? -11.30974 -0.17515 -41.23970 1.000 49.65211 23 HIS D CA 1
ATOM 5321 C C . HIS D 1 23 ? -10.72176 0.47467 -42.48324 1.000 51.76862 23 HIS D C 1
ATOM 5322 O O . HIS D 1 23 ? -11.38754 0.53067 -43.52026 1.000 53.60143 23 HIS D O 1
ATOM 5329 N N . LYS D 1 24 ? -9.48578 0.97646 -42.41410 1.000 47.48140 24 LYS D N 1
ATOM 5330 C CA . LYS D 1 24 ? -8.90946 1.55285 -43.62637 1.000 47.30407 24 LYS D CA 1
ATOM 5331 C C . LYS D 1 24 ? -8.63025 0.47489 -44.66112 1.000 47.84070 24 LYS D C 1
ATOM 5332 O O . LYS D 1 24 ? -8.81804 0.70247 -45.85952 1.000 49.55773 24 LYS D O 1
ATOM 5338 N N . PHE D 1 25 ? -8.22969 -0.71931 -44.22488 1.000 44.46421 25 PHE D N 1
ATOM 5339 C CA . PHE D 1 25 ? -8.00884 -1.79489 -45.18575 1.000 46.55916 25 PHE D CA 1
ATOM 5340 C C . PHE D 1 25 ? -9.32425 -2.25342 -45.81297 1.000 50.61974 25 PHE D C 1
ATOM 5341 O O . PHE D 1 25 ? -9.37574 -2.55217 -47.01493 1.000 49.10924 25 PHE D O 1
ATOM 5349 N N . ALA D 1 26 ? -10.40254 -2.29623 -45.02461 1.000 49.83656 26 ALA D N 1
ATOM 5350 C CA . ALA D 1 26 ? -11.69498 -2.71120 -45.56742 1.000 51.98082 26 ALA D CA 1
ATOM 5351 C C . ALA D 1 26 ? -12.22036 -1.70766 -46.59319 1.000 54.59165 26 ALA D C 1
ATOM 5352 O O . ALA D 1 26 ? -12.82583 -2.09875 -47.59784 1.000 54.99660 26 ALA D O 1
ATOM 5354 N N . GLN D 1 27 ? -11.99561 -0.41577 -46.35918 1.000 51.26845 27 GLN D N 1
ATOM 5355 C CA . GLN D 1 27 ? -12.39379 0.62533 -47.29865 1.000 56.36466 27 GLN D CA 1
ATOM 5356 C C . GLN D 1 27 ? -11.61379 0.57323 -48.60239 1.000 56.49011 27 GLN D C 1
ATOM 5357 O O . GLN D 1 27 ? -12.03190 1.20334 -49.57733 1.000 58.01097 27 GLN D O 1
ATOM 5363 N N . ALA D 1 28 ? -10.50278 -0.15691 -48.64265 1.000 54.50415 28 ALA D N 1
ATOM 5364 C CA . ALA D 1 28 ? -9.75089 -0.38055 -49.86560 1.000 55.01087 28 ALA D CA 1
ATOM 5365 C C . ALA D 1 28 ? -10.10053 -1.71220 -50.52080 1.000 54.69852 28 ALA D C 1
ATOM 5366 O O . ALA D 1 28 ? -9.40907 -2.13447 -51.45168 1.000 57.31913 28 ALA D O 1
ATOM 5368 N N . GLY D 1 29 ? -11.15137 -2.38242 -50.04983 1.000 52.81962 29 GLY D N 1
ATOM 5369 C CA . GLY D 1 29 ? -11.59370 -3.62939 -50.63385 1.000 50.98771 29 GLY D CA 1
ATOM 5370 C C . GLY D 1 29 ? -10.79552 -4.84791 -50.24020 1.000 53.32490 29 GLY D C 1
ATOM 5371 O O . GLY D 1 29 ? -10.88304 -5.86971 -50.92289 1.000 55.14469 29 GLY D O 1
ATOM 5372 N N . ALA D 1 30 ? -10.01919 -4.78214 -49.16240 1.000 50.32519 30 ALA D N 1
ATOM 5373 C CA . ALA D 1 30 ? -9.18881 -5.90131 -48.73620 1.000 49.44873 30 ALA D CA 1
ATOM 5374 C C . ALA D 1 30 ? -9.92274 -6.78350 -47.72710 1.000 52.89699 30 ALA D C 1
ATOM 5375 O O . ALA D 1 30 ? -10.67596 -6.28130 -46.88873 1.000 52.03075 30 ALA D O 1
ATOM 5377 N N . ASN D 1 31 ? -9.68663 -8.10100 -47.81160 1.000 50.72162 31 ASN D N 1
ATOM 5378 C CA . ASN D 1 31 ? -10.17083 -9.05229 -46.81277 1.000 53.95100 31 ASN D CA 1
ATOM 5379 C C . ASN D 1 31 ? -9.35129 -8.94583 -45.52173 1.000 53.96337 31 ASN D C 1
ATOM 5380 O O . ASN D 1 31 ? -8.14348 -8.69586 -45.54472 1.000 53.32944 31 ASN D O 1
ATOM 5385 N N . ILE D 1 32 ? -10.01284 -9.16071 -44.38667 1.000 52.74286 32 ILE D N 1
ATOM 5386 C CA . ILE D 1 32 ? -9.48895 -8.75443 -43.08549 1.000 50.93943 32 ILE D CA 1
ATOM 5387 C C . ILE D 1 32 ? -9.52865 -9.92020 -42.10679 1.000 51.45599 32 ILE D C 1
ATOM 5388 O O . ILE D 1 32 ? -10.51978 -10.65266 -42.03847 1.000 53.32445 32 ILE D O 1
ATOM 5393 N N . VAL D 1 33 ? -8.45841 -10.07527 -41.33146 1.000 50.90890 33 VAL D N 1
ATOM 5394 C CA . VAL D 1 33 ? -8.44077 -10.92201 -40.13966 1.000 49.17478 33 VAL D CA 1
ATOM 5395 C C . VAL D 1 33 ? -8.43024 -10.01744 -38.92324 1.000 50.73333 33 VAL D C 1
ATOM 5396 O O . VAL D 1 33 ? -7.46576 -9.27113 -38.71852 1.000 49.71287 33 VAL D O 1
ATOM 5400 N N . LEU D 1 34 ? -9.48133 -10.07915 -38.10539 1.000 52.84328 34 LEU D N 1
ATOM 5401 C CA . LEU D 1 34 ? -9.50466 -9.29452 -36.87757 1.000 51.08399 34 LEU D CA 1
ATOM 5402 C C . LEU D 1 34 ? -8.93481 -10.17745 -35.77774 1.000 53.63434 34 LEU D C 1
ATOM 5403 O O . LEU D 1 34 ? -9.32381 -11.34165 -35.65455 1.000 53.58852 34 LEU D O 1
ATOM 5408 N N . ASN D 1 35 ? -8.03954 -9.62732 -34.96691 1.000 49.21578 35 ASN D N 1
ATOM 5409 C CA . ASN D 1 35 ? -7.30792 -10.46457 -34.03392 1.000 52.99311 35 ASN D CA 1
ATOM 5410 C C . ASN D 1 35 ? -7.16389 -9.76468 -32.68981 1.000 52.06756 35 ASN D C 1
ATOM 5411 O O . ASN D 1 35 ? -7.02520 -8.54046 -32.62065 1.000 52.74868 35 ASN D O 1
ATOM 5416 N N . SER D 1 36 ? -7.23928 -10.54876 -31.62260 1.000 52.95535 36 SER D N 1
ATOM 5417 C CA . SER D 1 36 ? -6.98810 -10.04809 -30.27914 1.000 58.03886 36 SER D CA 1
ATOM 5418 C C . SER D 1 36 ? -6.67486 -11.23979 -29.38756 1.000 61.15311 36 SER D C 1
ATOM 5419 O O . SER D 1 36 ? -6.83210 -12.39959 -29.78483 1.000 59.52101 36 SER D O 1
ATOM 5422 N N . ARG D 1 37 ? -6.21237 -10.93711 -28.17375 1.000 63.91349 37 ARG D N 1
ATOM 5423 C CA . ARG D 1 37 ? -5.89819 -12.00807 -27.24048 1.000 65.51193 37 ARG D CA 1
ATOM 5424 C C . ARG D 1 37 ? -7.17861 -12.72872 -26.83094 1.000 67.15972 37 ARG D C 1
ATOM 5425 O O . ARG D 1 37 ? -7.26304 -13.96160 -26.90421 1.000 67.86843 37 ARG D O 1
ATOM 5433 N N . GLY D 1 38 ? -8.20864 -11.95891 -26.42512 1.000 66.93457 38 GLY D N 1
ATOM 5434 C CA . GLY D 1 38 ? -9.52422 -12.51405 -26.18063 1.000 68.32822 38 GLY D CA 1
ATOM 5435 C C . GLY D 1 38 ? -10.31833 -12.72717 -27.46406 1.000 67.55068 38 GLY D C 1
ATOM 5436 O O . GLY D 1 38 ? -9.89481 -12.37247 -28.56123 1.000 67.83690 38 GLY D O 1
ATOM 5437 N N . ALA D 1 39 ? -11.49916 -13.32104 -27.31232 1.000 69.65960 39 ALA D N 1
ATOM 5438 C CA . ALA D 1 39 ? -12.33005 -13.64777 -28.46366 1.000 70.58689 39 ALA D CA 1
ATOM 5439 C C . ALA D 1 39 ? -13.00022 -12.39786 -29.03853 1.000 68.26576 39 ALA D C 1
ATOM 5440 O O . ALA D 1 39 ? -13.35125 -11.46179 -28.31584 1.000 67.36097 39 ALA D O 1
ATOM 5442 N N . ILE D 1 40 ? -13.17585 -12.40022 -30.36200 1.000 67.35829 40 ILE D N 1
ATOM 5443 C CA . ILE D 1 40 ? -13.73987 -11.26127 -31.08522 1.000 69.31600 40 ILE D CA 1
ATOM 5444 C C . ILE D 1 40 ? -15.25572 -11.26453 -30.93044 1.000 68.15411 40 ILE D C 1
ATOM 5445 O O . ILE D 1 40 ? -15.92177 -12.25740 -31.24942 1.000 67.03861 40 ILE D O 1
ATOM 5450 N N . SER D 1 41 ? -15.80367 -10.14729 -30.45742 1.000 68.64811 41 SER D N 1
ATOM 5451 C CA . SER D 1 41 ? -17.24490 -10.01974 -30.29601 1.000 68.93589 41 SER D CA 1
ATOM 5452 C C . SER D 1 41 ? -17.95004 -10.01132 -31.64921 1.000 70.26402 41 SER D C 1
ATOM 5453 O O . SER D 1 41 ? -17.43966 -9.47991 -32.64303 1.000 67.57832 41 SER D O 1
ATOM 5456 N N . GLU D 1 42 ? -19.14671 -10.61013 -31.67788 1.000 70.19561 42 GLU D N 1
ATOM 5457 C CA . GLU D 1 42 ? -19.94669 -10.63746 -32.90067 1.000 67.63558 42 GLU D CA 1
ATOM 5458 C C . GLU D 1 42 ? -20.35890 -9.22462 -33.31288 1.000 65.46216 42 GLU D C 1
ATOM 5459 O O . GLU D 1 42 ? -20.58982 -8.96717 -34.49812 1.000 65.02642 42 GLU D O 1
ATOM 5465 N N . GLU D 1 43 ? -20.40435 -8.29291 -32.36028 1.000 62.17940 43 GLU D N 1
ATOM 5466 C CA . GLU D 1 43 ? -20.73358 -6.90440 -32.66252 1.000 61.02071 43 GLU D CA 1
ATOM 5467 C C . GLU D 1 43 ? -19.63479 -6.22974 -33.48022 1.000 64.14036 43 GLU D C 1
ATOM 5468 O O . GLU D 1 43 ? -19.91270 -5.39077 -34.35402 1.000 55.24891 43 GLU D O 1
ATOM 5474 N N . LEU D 1 44 ? -18.37605 -6.56196 -33.18749 1.000 64.56841 44 LEU D N 1
ATOM 5475 C CA . LEU D 1 44 ? -17.27230 -6.00055 -33.95397 1.000 61.76594 44 LEU D CA 1
ATOM 5476 C C . LEU D 1 44 ? -17.25055 -6.56539 -35.36689 1.000 56.32807 44 LEU D C 1
ATOM 5477 O O . LEU D 1 44 ? -16.95651 -5.84355 -36.32854 1.000 56.82639 44 LEU D O 1
ATOM 5482 N N . LEU D 1 45 ? -17.57595 -7.84982 -35.51677 1.000 55.35995 45 LEU D N 1
ATOM 5483 C CA . LEU D 1 45 ? -17.65785 -8.42418 -36.85631 1.000 58.19884 45 LEU D CA 1
ATOM 5484 C C . LEU D 1 45 ? -18.75911 -7.76187 -37.67576 1.000 58.79716 45 LEU D C 1
ATOM 5485 O O . LEU D 1 45 ? -18.63426 -7.64321 -38.90073 1.000 58.59121 45 LEU D O 1
ATOM 5490 N N . ALA D 1 46 ? -19.83262 -7.30625 -37.01867 1.000 58.13776 46 ALA D N 1
ATOM 5491 C CA . ALA D 1 46 ? -20.94331 -6.68849 -37.74095 1.000 56.58830 46 ALA D CA 1
ATOM 5492 C C . ALA D 1 46 ? -20.53978 -5.36379 -38.37624 1.000 58.04133 46 ALA D C 1
ATOM 5493 O O . ALA D 1 46 ? -21.09118 -4.98259 -39.41885 1.000 61.08266 46 ALA D O 1
ATOM 5495 N N . GLU D 1 47 ? -19.58791 -4.65061 -37.76886 1.000 54.21927 47 GLU D N 1
ATOM 5496 C CA . GLU D 1 47 ? -19.11109 -3.39637 -38.34231 1.000 56.17135 47 GLU D CA 1
ATOM 5497 C C . GLU D 1 47 ? -18.52915 -3.59390 -39.73832 1.000 58.19030 47 GLU D C 1
ATOM 5498 O O . GLU D 1 47 ? -18.49060 -2.64545 -40.52758 1.000 53.74453 47 GLU D O 1
ATOM 5504 N N . PHE D 1 48 ? -18.10376 -4.81390 -40.06570 1.000 59.50112 48 PHE D N 1
ATOM 5505 C CA . PHE D 1 48 ? -17.42820 -5.10654 -41.31794 1.000 60.77081 48 PHE D CA 1
ATOM 5506 C C . PHE D 1 48 ? -18.30330 -5.84243 -42.32072 1.000 64.08301 48 PHE D C 1
ATOM 5507 O O . PHE D 1 48 ? -17.92506 -5.93167 -43.49321 1.000 66.11483 48 PHE D O 1
ATOM 5515 N N . SER D 1 49 ? -19.45868 -6.35998 -41.89536 1.000 66.20489 49 SER D N 1
ATOM 5516 C CA . SER D 1 49 ? -20.34504 -7.07929 -42.80430 1.000 67.59081 49 SER D CA 1
ATOM 5517 C C . SER D 1 49 ? -20.82337 -6.20778 -43.96220 1.000 70.84075 49 SER D C 1
ATOM 5518 O O . SER D 1 49 ? -21.20747 -6.74085 -45.01239 1.000 71.50383 49 SER D O 1
ATOM 5521 N N . ASN D 1 50 ? -20.78607 -4.88437 -43.80040 1.000 67.66946 50 ASN D N 1
ATOM 5522 C CA . ASN D 1 50 ? -21.34484 -3.95593 -44.77297 1.000 70.43894 50 ASN D CA 1
ATOM 5523 C C . ASN D 1 50 ? -20.40128 -3.66994 -45.93690 1.000 73.49983 50 ASN D C 1
ATOM 5524 O O . ASN D 1 50 ? -20.81453 -3.01767 -46.90339 1.000 71.84508 50 ASN D O 1
ATOM 5529 N N . TYR D 1 51 ? -19.15656 -4.14936 -45.87884 1.000 70.89759 51 TYR D N 1
ATOM 5530 C CA . TYR D 1 51 ? -18.12485 -3.75125 -46.82658 1.000 65.64929 51 TYR D CA 1
ATOM 5531 C C . TYR D 1 51 ? -18.05368 -4.64318 -48.05845 1.000 67.27529 51 TYR D C 1
ATOM 5532 O O . TYR D 1 51 ? -17.29929 -4.33274 -48.98889 1.000 67.85770 51 TYR D O 1
ATOM 5541 N N . GLY D 1 52 ? -18.79899 -5.73951 -48.09395 1.000 68.14284 52 GLY D N 1
ATOM 5542 C CA . GLY D 1 52 ? -18.63558 -6.65382 -49.20069 1.000 67.73092 52 GLY D CA 1
ATOM 5543 C C . GLY D 1 52 ? -17.30127 -7.36331 -49.22577 1.000 69.36368 52 GLY D C 1
ATOM 5544 O O . GLY D 1 52 ? -16.90804 -7.88457 -50.27322 1.000 68.57507 52 GLY D O 1
ATOM 5545 N N . ILE D 1 53 ? -16.58185 -7.38594 -48.10633 1.000 68.04431 53 ILE D N 1
ATOM 5546 C CA . ILE D 1 53 ? -15.33412 -8.12846 -47.99519 1.000 63.37371 53 ILE D CA 1
ATOM 5547 C C . ILE D 1 53 ? -15.56714 -9.32719 -47.08765 1.000 62.44647 53 ILE D C 1
ATOM 5548 O O . ILE D 1 53 ? -16.60100 -9.45114 -46.42941 1.000 62.05836 53 ILE D O 1
ATOM 5553 N N . LYS D 1 54 ? -14.55627 -10.18512 -47.00960 1.000 60.55097 54 LYS D N 1
ATOM 5554 C CA . LYS D 1 54 ? -14.59472 -11.35322 -46.14901 1.000 59.74173 54 LYS D CA 1
ATOM 5555 C C . LYS D 1 54 ? -13.78366 -11.05899 -44.89200 1.000 60.75543 54 LYS D C 1
ATOM 5556 O O . LYS D 1 54 ? -12.68062 -10.50277 -44.96607 1.000 55.99499 54 LYS D O 1
ATOM 5562 N N . VAL D 1 55 ? -14.35620 -11.39224 -43.74040 1.000 58.36662 55 VAL D N 1
ATOM 5563 C CA . VAL D 1 55 ? -13.85141 -10.94722 -42.44979 1.000 55.99414 55 VAL D CA 1
ATOM 5564 C C . VAL D 1 55 ? -13.84239 -12.13210 -41.50646 1.000 58.18274 55 VAL D C 1
ATOM 5565 O O . VAL D 1 55 ? -14.87413 -12.77746 -41.30085 1.000 59.24753 55 VAL D O 1
ATOM 5569 N N . VAL D 1 56 ? -12.68428 -12.39432 -40.90669 1.000 57.08930 56 VAL D N 1
ATOM 5570 C CA . VAL D 1 56 ? -12.41260 -13.64783 -40.22563 1.000 57.44208 56 VAL D CA 1
ATOM 5571 C C . VAL D 1 56 ? -11.84956 -13.34723 -38.84306 1.000 59.08723 56 VAL D C 1
ATOM 5572 O O . VAL D 1 56 ? -10.84678 -12.63548 -38.72778 1.000 56.43913 56 VAL D O 1
ATOM 5576 N N . PRO D 1 57 ? -12.45640 -13.84935 -37.76218 1.000 60.96793 57 PRO D N 1
ATOM 5577 C CA . PRO D 1 57 ? -11.90765 -13.59543 -36.42464 1.000 56.33570 57 PRO D CA 1
ATOM 5578 C C . PRO D 1 57 ? -10.92784 -14.68240 -36.02630 1.000 60.00449 57 PRO D C 1
ATOM 5579 O O . PRO D 1 57 ? -11.21678 -15.87712 -36.16725 1.000 59.24866 57 PRO D O 1
ATOM 5583 N N . ILE D 1 58 ? -9.75544 -14.28211 -35.54211 1.000 58.73942 58 ILE D N 1
ATOM 5584 C CA . ILE D 1 58 ? -8.70040 -15.21834 -35.17408 1.000 56.87963 58 ILE D CA 1
ATOM 5585 C C . ILE D 1 58 ? -8.05634 -14.68341 -33.90526 1.000 60.21336 58 ILE D C 1
ATOM 5586 O O . ILE D 1 58 ? -7.43679 -13.61252 -33.92409 1.000 60.35009 58 ILE D O 1
ATOM 5591 N N . SER D 1 59 ? -8.21063 -15.41059 -32.80285 1.000 61.24164 59 SER D N 1
ATOM 5592 C CA . SER D 1 59 ? -7.67483 -14.99016 -31.52118 1.000 60.36822 59 SER D CA 1
ATOM 5593 C C . SER D 1 59 ? -6.59741 -15.96560 -31.07178 1.000 57.85560 59 SER D C 1
ATOM 5594 O O . SER D 1 59 ? -6.48811 -17.08164 -31.58652 1.000 58.72330 59 SER D O 1
ATOM 5597 N N . GLY D 1 60 ? -5.80070 -15.51872 -30.10988 1.000 60.00217 60 GLY D N 1
ATOM 5598 C CA . GLY D 1 60 ? -4.63812 -16.25425 -29.65570 1.000 61.83838 60 GLY D CA 1
ATOM 5599 C C . GLY D 1 60 ? -3.60143 -15.30284 -29.08295 1.000 64.31773 60 GLY D C 1
ATOM 5600 O O . GLY D 1 60 ? -3.84800 -14.10829 -28.91309 1.000 60.07949 60 GLY D O 1
ATOM 5601 N N . ASP D 1 61 ? -2.42561 -15.86174 -28.78254 1.000 65.96389 61 ASP D N 1
ATOM 5602 C CA . ASP D 1 61 ? -1.30836 -15.10839 -28.20788 1.000 66.26410 61 ASP D CA 1
ATOM 5603 C C . ASP D 1 61 ? -0.19904 -14.98950 -29.24491 1.000 62.35693 61 ASP D C 1
ATOM 5604 O O . ASP D 1 61 ? 0.46685 -15.98026 -29.56824 1.000 60.00284 61 ASP D O 1
ATOM 5609 N N . VAL D 1 62 ? 0.00794 -13.77044 -29.75175 1.000 59.99187 62 VAL D N 1
ATOM 5610 C CA . VAL D 1 62 ? 1.07741 -13.54774 -30.72136 1.000 58.97110 62 VAL D CA 1
ATOM 5611 C C . VAL D 1 62 ? 2.44064 -13.80277 -30.08874 1.000 57.68293 62 VAL D C 1
ATOM 5612 O O . VAL D 1 62 ? 3.38015 -14.22176 -30.77431 1.000 54.82647 62 VAL D O 1
ATOM 5616 N N . SER D 1 63 ? 2.56974 -13.58433 -28.77832 1.000 57.19978 63 SER D N 1
ATOM 5617 C CA . SER D 1 63 ? 3.83636 -13.81005 -28.09478 1.000 60.05851 63 SER D CA 1
ATOM 5618 C C . SER D 1 63 ? 4.10918 -15.28715 -27.79128 1.000 63.53911 63 SER D C 1
ATOM 5619 O O . SER D 1 63 ? 5.01805 -15.58268 -27.00954 1.000 64.77189 63 SER D O 1
ATOM 5622 N N . ASP D 1 64 ? 3.36858 -16.21701 -28.39429 1.000 62.85374 64 ASP D N 1
ATOM 5623 C CA . ASP D 1 64 ? 3.64401 -17.64395 -28.28238 1.000 59.47311 64 ASP D CA 1
ATOM 5624 C C . ASP D 1 64 ? 3.84305 -18.18242 -29.68835 1.000 59.20742 64 ASP D C 1
ATOM 5625 O O . ASP D 1 64 ? 2.91616 -18.13403 -30.50343 1.000 58.73419 64 ASP D O 1
ATOM 5630 N N . PHE D 1 65 ? 5.04307 -18.70484 -29.97023 1.000 59.48504 65 PHE D N 1
ATOM 5631 C CA . PHE D 1 65 ? 5.38462 -19.04142 -31.35152 1.000 58.60796 65 PHE D CA 1
ATOM 5632 C C . PHE D 1 65 ? 4.48139 -20.13648 -31.90928 1.000 60.24889 65 PHE D C 1
ATOM 5633 O O . PHE D 1 65 ? 4.06792 -20.07148 -33.07477 1.000 57.78462 65 PHE D O 1
ATOM 5641 N N . ALA D 1 66 ? 4.18263 -21.16339 -31.10501 1.000 62.83858 66 ALA D N 1
ATOM 5642 C CA . ALA D 1 66 ? 3.27890 -22.21652 -31.56198 1.000 60.19684 66 ALA D CA 1
ATOM 5643 C C . ALA D 1 66 ? 1.90039 -21.65351 -31.89223 1.000 57.33565 66 ALA D C 1
ATOM 5644 O O . ALA D 1 66 ? 1.31048 -21.99462 -32.92537 1.000 54.70988 66 ALA D O 1
ATOM 5646 N N . ASP D 1 67 ? 1.37148 -20.78258 -31.02529 1.000 57.35884 67 ASP D N 1
ATOM 5647 C CA . ASP D 1 67 ? 0.07569 -20.17934 -31.30479 1.000 57.91540 67 ASP D CA 1
ATOM 5648 C C . ASP D 1 67 ? 0.16750 -19.14145 -32.41825 1.000 60.52535 67 ASP D C 1
ATOM 5649 O O . ASP D 1 67 ? -0.77295 -18.99346 -33.20875 1.000 57.78839 67 ASP D O 1
ATOM 5654 N N . ALA D 1 68 ? 1.27918 -18.41025 -32.48758 1.000 58.37874 68 ALA D N 1
ATOM 5655 C CA . ALA D 1 68 ? 1.53592 -17.59947 -33.66230 1.000 57.48343 68 ALA D CA 1
ATOM 5656 C C . ALA D 1 68 ? 1.53920 -18.47224 -34.89835 1.000 57.79035 68 ALA D C 1
ATOM 5657 O O . ALA D 1 68 ? 0.90758 -18.12446 -35.91209 1.000 55.30801 68 ALA D O 1
ATOM 5659 N N . LYS D 1 69 ? 2.22263 -19.62065 -34.86772 1.000 56.34186 69 LYS D N 1
ATOM 5660 C CA . LYS D 1 69 ? 2.17515 -20.33801 -36.13710 1.000 56.28706 69 LYS D CA 1
ATOM 5661 C C . LYS D 1 69 ? 0.78346 -20.75951 -36.51353 1.000 57.18914 69 LYS D C 1
ATOM 5662 O O . LYS D 1 69 ? 0.46183 -20.84769 -37.70337 1.000 58.57682 69 LYS D O 1
ATOM 5668 N N . ARG D 1 70 ? 0.02870 -21.20020 -35.52521 1.000 57.74711 70 ARG D N 1
ATOM 5669 C CA . ARG D 1 70 ? -1.28567 -21.75020 -35.76732 1.000 59.46103 70 ARG D CA 1
ATOM 5670 C C . ARG D 1 70 ? -2.24563 -20.68302 -36.27075 1.000 58.76046 70 ARG D C 1
ATOM 5671 O O . ARG D 1 70 ? -3.08210 -20.94939 -37.14917 1.000 54.34525 70 ARG D O 1
ATOM 5679 N N . MET D 1 71 ? -2.17430 -19.48437 -35.69399 1.000 55.82022 71 MET D N 1
ATOM 5680 C CA . MET D 1 71 ? -3.01885 -18.38558 -36.14643 1.000 55.21035 71 MET D CA 1
ATOM 5681 C C . MET D 1 71 ? -2.81208 -18.12865 -37.63655 1.000 56.03212 71 MET D C 1
ATOM 5682 O O . MET D 1 71 ? -3.77977 -17.97234 -38.39045 1.000 54.23055 71 MET D O 1
ATOM 5687 N N . ILE D 1 72 ? -1.55203 -18.12236 -38.08575 1.000 55.41278 72 ILE D N 1
ATOM 5688 C CA . ILE D 1 72 ? -1.25711 -17.88771 -39.49840 1.000 53.79677 72 ILE D CA 1
ATOM 5689 C C . ILE D 1 72 ? -1.81682 -19.00879 -40.36304 1.000 57.23174 72 ILE D C 1
ATOM 5690 O O . ILE D 1 72 ? -2.38355 -18.76127 -41.43642 1.000 56.72009 72 ILE D O 1
ATOM 5695 N N . ASP D 1 73 ? -1.66418 -20.25758 -39.91920 1.000 59.44391 73 ASP D N 1
ATOM 5696 C CA . ASP D 1 73 ? -2.18504 -21.37813 -40.69286 1.000 58.43121 73 ASP D CA 1
ATOM 5697 C C . ASP D 1 73 ? -3.69983 -21.28359 -40.82913 1.000 57.44641 73 ASP D C 1
ATOM 5698 O O . ASP D 1 73 ? -4.25283 -21.47494 -41.92104 1.000 55.92842 73 ASP D O 1
ATOM 5703 N N . GLN D 1 74 ? -4.37813 -20.97044 -39.72506 1.000 55.45276 74 GLN D N 1
ATOM 5704 C CA . GLN D 1 74 ? -5.81135 -20.70894 -39.74010 1.000 58.62731 74 GLN D CA 1
ATOM 5705 C C . GLN D 1 74 ? -6.19483 -19.64969 -40.77320 1.000 60.73127 74 GLN D C 1
ATOM 5706 O O . GLN D 1 74 ? -7.20931 -19.78799 -41.46607 1.000 60.18300 74 GLN D O 1
ATOM 5712 N N . ALA D 1 75 ? -5.39904 -18.58058 -40.89019 1.000 57.53202 75 ALA D N 1
ATOM 5713 C CA . ALA D 1 75 ? -5.74352 -17.50062 -41.81326 1.000 54.68909 75 ALA D CA 1
ATOM 5714 C C . ALA D 1 75 ? -5.58710 -17.94380 -43.25427 1.000 55.72669 75 ALA D C 1
ATOM 5715 O O . ALA D 1 75 ? -6.40123 -17.58436 -44.11187 1.000 57.36665 75 ALA D O 1
ATOM 5717 N N . ILE D 1 76 ? -4.53134 -18.70355 -43.54217 1.000 55.33708 76 ILE D N 1
ATOM 5718 C CA . ILE D 1 76 ? -4.35073 -1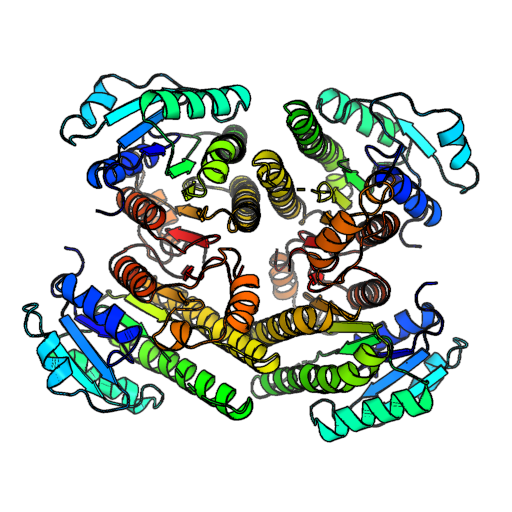9.25464 -44.88288 1.000 60.69068 76 ILE D CA 1
ATOM 5719 C C . ILE D 1 76 ? -5.50206 -20.19085 -45.23492 1.000 62.67306 76 ILE D C 1
ATOM 5720 O O . ILE D 1 76 ? -6.01329 -20.17461 -46.36002 1.000 63.08921 76 ILE D O 1
ATOM 5725 N N . ALA D 1 77 ? -5.93141 -21.01668 -44.27836 1.000 62.11290 77 ALA D N 1
ATOM 5726 C CA . ALA D 1 77 ? -6.99198 -21.98208 -44.53631 1.000 61.62280 77 ALA D CA 1
ATOM 5727 C C . ALA D 1 77 ? -8.36923 -21.34087 -44.64827 1.000 63.86114 77 ALA D C 1
ATOM 5728 O O . ALA D 1 77 ? -9.29169 -21.98474 -45.15450 1.000 69.62717 77 ALA D O 1
ATOM 5730 N N . GLU D 1 78 ? -8.53966 -20.09981 -44.18734 1.000 62.49505 78 GLU D N 1
ATOM 5731 C CA . GLU D 1 78 ? -9.83066 -19.43097 -44.27308 1.000 63.02670 78 GLU D CA 1
ATOM 5732 C C . GLU D 1 78 ? -9.86872 -18.30252 -45.28888 1.000 65.59749 78 GLU D C 1
ATOM 5733 O O . GLU D 1 78 ? -10.96217 -17.91063 -45.70565 1.000 68.77472 78 GLU D O 1
ATOM 5739 N N . LEU D 1 79 ? -8.71437 -17.77203 -45.69617 1.000 63.86277 79 LEU D N 1
ATOM 5740 C CA . LEU D 1 79 ? -8.66256 -16.74839 -46.72613 1.000 60.09863 79 LEU D CA 1
ATOM 5741 C C . LEU D 1 79 ? -7.87640 -17.16414 -47.96008 1.000 57.61844 79 LEU D C 1
ATOM 5742 O O . LEU D 1 79 ? -8.01904 -16.51594 -49.00358 1.000 56.53978 79 LEU D O 1
ATOM 5747 N N . GLY D 1 80 ? -7.06277 -18.21844 -47.87714 1.000 59.17907 80 GLY D N 1
ATOM 5748 C CA . GLY D 1 80 ? -6.24815 -18.66351 -48.99576 1.000 62.67592 80 GLY D CA 1
ATOM 5749 C C . GLY D 1 80 ? -4.77541 -18.35345 -48.81296 1.000 60.73992 80 GLY D C 1
ATOM 5750 O O . GLY D 1 80 ? -3.89749 -19.13444 -49.19603 1.000 59.37453 80 GLY D O 1
ATOM 5751 N N . SER D 1 81 ? -4.49927 -17.20908 -48.20130 1.000 61.21384 81 SER D N 1
ATOM 5752 C CA . SER D 1 81 ? -3.13913 -16.71024 -48.07252 1.000 58.61995 81 SER D CA 1
ATOM 5753 C C . SER D 1 81 ? -3.13758 -15.56712 -47.06632 1.000 56.42083 81 SER D C 1
ATOM 5754 O O . SER D 1 81 ? -4.18863 -15.12031 -46.59502 1.000 55.42383 81 SER D O 1
ATOM 5757 N N . VAL D 1 82 ? -1.93429 -15.12354 -46.71808 1.000 54.18217 82 VAL D N 1
ATOM 5758 C CA . VAL D 1 82 ? -1.72175 -13.86010 -46.02693 1.000 49.82800 82 VAL D CA 1
ATOM 5759 C C . VAL D 1 82 ? -0.83266 -13.02094 -46.93485 1.000 49.46730 82 VAL D C 1
ATOM 5760 O O . VAL D 1 82 ? 0.34498 -13.34403 -47.13389 1.000 47.48788 82 VAL D O 1
ATOM 5764 N N . ASP D 1 83 ? -1.39601 -11.95281 -47.50174 1.000 46.81934 83 ASP D N 1
ATOM 5765 C CA . ASP D 1 83 ? -0.62712 -11.05814 -48.35611 1.000 47.24467 83 ASP D CA 1
ATOM 5766 C C . ASP D 1 83 ? 0.07710 -9.95845 -47.58021 1.000 42.88763 83 ASP D C 1
ATOM 5767 O O . ASP D 1 83 ? 1.15906 -9.51473 -47.98117 1.000 40.76548 83 ASP D O 1
ATOM 5772 N N . VAL D 1 84 ? -0.52571 -9.49399 -46.49754 1.000 38.78205 84 VAL D N 1
ATOM 5773 C CA . VAL D 1 84 ? 0.01171 -8.39506 -45.71445 1.000 37.94113 84 VAL D CA 1
ATOM 5774 C C . VAL D 1 84 ? -0.13696 -8.76917 -44.24750 1.000 40.84657 84 VAL D C 1
ATOM 5775 O O . VAL D 1 84 ? -1.21651 -9.18278 -43.80890 1.000 39.33712 84 VAL D O 1
ATOM 5779 N N . LEU D 1 85 ? 0.95399 -8.66416 -43.50349 1.000 37.92674 85 LEU D N 1
ATOM 5780 C CA . LEU D 1 85 ? 0.94019 -8.78732 -42.05776 1.000 37.34151 85 LEU D CA 1
ATOM 5781 C C . LEU D 1 85 ? 1.24249 -7.41718 -41.46890 1.000 36.91672 85 LEU D C 1
ATOM 5782 O O . LEU D 1 85 ? 2.26636 -6.80458 -41.80500 1.000 36.43172 85 LEU D O 1
ATOM 5787 N N . VAL D 1 86 ? 0.34616 -6.93769 -40.61265 1.000 34.39711 86 VAL D N 1
ATOM 5788 C CA . VAL D 1 86 ? 0.52892 -5.70407 -39.85251 1.000 37.05046 86 VAL D CA 1
ATOM 5789 C C . VAL D 1 86 ? 0.74392 -6.11090 -38.39619 1.000 40.75046 86 VAL D C 1
ATOM 5790 O O . VAL D 1 86 ? -0.19344 -6.55669 -37.72143 1.000 42.42094 86 VAL D O 1
ATOM 5794 N N . ASN D 1 87 ? 1.97315 -5.97056 -37.89972 1.000 37.02507 87 ASN D N 1
ATOM 5795 C CA . ASN D 1 87 ? 2.24762 -6.23306 -36.48494 1.000 39.20254 87 ASN D CA 1
ATOM 5796 C C . ASN D 1 87 ? 1.95707 -4.97242 -35.66002 1.000 39.76012 87 ASN D C 1
ATOM 5797 O O . ASN D 1 87 ? 2.81275 -4.11484 -35.45054 1.000 40.20316 87 ASN D O 1
ATOM 5802 N N . ASN D 1 88 ? 0.72413 -4.86903 -35.17860 1.000 41.98335 88 ASN D N 1
ATOM 5803 C CA . ASN D 1 88 ? 0.25547 -3.70524 -34.43731 1.000 49.25818 88 ASN D CA 1
ATOM 5804 C C . ASN D 1 88 ? 0.46123 -3.89965 -32.93949 1.000 52.22903 88 ASN D C 1
ATOM 5805 O O . ASN D 1 88 ? 0.45738 -5.02533 -32.43443 1.000 54.97067 88 ASN D O 1
ATOM 5810 N N . ALA D 1 89 ? 0.64715 -2.78422 -32.23156 1.000 59.00900 89 ALA D N 1
ATOM 5811 C CA . ALA D 1 89 ? 1.01583 -2.80266 -30.81578 1.000 66.08503 89 ALA D CA 1
ATOM 5812 C C . ALA D 1 89 ? 0.20240 -1.78127 -30.03041 1.000 66.09615 89 ALA D C 1
ATOM 5813 O O . ALA D 1 89 ? -0.91448 -1.43964 -30.42755 1.000 71.90441 89 ALA D O 1
ATOM 5815 N N . GLY D 1 90 ? 0.72477 -1.29141 -28.91843 1.000 72.09454 90 GLY D N 1
ATOM 5816 C CA . GLY D 1 90 ? 0.12932 -0.14046 -28.27072 1.000 76.55963 90 GLY D CA 1
ATOM 5817 C C . GLY D 1 90 ? -0.47098 -0.45227 -26.90659 1.000 78.43933 90 GLY D C 1
ATOM 5818 O O . GLY D 1 90 ? -0.61169 -1.60238 -26.48804 1.000 76.26272 90 GLY D O 1
ATOM 5819 N N . ILE D 1 91 ? -0.83260 0.63418 -26.22422 1.000 79.81158 91 ILE D N 1
ATOM 5820 C CA . ILE D 1 91 ? -1.40105 0.60054 -24.88243 1.000 82.49371 91 ILE D CA 1
ATOM 5821 C C . ILE D 1 91 ? -2.91661 0.44362 -24.97356 1.000 82.86333 91 ILE D C 1
ATOM 5822 O O . ILE D 1 91 ? -3.55425 -0.11829 -24.07941 1.000 84.59508 91 ILE D O 1
ATOM 5827 N N . LYS D 1 99 ? -1.40599 4.94943 -17.56177 1.000 91.99464 99 LYS D N 1
ATOM 5828 C CA . LYS D 1 99 ? -2.52415 4.71344 -16.65740 1.000 97.38194 99 LYS D CA 1
ATOM 5829 C C . LYS D 1 99 ? -2.10495 3.85058 -15.40332 1.000 98.15178 99 LYS D C 1
ATOM 5830 O O . LYS D 1 99 ? -2.49245 4.20926 -14.31127 1.000 91.77175 99 LYS D O 1
ATOM 5836 N N . MET D 1 100 ? -1.35386 2.75992 -15.61389 1.000 99.10267 100 MET D N 1
ATOM 5837 C CA . MET D 1 100 ? -0.77108 2.08881 -14.45053 1.000 101.25669 100 MET D CA 1
ATOM 5838 C C . MET D 1 100 ? 0.73348 1.90034 -14.68585 1.000 97.86018 100 MET D C 1
ATOM 5839 O O . MET D 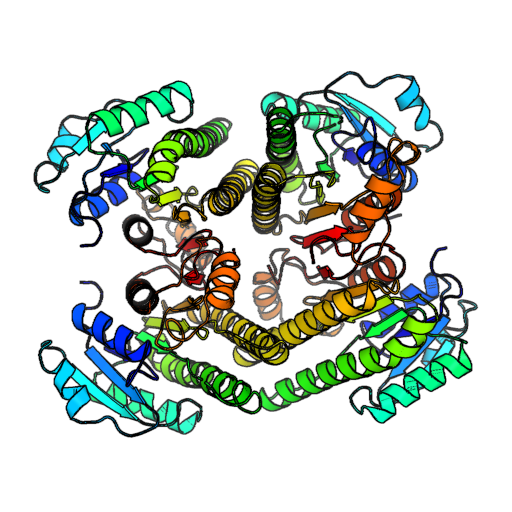1 100 ? 1.39775 2.70296 -15.34549 1.000 96.49248 100 MET D O 1
ATOM 5844 N N . THR D 1 101 ? 1.27581 0.85471 -14.06272 1.000 97.49509 101 THR D N 1
ATOM 5845 C CA . THR D 1 101 ? 2.60140 0.89065 -13.45754 1.000 96.08032 101 THR D CA 1
ATOM 5846 C C . THR D 1 101 ? 3.70638 0.88259 -14.49398 1.000 95.54071 101 THR D C 1
ATOM 5847 O O . THR D 1 101 ? 3.49937 0.58493 -15.67339 1.000 94.72130 101 THR D O 1
ATOM 5851 N N . GLU D 1 102 ? 4.90761 1.20474 -14.00862 1.000 93.07352 102 GLU D N 1
ATOM 5852 C CA . GLU D 1 102 ? 6.13902 0.96257 -14.73350 1.000 88.64025 102 GLU D CA 1
ATOM 5853 C C . GLU D 1 102 ? 6.49170 -0.51130 -14.77621 1.000 88.20611 102 GLU D C 1
ATOM 5854 O O . GLU D 1 102 ? 7.21579 -0.93286 -15.68367 1.000 88.87956 102 GLU D O 1
ATOM 5860 N N . ALA D 1 103 ? 6.00794 -1.29238 -13.80906 1.000 90.84080 103 ALA D N 1
ATOM 5861 C CA . ALA D 1 103 ? 6.35433 -2.70615 -13.73554 1.000 92.25922 103 ALA D CA 1
ATOM 5862 C C . ALA D 1 103 ? 6.10200 -3.40969 -15.06136 1.000 88.65552 103 ALA D C 1
ATOM 5863 O O . ALA D 1 103 ? 6.96018 -4.14278 -15.56495 1.000 85.75614 103 ALA D O 1
ATOM 5865 N N . ASP D 1 104 ? 4.93655 -3.17500 -15.65752 1.000 87.83600 104 ASP D N 1
ATOM 5866 C CA . ASP D 1 104 ? 4.52463 -3.92816 -16.83169 1.000 88.07881 104 ASP D CA 1
ATOM 5867 C C . ASP D 1 104 ? 4.24331 -3.05800 -18.05304 1.000 87.99573 104 ASP D C 1
ATOM 5868 O O . ASP D 1 104 ? 3.76161 -3.58055 -19.06595 1.000 86.08822 104 ASP D O 1
ATOM 5873 N N . PHE D 1 105 ? 4.50323 -1.74660 -17.99016 1.000 87.75308 105 PHE D N 1
ATOM 5874 C CA . PHE D 1 105 ? 4.77750 -1.02878 -19.23064 1.000 81.75013 105 PHE D CA 1
ATOM 5875 C C . PHE D 1 105 ? 5.83782 -1.78075 -20.00373 1.000 80.04140 105 PHE D C 1
ATOM 5876 O O . PHE D 1 105 ? 5.71925 -1.98141 -21.21642 1.000 79.01928 105 PHE D O 1
ATOM 5884 N N . GLU D 1 106 ? 6.86978 -2.23653 -19.29427 1.000 78.44373 106 GLU D N 1
ATOM 5885 C CA . GLU D 1 106 ? 7.87763 -3.09422 -19.89232 1.000 79.90035 106 GLU D CA 1
ATOM 5886 C C . GLU D 1 106 ? 7.27587 -4.40405 -20.38890 1.000 79.67444 106 GLU D C 1
ATOM 5887 O O . GLU D 1 106 ? 7.73585 -4.95732 -21.39575 1.000 76.71956 106 GLU D O 1
ATOM 5893 N N . LYS D 1 107 ? 6.23968 -4.90600 -19.71150 1.000 81.92090 107 LYS D N 1
ATOM 5894 C CA . LYS D 1 107 ? 5.66805 -6.19529 -20.08771 1.000 80.84186 107 LYS D CA 1
ATOM 5895 C C . LYS D 1 107 ? 4.90384 -6.10400 -21.40300 1.000 76.25812 107 LYS D C 1
ATOM 5896 O O . LYS D 1 107 ? 5.00356 -7.00450 -22.24464 1.000 74.26195 107 LYS D O 1
ATOM 5902 N N . VAL D 1 108 ? 4.12809 -5.03285 -21.59684 1.000 74.43551 108 VAL D N 1
ATOM 5903 C CA . VAL D 1 108 ? 3.38701 -4.88468 -22.84718 1.000 72.38130 108 VAL D CA 1
ATOM 5904 C C . VAL D 1 108 ? 4.33558 -4.57212 -24.00025 1.000 70.76088 108 VAL D C 1
ATOM 5905 O O . VAL D 1 108 ? 4.08686 -4.97343 -25.14518 1.000 67.42737 108 VAL D O 1
ATOM 5909 N N . LEU D 1 109 ? 5.43038 -3.85852 -23.72540 1.000 69.07775 109 LEU D N 1
ATOM 5910 C CA . LEU D 1 109 ? 6.45383 -3.64619 -24.74108 1.000 64.25648 109 LEU D CA 1
ATOM 5911 C C . LEU D 1 109 ? 7.05013 -4.97059 -25.19324 1.000 64.80341 109 LEU D C 1
ATOM 5912 O O . LEU D 1 109 ? 7.13272 -5.24471 -26.39748 1.000 62.71800 109 LEU D O 1
ATOM 5917 N N . LYS D 1 110 ? 7.45954 -5.81478 -24.23514 1.000 64.53886 110 LYS D N 1
ATOM 5918 C CA . LYS D 1 110 ? 8.10850 -7.08009 -24.58307 1.000 64.41033 110 LYS D CA 1
ATOM 5919 C C . LYS D 1 110 ? 7.13759 -8.02927 -25.26377 1.000 63.36572 110 LYS D C 1
ATOM 5920 O O . LYS D 1 110 ? 7.50976 -8.74248 -26.20306 1.000 62.06726 110 LYS D O 1
ATOM 5922 N N . VAL D 1 111 ? 5.88896 -8.05382 -24.80586 1.000 66.91142 111 VAL D N 1
ATOM 5923 C CA . VAL D 1 111 ? 4.89663 -8.92563 -25.42401 1.000 66.92259 111 VAL D CA 1
ATOM 5924 C C . VAL D 1 111 ? 4.61332 -8.47049 -26.85119 1.000 61.69797 111 VAL D C 1
ATOM 5925 O O . VAL D 1 111 ? 4.64903 -9.27169 -27.79012 1.000 64.01133 111 VAL D O 1
ATOM 5929 N N . ASN D 1 112 ? 4.35344 -7.17542 -27.04185 1.000 62.72837 112 ASN D N 1
ATOM 5930 C CA . ASN D 1 112 ? 4.16219 -6.66628 -28.39516 1.000 60.75268 112 ASN D CA 1
ATOM 5931 C C . ASN D 1 112 ? 5.38129 -6.94964 -29.26868 1.000 60.76950 112 ASN D C 1
ATOM 5932 O O . ASN D 1 112 ? 5.24822 -7.23809 -30.46279 1.000 60.13389 112 ASN D O 1
ATOM 5934 N N . LEU D 1 113 ? 6.57796 -6.92679 -28.67970 1.000 62.63058 113 LEU D N 1
ATOM 5935 C CA . LEU D 1 113 ? 7.79036 -6.93695 -29.48444 1.000 54.74575 113 LEU D CA 1
ATOM 5936 C C . LEU D 1 113 ? 8.01384 -8.36804 -29.98272 1.000 54.12713 113 LEU D C 1
ATOM 5937 O O . LEU D 1 113 ? 8.21033 -8.61343 -31.18031 1.000 51.23860 113 LEU D O 1
ATOM 5942 N N . THR D 1 114 ? 7.97048 -9.33011 -29.04597 1.000 53.65192 114 THR D N 1
ATOM 5943 C CA . THR D 1 114 ? 8.05433 -10.75327 -29.38569 1.000 52.63544 114 THR D CA 1
ATOM 5944 C C . THR D 1 114 ? 6.89452 -11.18960 -30.27984 1.000 48.81099 114 THR D C 1
ATOM 5945 O O . THR D 1 114 ? 7.03138 -12.13939 -31.06434 1.000 45.01285 114 THR D O 1
ATOM 5949 N N . GLY D 1 115 ? 5.74832 -10.51530 -30.17159 1.000 50.88628 115 GLY D N 1
ATOM 5950 C CA . GLY D 1 115 ? 4.65933 -10.77426 -31.10230 1.000 51.95103 115 GLY D CA 1
ATOM 5951 C C . GLY D 1 115 ? 5.04928 -10.51599 -32.54626 1.000 4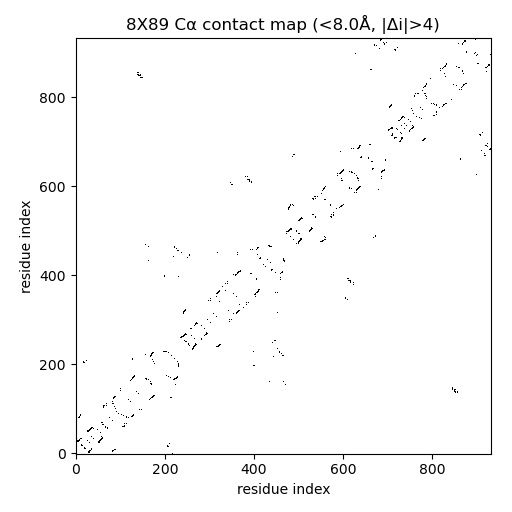7.46077 115 GLY D C 1
ATOM 5952 O O . GLY D 1 115 ? 4.76824 -11.33057 -33.43376 1.000 42.90095 115 GLY D O 1
ATOM 5953 N N . ALA D 1 116 ? 5.71229 -9.37717 -32.80226 1.000 45.44533 116 ALA D N 1
ATOM 5954 C CA . ALA D 1 116 ? 6.24065 -9.11977 -34.14234 1.000 44.93078 116 ALA D CA 1
ATOM 5955 C C . ALA D 1 116 ? 7.23096 -10.20579 -34.55512 1.000 40.75547 116 ALA D C 1
ATOM 5956 O O . ALA D 1 116 ? 7.22223 -10.65870 -35.70158 1.000 39.30962 116 ALA D O 1
ATOM 5958 N N . PHE D 1 117 ? 8.08301 -10.64337 -33.62374 1.000 41.88067 117 PHE D N 1
ATOM 5959 C CA . PHE D 1 117 ? 9.01245 -11.74098 -33.87980 1.000 42.81860 117 PHE D CA 1
ATOM 5960 C C . PHE D 1 117 ? 8.29894 -12.97191 -34.43241 1.000 42.49201 117 PHE D C 1
ATOM 5961 O O . PHE D 1 117 ? 8.63549 -13.47524 -35.51035 1.000 45.62847 117 PHE D O 1
ATOM 5969 N N . ASN D 1 118 ? 7.31347 -13.48604 -33.68941 1.000 44.08452 118 ASN D N 1
ATOM 5970 C CA . ASN D 1 118 ? 6.72876 -14.78449 -34.03638 1.000 42.49549 118 ASN D CA 1
ATOM 5971 C C . ASN D 1 118 ? 5.83926 -14.69335 -35.26882 1.000 41.25860 118 ASN D C 1
ATOM 5972 O O . ASN D 1 118 ? 5.98636 -15.48980 -36.19654 1.000 41.93578 118 ASN D O 1
ATOM 5977 N N . MET D 1 119 ? 4.92282 -13.71393 -35.31294 1.000 41.56222 119 MET D N 1
ATOM 5978 C CA . MET D 1 119 ? 4.07965 -13.54498 -36.50046 1.000 37.37869 119 MET D CA 1
ATOM 5979 C C . MET D 1 119 ? 4.91154 -13.35778 -37.76998 1.000 41.10815 119 MET D C 1
ATOM 5980 O O . MET D 1 119 ? 4.60249 -13.94704 -38.81318 1.000 39.32884 119 MET D O 1
ATOM 5985 N N . THR D 1 120 ? 5.95999 -12.52824 -37.71300 1.000 41.73255 120 THR D N 1
ATOM 5986 C CA . THR D 1 120 ? 6.83158 -12.36643 -38.87679 1.000 38.96437 120 THR D CA 1
ATOM 5987 C C . THR D 1 120 ? 7.47349 -13.69546 -39.24972 1.000 41.03726 120 THR D C 1
ATOM 5988 O O . THR D 1 120 ? 7.42702 -14.12011 -40.41250 1.000 43.16373 120 THR D O 1
ATOM 5992 N N . GLN D 1 121 ? 8.05637 -14.38399 -38.26528 1.000 44.28930 121 GLN D N 1
ATOM 5993 C CA . GLN D 1 121 ? 8.69899 -15.66340 -38.55454 1.000 48.39234 121 GLN D CA 1
ATOM 5994 C C . GLN D 1 121 ? 7.70433 -16.64682 -39.16045 1.000 47.95044 121 GLN D C 1
ATOM 5995 O O . GLN D 1 121 ? 8.03327 -17.36361 -40.11275 1.000 50.88587 121 GLN D O 1
ATOM 6001 N N . SER D 1 122 ? 6.45756 -16.63928 -38.67718 1.000 43.86125 122 SER D N 1
ATOM 6002 C CA . SER D 1 122 ? 5.47846 -17.60763 -39.16798 1.000 45.63788 122 SER D CA 1
ATOM 6003 C C . SER D 1 122 ? 5.03050 -17.30650 -40.60063 1.000 48.00199 122 SER D C 1
ATOM 6004 O O . SER D 1 122 ? 4.88333 -18.23029 -41.40971 1.000 46.49831 122 SER D O 1
ATOM 6007 N N . VAL D 1 123 ? 4.79051 -16.03092 -40.94774 1.000 45.68087 123 VAL D N 1
ATOM 6008 C CA . VAL D 1 123 ? 4.30144 -15.76391 -42.30483 1.000 42.69160 123 VAL D CA 1
ATOM 6009 C C . VAL D 1 123 ? 5.39389 -15.79515 -43.35563 1.000 42.19685 123 VAL D C 1
ATOM 6010 O O . VAL D 1 123 ? 5.07737 -15.81223 -44.55167 1.000 45.00409 123 VAL D O 1
ATOM 6014 N N . LEU D 1 124 ? 6.66680 -15.79963 -42.96720 1.000 42.83065 124 LEU D N 1
ATOM 6015 C CA . LEU D 1 124 ? 7.70662 -15.69475 -43.99080 1.000 47.06816 124 LEU D CA 1
ATOM 6016 C C . LEU D 1 124 ? 7.76248 -16.93772 -44.87654 1.000 49.50629 124 LEU D C 1
ATOM 6017 O O . LEU D 1 124 ? 8.00672 -16.82571 -46.08318 1.000 51.11131 124 LEU D O 1
ATOM 6022 N N . LYS D 1 125 ? 7.49641 -18.11735 -44.31287 1.000 51.59896 125 LYS D N 1
ATOM 6023 C CA . LYS D 1 125 ? 7.46967 -19.34142 -45.11436 1.000 54.01203 125 LYS D CA 1
ATOM 6024 C C . LYS D 1 125 ? 6.47641 -19.25776 -46.27486 1.000 51.77183 125 LYS D C 1
ATOM 6025 O O . LYS D 1 125 ? 6.90546 -19.35097 -47.43875 1.000 50.99462 125 LYS D O 1
ATOM 6031 N N . PRO D 1 126 ? 5.17022 -19.04512 -46.05830 1.000 50.60364 126 PRO D N 1
ATOM 6032 C CA . PRO D 1 126 ? 4.27137 -18.95906 -47.22368 1.000 49.06612 126 PRO D CA 1
ATOM 6033 C C . PRO D 1 126 ? 4.51446 -17.74511 -48.11849 1.000 50.64327 126 PRO D C 1
ATOM 6034 O O . PRO D 1 126 ? 4.26520 -17.84642 -49.32486 1.000 46.86892 126 PRO D O 1
ATOM 6038 N N . MET D 1 127 ? 4.98080 -16.59582 -47.59369 1.000 48.22509 127 MET D N 1
ATOM 6039 C CA . MET D 1 127 ? 5.20148 -15.45476 -48.49162 1.000 46.73772 127 MET D CA 1
ATOM 6040 C C . MET D 1 127 ? 6.39774 -15.69236 -49.40777 1.000 49.20577 127 MET D C 1
ATOM 6041 O O . MET D 1 127 ? 6.35896 -15.35140 -50.59841 1.000 51.40966 127 MET D O 1
ATOM 6046 N N . MET D 1 128 ? 7.47866 -16.24867 -48.86090 1.000 50.53846 128 MET D N 1
ATOM 6047 C CA . MET D 1 128 ? 8.66718 -16.53445 -49.65663 1.000 52.46923 128 MET D CA 1
ATOM 6048 C C . MET D 1 128 ? 8.35072 -17.53306 -50.76500 1.000 54.21815 128 MET D C 1
ATOM 6049 O O . MET D 1 128 ? 8.79650 -17.37189 -51.90631 1.000 55.77460 128 MET D O 1
ATOM 6054 N N . LYS D 1 129 ? 7.55639 -18.55803 -50.45245 1.000 53.23794 129 LYS D N 1
ATOM 6055 C CA . LYS D 1 129 ? 7.08918 -19.47676 -51.48922 1.000 55.15551 129 LYS D CA 1
ATOM 6056 C C . LYS D 1 129 ? 6.18827 -18.76754 -52.49079 1.000 55.77592 129 LYS D C 1
ATOM 6057 O O . LYS D 1 129 ? 6.32174 -18.95785 -53.70719 1.000 55.14024 129 LYS D O 1
ATOM 6063 N N . ALA D 1 130 ? 5.26063 -17.94357 -51.99833 1.000 53.00326 130 ALA D N 1
ATOM 6064 C CA . ALA D 1 130 ? 4.40899 -17.17728 -52.89392 1.000 53.65283 130 ALA D CA 1
ATOM 6065 C C . ALA D 1 130 ? 5.17601 -16.11515 -53.63828 1.000 54.28904 130 ALA D C 1
ATOM 6066 O O . ALA D 1 130 ? 4.62867 -15.51559 -54.57092 1.000 55.52046 130 ALA D O 1
ATOM 6068 N N . ARG D 1 131 ? 6.40663 -15.83829 -53.22242 1.000 54.05773 131 ARG D N 1
ATOM 6069 C CA . ARG D 1 131 ? 7.19263 -14.76955 -53.82188 1.000 54.48668 131 ARG D CA 1
ATOM 6070 C C . ARG D 1 131 ? 6.47064 -13.44921 -53.77016 1.000 52.26414 131 ARG D C 1
ATOM 6071 O O . ARG D 1 131 ? 6.62157 -12.60693 -54.63402 1.000 50.75257 131 ARG D O 1
ATOM 6079 N N . GLU D 1 132 ? 5.57814 -13.25523 -52.85058 1.000 51.33743 132 GLU D N 1
ATOM 6080 C CA . GLU D 1 132 ? 5.02456 -11.90527 -52.84571 1.000 52.26542 132 GLU D CA 1
ATOM 6081 C C . GLU D 1 132 ? 4.73056 -11.57163 -51.41436 1.000 53.72896 132 GLU D C 1
ATOM 6082 O O . GLU D 1 132 ? 4.56928 -12.48111 -50.62274 1.000 48.55731 132 GLU D O 1
ATOM 6088 N N . GLY D 1 133 ? 4.70529 -10.30378 -51.05079 1.000 46.85967 133 GLY D N 1
ATOM 6089 C CA . GLY D 1 133 ? 4.18321 -10.05438 -49.72464 1.000 41.66708 133 GLY D CA 1
ATOM 6090 C C . GLY D 1 133 ? 4.63850 -8.75518 -49.10887 1.000 41.58424 133 GLY D C 1
ATOM 6091 O O . GLY D 1 133 ? 5.56469 -8.09382 -49.57457 1.000 39.66713 133 GLY D O 1
ATOM 6092 N N . ALA D 1 134 ? 3.95874 -8.40634 -47.99557 1.000 38.29971 134 ALA D N 1
ATOM 6093 C CA . ALA D 1 134 ? 4.33099 -7.20491 -47.24338 1.000 38.41715 134 ALA D CA 1
ATOM 6094 C C . ALA D 1 134 ? 4.15912 -7.31877 -45.72348 1.000 36.66878 134 ALA D C 1
ATOM 6095 O O . ALA D 1 134 ? 3.14203 -7.80774 -45.21993 1.000 38.06096 134 ALA D O 1
ATOM 6097 N N . ILE D 1 135 ? 5.12716 -6.77159 -44.98522 1.000 35.69485 135 ILE D N 1
ATOM 6098 C CA . ILE D 1 135 ? 5.11916 -6.79984 -43.52549 1.000 29.70273 135 ILE D CA 1
ATOM 6099 C C . ILE D 1 135 ? 5.34459 -5.38686 -43.00604 1.000 34.23349 135 ILE D C 1
ATOM 6100 O O . ILE D 1 135 ? 6.31338 -4.71998 -43.39330 1.000 30.28234 135 ILE D O 1
ATOM 6105 N N . ILE D 1 136 ? 4.46897 -4.94008 -42.11653 1.000 30.58037 136 ILE D N 1
ATOM 6106 C CA . ILE D 1 136 ? 4.52455 -3.58586 -41.57971 1.000 33.83636 136 ILE D CA 1
ATOM 6107 C C . ILE D 1 136 ? 4.61991 -3.70624 -40.07000 1.000 36.25438 136 ILE D C 1
ATOM 6108 O O . ILE D 1 136 ? 3.68165 -4.18330 -39.42056 1.000 36.38477 136 ILE D O 1
ATOM 6113 N N . ASN D 1 137 ? 5.75335 -3.30449 -39.51440 1.000 31.55094 137 ASN D N 1
ATOM 6114 C CA . ASN D 1 137 ? 5.90907 -3.26861 -38.06612 1.000 35.71557 137 ASN D CA 1
ATOM 6115 C C . ASN D 1 137 ? 5.69559 -1.83874 -37.57796 1.000 37.01430 137 ASN D C 1
ATOM 6116 O O . ASN D 1 137 ? 5.81916 -0.86896 -38.33465 1.000 38.16541 137 ASN D O 1
ATOM 6121 N N . MET D 1 138 ? 5.32572 -1.71565 -36.31067 1.000 37.67045 138 MET D N 1
ATOM 6122 C CA . MET D 1 138 ? 4.88602 -0.44208 -35.75990 1.000 40.02961 138 MET D CA 1
ATOM 6123 C C . MET D 1 138 ? 5.37359 -0.30725 -34.32765 1.000 42.92877 138 MET D C 1
ATOM 6124 O O . MET D 1 138 ? 5.02730 -1.13790 -33.48485 1.000 34.74363 138 MET D O 1
ATOM 6129 N N . SER D 1 139 ? 6.15116 0.73678 -34.04660 1.000 38.49676 139 SER D N 1
ATOM 6130 C CA . SER D 1 139 ? 6.49285 1.00210 -32.65715 1.000 44.03909 139 SER D CA 1
ATOM 6131 C C . SER D 1 139 ? 5.27161 1.57947 -31.94591 1.000 45.07968 139 SER D C 1
ATOM 6132 O O . SER D 1 139 ? 4.28983 1.98158 -32.57605 1.000 46.25821 139 SER D O 1
ATOM 6135 N N . SER D 1 140 ? 5.32569 1.62025 -30.62206 1.000 45.65286 140 SER D N 1
ATOM 6136 C CA . SER D 1 140 ? 4.14376 2.04993 -29.89029 1.000 48.32463 140 SER D CA 1
ATOM 6137 C C . SER D 1 140 ? 4.01417 3.57120 -29.90090 1.000 49.43371 140 SER D C 1
ATOM 6138 O O . SER D 1 140 ? 4.97177 4.31829 -30.15326 1.000 46.11782 140 SER D O 1
ATOM 6141 N N . VAL D 1 141 ? 2.79395 4.02573 -29.61743 1.000 49.74349 141 VAL D N 1
ATOM 6142 C CA . VAL D 1 141 ? 2.53174 5.45262 -29.50814 1.000 51.56810 141 VAL D CA 1
ATOM 6143 C C . VAL D 1 141 ? 3.35683 6.06993 -28.38502 1.000 53.26503 141 VAL D C 1
ATOM 6144 O O . VAL D 1 141 ? 3.50318 5.49937 -27.29545 1.000 52.56306 141 VAL D O 1
ATOM 6148 N N . VAL D 1 142 ? 3.91211 7.24498 -28.65562 1.000 50.66625 142 VAL D N 1
ATOM 6149 C CA . VAL D 1 142 ? 4.66579 7.97487 -27.64491 1.000 55.25458 142 VAL D CA 1
ATOM 6150 C C . VAL D 1 142 ? 3.68430 8.67337 -26.70563 1.000 58.21152 142 VAL D C 1
ATOM 6151 O O . VAL D 1 142 ? 2.88304 9.51625 -27.13040 1.000 55.99003 142 VAL D O 1
ATOM 6155 N N . GLY D 1 143 ? 3.73480 8.31126 -25.42338 1.000 60.69567 143 GLY D N 1
ATOM 6156 C CA . GLY D 1 143 ? 2.91946 8.93411 -24.40618 1.000 60.62163 143 GLY D CA 1
ATOM 6157 C C . GLY D 1 143 ? 3.77634 9.61348 -23.35131 1.000 60.25496 143 GLY D C 1
ATOM 6158 O O . GLY D 1 143 ? 5.00701 9.63012 -23.42619 1.000 57.94417 143 GLY D O 1
ATOM 6159 N N . LEU D 1 144 ? 3.09486 10.18030 -22.36081 1.000 65.93426 144 LEU D N 1
ATOM 6160 C CA . LEU D 1 144 ? 3.80388 10.83408 -21.26847 1.000 67.37400 144 LEU D CA 1
ATOM 6161 C C . LEU D 1 144 ? 4.46324 9.78380 -20.38274 1.000 64.74904 144 LEU D C 1
ATOM 6162 O O . LEU D 1 144 ? 3.79039 8.89049 -19.85901 1.000 63.48297 144 LEU D O 1
ATOM 6167 N N . MET D 1 145 ? 5.78502 9.88348 -20.23040 1.000 63.64518 145 MET D N 1
ATOM 6168 C CA . MET D 1 145 ? 6.56884 8.81668 -19.62542 1.000 65.65340 145 MET D CA 1
ATOM 6169 C C . MET D 1 145 ? 7.59636 9.35821 -18.65123 1.000 69.93870 145 MET D C 1
ATOM 6170 O O . MET D 1 145 ? 8.25984 10.36270 -18.92309 1.000 69.44421 145 MET D O 1
ATOM 6175 N N . GLY D 1 146 ? 7.74057 8.64750 -17.53402 1.000 70.16643 146 GLY D N 1
ATOM 6176 C CA . GLY D 1 146 ? 8.87243 8.83071 -16.65823 1.000 74.18120 146 GLY D CA 1
ATOM 6177 C C . GLY D 1 146 ? 10.15390 8.35453 -17.30675 1.000 72.94183 146 GLY D C 1
ATOM 6178 O O . GLY D 1 146 ? 10.19258 7.90127 -18.45119 1.000 68.85376 146 GLY D O 1
ATOM 6179 N N . ASN D 1 147 ? 11.24209 8.47134 -16.55262 1.000 72.07505 147 ASN D N 1
ATOM 6180 C CA . ASN D 1 147 ? 12.53670 8.38637 -17.19907 1.000 71.31725 147 ASN D CA 1
ATOM 6181 C C . ASN D 1 147 ? 12.79812 6.94150 -17.54979 1.000 67.75765 147 ASN D C 1
ATOM 6182 O O . ASN D 1 147 ? 13.27527 6.62175 -18.64880 1.000 67.55216 147 ASN D O 1
ATOM 6187 N N . ILE D 1 148 ? 12.43265 6.06111 -16.61380 1.000 64.85511 148 ILE D N 1
ATOM 6188 C CA . ILE D 1 148 ? 12.48169 4.62025 -16.79569 1.000 69.48268 148 ILE D CA 1
ATOM 6189 C C . ILE D 1 148 ? 11.52151 4.16371 -17.89656 1.000 65.04724 148 ILE D C 1
ATOM 6190 O O . ILE D 1 148 ? 11.82923 3.23560 -18.65565 1.000 60.71512 148 ILE D O 1
ATOM 6195 N N . GLY D 1 149 ? 10.34318 4.78874 -17.99833 1.000 68.40684 149 GLY D N 1
ATOM 6196 C CA . GLY D 1 149 ? 9.47081 4.49846 -19.12725 1.000 63.95317 149 GLY D CA 1
ATOM 6197 C C . GLY D 1 149 ? 10.14584 4.79460 -20.45226 1.000 60.29267 149 GLY D C 1
ATOM 6198 O O . GLY D 1 149 ? 10.21104 3.93471 -21.33467 1.000 55.53046 149 GLY D O 1
ATOM 6199 N N . GLN D 1 150 ? 10.68215 6.01486 -20.59354 1.000 58.73821 150 GLN D N 1
ATOM 6200 C CA . GLN D 1 150 ? 11.35641 6.41795 -21.82781 1.000 61.25469 150 GLN D CA 1
ATOM 6201 C C . GLN D 1 150 ? 12.54478 5.52355 -22.14527 1.000 56.61412 150 GLN D C 1
ATOM 6202 O O . GLN D 1 150 ? 12.80382 5.21732 -23.31588 1.000 52.77105 150 GLN D O 1
ATOM 6208 N N . ALA D 1 151 ? 13.29080 5.11157 -21.12117 1.000 56.08270 151 ALA D N 1
ATOM 6209 C CA . ALA D 1 151 ? 14.41311 4.20901 -21.34806 1.000 57.78838 151 ALA D CA 1
ATOM 6210 C C . ALA D 1 151 ? 13.94449 2.90151 -21.97917 1.000 51.99811 151 ALA D C 1
ATOM 6211 O O . ALA D 1 151 ? 14.51779 2.43727 -22.97175 1.000 49.66155 151 ALA D O 1
ATOM 6213 N N . ASN D 1 152 ? 12.90346 2.28667 -21.40723 1.000 48.54698 152 ASN D N 1
ATOM 6214 C CA . ASN D 1 152 ? 12.39540 1.03472 -21.95585 1.000 49.79079 152 ASN D CA 1
ATOM 6215 C C . ASN D 1 152 ? 11.73755 1.25724 -23.31287 1.000 52.13731 152 ASN D C 1
ATOM 6216 O O . ASN D 1 152 ? 11.84842 0.41265 -24.21279 1.000 44.02527 152 ASN D O 1
ATOM 6221 N N . TYR D 1 153 ? 11.07082 2.39958 -23.48963 1.000 51.67102 153 TYR D N 1
ATOM 6222 C CA . TYR D 1 153 ? 10.44757 2.67778 -24.77562 1.000 50.05265 153 TYR D CA 1
ATOM 6223 C C . TYR D 1 153 ? 11.50501 2.76445 -25.87482 1.000 46.34184 153 TYR D C 1
ATOM 6224 O O . TYR D 1 153 ? 11.39295 2.09994 -26.91125 1.000 45.50886 153 TYR D O 1
ATOM 6233 N N . ALA D 1 154 ? 12.56336 3.55059 -25.64386 1.000 44.55771 154 ALA D N 1
ATOM 6234 C CA . ALA D 1 154 ? 13.63645 3.68421 -26.62846 1.000 42.32231 154 ALA D CA 1
ATOM 6235 C C . ALA D 1 154 ? 14.30301 2.35030 -26.95594 1.000 43.61943 154 ALA D C 1
ATOM 6236 O O . ALA D 1 154 ? 14.71634 2.12795 -28.10131 1.000 42.75330 154 ALA D O 1
ATOM 6238 N N . ALA D 1 155 ? 14.45029 1.45615 -25.96518 1.000 41.65786 155 ALA D N 1
ATOM 6239 C CA . ALA D 1 155 ? 15.13843 0.18908 -26.22767 1.000 40.47383 155 ALA D CA 1
ATOM 6240 C C . ALA D 1 155 ? 14.28801 -0.73235 -27.09427 1.000 39.84516 155 ALA D C 1
ATOM 6241 O O . ALA D 1 155 ? 14.78683 -1.33388 -28.05140 1.000 36.81985 155 ALA D O 1
ATOM 6243 N N . SER D 1 156 ? 12.99816 -0.86630 -26.76954 1.000 37.49635 156 SER D N 1
ATOM 6244 C CA . SER D 1 156 ? 12.14847 -1.75585 -27.55341 1.000 42.84438 156 SER D CA 1
ATOM 6245 C C . SER D 1 156 ? 11.93745 -1.22055 -28.96888 1.000 39.90352 156 SER D C 1
ATOM 6246 O O . SER D 1 156 ? 11.84017 -2.01112 -29.91372 1.000 38.64247 156 SER D O 1
ATOM 6249 N N . LYS D 1 157 ? 11.90018 0.10951 -29.13928 1.000 38.66839 157 LYS D N 1
ATOM 6250 C CA . LYS D 1 157 ? 11.79426 0.67093 -30.48238 1.000 40.73025 157 LYS D CA 1
ATOM 6251 C C . LYS D 1 157 ? 13.05056 0.36741 -31.29276 1.000 39.04735 157 LYS D C 1
ATOM 6252 O O . LYS D 1 157 ? 12.97043 -0.06122 -32.45271 1.000 30.85750 157 LYS D O 1
ATOM 6258 N N . ALA D 1 158 ? 14.22619 0.58641 -30.69352 1.000 38.12480 158 ALA D N 1
ATOM 6259 C CA . ALA D 1 158 ? 15.47265 0.23322 -31.36677 1.000 35.17644 158 ALA D CA 1
ATOM 6260 C C . ALA D 1 158 ? 15.50100 -1.24641 -31.73906 1.000 34.41977 158 ALA D C 1
ATOM 6261 O O . ALA D 1 158 ? 16.00021 -1.62043 -32.81014 1.000 32.41639 158 ALA D O 1
ATOM 6263 N N . GLY D 1 159 ? 14.97171 -2.10875 -30.86646 1.000 36.68229 159 GLY D N 1
ATOM 6264 C CA . GLY D 1 159 ? 14.95008 -3.53223 -31.18340 1.000 36.38564 159 GLY D CA 1
ATOM 6265 C C . GLY D 1 159 ? 14.03989 -3.84180 -32.35523 1.000 34.94292 159 GLY D C 1
ATOM 6266 O O . GLY D 1 159 ? 14.37953 -4.65075 -33.22212 1.000 32.48221 159 GLY D O 1
ATOM 6267 N N . LEU D 1 160 ? 12.87323 -3.19871 -32.39917 1.000 36.15272 160 LEU D N 1
ATOM 6268 C CA . LEU D 1 160 ? 11.94414 -3.44668 -33.49723 1.000 34.76941 160 LEU D CA 1
ATOM 6269 C C . LEU D 1 160 ? 12.53034 -2.97415 -34.82440 1.000 33.89172 160 LEU D C 1
ATOM 6270 O O . LEU D 1 160 ? 12.34222 -3.62270 -35.85802 1.000 35.32493 160 LEU D O 1
ATOM 6275 N N . ILE D 1 161 ? 13.27672 -1.86905 -34.80879 1.000 35.06560 161 ILE D N 1
ATOM 6276 C CA . ILE D 1 161 ? 13.88040 -1.36911 -36.04126 1.000 33.32318 161 ILE D CA 1
ATOM 6277 C C . ILE D 1 161 ? 14.98255 -2.30382 -36.52437 1.000 35.55015 161 ILE D C 1
ATOM 6278 O O . ILE D 1 161 ? 15.04990 -2.63264 -37.71528 1.000 35.99704 161 ILE D O 1
ATOM 6283 N N . GLY D 1 162 ? 15.84143 -2.78495 -35.61369 1.000 37.49684 162 GLY D N 1
ATOM 6284 C CA . GLY D 1 162 ? 16.88672 -3.71303 -36.03023 1.000 35.22697 162 GLY D CA 1
ATOM 6285 C C . GLY D 1 162 ? 16.31704 -5.01311 -36.56579 1.000 34.59448 162 GLY D C 1
ATOM 6286 O O . GLY D 1 162 ? 16.78718 -5.54722 -37.58007 1.000 34.34043 162 GLY D O 1
ATOM 6287 N N . PHE D 1 163 ? 15.27031 -5.51913 -35.91433 1.000 35.28447 163 PHE D N 1
ATOM 6288 C CA . PHE D 1 163 ? 14.57733 -6.70019 -36.42096 1.000 35.45385 163 PHE D CA 1
ATOM 6289 C C . PHE D 1 163 ? 14.06723 -6.46053 -37.83454 1.000 34.05693 163 PHE D C 1
ATOM 6290 O O . PHE D 1 163 ? 14.27010 -7.29133 -38.72338 1.000 35.72530 163 PHE D O 1
ATOM 6298 N N . THR D 1 164 ? 13.42159 -5.30655 -38.06567 1.000 33.79135 164 THR D N 1
ATOM 6299 C CA . THR D 1 164 ? 12.80887 -5.03616 -39.36951 1.000 34.12455 164 THR D CA 1
ATOM 6300 C C . THR D 1 164 ? 13.85489 -4.92764 -40.46868 1.000 34.35997 164 THR D C 1
ATOM 6301 O O . THR D 1 164 ? 13.70056 -5.50270 -41.54986 1.000 31.55752 164 THR D O 1
ATOM 6305 N N . LYS D 1 165 ? 14.92680 -4.17586 -40.21717 1.000 33.32734 165 LYS D N 1
ATOM 6306 C CA . LYS D 1 165 ? 15.99716 -4.04942 -41.21739 1.000 32.42869 165 LYS D CA 1
ATOM 6307 C C . LYS D 1 165 ? 16.64609 -5.39130 -41.55831 1.000 31.93638 165 LYS D C 1
ATOM 6308 O O . LYS D 1 165 ? 16.94463 -5.67297 -42.72854 1.000 36.21152 165 LYS D O 1
ATOM 6314 N N . SER D 1 166 ? 16.84299 -6.23861 -40.55723 1.000 30.80626 166 SER D N 1
ATOM 6315 C CA . SER D 1 166 ? 17.43840 -7.55148 -40.77480 1.000 34.17267 166 SER D CA 1
ATOM 6316 C C . SER D 1 166 ? 16.52509 -8.44668 -41.61173 1.000 32.61125 166 SER D C 1
ATOM 6317 O O . SER D 1 166 ? 16.95276 -9.07119 -42.58805 1.000 31.93151 166 SER D O 1
ATOM 6320 N N . VAL D 1 167 ? 15.24744 -8.50054 -41.25947 1.000 31.51872 167 VAL D N 1
ATOM 6321 C CA . VAL D 1 167 ? 14.32597 -9.29600 -42.06529 1.000 32.90707 167 VAL D CA 1
ATOM 6322 C C . VAL D 1 167 ? 14.21390 -8.73302 -43.48131 1.000 31.83705 167 VAL D C 1
ATOM 6323 O O . VAL D 1 167 ? 14.17823 -9.48887 -44.45592 1.000 32.56892 167 VAL D O 1
ATOM 6327 N N . ALA D 1 168 ? 14.15339 -7.40331 -43.62579 1.000 32.00534 168 ALA D N 1
ATOM 6328 C CA . ALA D 1 168 ? 14.03868 -6.82567 -44.96912 1.000 33.15257 168 ALA D CA 1
ATOM 6329 C C . ALA D 1 168 ? 15.18433 -7.29102 -45.86788 1.000 33.71963 168 ALA D C 1
ATOM 6330 O O . ALA D 1 168 ? 14.97172 -7.64706 -47.03576 1.000 31.19945 168 ALA D O 1
ATOM 6332 N N . ARG D 1 169 ? 16.40871 -7.28689 -45.33373 1.000 36.27235 169 ARG D N 1
ATOM 6333 C CA . ARG D 1 169 ? 17.56802 -7.77125 -46.08148 1.000 38.51382 169 ARG D CA 1
ATOM 6334 C C . ARG D 1 169 ? 17.39784 -9.23348 -46.44867 1.000 38.85897 169 ARG D C 1
ATOM 6335 O O . ARG D 1 169 ? 17.69256 -9.63262 -47.58136 1.000 38.10261 169 ARG D O 1
ATOM 6343 N N . GLU D 1 170 ? 16.91711 -10.04024 -45.49233 1.000 34.97857 170 GLU D N 1
ATOM 6344 C CA . GLU D 1 170 ? 16.73181 -11.47837 -45.71402 1.000 41.56694 170 GLU D CA 1
ATOM 6345 C C . GLU D 1 170 ? 15.81815 -11.76083 -46.90311 1.000 41.41776 170 GLU D C 1
ATOM 6346 O O . GLU D 1 170 ? 16.11872 -12.63119 -47.72509 1.000 41.74010 170 GLU D O 1
ATOM 6352 N N . VAL D 1 171 ? 14.68408 -11.05335 -47.00436 1.000 39.03785 171 VAL D N 1
ATOM 6353 C CA . VAL D 1 171 ? 13.57863 -11.47754 -47.87463 1.000 36.89091 171 VAL D CA 1
ATOM 6354 C C . VAL D 1 171 ? 13.40501 -10.59499 -49.10825 1.000 39.81941 171 VAL D C 1
ATOM 6355 O O . VAL D 1 171 ? 12.48672 -10.84844 -49.91459 1.000 38.43245 171 VAL D O 1
ATOM 6359 N N . ALA D 1 172 ? 14.25247 -9.57560 -49.29052 1.000 37.26898 172 ALA D N 1
ATOM 6360 C CA . ALA D 1 172 ? 14.10466 -8.67521 -50.43045 1.000 37.87854 172 ALA D CA 1
ATOM 6361 C C . ALA D 1 172 ? 14.11860 -9.44048 -51.74731 1.000 41.98029 172 ALA D C 1
ATOM 6362 O O . ALA D 1 172 ? 13.31517 -9.15291 -52.64427 1.000 40.58655 172 ALA D O 1
ATOM 6364 N N . SER D 1 173 ? 14.99642 -10.44887 -51.87432 1.000 39.90613 173 SER D N 1
ATOM 6365 C CA . SER D 1 173 ? 15.11111 -11.14560 -53.15945 1.000 41.86446 173 SER D CA 1
ATOM 6366 C C . SER D 1 173 ? 13.89924 -12.01114 -53.47363 1.000 45.56244 173 SER D C 1
ATOM 6367 O O . SER D 1 173 ? 13.75255 -12.44803 -54.62086 1.000 48.72712 173 SER D O 1
ATOM 6370 N N . ARG D 1 174 ? 13.02776 -12.28263 -52.50249 1.000 41.04719 174 ARG D N 1
ATOM 6371 C CA . ARG D 1 174 ? 11.78884 -12.98811 -52.80259 1.000 47.58049 174 ARG D CA 1
ATOM 6372 C C . ARG D 1 174 ? 10.58328 -12.06120 -52.85194 1.000 46.84345 174 ARG D C 1
ATOM 6373 O O . ARG D 1 174 ? 9.44906 -12.51213 -52.65935 1.000 48.37606 174 ARG D O 1
ATOM 6381 N N . ASN D 1 175 ? 10.81845 -10.77971 -53.16267 1.000 43.80138 175 ASN D N 1
ATOM 6382 C CA . ASN D 1 175 ? 9.77292 -9.81496 -53.52429 1.000 46.68918 175 ASN D CA 1
ATOM 6383 C C . ASN D 1 175 ? 8.86795 -9.46812 -52.33834 1.000 44.47592 175 ASN D C 1
ATOM 6384 O O . ASN D 1 175 ? 7.68208 -9.17801 -52.51963 1.000 46.44963 175 ASN D O 1
ATOM 6389 N N . ILE D 1 176 ? 9.42091 -9.48567 -51.12133 1.000 40.40667 176 ILE D N 1
ATOM 6390 C CA . ILE D 1 176 ? 8.68031 -9.23316 -49.88686 1.000 37.87115 176 ILE D CA 1
ATOM 6391 C C . ILE D 1 176 ? 9.16770 -7.91156 -49.29579 1.000 37.67961 176 ILE D C 1
ATOM 6392 O O . ILE D 1 176 ? 10.37609 -7.72354 -49.09728 1.000 36.19290 176 ILE D O 1
ATOM 6397 N N . ARG D 1 177 ? 8.23468 -7.00102 -49.01185 1.000 32.31410 177 ARG D N 1
ATOM 6398 C CA . ARG D 1 177 ? 8.55716 -5.67048 -48.51337 1.000 31.15132 177 ARG D CA 1
ATOM 6399 C C . ARG D 1 177 ? 8.34983 -5.61739 -47.01109 1.000 33.08215 177 ARG D C 1
ATOM 6400 O O . ARG D 1 177 ? 7.30564 -6.06325 -46.51699 1.000 36.68426 177 ARG D O 1
ATOM 6408 N N . VAL D 1 178 ? 9.33905 -5.08244 -46.28253 1.000 31.37023 178 VAL D N 1
ATOM 6409 C CA . VAL D 1 178 ? 9.29727 -5.03389 -44.82021 1.000 29.89683 178 VAL D CA 1
ATOM 6410 C C . VAL D 1 178 ? 9.66943 -3.61650 -44.37194 1.000 31.80274 178 VAL D C 1
ATOM 6411 O O . VAL D 1 178 ? 10.75407 -3.12212 -44.70833 1.000 31.32322 178 VAL D O 1
ATOM 6415 N N . ASN D 1 179 ? 8.78977 -2.97687 -43.59392 1.000 27.98283 179 ASN D N 1
ATOM 6416 C CA . ASN D 1 179 ? 8.99198 -1.59849 -43.15379 1.000 31.63928 179 ASN D CA 1
ATOM 6417 C C . ASN D 1 179 ? 8.49137 -1.41193 -41.72447 1.000 31.38642 179 ASN D C 1
ATOM 6418 O O . ASN D 1 179 ? 7.70976 -2.22575 -41.22113 1.000 35.02003 179 ASN D O 1
ATOM 6423 N N . VAL D 1 180 ? 8.93970 -0.32163 -41.07160 1.000 31.01073 180 VAL D N 1
ATOM 6424 C CA . VAL D 1 180 ? 8.49777 0.05018 -39.72230 1.000 32.64991 180 VAL D CA 1
ATOM 6425 C C . VAL D 1 180 ? 7.86337 1.43405 -39.77678 1.000 31.16143 180 VAL D C 1
ATOM 6426 O O . VAL D 1 180 ? 8.43769 2.35512 -40.36032 1.000 33.84818 180 VAL D O 1
ATOM 6430 N N . ILE D 1 181 ? 6.74999 1.60619 -39.08262 1.000 32.01852 181 ILE D N 1
ATOM 6431 C CA . ILE D 1 181 ? 6.17800 2.92492 -38.81619 1.000 36.26662 181 ILE D CA 1
ATOM 6432 C C . ILE D 1 181 ? 6.53142 3.32325 -37.38962 1.000 37.28318 181 ILE D C 1
ATOM 6433 O O . ILE D 1 181 ? 6.37211 2.52164 -36.46374 1.000 34.20167 181 ILE D O 1
ATOM 6438 N N . ALA D 1 182 ? 6.99508 4.56588 -37.20929 1.000 35.97927 182 ALA D N 1
ATOM 6439 C CA . ALA D 1 182 ? 7.33992 5.11222 -35.89906 1.000 38.52565 182 ALA D CA 1
ATOM 6440 C C . ALA D 1 182 ? 6.37175 6.23900 -35.56682 1.000 41.04710 182 ALA D C 1
ATOM 6441 O O . ALA D 1 182 ? 6.58995 7.39339 -35.96686 1.000 39.95687 182 ALA D O 1
ATOM 6443 N N . PRO D 1 183 ? 5.26884 5.95612 -34.88335 1.000 37.52101 183 PRO D N 1
ATOM 6444 C CA . PRO D 1 183 ? 4.35334 7.02935 -34.49316 1.000 38.50120 183 PRO D CA 1
ATOM 6445 C C . PRO D 1 183 ? 4.98701 7.95874 -33.47008 1.000 42.35574 183 PRO D C 1
ATOM 6446 O O . PRO D 1 183 ? 5.98845 7.63481 -32.82161 1.000 42.23060 183 PRO D O 1
ATOM 6450 N N . GLY D 1 184 ? 4.41773 9.15555 -33.38564 1.000 38.88095 184 GLY D N 1
ATOM 6451 C CA . GLY D 1 184 ? 4.66204 10.11845 -32.30810 1.000 41.71082 184 GLY D CA 1
ATOM 6452 C C . GLY D 1 184 ? 3.53963 10.09951 -31.29274 1.000 43.12049 184 GLY D C 1
ATOM 6453 O O . GLY D 1 184 ? 2.97979 9.04638 -30.97803 1.000 41.53451 184 GLY D O 1
ATOM 6454 N N . MET D 1 185 ? 3.17120 11.27594 -30.79834 1.000 45.58481 185 MET D N 1
ATOM 6455 C CA . MET D 1 185 ? 2.13643 11.36466 -29.77273 1.000 49.68796 185 MET D CA 1
ATOM 6456 C C . MET D 1 185 ? 0.76247 11.48289 -30.41609 1.000 51.56126 185 MET D C 1
ATOM 6457 O O . MET D 1 185 ? 0.50655 12.41892 -31.18214 1.000 54.65179 185 MET D O 1
ATOM 6462 N N . ILE D 1 186 ? -0.11808 10.53991 -30.09772 1.000 53.46541 186 ILE D N 1
ATOM 6463 C CA . ILE D 1 186 ? -1.46671 10.49617 -30.65043 1.000 55.38101 186 ILE D CA 1
ATOM 6464 C C . ILE D 1 186 ? -2.41895 11.12614 -29.64945 1.000 63.35417 186 ILE D C 1
ATOM 6465 O O . ILE D 1 186 ? -2.52096 10.67540 -28.50083 1.000 65.08620 186 ILE D O 1
ATOM 6470 N N . GLU D 1 187 ? -3.09975 12.17859 -30.08689 1.000 61.31546 187 GLU D N 1
ATOM 6471 C CA . GLU D 1 187 ? -4.21013 12.73635 -29.33619 1.000 69.52690 187 GLU D CA 1
ATOM 6472 C C . GLU D 1 187 ? -5.22261 11.63724 -29.02776 1.000 74.58070 187 GLU D C 1
ATOM 6473 O O . GLU D 1 187 ? -5.55644 10.82113 -29.89066 1.000 70.08733 187 GLU D O 1
ATOM 6479 N N . SER D 1 188 ? -5.66024 11.57504 -27.77661 1.000 82.99993 188 SER D N 1
ATOM 6480 C CA . SER D 1 188 ? -6.52079 10.47992 -27.33602 1.000 90.04068 188 SER D CA 1
ATOM 6481 C C . SER D 1 188 ? -7.36170 10.97711 -26.16472 1.000 99.11766 188 SER D C 1
ATOM 6482 O O . SER D 1 188 ? -7.49365 12.18686 -25.95004 1.000 96.81262 188 SER D O 1
ATOM 6485 N N . ASP D 1 189 ? -7.93990 10.03810 -25.40860 1.000 103.73686 189 ASP D N 1
ATOM 6486 C CA . ASP D 1 189 ? -8.71700 10.40913 -24.22869 1.000 106.09360 189 ASP D CA 1
ATOM 6487 C C . ASP D 1 189 ? -7.84666 11.09758 -23.17749 1.000 106.14913 189 ASP D C 1
ATOM 6488 O O . ASP D 1 189 ? -8.26553 12.09358 -22.57447 1.000 106.35072 189 ASP D O 1
ATOM 6493 N N . MET D 1 190 ? -6.62538 10.60261 -22.96009 1.000 106.62259 190 MET D N 1
ATOM 6494 C CA . MET D 1 190 ? -5.63185 11.36745 -22.21203 1.000 106.08242 190 MET D CA 1
ATOM 6495 C C . MET D 1 190 ? -5.11180 12.53973 -23.03064 1.000 104.18584 190 MET D C 1
ATOM 6496 O O . MET D 1 190 ? -3.95952 12.53850 -23.47945 1.000 102.46393 190 MET D O 1
ATOM 6501 N N . THR D 1 191 ? -5.96667 13.53164 -23.24685 1.000 102.72223 191 THR D N 1
ATOM 6502 C CA . THR D 1 191 ? -5.53937 14.77504 -23.86196 1.000 101.34525 191 THR D CA 1
ATOM 6503 C C . THR D 1 191 ? -6.38685 15.89979 -23.30285 1.000 103.53441 191 THR D C 1
ATOM 6504 O O . THR D 1 191 ? -5.83177 16.90702 -22.89776 1.000 102.44682 191 THR D O 1
ATOM 6508 N N . ALA D 1 192 ? -7.70597 15.73718 -23.20134 1.000 102.47549 192 ALA D N 1
ATOM 6509 C CA . ALA D 1 192 ? -8.49962 16.77822 -22.55042 1.000 101.37129 192 ALA D CA 1
ATOM 6510 C C . ALA D 1 192 ? -8.14492 16.90112 -21.06942 1.000 103.55484 192 ALA D C 1
ATOM 6511 O O . ALA D 1 192 ? -8.01943 18.01251 -20.54041 1.000 103.77872 192 ALA D O 1
ATOM 6513 N N . ILE D 1 193 ? -7.96742 15.76247 -20.39016 1.000 106.04472 193 ILE D N 1
ATOM 6514 C CA . ILE D 1 193 ? -7.70322 15.73794 -18.94968 1.000 105.30707 193 ILE D CA 1
ATOM 6515 C C . ILE D 1 193 ? -6.42655 16.48072 -18.58438 1.000 103.02887 193 ILE D C 1
ATOM 6516 O O . ILE D 1 193 ? -6.31051 17.01792 -17.47590 1.000 103.30360 193 ILE D O 1
ATOM 6521 N N . LEU D 1 194 ? -5.45882 16.53606 -19.49115 1.000 100.95014 194 LEU D N 1
ATOM 6522 C CA . LEU D 1 194 ? -4.15585 17.08407 -19.14167 1.000 99.13920 194 LEU D CA 1
ATOM 6523 C C . LEU D 1 194 ? -4.24189 18.60101 -18.96317 1.000 96.34916 194 LEU D C 1
ATOM 6524 O O . LEU D 1 194 ? -4.92874 19.29878 -19.71587 1.000 94.90656 194 LEU D O 1
ATOM 6529 N N . SER D 1 195 ? -3.54884 19.10760 -17.94656 1.000 93.32047 195 SER D N 1
ATOM 6530 C CA . SER D 1 195 ? -3.64099 20.51529 -17.59037 1.000 91.85120 195 SER D CA 1
ATOM 6531 C C . SER D 1 195 ? -2.97935 21.40005 -18.65075 1.000 92.12520 195 SER D C 1
ATOM 6532 O O . SER D 1 195 ? -2.14307 20.95336 -19.44051 1.000 91.00605 195 SER D O 1
ATOM 6535 N N . ASP D 1 196 ? -3.36679 22.68208 -18.65679 1.000 91.63005 196 ASP D N 1
ATOM 6536 C CA . ASP D 1 196 ? -2.83028 23.61109 -19.64863 1.000 88.29248 196 ASP D CA 1
ATOM 6537 C C . ASP D 1 196 ? -1.32330 23.76230 -19.54328 1.000 86.48143 196 ASP D C 1
ATOM 6538 O O . ASP D 1 196 ? -0.65985 23.97737 -20.56087 1.000 83.61539 196 ASP D O 1
ATOM 6543 N N . LYS D 1 197 ? -0.76215 23.70333 -18.33301 1.000 88.36255 197 LYS D N 1
ATOM 6544 C CA . LYS D 1 197 ? 0.69025 23.63187 -18.24746 1.000 87.24933 197 LYS D CA 1
ATOM 6545 C C . LYS D 1 197 ? 1.19837 22.38960 -18.96414 1.000 83.67731 197 LYS D C 1
ATOM 6546 O O . LYS D 1 197 ? 2.24465 22.42843 -19.61720 1.000 82.16983 197 LYS D O 1
ATOM 6552 N N . ILE D 1 198 ? 0.46953 21.27898 -18.86356 1.000 83.37047 198 ILE D N 1
ATOM 6553 C CA . ILE D 1 198 ? 0.98876 20.02518 -19.39539 1.000 84.06645 198 ILE D CA 1
ATOM 6554 C C . ILE D 1 198 ? 0.89430 19.99507 -20.92323 1.000 77.73815 198 ILE D C 1
ATOM 6555 O O . ILE D 1 198 ? 1.87952 19.69195 -21.60426 1.000 75.36914 198 ILE D O 1
ATOM 6560 N N . LYS D 1 199 ? -0.28231 20.29766 -21.49922 1.000 77.10730 199 LYS D N 1
ATOM 6561 C CA . LYS D 1 199 ? -0.42731 20.26802 -22.96996 1.000 77.52084 199 LYS D CA 1
ATOM 6562 C C . LYS D 1 199 ? 0.51148 21.22527 -23.64203 1.000 72.94915 199 LYS D C 1
ATOM 6563 O O . LYS D 1 199 ? 1.10549 20.91795 -24.67609 1.000 67.50531 199 LYS D O 1
ATOM 6569 N N . GLU D 1 200 ? 0.57013 22.42235 -23.08808 1.000 71.61736 200 GLU D N 1
ATOM 6570 C CA . GLU D 1 200 ? 1.34296 23.49366 -23.66028 1.000 70.59396 200 GLU D CA 1
ATOM 6571 C C . GLU D 1 200 ? 2.82644 23.16726 -23.62673 1.000 68.48678 200 GLU D C 1
ATOM 6572 O O . GLU D 1 200 ? 3.55176 23.41452 -24.60291 1.000 67.98345 200 GLU D O 1
ATOM 6574 N N . ALA D 1 201 ? 3.28882 22.56270 -22.53358 1.000 64.78966 201 ALA D N 1
ATOM 6575 C CA . ALA D 1 201 ? 4.69344 22.18488 -22.44730 1.000 64.92151 201 ALA D CA 1
ATOM 6576 C C . ALA D 1 201 ? 4.99579 20.96041 -23.30368 1.000 63.65543 201 ALA D C 1
ATOM 6577 O O . ALA D 1 201 ? 6.07438 20.86831 -23.90180 1.000 60.58351 201 ALA D O 1
ATOM 6579 N N . THR D 1 202 ? 4.06667 20.00666 -23.35975 1.000 63.42702 202 THR D N 1
ATOM 6580 C CA . THR D 1 202 ? 4.24894 18.84132 -24.21763 1.000 65.17874 202 THR D CA 1
ATOM 6581 C C . THR D 1 202 ? 4.22016 19.24404 -25.68994 1.000 62.68600 202 THR D C 1
ATOM 6582 O O . THR D 1 202 ? 5.15947 18.95188 -26.44087 1.000 56.18475 202 THR D O 1
ATOM 6586 N N . LEU D 1 203 ? 3.15675 19.94801 -26.10404 1.000 61.60228 203 LEU D N 1
ATOM 6587 C CA . LEU D 1 203 ? 3.03834 20.43603 -27.47434 1.000 56.40757 203 LEU D CA 1
ATOM 6588 C C . LEU D 1 203 ? 4.28630 21.19787 -27.89305 1.000 58.59428 203 LEU D C 1
ATOM 6589 O O . LEU D 1 203 ? 4.71781 21.11772 -29.05132 1.000 54.79912 203 LEU D O 1
ATOM 6594 N N . ALA D 1 204 ? 4.90527 21.91194 -26.94978 1.000 59.29142 204 ALA D N 1
ATOM 6595 C CA . ALA D 1 204 ? 6.08148 22.71311 -27.26187 1.000 57.87866 204 ALA D CA 1
ATOM 6596 C C . ALA D 1 204 ? 7.31324 21.85918 -27.53592 1.000 54.50149 204 ALA D C 1
ATOM 6597 O O . ALA D 1 204 ? 8.29102 22.37135 -28.09031 1.000 54.21570 204 ALA D O 1
ATOM 6599 N N . GLN D 1 205 ? 7.29607 20.57916 -27.15845 1.000 55.51548 205 GLN D N 1
ATOM 6600 C CA . GLN D 1 205 ? 8.37641 19.65924 -27.50028 1.000 57.68613 205 GLN D CA 1
ATOM 6601 C C . GLN D 1 205 ? 8.19847 18.97793 -28.86533 1.000 53.10314 205 GLN D C 1
ATOM 6602 O O . GLN D 1 205 ? 9.13240 18.31872 -29.33764 1.000 52.22794 205 GLN D O 1
ATOM 6608 N N . ILE D 1 206 ? 7.04239 19.11827 -29.50192 1.000 50.04098 206 ILE D N 1
ATOM 6609 C CA . ILE D 1 206 ? 6.77468 18.55144 -30.82506 1.000 50.37131 206 ILE D CA 1
ATOM 6610 C C . ILE D 1 206 ? 7.06226 19.63119 -31.86437 1.000 47.19095 206 ILE D C 1
ATOM 6611 O O . ILE D 1 206 ? 6.48421 20.72478 -31.77297 1.000 45.46903 206 ILE D O 1
ATOM 6616 N N . PRO D 1 207 ? 7.93838 19.38955 -32.84630 1.000 46.34068 207 PRO D N 1
ATOM 6617 C CA . PRO D 1 207 ? 8.28842 20.48246 -33.77956 1.000 44.12872 207 PRO D CA 1
ATOM 6618 C C . PRO D 1 207 ? 7.10275 21.04999 -34.56819 1.000 45.40336 207 PRO D C 1
ATOM 6619 O O . PRO D 1 207 ? 7.06818 22.27028 -34.81056 1.000 41.69390 207 PRO D O 1
ATOM 6623 N N . MET D 1 208 ? 6.10907 20.23209 -34.93226 1.000 42.61138 208 MET D N 1
ATOM 6624 C CA . MET D 1 208 ? 4.90706 20.76293 -35.56951 1.000 47.81686 208 MET D CA 1
ATOM 6625 C C . MET D 1 208 ? 3.86368 21.25511 -34.57169 1.000 47.55008 208 MET D C 1
ATOM 6626 O O . MET D 1 208 ? 2.76952 21.64052 -34.99424 1.000 45.23291 208 MET D O 1
ATOM 6631 N N . LYS D 1 209 ? 4.16623 21.23189 -33.26701 1.000 47.72715 209 LYS D N 1
ATOM 6632 C CA . LYS D 1 209 ? 3.36871 21.93312 -32.25040 1.000 46.39336 209 LYS D CA 1
ATOM 6633 C C . LYS D 1 209 ? 1.92058 21.44686 -32.21804 1.000 47.23828 209 LYS D C 1
ATOM 6634 O O . LYS D 1 209 ? 0.99390 22.23651 -32.02086 1.000 48.14266 209 LYS D O 1
ATOM 6640 N N . GLU D 1 210 ? 1.71617 20.14731 -32.42723 1.000 43.29036 210 GLU D N 1
ATOM 6641 C CA . GLU D 1 210 ? 0.37335 19.57660 -32.45874 1.000 40.51246 210 GLU D CA 1
ATOM 6642 C C . GLU D 1 210 ? 0.47452 18.08028 -32.18684 1.000 46.54764 210 GLU D C 1
ATOM 6643 O O . GLU D 1 210 ? 1.55114 17.48086 -32.29194 1.000 44.23729 210 GLU D O 1
ATOM 6649 N N . PHE D 1 211 ? -0.65904 17.49203 -31.80627 1.000 46.90194 211 PHE D N 1
ATOM 6650 C CA . PHE D 1 211 ? -0.75399 16.06211 -31.57232 1.000 48.06460 211 PHE D CA 1
ATOM 6651 C C . PHE D 1 211 ? -1.20896 15.36169 -32.84437 1.000 50.47518 211 PHE D C 1
ATOM 6652 O O . PHE D 1 211 ? -1.99165 15.90919 -33.62788 1.000 46.63448 211 PHE D O 1
ATOM 6660 N N . GLY D 1 212 ? -0.71888 14.12753 -33.03473 1.000 49.01388 212 GLY D N 1
ATOM 6661 C CA . GLY D 1 212 ? -1.14346 13.32676 -34.15961 1.000 48.69383 212 GLY D CA 1
ATOM 6662 C C . GLY D 1 212 ? -2.48120 12.65850 -33.92241 1.000 51.03749 212 GLY D C 1
ATOM 6663 O O . GLY D 1 212 ? -3.05096 12.72501 -32.83676 1.000 52.00316 212 GLY D O 1
ATOM 6664 N N . GLN D 1 213 ? -2.97499 11.99837 -34.97169 1.000 48.20478 213 GLN D N 1
ATOM 6665 C CA . GLN D 1 213 ? -4.25243 11.30679 -34.95871 1.000 44.25445 213 GLN D CA 1
ATOM 6666 C C . GLN D 1 213 ? -4.03751 9.85700 -35.37119 1.000 47.32302 213 GLN D C 1
ATOM 6667 O O . GLN D 1 213 ? -3.16695 9.55487 -36.19559 1.000 46.74956 213 GLN D O 1
ATOM 6673 N N . ALA D 1 214 ? -4.84069 8.95670 -34.79695 1.000 45.10668 214 ALA D N 1
ATOM 6674 C CA . ALA D 1 214 ? -4.73460 7.54876 -35.15340 1.000 43.41164 214 ALA D CA 1
ATOM 6675 C C . ALA D 1 214 ? -4.90847 7.34494 -36.65276 1.000 46.78305 214 ALA D C 1
ATOM 6676 O O . ALA D 1 214 ? -4.25374 6.48182 -37.24772 1.000 41.05705 214 ALA D O 1
ATOM 6678 N N . GLU D 1 215 ? -5.77626 8.14267 -37.28544 1.000 47.76481 215 GLU D N 1
ATOM 6679 C CA . GLU D 1 215 ? -6.06853 7.92414 -38.69823 1.000 48.52822 215 GLU D CA 1
ATOM 6680 C C . GLU D 1 215 ? -4.83158 8.13839 -39.57555 1.000 45.21268 215 GLU D C 1
ATOM 6681 O O . GLU D 1 215 ? -4.69992 7.49469 -40.62090 1.000 49.61262 215 GLU D O 1
ATOM 6687 N N . GLN D 1 216 ? -3.89464 8.99125 -39.14793 1.000 44.42130 216 GLN D N 1
ATOM 6688 C CA . GLN D 1 216 ? -2.66737 9.19636 -39.91556 1.000 45.38337 216 GLN D CA 1
ATOM 6689 C C . GLN D 1 216 ? -1.81184 7.93119 -39.94647 1.000 42.49542 216 GLN D C 1
ATOM 6690 O O . GLN D 1 216 ? -1.27196 7.56468 -40.99882 1.000 39.27927 216 GLN D O 1
ATOM 6696 N N . VAL D 1 217 ? -1.68721 7.25163 -38.80186 1.000 42.05372 217 VAL D N 1
ATOM 6697 C CA . VAL D 1 217 ? -0.98384 5.97155 -38.74656 1.000 41.68824 217 VAL D CA 1
ATOM 6698 C C . VAL D 1 217 ? -1.67571 4.93420 -39.62639 1.000 40.27091 217 VAL D C 1
ATOM 6699 O O . VAL D 1 217 ? -1.01666 4.17647 -40.35417 1.000 35.73628 217 VAL D O 1
ATOM 6703 N N . ALA D 1 218 ? -3.01178 4.86782 -39.56154 1.000 38.22169 218 ALA D N 1
ATOM 6704 C CA . ALA D 1 218 ? -3.73513 3.88340 -40.35846 1.000 41.10332 218 ALA D CA 1
ATOM 6705 C C . ALA D 1 218 ? -3.55609 4.14201 -41.85322 1.000 39.69605 218 ALA D C 1
ATOM 6706 O O . ALA D 1 218 ? -3.39822 3.19565 -42.63327 1.000 39.60740 218 ALA D O 1
ATOM 6708 N N . ASP D 1 219 ? -3.53885 5.42106 -42.25959 1.000 40.77263 219 ASP D N 1
ATOM 6709 C CA . ASP D 1 219 ? -3.34607 5.78858 -43.66493 1.000 42.17327 219 ASP D CA 1
ATOM 6710 C C . ASP D 1 219 ? -1.95487 5.39123 -44.15503 1.000 40.34537 219 ASP D C 1
ATOM 6711 O O . ASP D 1 219 ? -1.79924 4.85265 -45.25946 1.000 36.03956 219 ASP D O 1
ATOM 6716 N N . LEU D 1 220 ? -0.92324 5.70632 -43.36247 1.000 37.55672 220 LEU D N 1
ATOM 6717 C CA . LEU D 1 220 ? 0.42963 5.27887 -43.70011 1.000 37.57386 220 LEU D CA 1
ATOM 6718 C C . LEU D 1 220 ? 0.51613 3.75458 -43.80946 1.000 38.93150 220 LEU D C 1
ATOM 6719 O O . LEU D 1 220 ? 1.12986 3.22843 -44.74544 1.000 35.02619 220 LEU D O 1
ATOM 6724 N N . THR D 1 221 ? -0.12068 3.02840 -42.88583 1.000 36.33457 221 THR D N 1
ATOM 6725 C CA . THR D 1 221 ? -0.08992 1.56658 -42.94337 1.000 36.38009 221 THR D CA 1
ATOM 6726 C C . THR D 1 221 ? -0.68600 1.05076 -44.25419 1.000 37.85227 221 THR D C 1
ATOM 6727 O O . THR D 1 221 ? -0.10635 0.17572 -44.91623 1.000 36.34098 221 THR D O 1
ATOM 6731 N N . VAL D 1 222 ? -1.84895 1.57767 -44.64443 1.000 36.76608 222 VAL D N 1
ATOM 6732 C CA . VAL D 1 222 ? -2.48972 1.11893 -45.88160 1.000 39.65063 222 VAL D CA 1
ATOM 6733 C C . VAL D 1 222 ? -1.61286 1.43662 -47.08873 1.000 39.57412 222 VAL D C 1
ATOM 6734 O O . VAL D 1 222 ? -1.47959 0.61844 -48.01300 1.000 36.95343 222 VAL D O 1
ATOM 6738 N N . PHE D 1 223 ? -0.98122 2.61437 -47.08718 1.000 35.58969 223 PHE D N 1
ATOM 6739 C CA . PHE D 1 223 ? -0.13045 3.01012 -48.20781 1.000 37.07179 223 PHE D CA 1
ATOM 6740 C C . PHE D 1 223 ? 1.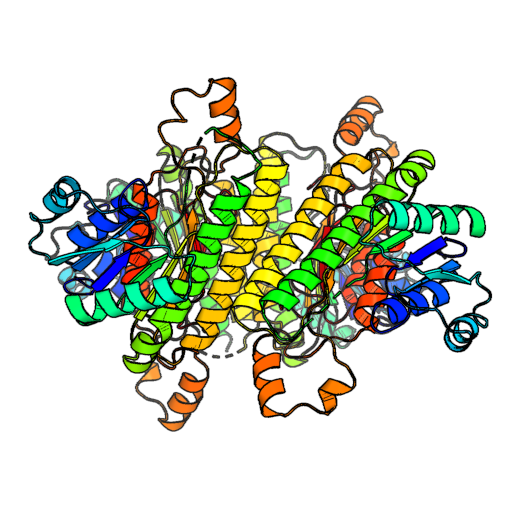05392 2.06178 -48.36480 1.000 34.40851 223 PHE D C 1
ATOM 6741 O O . PHE D 1 223 ? 1.36350 1.61924 -49.47110 1.000 31.62758 223 PHE D O 1
ATOM 6749 N N . LEU D 1 224 ? 1.76136 1.78551 -47.27118 1.000 31.86708 224 LEU D N 1
ATOM 6750 C CA . LEU D 1 224 ? 2.90612 0.88355 -47.34601 1.000 35.95290 224 LEU D CA 1
ATOM 6751 C C . LEU D 1 224 ? 2.48472 -0.49318 -47.84310 1.000 36.08843 224 LEU D C 1
ATOM 6752 O O . LEU D 1 224 ? 3.13410 -1.05638 -48.73246 1.000 36.44153 224 LEU D O 1
ATOM 6757 N N . ALA D 1 225 ? 1.36604 -1.02123 -47.33206 1.000 34.35267 225 ALA D N 1
ATOM 6758 C CA . ALA D 1 225 ? 0.89664 -2.33467 -47.77360 1.000 37.77108 225 ALA D CA 1
ATOM 6759 C C . ALA D 1 225 ? 0.76681 -2.40352 -49.28930 1.000 36.08291 225 ALA D C 1
ATOM 6760 O O . ALA D 1 225 ? 1.08555 -3.42862 -49.90698 1.000 37.72490 225 ALA D O 1
ATOM 6762 N N . GLY D 1 226 ? 0.33310 -1.31716 -49.90844 1.000 34.74932 226 GLY D N 1
ATOM 6763 C CA . GLY D 1 226 ? 0.14479 -1.32579 -51.34088 1.000 39.30723 226 GLY D CA 1
ATOM 6764 C C . GLY D 1 226 ? 1.28935 -0.79940 -52.18423 1.000 39.97231 226 GLY D C 1
ATOM 6765 O O . GLY D 1 226 ? 1.18947 -0.89082 -53.40976 1.000 39.73282 226 GLY D O 1
ATOM 6766 N N . GLN D 1 227 ? 2.36204 -0.26471 -51.57839 1.000 34.17651 227 GLN D N 1
ATOM 6767 C CA . GLN D 1 227 ? 3.42122 0.43090 -52.31406 1.000 35.32397 227 GLN D CA 1
ATOM 6768 C C . GLN D 1 227 ? 4.55008 -0.52434 -52.67028 1.000 40.56273 227 GLN D C 1
ATOM 6769 O O . GLN D 1 227 ? 5.30018 -0.98865 -51.79985 1.000 36.34148 227 GLN D O 1
ATOM 6775 N N . ASP D 1 228 ? 4.71122 -0.77619 -53.96137 1.000 38.13893 228 ASP D N 1
ATOM 6776 C CA . ASP D 1 228 ? 5.66448 -1.79028 -54.34143 1.000 38.24731 228 ASP D CA 1
ATOM 6777 C C . ASP D 1 228 ? 7.05433 -1.10863 -54.40387 1.000 40.32872 228 ASP D C 1
ATOM 6778 O O . ASP D 1 228 ? 7.16161 0.13095 -54.43484 1.000 34.95032 228 ASP D O 1
ATOM 6783 N N . TYR D 1 229 ? 8.12091 -1.90617 -54.29710 1.000 36.33217 229 TYR D N 1
ATOM 6784 C CA . TYR D 1 229 ? 9.51714 -1.47184 -54.45777 1.000 34.84549 229 TYR D CA 1
ATOM 6785 C C . TYR D 1 229 ? 10.01978 -0.60626 -53.29596 1.000 33.61757 229 TYR D C 1
ATOM 6786 O O . TYR D 1 229 ? 11.10986 -0.00795 -53.37782 1.000 32.75548 229 TYR D O 1
ATOM 6795 N N . LEU D 1 230 ? 9.27733 -0.53711 -52.19406 1.000 33.08113 230 LEU D N 1
ATOM 6796 C CA . LEU D 1 230 ? 9.66146 0.26206 -51.03034 1.000 35.52800 230 LEU D CA 1
ATOM 6797 C C . LEU D 1 230 ? 9.86377 -0.70093 -49.85960 1.000 34.06008 230 LEU D C 1
ATOM 6798 O O . LEU D 1 230 ? 8.89453 -1.28488 -49.35270 1.000 31.45295 230 LEU D O 1
ATOM 6803 N N . THR D 1 231 ? 11.11382 -0.87275 -49.42731 1.000 31.27692 231 THR D N 1
ATOM 6804 C CA . THR D 1 231 ? 11.39195 -1.81909 -48.35196 1.000 32.02151 231 THR D CA 1
ATOM 6805 C C . THR D 1 231 ? 12.51729 -1.30757 -47.48116 1.000 33.34249 231 THR D C 1
ATOM 6806 O O . THR D 1 231 ? 13.31333 -0.45931 -47.89077 1.000 34.06908 231 THR D O 1
ATOM 6810 N N . GLY D 1 232 ? 12.59106 -1.87990 -46.27591 1.000 32.31489 232 GLY D N 1
ATOM 6811 C CA . GLY D 1 232 ? 13.63806 -1.56616 -45.34067 1.000 29.88503 232 GLY D CA 1
ATOM 6812 C C . GLY D 1 232 ? 13.60097 -0.17418 -44.75487 1.000 34.14165 232 GLY D C 1
ATOM 6813 O O . GLY D 1 232 ? 14.58768 0.23710 -44.14829 1.000 33.47975 232 GLY D O 1
ATOM 6814 N N . GLN D 1 233 ? 12.49023 0.55833 -44.90349 1.000 31.61840 233 GLN D N 1
ATOM 6815 C CA . GLN D 1 233 ? 12.40177 1.95275 -44.47256 1.000 35.41362 233 GLN D CA 1
ATOM 6816 C C . GLN D 1 233 ? 11.83310 2.07425 -43.05793 1.000 33.68739 233 GLN D C 1
ATOM 6817 O O . GLN D 1 233 ? 11.00078 1.27719 -42.62087 1.000 32.30500 233 GLN D O 1
ATOM 6823 N N . VAL D 1 234 ? 12.27465 3.10947 -42.35976 1.000 31.05815 234 VAL D N 1
ATOM 6824 C CA . VAL D 1 234 ? 11.72965 3.50177 -41.07224 1.000 31.41671 234 VAL D CA 1
ATOM 6825 C C . VAL D 1 234 ? 11.03805 4.83764 -41.29538 1.000 36.59051 234 VAL D C 1
ATOM 6826 O O . VAL D 1 234 ? 11.69360 5.84061 -41.60743 1.000 33.46099 234 VAL D O 1
ATOM 6830 N N . ILE D 1 235 ? 9.72148 4.87544 -41.15188 1.000 33.92502 235 ILE D N 1
ATOM 6831 C CA . ILE D 1 235 ? 8.97303 6.06037 -41.52885 1.000 37.08252 235 ILE D CA 1
ATOM 6832 C C . ILE D 1 235 ? 8.31165 6.59852 -40.28222 1.000 36.28463 235 ILE D C 1
ATOM 6833 O O . ILE D 1 235 ? 7.40373 5.96859 -39.72874 1.000 36.66838 235 ILE D O 1
ATOM 6838 N N . ALA D 1 236 ? 8.77284 7.75783 -39.83453 1.000 34.06590 236 ALA D N 1
ATOM 6839 C CA . ALA D 1 236 ? 8.25305 8.39600 -38.63754 1.000 38.36702 236 ALA D CA 1
ATOM 6840 C C . ALA D 1 236 ? 7.07084 9.26678 -39.03165 1.000 39.25306 236 ALA D C 1
ATOM 6841 O O . ALA D 1 236 ? 7.21562 10.17764 -39.85570 1.000 42.35667 236 ALA D O 1
ATOM 6843 N N . ILE D 1 237 ? 5.90773 8.99355 -38.45720 1.000 37.06790 237 ILE D N 1
ATOM 6844 C CA . ILE D 1 237 ? 4.80165 9.92006 -38.62687 1.000 38.65514 237 ILE D CA 1
ATOM 6845 C C . ILE D 1 237 ? 4.50849 10.52640 -37.25073 1.000 38.98217 237 ILE D C 1
ATOM 6846 O O . ILE D 1 237 ? 3.58309 10.11904 -36.53674 1.000 39.16299 237 ILE D O 1
ATOM 6851 N N . ASP D 1 238 ? 5.31762 11.52616 -36.87946 1.000 37.73891 238 ASP D N 1
ATOM 6852 C CA . ASP D 1 238 ? 5.44141 11.96696 -35.49219 1.000 39.49054 238 ASP D CA 1
ATOM 6853 C C . ASP D 1 238 ? 5.60680 13.48761 -35.36375 1.000 43.31602 238 ASP D C 1
ATOM 6854 O O . ASP D 1 238 ? 6.17852 13.97575 -34.37954 1.000 39.63918 238 ASP D O 1
ATOM 6859 N N . GLY D 1 239 ? 5.11449 14.25210 -36.34186 1.000 41.20822 239 GLY D N 1
ATOM 6860 C CA . GLY D 1 239 ? 5.21280 15.70324 -36.25543 1.000 38.21065 239 GLY D CA 1
ATOM 6861 C C . GLY D 1 239 ? 6.62788 16.22273 -36.19077 1.000 41.00875 239 GLY D C 1
ATOM 6862 O O . GLY D 1 239 ? 6.84842 17.34744 -35.73366 1.000 40.33876 239 GLY D O 1
ATOM 6863 N N . GLY D 1 240 ? 7.60211 15.43511 -36.64955 1.000 39.29793 240 GLY D N 1
ATOM 6864 C CA . GLY D 1 240 ? 8.99115 15.83590 -36.60287 1.000 37.72370 240 GLY D CA 1
ATOM 6865 C C . GLY D 1 240 ? 9.70957 15.51758 -35.30609 1.000 43.67031 240 GLY D C 1
ATOM 6866 O O . GLY D 1 240 ? 10.86332 15.93862 -35.13493 1.000 40.00690 240 GLY D O 1
ATOM 6867 N N . LEU D 1 241 ? 9.07503 14.76229 -34.40420 1.000 39.84984 241 LEU D N 1
ATOM 6868 C CA . LEU D 1 241 ? 9.64780 14.52356 -33.07964 1.000 41.80778 241 LEU D CA 1
ATOM 6869 C C . LEU D 1 241 ? 11.04349 13.89879 -33.16585 1.000 45.38090 241 LEU D C 1
ATOM 6870 O O . LEU D 1 241 ? 11.94071 14.25952 -32.39798 1.000 47.82971 241 LEU D O 1
ATOM 6875 N N . SER D 1 242 ? 11.25746 12.97924 -34.11079 1.000 43.83746 242 SER D N 1
ATOM 6876 C CA . SER D 1 242 ? 12.51243 12.24232 -34.21709 1.000 46.25846 242 SER D CA 1
ATOM 6877 C C . SER D 1 242 ? 13.39076 12.69286 -35.39099 1.000 49.67892 242 SER D C 1
ATOM 6878 O O . SER D 1 242 ? 14.33292 11.97866 -35.75500 1.000 48.54663 242 SER D O 1
ATOM 6881 N N . MET D 1 243 ? 13.11233 13.85978 -35.98546 1.000 51.79663 243 MET D N 1
ATOM 6882 C CA . MET D 1 243 ? 13.87403 14.38811 -37.14078 1.000 51.82369 243 MET D CA 1
ATOM 6883 C C . MET D 1 243 ? 15.37122 14.49956 -36.94166 1.000 53.99388 243 MET D C 1
ATOM 6884 O O . MET D 1 243 ? 15.80934 14.90675 -35.86624 1.000 53.93908 243 MET D O 1
#

Sequence (933 aa):
MKLEHKNIFITGSSRGIGLAIAHKFAQAGANIVLNSRGAISEELLAEFSNYGIKVVPISGDVSDFADAKRMIDQAIAELGSVDVLVNNAKMTEADFEKVLKVNLTGAFNMTQSVLKPMMKAREGAIINMSSVVGLMGNIGQANYAASKAGLIGFTKSVAREVASRNIRVNVIAPGMIESDMTAILSDKIKEATLAQIPMKEFGQAEQVADLTVFLAGQDYLTGQVIAIDGGLSMMKLEHKNIFITGSSRGIGLAIAHKFAQAGANIVLNSRGAISEELLAEFSNYGIKVVPISGDVSDFADAKRMIDQAIAELGSVDVLVNNAGIKMTEADFEKVLKVNLTGAFNMTQSVLKPMMKAREGAIINMSSVVGLMGNIGQANYAASKAGLIGFTKSVAREVASRNIRVNVIAPGMIESDMTAILSDKIKEATLAQIPMKEFGQAEQVADLTVFLAGQDYLTGQVIAIDGGLSMMKLEHKNIFITGSSRGIGLAIAHKFAQAGANIIVLNSRGAISEELLAEFSNYGIKVVPISGDVSDFADAKRMIDQAIAELGSVDVLVNNAGEADFEKVLKVNLTGAFNMTQSVLKPMMKAREGAIINMSSVVGGQANYAASKAGLIGFTKSVAREVASRNIRVNVIAPGMIESDMTAILSDKIKEATLAQIPMKEFGQAEQVADLTVFLAGQDYLTGQVIAIDGGLSMMKLEHKNIFITGSSRGIGLAIAHKFAQAGANIVLNSRGAISEELLAEFSNYGIKVVPISGDVSDFADAKRMIDQAIAELGSVDVLVNNAGIKMTEADFEKVLKVNLTGAFNMTQSVLKPMMKAREGAIINMSSVVGLMGNIGQANYAASKAGLIGFTKSVAREVASRNIRVNVIAPGMIESDMTAILSDKIKEATLAQIPMKEFGQAEQVADLTVFLAGQDYLTGQVIAIDGGLSM